Protein AF-A0A9P6XEZ8-F1 (afdb_monomer_lite)

Structure (mmCIF, N/CA/C/O backbone):
data_AF-A0A9P6XEZ8-F1
#
_entry.id   AF-A0A9P6XEZ8-F1
#
loop_
_atom_site.group_PDB
_atom_site.id
_atom_site.type_symbol
_atom_site.label_atom_id
_atom_site.label_alt_id
_atom_site.label_comp_id
_atom_site.label_asym_id
_atom_site.label_entity_id
_atom_site.label_seq_id
_atom_site.pdbx_PDB_ins_code
_atom_site.Cartn_x
_atom_site.Cartn_y
_atom_site.Cartn_z
_atom_site.occupancy
_atom_site.B_iso_or_equiv
_atom_site.auth_seq_id
_atom_site.auth_comp_id
_atom_site.auth_asym_id
_atom_site.auth_atom_id
_atom_site.pdbx_PDB_model_num
ATOM 1 N N . MET A 1 1 ? 51.993 6.507 -45.689 1.00 35.75 1 MET A N 1
ATOM 2 C CA . MET A 1 1 ? 51.741 5.465 -46.707 1.00 35.75 1 MET A CA 1
ATOM 3 C C . MET A 1 1 ? 51.653 4.136 -45.980 1.00 35.75 1 MET A C 1
ATOM 5 O O . MET A 1 1 ? 52.514 3.285 -46.138 1.00 35.75 1 MET A O 1
ATOM 9 N N . GLU A 1 2 ? 50.639 3.999 -45.141 1.00 38.25 2 GLU A N 1
ATOM 10 C CA . GLU A 1 2 ? 50.301 2.762 -44.443 1.00 38.25 2 GLU A CA 1
ATOM 11 C C . GLU A 1 2 ? 48.790 2.580 -44.629 1.00 38.25 2 GLU A C 1
ATOM 13 O O . GLU A 1 2 ? 48.077 3.571 -44.788 1.00 38.25 2 GLU A O 1
ATOM 18 N N . ASP A 1 3 ? 48.367 1.319 -44.686 1.00 42.69 3 ASP A N 1
ATOM 19 C CA . ASP A 1 3 ? 46.986 0.822 -44.761 1.00 42.69 3 ASP A CA 1
ATOM 20 C C . ASP A 1 3 ? 46.318 0.779 -46.144 1.00 42.69 3 ASP A C 1
ATOM 22 O O . ASP A 1 3 ? 45.421 1.547 -46.477 1.00 42.69 3 ASP A O 1
ATOM 26 N N . ASN A 1 4 ? 46.704 -0.221 -46.945 1.00 50.12 4 ASN A N 1
ATOM 27 C CA . ASN A 1 4 ? 45.877 -0.720 -48.053 1.00 50.12 4 ASN A CA 1
ATOM 28 C C . ASN A 1 4 ? 45.721 -2.250 -47.978 1.00 50.12 4 ASN A C 1
ATOM 30 O O . ASN A 1 4 ? 45.761 -2.956 -48.984 1.00 50.12 4 ASN A O 1
ATOM 34 N N . VAL A 1 5 ? 45.605 -2.779 -46.755 1.00 57.72 5 VAL A N 1
ATOM 35 C CA . VAL A 1 5 ? 45.150 -4.155 -46.541 1.00 57.72 5 VAL A CA 1
ATOM 36 C C . VAL A 1 5 ? 43.622 -4.121 -46.581 1.00 57.72 5 VAL A C 1
ATOM 38 O O . VAL A 1 5 ? 43.029 -3.385 -45.791 1.00 57.72 5 VAL A O 1
ATOM 41 N N . PRO A 1 6 ? 42.969 -4.868 -47.487 1.00 63.47 6 PRO A N 1
ATOM 42 C CA . PRO A 1 6 ? 41.517 -4.923 -47.535 1.00 63.47 6 PRO A CA 1
ATOM 43 C C . PRO A 1 6 ? 40.945 -5.357 -46.175 1.00 63.47 6 PRO A C 1
ATOM 45 O O . PRO A 1 6 ? 41.358 -6.395 -45.641 1.00 63.47 6 PRO A O 1
ATOM 48 N N . PRO A 1 7 ? 40.004 -4.602 -45.593 1.00 66.50 7 PRO A N 1
ATOM 49 C CA . PRO A 1 7 ? 39.393 -4.980 -44.328 1.00 66.50 7 PRO A CA 1
ATOM 50 C C . PRO A 1 7 ? 38.485 -6.216 -44.510 1.00 66.50 7 PRO A C 1
ATOM 52 O O . PRO A 1 7 ? 37.996 -6.496 -45.606 1.00 66.50 7 PRO A O 1
ATOM 55 N N . PHE A 1 8 ? 38.270 -6.978 -43.430 1.00 61.19 8 PHE A N 1
ATOM 56 C CA . PHE A 1 8 ? 37.329 -8.116 -43.365 1.00 61.19 8 PHE A CA 1
ATOM 57 C C . PHE A 1 8 ? 37.596 -9.294 -44.333 1.00 61.19 8 PHE A C 1
ATOM 59 O O . PHE A 1 8 ? 36.678 -10.028 -44.697 1.00 61.19 8 PHE A O 1
ATOM 66 N N . GLY A 1 9 ? 38.853 -9.522 -44.741 1.00 67.94 9 GLY A N 1
ATOM 67 C CA . GLY A 1 9 ? 39.231 -10.690 -45.558 1.00 67.94 9 GLY A CA 1
ATOM 68 C C . GLY A 1 9 ? 38.788 -10.608 -47.026 1.00 67.94 9 GLY A C 1
ATOM 69 O O . GLY A 1 9 ? 38.633 -11.637 -47.692 1.00 67.94 9 GLY A O 1
ATOM 70 N N . LEU A 1 10 ? 38.553 -9.393 -47.527 1.00 78.75 10 LEU A N 1
ATOM 71 C CA . LEU A 1 10 ? 38.276 -9.138 -48.939 1.00 78.75 10 LEU A CA 1
ATOM 72 C C . LEU A 1 10 ? 39.562 -9.234 -49.778 1.00 78.75 10 LEU A C 1
ATOM 74 O O . LEU A 1 10 ? 40.655 -8.920 -49.317 1.00 78.75 10 LEU A O 1
ATOM 78 N N . SER A 1 11 ? 39.452 -9.671 -51.030 1.00 82.38 11 SER A N 1
ATOM 79 C CA . SER A 1 11 ? 40.561 -9.554 -51.984 1.00 82.38 11 SER A CA 1
ATOM 80 C C . SER A 1 11 ? 40.723 -8.103 -52.456 1.00 82.38 11 SER A C 1
ATOM 82 O O . SER A 1 11 ? 39.800 -7.296 -52.354 1.00 82.38 11 SER A O 1
ATOM 84 N N . VAL A 1 12 ? 41.884 -7.762 -53.023 1.00 81.06 12 VAL A N 1
ATOM 85 C CA . VAL A 1 12 ? 42.150 -6.416 -53.570 1.00 81.06 12 VAL A CA 1
ATOM 86 C C . VAL A 1 12 ? 41.111 -6.026 -54.635 1.00 81.06 12 VAL A C 1
ATOM 88 O O . VAL A 1 12 ? 40.636 -4.891 -54.651 1.00 81.06 12 VAL A O 1
ATOM 91 N N . ASN A 1 13 ? 40.689 -6.988 -55.462 1.00 82.00 13 ASN A N 1
ATOM 92 C CA . ASN A 1 13 ? 39.669 -6.773 -56.490 1.00 82.00 13 ASN A CA 1
ATOM 93 C C . ASN A 1 13 ? 38.266 -6.613 -55.880 1.00 82.00 13 ASN A C 1
ATOM 95 O O . ASN A 1 13 ? 37.509 -5.743 -56.299 1.00 82.00 13 ASN A O 1
ATOM 99 N N . GLU A 1 14 ? 37.924 -7.394 -54.851 1.00 82.81 14 GLU A N 1
ATOM 100 C CA . GLU A 1 14 ? 36.653 -7.243 -54.125 1.00 82.81 14 GLU A CA 1
ATOM 101 C C . GLU A 1 14 ? 36.556 -5.877 -53.434 1.00 82.81 14 GLU A C 1
ATOM 103 O O . GLU A 1 14 ? 35.526 -5.215 -53.513 1.00 82.81 14 GLU A O 1
ATOM 108 N N . TRP A 1 15 ? 37.635 -5.425 -52.797 1.00 83.06 15 TRP A N 1
ATOM 109 C CA . TRP A 1 15 ? 37.676 -4.127 -52.129 1.00 83.06 15 TRP A CA 1
ATOM 110 C C . TRP A 1 15 ? 37.567 -2.965 -53.118 1.00 83.06 15 TRP A C 1
ATOM 112 O O . TRP A 1 15 ? 36.773 -2.053 -52.902 1.00 83.06 15 TRP A O 1
ATOM 122 N N . SER A 1 16 ? 38.284 -3.033 -54.243 1.00 82.94 16 SER A N 1
ATOM 123 C CA . SER A 1 16 ? 38.202 -2.014 -55.293 1.00 82.94 16 SER A CA 1
ATOM 124 C C . SER A 1 16 ? 36.797 -1.919 -55.904 1.00 82.94 16 SER A C 1
ATOM 126 O O . SER A 1 16 ? 36.284 -0.815 -56.096 1.00 82.94 16 SER A O 1
ATOM 128 N N . PHE A 1 17 ? 36.135 -3.057 -56.149 1.00 84.75 17 PHE A N 1
ATOM 129 C CA . PHE A 1 17 ? 34.761 -3.074 -56.658 1.00 84.75 17 PHE A CA 1
ATOM 130 C C . PHE A 1 17 ? 33.751 -2.577 -55.609 1.00 84.75 17 PHE A C 1
ATOM 132 O O . PHE A 1 17 ? 32.866 -1.786 -55.928 1.00 84.75 17 PHE A O 1
ATOM 139 N N . TYR A 1 18 ? 33.910 -2.968 -54.341 1.00 84.25 18 TYR A N 1
ATOM 140 C CA . TYR A 1 18 ? 33.080 -2.482 -53.235 1.00 84.25 18 TYR A CA 1
ATOM 141 C C . TYR A 1 18 ? 33.187 -0.959 -53.060 1.00 84.25 18 TYR A C 1
ATOM 143 O O . TYR A 1 18 ? 32.166 -0.282 -52.952 1.00 84.25 18 TYR A O 1
ATOM 151 N N . GLN A 1 19 ? 34.401 -0.398 -53.108 1.00 82.12 19 GLN A N 1
ATOM 152 C CA . GLN A 1 19 ? 34.625 1.050 -53.036 1.00 82.12 19 GLN A CA 1
ATOM 153 C C . GLN A 1 19 ? 33.978 1.806 -54.205 1.00 82.12 19 GLN A C 1
ATOM 155 O O . GLN A 1 19 ? 33.438 2.894 -54.008 1.00 82.12 19 GLN A O 1
ATOM 160 N N . TYR A 1 20 ? 33.990 1.226 -55.407 1.00 84.56 20 TYR A N 1
ATOM 161 C CA . TYR A 1 20 ? 33.345 1.809 -56.585 1.00 84.56 20 TYR A CA 1
ATOM 162 C C . TYR A 1 20 ? 31.818 1.880 -56.446 1.00 84.56 20 TYR A C 1
ATOM 164 O O . TYR A 1 20 ? 31.218 2.919 -56.731 1.00 84.56 20 TYR A O 1
ATOM 172 N N . VAL A 1 21 ? 31.189 0.813 -55.941 1.00 83.00 21 VAL A N 1
ATOM 173 C CA . VAL A 1 21 ? 29.742 0.808 -55.671 1.00 83.00 21 VAL A CA 1
ATOM 174 C C . VAL A 1 21 ? 29.396 1.736 -54.499 1.00 83.00 21 VAL A C 1
ATOM 176 O O . VAL A 1 21 ? 28.399 2.454 -54.555 1.00 83.00 21 VAL A O 1
ATOM 179 N N . LEU A 1 22 ? 30.237 1.792 -53.461 1.00 82.19 22 LEU A N 1
ATOM 180 C CA . LEU A 1 22 ? 30.060 2.687 -52.311 1.00 82.19 22 LEU A CA 1
ATOM 181 C C . LEU A 1 22 ? 30.110 4.172 -52.710 1.00 82.19 22 LEU A C 1
ATOM 183 O O . LEU A 1 22 ? 29.376 4.985 -52.153 1.00 82.19 22 LEU A O 1
ATOM 187 N N . ALA A 1 23 ? 30.933 4.526 -53.702 1.00 81.69 23 ALA A N 1
ATOM 188 C CA . ALA A 1 23 ? 31.034 5.887 -54.229 1.00 81.69 23 ALA A CA 1
ATOM 189 C C . ALA A 1 23 ? 29.787 6.342 -55.017 1.00 81.69 23 ALA A C 1
ATOM 191 O O . ALA A 1 23 ? 29.638 7.534 -55.289 1.00 81.69 23 ALA A O 1
ATOM 192 N N . SER A 1 24 ? 28.884 5.419 -55.368 1.00 78.44 24 SER A N 1
ATOM 193 C CA . SER A 1 24 ? 27.684 5.678 -56.169 1.00 78.44 24 SER A CA 1
ATOM 194 C C . SER A 1 24 ? 26.405 5.545 -55.326 1.00 78.44 24 SER A C 1
ATOM 196 O O . SER A 1 24 ? 25.743 4.506 -55.354 1.00 78.44 24 SER A O 1
ATOM 198 N N . PRO A 1 25 ? 25.967 6.600 -54.609 1.00 63.47 25 PRO A N 1
ATOM 199 C CA . PRO A 1 25 ? 24.811 6.528 -53.706 1.00 63.47 25 PRO A CA 1
ATOM 200 C C . PRO A 1 25 ? 23.467 6.258 -54.409 1.00 63.47 25 PRO A C 1
ATOM 202 O O . PRO A 1 25 ? 22.504 5.867 -53.754 1.00 63.47 25 PRO A O 1
ATOM 205 N N . LYS A 1 26 ? 23.388 6.441 -55.736 1.00 67.50 26 LYS A N 1
ATOM 206 C CA . LYS A 1 26 ? 22.202 6.126 -56.559 1.00 67.50 26 LYS A CA 1
ATOM 207 C C . LYS A 1 26 ? 22.153 4.664 -57.039 1.00 67.50 26 LYS A C 1
ATOM 209 O O . LYS A 1 26 ? 21.206 4.293 -57.728 1.00 67.50 26 LYS A O 1
ATOM 214 N N . GLY A 1 27 ? 23.139 3.853 -56.655 1.00 73.31 27 GLY A N 1
ATOM 215 C CA . GLY A 1 27 ? 23.326 2.487 -57.132 1.00 73.31 27 GLY A CA 1
ATOM 216 C C . GLY A 1 27 ? 24.117 2.425 -58.441 1.00 73.31 27 GLY A C 1
ATOM 217 O O . GLY A 1 27 ? 24.141 3.373 -59.224 1.00 73.31 27 GLY A O 1
ATOM 218 N N . THR A 1 28 ? 24.780 1.296 -58.659 1.00 82.00 28 THR A N 1
ATOM 219 C CA . THR A 1 28 ? 25.652 1.018 -59.810 1.00 82.00 28 THR A CA 1
ATOM 220 C C . THR A 1 28 ? 24.989 -0.031 -60.700 1.00 82.00 28 THR A C 1
ATOM 222 O O . THR A 1 28 ? 24.492 -1.033 -60.184 1.00 82.00 28 THR A O 1
ATOM 225 N N . LYS A 1 29 ? 24.939 0.151 -62.027 1.00 82.38 29 LYS A N 1
ATOM 226 C CA . LYS A 1 29 ? 24.344 -0.880 -62.896 1.00 82.38 29 LYS A CA 1
ATOM 227 C C . LYS A 1 29 ? 25.240 -2.118 -62.933 1.00 82.38 29 LYS A C 1
ATOM 229 O O . LYS A 1 29 ? 26.449 -2.026 -62.764 1.00 82.38 29 LYS A O 1
ATOM 234 N N . PHE A 1 30 ? 24.668 -3.281 -63.240 1.00 78.44 30 PHE A N 1
ATOM 235 C CA . PHE A 1 30 ? 25.431 -4.533 -63.398 1.00 78.44 30 PHE A CA 1
ATOM 236 C C . PHE A 1 30 ? 26.483 -4.484 -64.517 1.00 78.44 30 PHE A C 1
ATOM 238 O O . PHE A 1 30 ? 27.393 -5.307 -64.546 1.00 78.44 30 PHE A O 1
ATOM 245 N N . THR A 1 31 ? 26.333 -3.550 -65.458 1.00 75.88 31 THR A N 1
ATOM 246 C CA . THR A 1 31 ? 27.263 -3.312 -66.568 1.00 75.88 31 THR A CA 1
ATOM 247 C C . THR A 1 31 ? 28.410 -2.374 -66.207 1.00 75.88 31 THR A C 1
ATOM 249 O O . THR A 1 31 ? 29.379 -2.290 -66.961 1.00 75.88 31 THR A O 1
ATOM 252 N N . ASP A 1 32 ? 28.299 -1.661 -65.087 1.00 79.62 32 ASP A N 1
ATOM 253 C CA . ASP A 1 32 ? 29.244 -0.625 -64.692 1.00 79.62 32 ASP A CA 1
ATOM 254 C C . ASP A 1 32 ? 30.346 -1.234 -63.822 1.00 79.62 32 ASP A C 1
ATOM 256 O O . ASP A 1 32 ? 30.111 -2.116 -62.992 1.00 79.62 32 ASP A O 1
ATOM 260 N N . ARG A 1 33 ? 31.578 -0.771 -64.023 1.00 80.44 33 ARG A N 1
ATOM 261 C CA . ARG A 1 33 ? 32.769 -1.307 -63.360 1.00 80.44 33 ARG A CA 1
ATOM 262 C C . ARG A 1 33 ? 33.827 -0.218 -63.187 1.00 80.44 33 ARG A C 1
ATOM 264 O O . ARG A 1 33 ? 33.828 0.742 -63.962 1.00 80.44 33 ARG A O 1
ATOM 271 N N . PRO A 1 34 ? 34.770 -0.389 -62.248 1.00 82.50 34 PRO A N 1
ATOM 272 C CA . PRO A 1 34 ? 35.964 0.445 -62.198 1.00 82.50 34 PRO A CA 1
ATOM 273 C C . PRO A 1 34 ? 36.720 0.393 -63.534 1.00 82.50 34 PRO A C 1
ATOM 275 O O . PRO A 1 34 ? 36.934 -0.692 -64.075 1.00 82.50 34 PRO A O 1
ATOM 278 N N . GLU A 1 35 ? 37.178 1.540 -64.044 1.00 76.50 35 GLU A N 1
ATOM 279 C CA . GLU A 1 35 ? 37.966 1.611 -65.292 1.00 76.50 35 GLU A CA 1
ATOM 280 C C . GLU A 1 35 ? 39.273 0.800 -65.221 1.00 76.50 35 GLU A C 1
ATOM 282 O O . GLU A 1 35 ? 39.808 0.376 -66.242 1.00 76.50 35 GLU A O 1
ATOM 287 N N . SER A 1 36 ? 39.767 0.545 -64.009 1.00 75.69 36 SER A N 1
ATOM 288 C CA . SER A 1 36 ? 40.967 -0.239 -63.721 1.00 75.69 36 SER A CA 1
ATOM 289 C C . SER A 1 36 ? 40.759 -1.763 -63.716 1.00 75.69 36 SER A C 1
ATOM 291 O O . SER A 1 36 ? 41.730 -2.483 -63.488 1.00 75.69 36 SER A O 1
ATOM 293 N N . MET A 1 37 ? 39.537 -2.274 -63.932 1.00 82.00 37 MET A N 1
ATOM 294 C CA . MET A 1 37 ? 39.189 -3.692 -63.749 1.00 82.00 37 MET A CA 1
ATOM 295 C C . MET A 1 37 ? 38.611 -4.342 -65.018 1.00 82.00 37 MET A C 1
ATOM 297 O O . MET A 1 37 ? 37.733 -3.788 -65.685 1.00 82.00 37 MET A O 1
ATOM 301 N N . ASP A 1 38 ? 39.063 -5.559 -65.344 1.00 84.31 38 ASP A N 1
ATOM 302 C CA . ASP A 1 38 ? 38.544 -6.316 -66.490 1.00 84.31 38 ASP A CA 1
ATOM 303 C C . ASP A 1 38 ? 37.120 -6.872 -66.250 1.00 84.31 38 ASP A C 1
ATOM 305 O O . ASP A 1 38 ? 36.654 -6.958 -65.116 1.00 84.31 38 ASP A O 1
ATOM 309 N N . VAL A 1 39 ? 36.390 -7.214 -67.324 1.00 79.31 39 VAL A N 1
ATOM 310 C CA . VAL A 1 39 ? 34.967 -7.602 -67.277 1.00 79.31 39 VAL A CA 1
ATOM 311 C C . VAL A 1 39 ? 34.818 -8.882 -66.465 1.00 79.31 39 VAL A C 1
ATOM 313 O O . VAL A 1 39 ? 33.904 -9.008 -65.650 1.00 79.31 39 VAL A O 1
ATOM 316 N N . GLN A 1 40 ? 35.743 -9.821 -66.672 1.00 81.69 40 GLN A N 1
ATOM 317 C CA . GLN A 1 40 ? 35.733 -11.107 -65.996 1.00 81.69 40 GLN A CA 1
ATOM 318 C C . GLN A 1 40 ? 36.014 -10.952 -64.497 1.00 81.69 40 GLN A C 1
ATOM 320 O O . GLN A 1 40 ? 35.310 -11.536 -63.672 1.00 81.69 40 GLN A O 1
ATOM 325 N N . ASP A 1 41 ? 36.990 -10.116 -64.139 1.00 82.31 41 ASP A N 1
ATOM 326 C CA . ASP A 1 41 ? 37.356 -9.858 -62.745 1.00 82.31 41 ASP A CA 1
ATOM 327 C C . ASP A 1 41 ? 36.260 -9.091 -61.999 1.00 82.31 41 ASP A C 1
ATOM 329 O O . ASP A 1 41 ? 35.944 -9.430 -60.857 1.00 82.31 41 ASP A O 1
ATOM 333 N N . ALA A 1 42 ? 35.615 -8.126 -62.661 1.00 82.19 42 ALA A N 1
ATOM 334 C CA . ALA A 1 42 ? 34.467 -7.405 -62.119 1.00 82.19 42 ALA A CA 1
ATOM 335 C C . ALA A 1 42 ? 33.285 -8.348 -61.848 1.00 82.19 42 ALA A C 1
ATOM 337 O O . ALA A 1 42 ? 32.674 -8.282 -60.782 1.00 82.19 42 ALA A O 1
ATOM 338 N N . TYR A 1 43 ? 32.996 -9.285 -62.757 1.00 82.44 43 TYR A N 1
ATOM 339 C CA . TYR A 1 43 ? 31.935 -10.277 -62.566 1.00 82.44 43 TYR A CA 1
ATOM 340 C C . TYR A 1 43 ? 32.233 -11.243 -61.407 1.00 82.44 43 TYR A C 1
ATOM 342 O O . TYR A 1 43 ? 31.340 -11.569 -60.618 1.00 82.44 43 TYR A O 1
ATOM 350 N N . ILE A 1 44 ? 33.485 -11.692 -61.269 1.00 84.12 44 ILE A N 1
ATOM 351 C CA . ILE A 1 44 ? 33.912 -12.559 -60.160 1.00 84.12 44 ILE A CA 1
ATOM 352 C C . ILE A 1 44 ? 33.816 -11.807 -58.828 1.00 84.12 44 ILE A C 1
ATOM 354 O O . ILE A 1 44 ? 33.235 -12.332 -57.874 1.00 84.12 44 ILE A O 1
ATOM 358 N N . ALA A 1 45 ? 34.323 -10.572 -58.770 1.00 84.06 45 ALA A N 1
ATOM 359 C CA . ALA A 1 45 ? 34.260 -9.725 -57.582 1.00 84.06 45 ALA A CA 1
ATOM 360 C C . ALA A 1 45 ? 32.808 -9.429 -57.181 1.00 84.06 45 ALA A C 1
ATOM 362 O O . ALA A 1 45 ? 32.440 -9.633 -56.027 1.00 84.06 45 ALA A O 1
ATOM 363 N N . MET A 1 46 ? 31.955 -9.050 -58.135 1.00 84.25 46 MET A N 1
ATOM 364 C CA . MET A 1 46 ? 30.531 -8.785 -57.917 1.00 84.25 46 MET A CA 1
ATOM 365 C C . MET A 1 46 ? 29.798 -10.002 -57.341 1.00 84.25 46 MET A C 1
ATOM 367 O O . MET A 1 46 ? 29.124 -9.891 -56.318 1.00 84.25 46 MET A O 1
ATOM 371 N N . ASN A 1 47 ? 29.950 -11.184 -57.948 1.00 82.75 47 ASN A N 1
ATOM 372 C CA . ASN A 1 47 ? 29.297 -12.400 -57.453 1.00 82.75 47 ASN A CA 1
ATOM 373 C C . ASN A 1 47 ? 29.828 -12.838 -56.087 1.00 82.75 47 ASN A C 1
ATOM 375 O O . ASN A 1 47 ? 29.066 -13.345 -55.264 1.00 82.75 47 ASN A O 1
ATOM 379 N N . SER A 1 48 ? 31.126 -12.658 -55.839 1.00 82.38 48 SER A N 1
ATOM 380 C CA . SER A 1 48 ? 31.718 -12.952 -54.536 1.00 82.38 48 SER A CA 1
ATOM 381 C C . SER A 1 48 ? 31.186 -12.006 -53.457 1.00 82.38 48 SER A C 1
ATOM 383 O O . SER A 1 48 ? 30.766 -12.457 -52.393 1.00 82.38 48 SER A O 1
ATOM 385 N N . LEU A 1 49 ? 31.096 -10.707 -53.749 1.00 81.75 49 LEU A N 1
ATOM 386 C CA . LEU A 1 49 ? 30.553 -9.702 -52.834 1.00 81.75 49 LEU A CA 1
ATOM 387 C C . LEU A 1 49 ? 29.051 -9.890 -52.568 1.00 81.75 49 LEU A C 1
ATOM 389 O O . LEU A 1 49 ? 28.619 -9.737 -51.426 1.00 81.75 49 LEU A O 1
ATOM 393 N N . LEU A 1 50 ? 28.265 -10.293 -53.574 1.00 80.44 50 LEU A N 1
ATOM 394 C CA . LEU A 1 50 ? 26.861 -10.689 -53.397 1.00 80.44 50 LEU A CA 1
ATOM 395 C C . LEU A 1 50 ? 26.741 -11.925 -52.490 1.00 80.44 50 LEU A C 1
ATOM 397 O O . LEU A 1 50 ? 25.918 -11.945 -51.579 1.00 80.44 50 LEU A O 1
ATOM 401 N N . LYS A 1 51 ? 27.609 -12.934 -52.663 1.00 77.75 51 LYS A N 1
ATOM 402 C CA . LYS A 1 51 ? 27.656 -14.114 -51.775 1.00 77.75 51 LYS A CA 1
ATOM 403 C C . LYS A 1 51 ? 28.064 -13.761 -50.343 1.00 77.75 51 LYS A C 1
ATOM 405 O O . LYS A 1 51 ? 27.534 -14.346 -49.401 1.00 77.75 51 LYS A O 1
ATOM 410 N N . LYS A 1 52 ? 28.976 -12.798 -50.178 1.00 75.94 52 LYS A N 1
ATOM 411 C CA . LYS A 1 52 ? 29.422 -12.268 -48.880 1.00 75.94 52 LYS A CA 1
ATOM 412 C C . LYS A 1 52 ? 28.443 -11.246 -48.271 1.00 75.94 52 LYS A C 1
ATOM 414 O O . LYS A 1 52 ? 28.719 -10.745 -47.189 1.00 75.94 52 LYS A O 1
ATOM 419 N N . ASN A 1 53 ? 27.306 -10.956 -48.919 1.00 72.38 53 ASN A N 1
ATOM 420 C CA . ASN A 1 53 ? 26.323 -9.936 -48.513 1.00 72.38 53 ASN A CA 1
ATOM 421 C C . ASN A 1 53 ? 26.907 -8.524 -48.333 1.00 72.38 53 ASN A C 1
ATOM 423 O O . ASN A 1 53 ? 26.366 -7.726 -47.574 1.00 72.38 53 ASN A O 1
ATOM 427 N N . ALA A 1 54 ? 27.994 -8.207 -49.037 1.00 78.88 54 ALA A N 1
ATOM 428 C CA . ALA A 1 54 ? 28.571 -6.864 -49.082 1.00 78.88 54 ALA A CA 1
ATOM 429 C C . ALA A 1 54 ? 27.892 -5.973 -50.144 1.00 78.88 54 ALA A C 1
ATOM 431 O O . ALA A 1 54 ? 28.079 -4.759 -50.149 1.00 78.88 54 ALA A O 1
ATOM 432 N N . LEU A 1 55 ? 27.090 -6.569 -51.037 1.00 82.69 55 LEU A N 1
ATOM 433 C CA . LEU A 1 55 ? 26.264 -5.880 -52.032 1.00 82.69 55 LEU A CA 1
ATOM 434 C C . LEU A 1 55 ? 24.804 -6.355 -51.938 1.00 82.69 55 LEU A C 1
ATOM 436 O O . LEU A 1 55 ? 24.555 -7.542 -51.733 1.00 82.69 55 LEU A O 1
ATOM 440 N N . GLU A 1 56 ? 23.849 -5.445 -52.134 1.00 79.88 56 GLU A N 1
ATOM 441 C CA . GLU A 1 56 ? 22.426 -5.746 -52.357 1.00 79.88 56 GLU A CA 1
ATOM 442 C C . GLU A 1 56 ? 21.975 -5.298 -53.746 1.00 79.88 56 GLU A C 1
ATOM 444 O O . GLU A 1 56 ? 22.506 -4.347 -54.320 1.00 79.88 56 GLU A O 1
ATOM 449 N N . ILE A 1 57 ? 20.964 -5.988 -54.271 1.00 81.88 57 ILE A N 1
ATOM 450 C CA . ILE A 1 57 ? 20.284 -5.613 -55.508 1.00 81.88 57 ILE A CA 1
ATOM 451 C C . ILE A 1 57 ? 19.033 -4.834 -55.114 1.00 81.88 57 ILE A C 1
ATOM 453 O O . ILE A 1 57 ? 18.152 -5.377 -54.446 1.00 81.88 57 ILE A O 1
ATOM 457 N N . ILE A 1 58 ? 18.954 -3.574 -55.530 1.00 77.44 58 ILE A N 1
ATOM 458 C CA . ILE A 1 58 ? 17.789 -2.712 -55.328 1.00 77.44 58 ILE A CA 1
ATOM 459 C C . ILE A 1 58 ? 17.169 -2.354 -56.678 1.00 77.44 58 ILE A C 1
ATOM 461 O O . ILE A 1 58 ? 17.853 -2.313 -57.700 1.00 77.44 58 ILE A O 1
ATOM 465 N N . ILE A 1 59 ? 15.865 -2.086 -56.684 1.00 76.06 59 ILE A N 1
ATOM 466 C CA . ILE A 1 59 ? 15.146 -1.653 -57.884 1.00 76.06 59 ILE A CA 1
ATOM 467 C C . ILE A 1 59 ? 15.024 -0.133 -57.826 1.00 76.06 59 ILE A C 1
ATOM 469 O O . ILE A 1 59 ? 14.337 0.404 -56.959 1.00 76.06 59 ILE A O 1
ATOM 473 N N . VAL A 1 60 ? 15.682 0.561 -58.751 1.00 74.44 60 VAL A N 1
ATOM 474 C CA . VAL A 1 60 ? 15.609 2.020 -58.890 1.00 74.44 60 VAL A CA 1
ATOM 475 C C . VAL A 1 60 ? 15.135 2.318 -60.307 1.00 74.44 60 VAL A C 1
ATOM 477 O O . VAL A 1 60 ? 15.748 1.875 -61.270 1.00 74.44 60 VAL A O 1
ATOM 480 N N . ASN A 1 61 ? 14.022 3.044 -60.451 1.00 72.50 61 ASN A N 1
ATOM 481 C CA . ASN A 1 61 ? 13.419 3.371 -61.753 1.00 72.50 61 ASN A CA 1
ATOM 482 C C . ASN A 1 61 ? 13.163 2.146 -62.658 1.00 72.50 61 ASN A C 1
ATOM 484 O O . ASN A 1 61 ? 13.400 2.206 -63.861 1.00 72.50 61 ASN A O 1
ATOM 488 N N . ASN A 1 62 ? 12.671 1.038 -62.090 1.00 73.88 62 ASN A N 1
ATOM 489 C CA . ASN A 1 62 ? 12.430 -0.226 -62.805 1.00 73.88 62 ASN A CA 1
ATOM 490 C C . ASN A 1 62 ? 13.693 -0.940 -63.342 1.00 73.88 62 ASN A C 1
ATOM 492 O O . ASN A 1 62 ? 13.564 -1.920 -64.074 1.00 73.88 62 ASN A O 1
ATOM 496 N N . GLU A 1 63 ? 14.896 -0.506 -62.955 1.00 75.75 63 GLU A N 1
ATOM 497 C CA . GLU A 1 63 ? 16.159 -1.187 -63.259 1.00 75.75 63 GLU A CA 1
ATOM 498 C C . GLU A 1 63 ? 16.784 -1.768 -61.981 1.00 75.75 63 GLU A C 1
ATOM 500 O O . GLU A 1 63 ? 16.738 -1.158 -60.910 1.00 75.75 63 GLU A O 1
ATOM 505 N N . ASN A 1 64 ? 17.388 -2.955 -62.093 1.00 78.88 64 ASN A N 1
ATOM 506 C CA . ASN A 1 64 ? 18.142 -3.563 -60.998 1.00 78.88 64 ASN A CA 1
ATOM 507 C C . ASN A 1 64 ? 19.520 -2.896 -60.914 1.00 78.88 64 ASN A C 1
ATOM 509 O O . ASN A 1 64 ? 20.304 -2.972 -61.863 1.00 78.88 64 ASN A O 1
ATOM 513 N N . VAL A 1 65 ? 19.835 -2.290 -59.774 1.00 84.69 65 VAL A N 1
ATOM 514 C CA . VAL A 1 65 ? 21.137 -1.673 -59.498 1.00 84.69 65 VAL A CA 1
ATOM 515 C C . VAL A 1 65 ? 21.743 -2.252 -58.221 1.00 84.69 65 VAL A C 1
ATOM 517 O O . VAL A 1 65 ? 21.036 -2.705 -57.322 1.00 84.69 65 VAL A O 1
ATOM 520 N N . LEU A 1 66 ? 23.068 -2.266 -58.155 1.00 83.50 66 LEU A N 1
ATOM 521 C CA . LEU A 1 66 ? 23.850 -2.737 -57.020 1.00 83.50 66 LEU A CA 1
ATOM 522 C C . LEU A 1 66 ? 24.071 -1.598 -56.036 1.00 83.50 66 LEU A C 1
ATOM 524 O O . LEU A 1 66 ? 24.420 -0.485 -56.430 1.00 83.50 66 LEU A O 1
ATOM 528 N N . LYS A 1 67 ? 23.925 -1.894 -54.750 1.00 82.56 67 LYS A N 1
ATOM 529 C CA . LYS A 1 67 ? 24.210 -0.965 -53.661 1.00 82.56 67 LYS A CA 1
ATOM 530 C C . LYS A 1 67 ? 25.117 -1.632 -52.633 1.00 82.56 67 LYS A C 1
ATOM 532 O O . LYS A 1 67 ? 24.939 -2.804 -52.309 1.00 82.56 67 LYS A O 1
ATOM 537 N N . ALA A 1 68 ? 26.097 -0.882 -52.138 1.00 80.75 68 ALA A N 1
ATOM 538 C CA . ALA A 1 68 ? 27.020 -1.352 -51.114 1.00 80.75 68 ALA A CA 1
ATOM 539 C C . ALA A 1 68 ? 26.336 -1.408 -49.740 1.00 80.75 68 ALA A C 1
ATOM 541 O O . ALA A 1 68 ? 25.607 -0.488 -49.364 1.00 80.75 68 ALA A O 1
ATOM 542 N N . ILE A 1 69 ? 26.580 -2.495 -49.009 1.00 77.12 69 ILE A N 1
ATOM 543 C CA . ILE A 1 69 ? 26.144 -2.702 -47.623 1.00 77.12 69 ILE A CA 1
ATOM 544 C C . ILE A 1 69 ? 27.358 -2.512 -46.719 1.00 77.12 69 ILE A C 1
ATOM 546 O O . ILE A 1 69 ? 28.432 -3.004 -47.048 1.00 77.12 69 ILE A O 1
ATOM 550 N N . ASP A 1 70 ? 27.176 -1.868 -45.566 1.00 76.69 70 ASP A N 1
ATOM 551 C CA . ASP A 1 70 ? 28.232 -1.748 -44.560 1.00 76.69 70 ASP A CA 1
ATOM 552 C C . ASP A 1 70 ? 28.866 -3.112 -44.222 1.00 76.69 70 ASP A C 1
ATOM 554 O O . ASP A 1 70 ? 28.170 -4.101 -43.967 1.00 76.69 70 ASP A O 1
ATOM 558 N N . LEU A 1 71 ? 30.200 -3.173 -44.219 1.00 74.56 71 LEU A N 1
ATOM 559 C CA . LEU A 1 71 ? 30.936 -4.430 -44.058 1.00 74.56 71 LEU A CA 1
ATOM 560 C C . LEU A 1 71 ? 30.704 -5.096 -42.695 1.00 74.56 71 LEU A C 1
ATOM 562 O O . LEU A 1 71 ? 30.773 -6.322 -42.605 1.00 74.56 71 LEU A O 1
ATOM 566 N N . THR A 1 72 ? 30.377 -4.326 -41.654 1.00 72.19 72 THR A N 1
ATOM 567 C CA . THR A 1 72 ? 30.070 -4.880 -40.328 1.00 72.19 72 THR A CA 1
ATOM 568 C C . THR A 1 72 ? 28.709 -5.577 -40.305 1.00 72.19 72 THR A C 1
ATOM 570 O O . THR A 1 72 ? 28.552 -6.623 -39.671 1.00 72.19 72 THR A O 1
ATOM 573 N N . ASP A 1 73 ? 27.737 -5.060 -41.055 1.00 68.94 73 ASP A N 1
ATOM 574 C CA . ASP A 1 73 ? 26.414 -5.667 -41.200 1.00 68.94 73 ASP A CA 1
ATOM 575 C C . ASP A 1 73 ? 26.435 -6.850 -42.178 1.00 68.94 73 ASP A C 1
ATOM 577 O O . ASP A 1 73 ? 25.729 -7.842 -41.973 1.00 68.94 73 ASP A O 1
ATOM 581 N N . ALA A 1 74 ? 27.286 -6.788 -43.206 1.00 69.62 74 ALA A N 1
ATOM 582 C CA . ALA A 1 74 ? 27.553 -7.901 -44.115 1.00 69.62 74 ALA A CA 1
ATOM 583 C C . ALA A 1 74 ? 28.161 -9.107 -43.374 1.00 69.62 74 ALA A C 1
ATOM 585 O O . ALA A 1 74 ? 27.720 -10.246 -43.561 1.00 69.62 74 ALA A O 1
ATOM 586 N N . GLU A 1 75 ? 29.116 -8.865 -42.468 1.00 72.75 75 GLU A N 1
ATOM 587 C CA . GLU A 1 75 ? 29.717 -9.912 -41.639 1.00 72.75 75 GLU A CA 1
ATOM 588 C C . GLU A 1 75 ? 28.681 -10.564 -40.709 1.00 72.75 75 GLU A C 1
ATOM 590 O O . GLU A 1 75 ? 28.606 -11.794 -40.635 1.00 72.75 75 GLU A O 1
ATOM 595 N N . LYS A 1 76 ? 27.827 -9.774 -40.049 1.00 73.00 76 LYS A N 1
ATOM 596 C CA . LYS A 1 76 ? 26.745 -10.303 -39.199 1.00 73.00 76 LYS A CA 1
ATOM 597 C C . LYS A 1 76 ? 25.761 -11.149 -39.997 1.00 73.00 76 LYS A C 1
ATOM 599 O O . LYS A 1 76 ? 25.466 -12.272 -39.595 1.00 73.00 76 LYS A O 1
ATOM 604 N N . ALA A 1 77 ? 25.320 -10.664 -41.159 1.00 69.50 77 ALA A N 1
ATOM 605 C CA . ALA A 1 77 ? 24.419 -11.400 -42.043 1.00 69.50 77 ALA A CA 1
ATOM 606 C C . ALA A 1 77 ? 25.033 -12.712 -42.564 1.00 69.50 77 ALA A C 1
ATOM 608 O O . ALA A 1 77 ? 24.305 -13.673 -42.808 1.00 69.50 77 ALA A O 1
ATOM 609 N N . SER A 1 78 ? 26.363 -12.783 -42.702 1.00 68.62 78 SER A N 1
ATOM 610 C CA . SER A 1 78 ? 27.074 -13.997 -43.126 1.00 68.62 78 SER A CA 1
ATOM 611 C C . SER A 1 78 ? 27.118 -15.106 -42.062 1.00 68.62 78 SER A C 1
ATOM 613 O O . SER A 1 78 ? 27.232 -16.278 -42.411 1.00 68.62 78 SER A O 1
ATOM 615 N N . ARG A 1 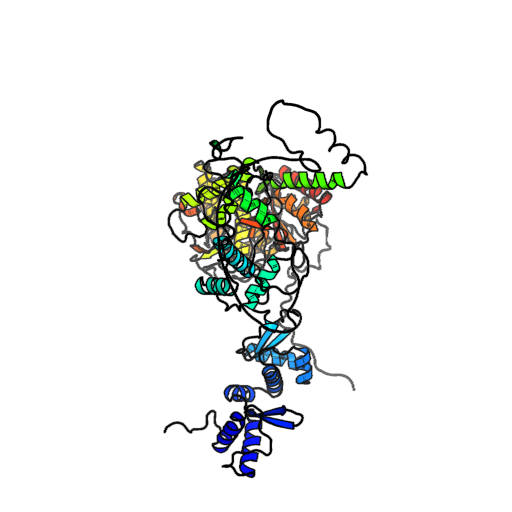79 ? 26.991 -14.756 -40.772 1.00 71.88 79 ARG A N 1
ATOM 616 C CA . ARG A 1 79 ? 27.011 -15.699 -39.634 1.00 71.88 79 ARG A CA 1
ATOM 617 C C . ARG A 1 79 ? 25.626 -16.258 -39.279 1.00 71.88 79 ARG A C 1
ATOM 619 O O . ARG A 1 79 ? 25.504 -17.047 -38.342 1.00 71.88 79 ARG A O 1
ATOM 626 N N . LEU A 1 80 ? 24.580 -15.816 -39.977 1.00 76.81 80 LEU A N 1
ATOM 627 C CA . LEU A 1 80 ? 23.191 -16.208 -39.747 1.00 76.81 80 LEU A CA 1
ATOM 628 C C . LEU A 1 80 ? 22.766 -17.331 -40.706 1.00 76.81 80 LEU A C 1
ATOM 630 O O . LEU A 1 80 ? 23.176 -17.358 -41.864 1.00 76.81 80 LEU A O 1
ATOM 634 N N . ASN A 1 81 ? 21.899 -18.230 -40.230 1.00 79.12 81 ASN A N 1
ATOM 635 C CA . ASN A 1 81 ? 21.256 -19.251 -41.069 1.00 79.12 81 ASN A CA 1
ATOM 636 C C . ASN A 1 81 ? 20.383 -18.595 -42.153 1.00 79.12 81 ASN A C 1
ATOM 638 O O . ASN A 1 81 ? 19.934 -17.465 -41.969 1.00 79.12 81 ASN A O 1
ATOM 642 N N . ASP A 1 82 ? 20.078 -19.309 -43.238 1.00 76.44 82 ASP A N 1
ATOM 643 C CA . ASP A 1 82 ? 19.360 -18.754 -44.398 1.00 76.44 82 ASP A CA 1
ATOM 644 C C . ASP A 1 82 ? 18.037 -18.053 -44.037 1.00 76.44 82 ASP A C 1
ATOM 646 O O . ASP A 1 82 ? 17.813 -16.913 -44.452 1.00 76.44 82 ASP A O 1
ATOM 650 N N . ASP A 1 83 ? 17.219 -18.663 -43.175 1.00 80.50 83 ASP A N 1
ATOM 651 C CA . ASP A 1 83 ? 15.964 -18.067 -42.693 1.00 80.50 83 ASP A CA 1
ATOM 652 C C . ASP A 1 83 ? 16.203 -16.819 -41.828 1.00 80.50 83 ASP A C 1
ATOM 654 O O . ASP A 1 83 ? 15.510 -15.808 -41.954 1.00 80.50 83 ASP A O 1
ATOM 658 N N . ALA A 1 84 ? 17.216 -16.864 -40.956 1.00 80.69 84 ALA A N 1
ATOM 659 C CA . ALA A 1 84 ? 17.596 -15.743 -40.098 1.00 80.69 84 ALA A CA 1
ATOM 660 C C . ALA A 1 84 ? 18.162 -14.572 -40.900 1.00 80.69 84 ALA A C 1
ATOM 662 O O . ALA A 1 84 ? 17.881 -13.417 -40.589 1.00 80.69 84 ALA A O 1
ATOM 663 N N . ARG A 1 85 ? 18.891 -14.869 -41.974 1.00 80.94 85 ARG A N 1
ATOM 664 C CA . ARG A 1 85 ? 19.436 -13.890 -42.906 1.00 80.94 85 ARG A CA 1
ATOM 665 C C . ARG A 1 85 ? 18.335 -13.184 -43.693 1.00 80.94 85 ARG A C 1
ATOM 667 O O . ARG A 1 85 ? 18.379 -11.962 -43.822 1.00 80.94 85 ARG A O 1
ATOM 674 N N . LEU A 1 86 ? 17.327 -13.918 -44.169 1.00 81.88 86 LEU A N 1
ATOM 675 C CA . LEU A 1 86 ? 16.165 -13.332 -44.850 1.00 81.88 86 LEU A CA 1
ATOM 676 C C . LEU A 1 86 ? 15.392 -12.376 -43.934 1.00 81.88 86 LEU A C 1
ATOM 678 O O . LEU A 1 86 ? 15.088 -11.251 -44.330 1.00 81.88 86 LEU A O 1
ATOM 682 N N . VAL A 1 87 ? 15.126 -12.794 -42.693 1.00 85.69 87 VAL A N 1
ATOM 683 C CA . VAL A 1 87 ? 14.441 -11.958 -41.694 1.00 85.69 87 VAL A CA 1
ATOM 684 C C . VAL A 1 87 ? 15.271 -10.720 -41.339 1.00 85.69 87 VAL A C 1
ATOM 686 O O . VAL A 1 87 ? 14.734 -9.613 -41.307 1.00 85.69 87 VAL A O 1
ATOM 689 N N . TYR A 1 88 ? 16.579 -10.880 -41.126 1.00 85.62 88 TYR A N 1
ATOM 690 C CA . TYR A 1 88 ? 17.486 -9.783 -40.782 1.00 85.62 88 TYR A CA 1
ATOM 691 C C . TYR A 1 88 ? 17.583 -8.733 -41.897 1.00 85.62 88 TYR A C 1
ATOM 693 O O . TYR A 1 88 ? 17.447 -7.539 -41.631 1.00 85.62 88 TYR A O 1
ATOM 701 N N . ASN A 1 89 ? 17.733 -9.161 -43.155 1.00 82.19 89 ASN A N 1
ATOM 702 C CA . ASN A 1 89 ? 17.803 -8.250 -44.301 1.00 82.19 89 ASN A CA 1
ATOM 703 C C . ASN A 1 89 ? 16.479 -7.498 -44.525 1.00 82.19 89 ASN A C 1
ATOM 705 O O . ASN A 1 89 ? 16.500 -6.304 -44.822 1.00 82.19 89 ASN A O 1
ATOM 709 N N . ALA A 1 90 ? 15.332 -8.157 -44.324 1.00 83.25 90 ALA A N 1
ATOM 710 C CA . ALA A 1 90 ? 14.024 -7.509 -44.413 1.00 83.25 90 ALA A CA 1
ATOM 711 C C . ALA A 1 90 ? 13.842 -6.431 -43.327 1.00 83.25 90 ALA A C 1
ATOM 713 O O . ALA A 1 90 ? 13.401 -5.323 -43.628 1.00 83.25 90 ALA A O 1
ATOM 714 N N . ILE A 1 91 ? 14.251 -6.708 -42.084 1.00 87.00 91 ILE A N 1
ATOM 715 C CA . ILE A 1 91 ? 14.221 -5.725 -40.988 1.00 87.00 91 ILE A CA 1
ATOM 716 C C . ILE A 1 91 ? 15.197 -4.570 -41.252 1.00 87.00 91 ILE A C 1
ATOM 718 O O . ILE A 1 91 ? 14.838 -3.411 -41.058 1.00 87.00 91 ILE A O 1
ATOM 722 N N . ARG A 1 92 ? 16.405 -4.861 -41.750 1.00 82.88 92 ARG A N 1
ATOM 723 C CA . ARG A 1 92 ? 17.401 -3.845 -42.124 1.00 82.88 92 ARG A CA 1
ATOM 724 C C . ARG A 1 92 ? 16.874 -2.902 -43.203 1.00 82.88 92 ARG A C 1
ATOM 726 O O . ARG A 1 92 ? 17.050 -1.693 -43.084 1.00 82.88 92 ARG A O 1
ATOM 733 N N . SER A 1 93 ? 16.201 -3.438 -44.223 1.00 78.94 93 SER A N 1
ATOM 734 C CA . SER A 1 93 ? 15.640 -2.637 -45.319 1.00 78.94 93 SER A CA 1
ATOM 735 C C . SER A 1 93 ? 14.582 -1.627 -44.856 1.00 78.94 93 SER A C 1
ATOM 737 O O . SER A 1 93 ? 14.411 -0.590 -45.491 1.00 78.94 93 SER A O 1
ATOM 739 N N . ALA A 1 94 ? 13.923 -1.892 -43.722 1.00 80.81 94 ALA A N 1
ATOM 740 C CA . ALA A 1 94 ? 12.932 -1.002 -43.124 1.00 80.81 94 ALA A CA 1
ATOM 741 C C . ALA A 1 94 ? 13.543 0.133 -42.277 1.00 80.81 94 ALA A C 1
ATOM 743 O O . ALA A 1 94 ? 12.834 1.054 -41.882 1.00 80.81 94 ALA A O 1
ATOM 744 N N . GLY A 1 95 ? 14.850 0.103 -41.994 1.00 79.69 95 GLY A N 1
ATOM 745 C CA . GLY A 1 95 ? 15.557 1.211 -41.350 1.00 79.69 95 GLY A CA 1
ATOM 746 C C . GLY A 1 95 ? 14.965 1.649 -40.001 1.00 79.69 95 GLY A C 1
ATOM 747 O O . GLY A 1 95 ? 14.714 0.835 -39.112 1.00 79.69 95 GLY A O 1
ATOM 748 N N . ASN A 1 96 ? 14.787 2.960 -39.828 1.00 78.56 96 ASN A N 1
ATOM 749 C CA . ASN A 1 96 ? 14.353 3.605 -38.582 1.00 78.56 96 ASN A CA 1
ATOM 750 C C . ASN A 1 96 ? 12.821 3.688 -38.396 1.00 78.56 96 ASN A C 1
ATOM 752 O O . ASN A 1 96 ? 12.360 4.109 -37.332 1.00 78.56 96 ASN A O 1
ATOM 756 N N . THR A 1 97 ? 12.025 3.297 -39.393 1.00 77.38 97 THR A N 1
ATOM 757 C CA . THR A 1 97 ? 10.561 3.149 -39.271 1.00 77.38 97 THR A CA 1
ATOM 758 C C . THR A 1 97 ? 10.174 1.742 -38.810 1.00 77.38 97 THR A C 1
ATOM 760 O O . THR A 1 97 ? 9.129 1.547 -38.190 1.00 77.38 97 THR A O 1
ATOM 763 N N . GLY A 1 98 ? 11.066 0.770 -39.032 1.00 84.25 98 GLY A N 1
ATOM 764 C CA . GLY A 1 98 ? 10.880 -0.624 -38.649 1.00 84.25 98 GLY A CA 1
ATOM 765 C C . GLY A 1 98 ? 9.801 -1.330 -39.476 1.00 84.25 98 GLY A C 1
ATOM 766 O O . GLY A 1 98 ? 9.074 -0.724 -40.260 1.00 84.25 98 GLY A O 1
ATOM 767 N N . ILE A 1 99 ? 9.700 -2.652 -39.324 1.00 87.00 99 ILE A N 1
ATOM 768 C CA . ILE A 1 99 ? 8.756 -3.483 -40.085 1.00 87.00 99 ILE A CA 1
ATOM 769 C C . ILE A 1 99 ? 7.747 -4.191 -39.180 1.00 87.00 99 ILE A C 1
ATOM 771 O O . ILE A 1 99 ? 8.097 -4.789 -38.159 1.00 87.00 99 ILE A O 1
ATOM 775 N N . TRP A 1 100 ? 6.468 -4.143 -39.558 1.00 89.00 100 TRP A N 1
ATOM 776 C CA . TRP A 1 100 ? 5.396 -4.842 -38.850 1.00 89.00 100 TRP A CA 1
ATOM 777 C C . TRP A 1 100 ? 5.439 -6.351 -39.119 1.00 89.00 100 TRP A C 1
ATOM 779 O O . TRP A 1 100 ? 5.702 -6.786 -40.237 1.00 89.00 100 TRP A O 1
ATOM 789 N N . THR A 1 101 ? 5.097 -7.173 -38.122 1.00 85.25 101 THR A N 1
ATOM 790 C CA . THR A 1 101 ? 5.147 -8.646 -38.217 1.00 85.25 101 THR A CA 1
ATOM 791 C C . THR A 1 101 ? 4.379 -9.221 -39.418 1.00 85.25 101 THR A C 1
ATOM 793 O O . THR A 1 101 ? 4.826 -10.199 -40.017 1.00 85.25 101 THR A O 1
ATOM 796 N N . LYS A 1 102 ? 3.238 -8.628 -39.809 1.00 83.31 102 LYS A N 1
ATOM 797 C CA . LYS A 1 102 ? 2.473 -9.105 -40.979 1.00 83.31 102 LYS A CA 1
ATOM 798 C C . LYS A 1 102 ? 3.164 -8.784 -42.303 1.00 83.31 102 LYS A C 1
ATOM 800 O O . LYS A 1 102 ? 3.139 -9.620 -43.204 1.00 83.31 102 LYS A O 1
ATOM 805 N N . ASP A 1 103 ? 3.789 -7.618 -42.416 1.00 83.94 103 ASP A N 1
ATOM 806 C CA . ASP A 1 103 ? 4.504 -7.219 -43.632 1.00 83.94 103 ASP A CA 1
ATOM 807 C C . ASP A 1 103 ? 5.852 -7.932 -43.734 1.00 83.94 103 ASP A C 1
ATOM 809 O O . ASP A 1 103 ? 6.238 -8.364 -44.815 1.00 83.94 103 ASP A O 1
ATOM 813 N N . LEU A 1 104 ? 6.491 -8.213 -42.596 1.00 86.94 104 LEU A N 1
ATOM 814 C CA . LEU A 1 104 ? 7.667 -9.073 -42.520 1.00 86.94 104 LEU A CA 1
ATOM 815 C C . LEU A 1 104 ? 7.360 -10.505 -42.986 1.00 86.94 104 LEU A C 1
ATOM 817 O O . LEU A 1 104 ? 8.152 -11.100 -43.716 1.00 86.94 104 LEU A O 1
ATOM 821 N N . LYS A 1 105 ? 6.189 -11.053 -42.632 1.00 84.00 105 LYS A N 1
ATOM 822 C CA . LYS A 1 105 ? 5.738 -12.360 -43.139 1.00 84.00 105 LYS A CA 1
ATOM 823 C C . LYS A 1 105 ? 5.536 -12.344 -44.658 1.00 84.00 105 LYS A C 1
ATOM 825 O O . LYS A 1 105 ? 5.930 -13.293 -45.327 1.00 84.00 105 LYS A O 1
ATOM 830 N N . LYS A 1 106 ? 4.956 -11.269 -45.205 1.00 83.81 106 LYS A N 1
ATOM 831 C CA . LYS A 1 106 ? 4.788 -11.106 -46.661 1.00 83.81 106 LYS A CA 1
ATOM 832 C C . LYS A 1 106 ? 6.130 -10.967 -47.383 1.00 83.81 106 LYS A C 1
ATOM 834 O O . LYS A 1 106 ? 6.294 -11.549 -48.445 1.00 83.81 106 LYS A O 1
ATOM 839 N N . ALA A 1 107 ? 7.075 -10.231 -46.800 1.00 78.56 107 ALA A N 1
ATOM 840 C CA . ALA A 1 107 ? 8.389 -9.985 -47.388 1.00 78.56 107 ALA A CA 1
ATOM 841 C C . ALA A 1 107 ? 9.301 -11.223 -47.363 1.00 78.56 107 ALA A C 1
ATOM 843 O O . ALA A 1 107 ? 10.079 -11.432 -48.286 1.00 78.56 107 ALA A O 1
ATOM 844 N N . THR A 1 108 ? 9.207 -12.048 -46.316 1.00 83.94 108 THR A N 1
ATOM 845 C CA . THR A 1 108 ? 10.075 -13.229 -46.140 1.00 83.94 108 THR A CA 1
ATOM 846 C C . THR A 1 108 ? 9.475 -14.518 -46.696 1.00 83.94 108 THR A C 1
ATOM 848 O O . THR A 1 108 ? 10.211 -15.471 -46.926 1.00 83.94 108 THR A O 1
ATOM 851 N N . ASN A 1 109 ? 8.154 -14.569 -46.907 1.00 84.12 109 ASN A N 1
ATOM 852 C CA . ASN A 1 109 ? 7.413 -15.766 -47.325 1.00 84.12 109 ASN A CA 1
ATOM 853 C C . ASN A 1 109 ? 7.671 -17.007 -46.436 1.00 84.12 109 ASN A C 1
ATOM 855 O O . ASN A 1 109 ? 7.528 -18.147 -46.874 1.00 84.12 109 ASN A O 1
ATOM 859 N N . LEU A 1 110 ? 8.056 -16.789 -45.174 1.00 84.19 110 LEU A N 1
ATOM 860 C CA . LEU A 1 110 ? 8.328 -17.850 -44.207 1.00 84.19 110 LEU A CA 1
ATOM 861 C C . LEU A 1 110 ? 7.053 -18.281 -43.473 1.00 84.19 110 LEU A C 1
ATOM 863 O O . LEU A 1 110 ? 6.149 -17.482 -43.194 1.00 84.19 110 LEU A O 1
ATOM 867 N N . HIS A 1 111 ? 7.000 -19.560 -43.093 1.00 84.62 111 HIS A N 1
ATOM 868 C CA . HIS A 1 111 ? 5.926 -20.079 -42.249 1.00 84.62 111 HIS A CA 1
ATOM 869 C C . HIS A 1 111 ? 5.933 -19.388 -40.875 1.00 84.62 111 HIS A C 1
ATOM 871 O O . HIS A 1 111 ? 6.992 -19.130 -40.303 1.00 84.62 111 HIS A O 1
ATOM 877 N N . THR A 1 112 ? 4.753 -19.117 -40.306 1.00 83.69 112 THR A N 1
ATOM 878 C CA . THR A 1 112 ? 4.615 -18.312 -39.075 1.00 83.69 112 THR A CA 1
ATOM 879 C C . THR A 1 112 ? 5.404 -18.872 -37.890 1.00 83.69 112 THR A C 1
ATOM 881 O O . THR A 1 112 ? 5.990 -18.101 -37.134 1.00 83.69 112 THR A O 1
ATOM 884 N N . ILE A 1 113 ? 5.468 -20.198 -37.749 1.00 85.12 113 ILE A N 1
ATOM 885 C CA . ILE A 1 113 ? 6.230 -20.855 -36.674 1.00 85.12 113 ILE A CA 1
ATOM 886 C C . ILE A 1 113 ? 7.737 -20.593 -36.831 1.00 85.12 113 ILE A C 1
ATOM 888 O O . ILE A 1 113 ? 8.405 -20.244 -35.859 1.00 85.12 113 ILE A O 1
ATOM 892 N N . VAL A 1 114 ? 8.258 -20.701 -38.058 1.00 84.19 114 VAL A N 1
ATOM 893 C CA . VAL A 1 114 ? 9.677 -20.467 -38.367 1.00 84.19 114 VAL A CA 1
ATOM 894 C C . VAL A 1 114 ? 10.019 -18.994 -38.160 1.00 84.19 114 VAL A C 1
ATOM 896 O O . VAL A 1 114 ? 10.967 -18.686 -37.448 1.00 84.19 114 VAL A O 1
ATOM 899 N N . LEU A 1 115 ? 9.188 -18.079 -38.670 1.00 87.38 115 LEU A N 1
ATOM 900 C CA . LEU A 1 115 ? 9.374 -16.638 -38.499 1.00 87.38 115 LEU A CA 1
ATOM 901 C C . LEU A 1 115 ? 9.443 -16.233 -37.016 1.00 87.38 115 LEU A C 1
ATOM 903 O O . LEU A 1 115 ? 10.353 -15.510 -36.619 1.00 87.38 115 LEU A O 1
ATOM 907 N N . ASN A 1 116 ? 8.525 -16.730 -36.180 1.00 86.44 116 ASN A N 1
ATOM 908 C CA . ASN A 1 116 ? 8.501 -16.409 -34.750 1.00 86.44 116 ASN A CA 1
ATOM 909 C C . ASN A 1 116 ? 9.706 -16.990 -33.995 1.00 86.44 116 ASN A C 1
ATOM 911 O O . ASN A 1 116 ? 10.259 -16.321 -33.122 1.00 86.44 116 ASN A O 1
ATOM 915 N N . ARG A 1 117 ? 10.140 -18.211 -34.336 1.00 87.25 117 ARG A N 1
ATOM 916 C CA . ARG A 1 117 ? 11.351 -18.825 -33.769 1.00 87.25 117 ARG A CA 1
ATOM 917 C C . ARG A 1 117 ? 12.596 -18.009 -34.125 1.00 87.25 117 ARG A C 1
ATOM 919 O O . ARG A 1 117 ? 13.399 -17.703 -33.248 1.00 87.25 117 ARG A O 1
ATOM 926 N N . THR A 1 118 ? 12.716 -17.607 -35.385 1.00 86.62 118 THR A N 1
ATOM 927 C CA . THR A 1 118 ? 13.833 -16.807 -35.894 1.00 86.62 118 THR A CA 1
ATOM 928 C C . THR A 1 118 ? 13.869 -15.406 -35.279 1.00 86.62 118 THR A C 1
ATOM 930 O O . THR A 1 118 ? 14.934 -14.944 -34.876 1.00 86.62 118 THR A O 1
ATOM 933 N N . LEU A 1 119 ? 12.714 -14.749 -35.122 1.00 88.31 119 LEU A N 1
ATOM 934 C CA . LEU A 1 119 ? 12.611 -13.455 -34.439 1.00 88.31 119 LEU A CA 1
ATOM 935 C C . LEU A 1 119 ? 13.076 -13.543 -32.980 1.00 88.31 119 LEU A C 1
ATOM 937 O O . LEU A 1 119 ? 13.900 -12.730 -32.569 1.00 88.31 119 LEU A O 1
ATOM 941 N N . LYS A 1 120 ? 12.641 -14.567 -32.230 1.00 87.25 120 LYS A N 1
ATOM 942 C CA . LYS A 1 120 ? 13.102 -14.796 -30.848 1.00 87.25 120 LYS A CA 1
ATOM 943 C C . LYS A 1 120 ? 14.620 -15.006 -30.773 1.00 87.25 120 LYS A C 1
ATOM 945 O O . LYS A 1 120 ? 15.271 -14.442 -29.900 1.00 87.25 120 LYS A O 1
ATOM 950 N N . GLN A 1 121 ? 15.197 -15.776 -31.701 1.00 85.88 121 GLN A N 1
ATOM 951 C CA . GLN A 1 121 ? 16.647 -16.011 -31.752 1.00 85.88 121 GLN A CA 1
ATOM 952 C C . GLN A 1 121 ? 17.444 -14.731 -32.050 1.00 85.88 121 GLN A C 1
ATOM 954 O O . GLN A 1 121 ? 18.493 -14.506 -31.445 1.00 85.88 121 GLN A O 1
ATOM 959 N N . LEU A 1 122 ? 16.961 -13.889 -32.968 1.00 84.56 122 LEU A N 1
ATOM 960 C CA . LEU A 1 122 ? 17.604 -12.617 -33.312 1.00 84.56 122 LEU A CA 1
ATOM 961 C C . LEU A 1 122 ? 17.449 -11.564 -32.195 1.00 84.56 122 LEU A C 1
ATOM 963 O O . LEU A 1 122 ? 18.381 -10.794 -31.959 1.00 84.56 122 LEU A O 1
ATOM 967 N N . GLU A 1 123 ? 16.319 -11.554 -31.477 1.00 86.81 123 GLU A N 1
ATOM 968 C CA . GLU A 1 123 ? 16.111 -10.719 -30.281 1.00 86.81 123 GLU A CA 1
ATOM 969 C C . GLU A 1 123 ? 17.041 -11.147 -29.134 1.00 86.81 123 GLU A C 1
ATOM 971 O O . GLU A 1 123 ? 17.690 -10.305 -28.514 1.00 86.81 123 GLU A O 1
ATOM 976 N N . GLN A 1 124 ? 17.179 -12.455 -28.886 1.00 85.50 124 GLN A N 1
ATOM 977 C CA . GLN A 1 124 ? 18.050 -12.990 -27.832 1.00 85.50 124 GLN A CA 1
ATOM 978 C C . GLN A 1 124 ? 19.530 -12.661 -28.076 1.00 85.50 124 GLN A C 1
ATOM 980 O O . GLN A 1 124 ? 20.266 -12.366 -27.134 1.00 85.50 124 GLN A O 1
ATOM 985 N N . LYS A 1 125 ? 19.964 -12.660 -29.343 1.00 81.31 125 LYS A N 1
ATOM 986 C CA . LYS A 1 125 ? 21.323 -12.262 -29.746 1.00 81.31 125 LYS A CA 1
ATOM 987 C C . LYS A 1 125 ? 21.547 -10.742 -29.753 1.00 81.31 125 LYS A C 1
ATOM 989 O O . LYS A 1 125 ? 22.663 -10.316 -30.024 1.00 81.31 125 LYS A O 1
ATOM 994 N N . ARG A 1 126 ? 20.524 -9.936 -29.428 1.00 81.50 126 ARG A N 1
ATOM 995 C CA . ARG A 1 126 ? 20.542 -8.459 -29.468 1.00 81.50 126 ARG A CA 1
ATOM 996 C C . ARG A 1 126 ? 20.899 -7.883 -30.843 1.00 81.50 126 ARG A C 1
ATOM 998 O O . ARG A 1 126 ? 21.490 -6.813 -30.934 1.00 81.50 126 ARG A O 1
ATOM 1005 N N . GLU A 1 127 ? 20.517 -8.573 -31.914 1.00 81.50 127 GLU A N 1
ATOM 1006 C CA . GLU A 1 127 ? 20.702 -8.089 -33.290 1.00 81.50 127 GLU A CA 1
ATOM 1007 C C . GLU A 1 127 ? 19.504 -7.239 -33.746 1.00 81.50 127 GLU A C 1
ATOM 1009 O O . GLU A 1 127 ? 19.648 -6.257 -34.480 1.00 81.50 127 GLU A O 1
ATOM 1014 N N . ILE A 1 128 ? 18.311 -7.576 -33.250 1.00 87.75 128 ILE A N 1
ATOM 1015 C CA . ILE A 1 128 ? 17.066 -6.836 -33.476 1.00 87.75 128 ILE A CA 1
ATOM 1016 C C . ILE A 1 128 ? 16.391 -6.509 -32.141 1.00 87.75 128 ILE A C 1
ATOM 1018 O O . ILE A 1 128 ? 16.645 -7.152 -31.124 1.00 87.75 128 ILE A O 1
ATOM 1022 N N . LYS A 1 129 ? 15.499 -5.520 -32.154 1.00 85.19 129 LYS A N 1
ATOM 1023 C CA . LYS A 1 129 ? 14.626 -5.164 -31.032 1.00 85.19 129 LYS A CA 1
ATOM 1024 C C . LYS A 1 129 ? 13.191 -4.995 -31.507 1.00 85.19 129 LYS A C 1
ATOM 1026 O O . LYS A 1 129 ? 12.960 -4.584 -32.648 1.00 85.19 129 LYS A O 1
ATOM 1031 N N . SER A 1 130 ? 12.237 -5.275 -30.624 1.00 87.12 130 SER A N 1
ATOM 1032 C CA . SER A 1 130 ? 10.828 -4.976 -30.869 1.00 87.12 130 SER A CA 1
ATOM 1033 C C . SER A 1 130 ? 10.379 -3.697 -30.179 1.00 87.12 130 SER A C 1
ATOM 1035 O O . SER A 1 130 ? 10.717 -3.478 -29.018 1.00 87.12 130 SER A O 1
ATOM 1037 N N . ILE A 1 131 ? 9.567 -2.905 -30.872 1.00 80.81 131 ILE A N 1
ATOM 1038 C CA . ILE A 1 131 ? 8.977 -1.651 -30.392 1.00 80.81 131 ILE A CA 1
ATOM 1039 C C . ILE A 1 131 ? 7.473 -1.672 -30.708 1.00 80.81 131 ILE A C 1
ATOM 1041 O O . ILE A 1 131 ? 7.059 -2.245 -31.722 1.00 80.81 131 ILE A O 1
ATOM 1045 N N . LYS A 1 132 ? 6.638 -1.086 -29.842 1.00 76.19 132 LYS A N 1
ATOM 1046 C CA . LYS A 1 132 ? 5.213 -0.873 -30.136 1.00 76.19 132 LYS A CA 1
ATOM 1047 C C . LYS A 1 132 ? 5.041 0.487 -30.808 1.00 76.19 132 LYS A C 1
ATOM 1049 O O . LYS A 1 132 ? 5.684 1.458 -30.430 1.00 76.19 132 LYS A O 1
ATOM 1054 N N . HIS A 1 133 ? 4.182 0.558 -31.816 1.00 73.44 133 HIS A N 1
ATOM 1055 C CA . HIS A 1 133 ? 3.919 1.813 -32.517 1.00 73.44 133 HIS A CA 1
ATOM 1056 C C . HIS A 1 133 ? 2.992 2.715 -31.687 1.00 73.44 133 HIS A C 1
ATOM 1058 O O . HIS A 1 133 ? 1.904 2.271 -31.331 1.00 73.44 133 HIS A O 1
ATOM 1064 N N . VAL A 1 134 ? 3.329 3.996 -31.486 1.00 69.00 134 VAL A N 1
ATOM 1065 C CA . VAL A 1 134 ? 2.501 4.932 -30.687 1.00 69.00 134 VAL A CA 1
ATOM 1066 C C . VAL A 1 134 ? 1.082 5.111 -31.250 1.00 69.00 134 VAL A C 1
ATOM 1068 O O . VAL A 1 134 ? 0.105 4.883 -30.547 1.00 69.00 134 VAL A O 1
ATOM 1071 N N . LYS A 1 135 ? 0.931 5.405 -32.552 1.00 66.19 135 LYS A N 1
ATOM 1072 C CA . LYS A 1 135 ? -0.403 5.479 -33.202 1.00 66.19 135 LYS A CA 1
ATOM 1073 C C . LYS A 1 135 ? -1.162 4.144 -33.279 1.00 66.19 135 LYS A C 1
ATOM 1075 O O . LYS A 1 135 ? -2.377 4.145 -33.442 1.00 66.19 135 LYS A O 1
ATOM 1080 N N . TYR A 1 136 ? -0.469 3.004 -33.212 1.00 73.00 136 TYR A N 1
ATOM 1081 C CA . TYR A 1 136 ? -1.074 1.676 -33.376 1.00 73.00 136 TYR A CA 1
ATOM 1082 C C . TYR A 1 136 ? -0.485 0.680 -32.360 1.00 73.00 136 TYR A C 1
ATOM 1084 O O . TYR A 1 136 ? 0.268 -0.216 -32.756 1.00 73.00 136 TYR A O 1
ATOM 1092 N N . PRO A 1 137 ? -0.844 0.784 -31.065 1.00 67.00 137 PRO A N 1
ATOM 1093 C CA . PRO A 1 137 ? -0.168 0.066 -29.975 1.00 67.00 137 PRO A CA 1
ATOM 1094 C C . PRO A 1 137 ? -0.216 -1.464 -30.089 1.00 67.00 137 PRO A C 1
ATOM 1096 O O . PRO A 1 137 ? 0.643 -2.168 -29.558 1.00 67.00 137 PRO A O 1
ATOM 1099 N N . THR A 1 138 ? -1.199 -2.000 -30.818 1.00 71.75 138 THR A N 1
ATOM 1100 C CA . THR A 1 138 ? -1.352 -3.443 -31.064 1.00 71.75 138 THR A CA 1
ATOM 1101 C C . THR A 1 138 ? -0.385 -3.986 -32.124 1.00 71.75 138 THR A C 1
ATOM 1103 O O . THR A 1 138 ? -0.268 -5.202 -32.296 1.00 71.75 138 THR A O 1
ATOM 1106 N N . ARG A 1 139 ? 0.326 -3.119 -32.861 1.00 78.31 139 ARG A N 1
ATOM 1107 C CA . ARG A 1 139 ? 1.274 -3.517 -33.908 1.00 78.31 139 ARG A CA 1
ATOM 1108 C C . ARG A 1 139 ? 2.685 -3.629 -33.332 1.00 78.31 139 ARG A C 1
ATOM 1110 O O . ARG A 1 139 ? 3.316 -2.626 -33.014 1.00 78.31 139 ARG A O 1
ATOM 1117 N N . LYS A 1 140 ? 3.198 -4.862 -33.260 1.00 81.00 140 LYS A N 1
ATOM 1118 C CA . LYS A 1 140 ? 4.597 -5.146 -32.908 1.00 81.00 140 LYS A CA 1
ATOM 1119 C C . LYS A 1 140 ? 5.506 -4.907 -34.118 1.00 81.00 140 LYS A C 1
ATOM 1121 O O . LYS A 1 140 ? 5.365 -5.579 -35.144 1.00 81.00 140 LYS A O 1
ATOM 1126 N N . ILE A 1 141 ? 6.412 -3.942 -34.003 1.00 86.56 141 ILE A N 1
ATOM 1127 C CA . ILE A 1 141 ? 7.364 -3.557 -35.048 1.00 86.56 141 ILE A CA 1
ATOM 1128 C C . ILE A 1 141 ? 8.757 -4.034 -34.651 1.00 86.56 141 ILE A C 1
ATOM 1130 O O . ILE A 1 141 ? 9.119 -3.991 -33.478 1.00 86.56 141 ILE A O 1
ATOM 1134 N N . TYR A 1 142 ? 9.527 -4.500 -35.628 1.00 87.81 142 TYR A N 1
ATOM 1135 C CA . TYR A 1 142 ? 10.903 -4.946 -35.447 1.00 87.81 142 TYR A CA 1
ATOM 1136 C C . TYR A 1 142 ? 11.872 -4.016 -36.178 1.00 87.81 142 TYR A C 1
ATOM 1138 O O . TYR A 1 142 ? 11.604 -3.603 -37.307 1.00 87.81 142 TYR A O 1
ATOM 1146 N N . MET A 1 143 ? 13.002 -3.707 -35.545 1.00 87.56 143 MET A N 1
ATOM 1147 C CA . MET A 1 143 ? 14.092 -2.914 -36.125 1.00 87.56 143 MET A CA 1
ATOM 1148 C C . MET A 1 143 ? 15.456 -3.402 -35.618 1.00 87.56 143 MET A C 1
ATOM 1150 O O . MET A 1 143 ? 15.519 -4.186 -34.669 1.00 87.56 143 MET A O 1
ATOM 1154 N N . LEU A 1 144 ? 16.556 -2.944 -36.223 1.00 85.56 144 LEU A N 1
ATOM 1155 C CA . LEU A 1 144 ? 17.901 -3.288 -35.745 1.00 85.56 144 LEU A CA 1
ATOM 1156 C C . LEU A 1 144 ? 18.158 -2.708 -34.347 1.00 85.56 144 LEU A C 1
ATOM 1158 O O . LEU A 1 144 ? 17.722 -1.598 -34.032 1.00 85.56 144 LEU A O 1
ATOM 1162 N N . PHE A 1 145 ? 18.892 -3.445 -33.510 1.00 82.25 145 PHE A N 1
ATOM 1163 C CA . PHE A 1 145 ? 19.105 -3.085 -32.102 1.00 82.25 145 PHE A CA 1
ATOM 1164 C C . PHE A 1 145 ? 19.743 -1.693 -31.930 1.00 82.25 145 PHE A C 1
ATOM 1166 O O . PHE A 1 145 ? 19.274 -0.884 -31.124 1.00 82.25 145 PHE A O 1
ATOM 1173 N N . ASN A 1 146 ? 20.740 -1.384 -32.764 1.00 76.75 146 ASN A N 1
ATOM 1174 C CA . ASN A 1 146 ? 21.514 -0.139 -32.711 1.00 76.75 146 ASN A CA 1
ATOM 1175 C C . ASN A 1 146 ? 20.827 1.065 -33.377 1.00 76.75 146 ASN A C 1
ATOM 1177 O O . ASN A 1 146 ? 21.347 2.173 -33.296 1.00 76.75 146 ASN A O 1
ATOM 1181 N N . LEU A 1 147 ? 19.687 0.876 -34.049 1.00 77.00 147 LEU A N 1
ATOM 1182 C CA . LEU A 1 147 ? 18.995 1.971 -34.730 1.00 77.00 147 LEU A CA 1
ATOM 1183 C C . LEU A 1 147 ? 18.053 2.706 -33.773 1.00 77.00 147 LEU A C 1
ATOM 1185 O O . LEU A 1 147 ? 17.242 2.085 -33.085 1.00 77.00 147 LEU A O 1
ATOM 1189 N N . THR A 1 148 ? 18.120 4.034 -33.754 1.00 72.44 148 THR A N 1
ATOM 1190 C CA . THR A 1 148 ? 17.153 4.868 -33.028 1.00 72.44 148 THR A CA 1
ATOM 1191 C C . THR A 1 148 ? 15.841 4.933 -33.820 1.00 72.44 148 THR A C 1
ATOM 1193 O O . THR A 1 148 ? 15.882 5.199 -35.025 1.00 72.44 148 THR A O 1
ATOM 1196 N N . PRO A 1 149 ? 14.683 4.650 -33.199 1.00 77.19 149 PRO A N 1
ATOM 1197 C CA . PRO A 1 149 ? 13.387 4.738 -33.872 1.00 77.19 149 PRO A CA 1
ATOM 1198 C C . PRO A 1 149 ? 13.064 6.176 -34.302 1.00 77.19 149 PRO A C 1
ATOM 1200 O O . PRO A 1 149 ? 13.456 7.139 -33.646 1.00 77.19 149 PRO A O 1
ATOM 1203 N N . SER A 1 150 ? 12.360 6.312 -35.424 1.00 72.69 150 SER A N 1
ATOM 1204 C CA . SER A 1 150 ? 11.882 7.602 -35.938 1.00 72.69 150 SER A CA 1
ATOM 1205 C C . SER A 1 150 ? 10.776 8.203 -35.059 1.00 72.69 150 SER A C 1
ATOM 1207 O O . SER A 1 150 ? 10.034 7.476 -34.396 1.00 72.69 150 SER A O 1
ATOM 1209 N N . SER A 1 151 ? 10.629 9.533 -35.097 1.00 66.31 151 SER A N 1
ATOM 1210 C CA . SER A 1 151 ? 9.614 10.279 -34.334 1.00 66.31 151 SER A CA 1
ATOM 1211 C C . SER A 1 151 ? 8.176 9.858 -34.651 1.00 66.31 151 SER A C 1
ATOM 1213 O O . SER A 1 151 ? 7.308 9.939 -33.792 1.00 66.31 151 SER A O 1
ATOM 1215 N N . GLU A 1 152 ? 7.910 9.339 -35.850 1.00 65.94 152 GLU A N 1
ATOM 1216 C CA . GLU A 1 152 ? 6.595 8.792 -36.213 1.00 65.94 152 GLU A CA 1
ATOM 1217 C C . GLU A 1 152 ? 6.255 7.500 -35.455 1.00 65.94 152 GLU A C 1
ATOM 1219 O O . GLU A 1 152 ? 5.083 7.227 -35.180 1.00 65.94 152 GLU A O 1
ATOM 1224 N N . VAL A 1 153 ? 7.280 6.717 -35.105 1.00 65.19 153 VAL A N 1
ATOM 1225 C CA . VAL A 1 153 ? 7.152 5.451 -34.375 1.00 65.19 153 VAL A CA 1
ATOM 1226 C C . VAL A 1 153 ? 7.153 5.694 -32.867 1.00 65.19 153 VAL A C 1
ATOM 1228 O O . VAL A 1 153 ? 6.379 5.040 -32.168 1.00 65.19 153 VAL A O 1
ATOM 1231 N N . THR A 1 154 ? 7.972 6.636 -32.375 1.00 62.72 154 THR A N 1
ATOM 1232 C CA . THR A 1 154 ? 8.064 7.001 -30.946 1.00 62.72 154 THR A CA 1
ATOM 1233 C C . THR A 1 154 ? 7.089 8.077 -30.489 1.00 62.72 154 THR A C 1
ATOM 1235 O O . THR A 1 154 ? 7.006 8.306 -29.292 1.00 62.72 154 THR A O 1
ATOM 1238 N N . GLY A 1 155 ? 6.358 8.731 -31.395 1.00 62.44 155 GLY A N 1
ATOM 1239 C CA . GLY A 1 155 ? 5.424 9.815 -31.065 1.00 62.44 155 GLY A CA 1
ATOM 1240 C C . GLY A 1 155 ? 6.058 11.210 -30.949 1.00 62.44 155 GLY A C 1
ATOM 1241 O O . GLY A 1 155 ? 5.330 12.193 -30.857 1.00 62.44 155 GLY A O 1
ATOM 1242 N N . GLY A 1 156 ? 7.388 11.334 -31.021 1.00 65.88 156 GLY A N 1
ATOM 1243 C CA . GLY A 1 156 ? 8.104 12.616 -30.928 1.00 65.88 156 GLY A CA 1
ATOM 1244 C C . GLY A 1 156 ? 8.603 12.941 -29.515 1.00 65.88 156 GLY A C 1
ATOM 1245 O O . GLY A 1 156 ? 8.741 12.045 -28.690 1.00 65.88 156 GLY A O 1
ATOM 1246 N N . ALA A 1 157 ? 8.916 14.215 -29.252 1.00 60.62 157 ALA A N 1
ATOM 1247 C CA . ALA A 1 157 ? 9.503 14.680 -27.984 1.00 60.62 157 ALA A CA 1
ATOM 1248 C C . ALA A 1 157 ? 8.532 14.652 -26.787 1.00 60.62 157 ALA A C 1
ATOM 1250 O O . ALA A 1 157 ? 8.955 14.808 -25.648 1.00 60.62 157 ALA A O 1
ATOM 1251 N N . TRP A 1 158 ? 7.244 14.443 -27.059 1.00 62.12 158 TRP A N 1
ATOM 1252 C CA . TRP A 1 158 ? 6.151 14.434 -26.086 1.00 62.12 158 TRP A CA 1
ATOM 1253 C C . TRP A 1 158 ? 5.894 13.067 -25.452 1.00 62.12 158 TRP A C 1
ATOM 1255 O O . TRP A 1 158 ? 4.942 12.911 -24.694 1.00 62.12 158 TRP A O 1
ATOM 1265 N N . TYR A 1 159 ? 6.700 12.063 -25.802 1.00 63.44 159 TYR A N 1
ATOM 1266 C CA . TYR A 1 159 ? 6.492 10.684 -25.388 1.00 63.44 159 TYR A CA 1
ATOM 1267 C C . TYR A 1 159 ? 7.735 10.126 -24.700 1.00 63.44 159 TYR A C 1
ATOM 1269 O O . TYR A 1 159 ? 8.815 10.068 -25.293 1.00 63.44 159 TYR A O 1
ATOM 1277 N N . THR A 1 160 ? 7.547 9.632 -23.481 1.00 61.19 160 THR A N 1
ATOM 1278 C CA . THR A 1 160 ? 8.552 8.904 -22.703 1.00 61.19 160 THR A CA 1
ATOM 1279 C C . THR A 1 160 ? 8.053 7.470 -22.544 1.00 61.19 160 THR A C 1
ATOM 1281 O O . THR A 1 160 ? 6.886 7.239 -22.247 1.00 61.19 160 THR A O 1
ATOM 1284 N N . ASP A 1 161 ? 8.896 6.477 -22.838 1.00 59.16 161 ASP A N 1
ATOM 1285 C CA . ASP A 1 161 ? 8.529 5.051 -22.772 1.00 59.16 161 ASP A CA 1
ATOM 1286 C C . ASP A 1 161 ? 7.265 4.645 -23.567 1.00 59.16 161 ASP A C 1
ATOM 1288 O O . ASP A 1 161 ? 6.606 3.658 -23.249 1.00 59.16 161 ASP A O 1
ATOM 1292 N N . GLN A 1 162 ? 6.992 5.337 -24.683 1.00 60.03 162 GLN A N 1
ATOM 1293 C CA . GLN A 1 162 ? 5.844 5.100 -25.583 1.00 60.03 162 GLN A CA 1
ATOM 1294 C C . GLN A 1 162 ? 4.482 5.522 -24.999 1.00 60.03 162 GLN A C 1
ATOM 1296 O O . GLN A 1 162 ? 3.448 5.213 -25.595 1.00 60.03 162 GLN A O 1
ATOM 1301 N N . GLU A 1 163 ? 4.478 6.277 -23.900 1.00 57.19 163 GLU A N 1
ATOM 1302 C CA . GLU A 1 163 ? 3.310 6.962 -23.341 1.00 57.19 163 GLU A CA 1
ATOM 1303 C C . GLU A 1 163 ? 3.505 8.480 -23.435 1.00 57.19 163 GLU A C 1
ATOM 1305 O O . GLU A 1 163 ? 4.636 8.965 -23.461 1.00 57.19 163 GLU A O 1
ATOM 1310 N N . LEU A 1 164 ? 2.407 9.228 -23.574 1.00 60.03 164 LEU A N 1
ATOM 1311 C CA . LEU A 1 164 ? 2.464 10.688 -23.636 1.00 60.03 164 LEU A CA 1
ATOM 1312 C C . LEU A 1 164 ? 2.863 11.205 -22.251 1.00 60.03 164 LEU A C 1
ATOM 1314 O O . LEU A 1 164 ? 2.193 10.904 -21.264 1.00 60.03 164 LEU A O 1
ATOM 1318 N N . ASP A 1 165 ? 3.964 11.942 -22.182 1.00 67.94 165 ASP A N 1
ATOM 1319 C CA . ASP A 1 165 ? 4.542 12.425 -20.932 1.00 67.94 165 ASP A CA 1
ATOM 1320 C C . ASP A 1 165 ? 3.811 13.699 -20.494 1.00 67.94 165 ASP A C 1
ATOM 1322 O O . ASP A 1 165 ? 4.267 14.823 -20.711 1.00 67.94 165 ASP A O 1
ATOM 1326 N N . ILE A 1 166 ? 2.605 13.501 -19.949 1.00 68.00 166 ILE A N 1
ATOM 1327 C CA . ILE A 1 166 ? 1.710 14.580 -19.504 1.00 68.00 166 ILE A CA 1
ATOM 1328 C C . ILE A 1 166 ? 2.415 15.443 -18.451 1.00 68.00 166 ILE A C 1
ATOM 1330 O O . ILE A 1 166 ? 2.324 16.663 -18.510 1.00 68.00 166 ILE A O 1
ATOM 1334 N N . ASP A 1 167 ? 3.184 14.831 -17.548 1.00 68.25 167 ASP A N 1
ATOM 1335 C CA . ASP A 1 167 ? 3.909 15.544 -16.494 1.00 68.25 167 ASP A CA 1
ATOM 1336 C C . ASP A 1 167 ? 5.018 16.440 -17.071 1.00 68.25 167 ASP A C 1
ATOM 1338 O O . ASP A 1 167 ? 5.208 17.574 -16.615 1.00 68.25 167 ASP A O 1
ATOM 1342 N N . PHE A 1 168 ? 5.746 15.967 -18.090 1.00 69.12 168 PHE A N 1
ATOM 1343 C CA . PHE A 1 168 ? 6.724 16.776 -18.819 1.00 69.12 168 PHE A CA 1
ATOM 1344 C C . PHE A 1 168 ? 6.058 17.918 -19.591 1.00 69.12 168 PHE A C 1
ATOM 1346 O O . PHE A 1 168 ? 6.531 19.053 -19.503 1.00 69.12 168 PHE A O 1
ATOM 1353 N N . ILE A 1 169 ? 4.954 17.643 -20.294 1.00 67.69 169 ILE A N 1
ATOM 1354 C CA . ILE A 1 169 ? 4.176 18.652 -21.027 1.00 67.69 169 ILE A CA 1
ATOM 1355 C C . ILE A 1 169 ? 3.654 19.719 -20.061 1.00 67.69 169 ILE A C 1
ATOM 1357 O O . ILE A 1 169 ? 3.895 20.903 -20.271 1.00 67.69 169 ILE A O 1
ATOM 1361 N N . ASP A 1 170 ? 3.029 19.331 -18.952 1.00 66.50 170 ASP A N 1
ATOM 1362 C CA . ASP A 1 170 ? 2.486 20.259 -17.957 1.00 66.50 170 ASP A CA 1
ATOM 1363 C C . ASP A 1 170 ? 3.589 21.075 -17.273 1.00 66.50 170 ASP A C 1
ATOM 1365 O O . ASP A 1 170 ? 3.440 22.280 -17.050 1.00 66.50 170 ASP A O 1
ATOM 1369 N N . SER A 1 171 ? 4.741 20.457 -17.002 1.00 71.19 171 SER A N 1
ATOM 1370 C CA . SER A 1 171 ? 5.914 21.151 -16.463 1.00 71.19 171 SER A CA 1
ATOM 1371 C C . SER A 1 171 ? 6.485 22.167 -17.454 1.00 71.19 171 SER A C 1
ATOM 1373 O O . SER A 1 171 ? 6.840 23.289 -17.069 1.00 71.19 171 SER A O 1
ATOM 1375 N N . LEU A 1 172 ? 6.555 21.804 -18.737 1.00 71.06 172 LEU A N 1
ATOM 1376 C CA . LEU A 1 172 ? 7.010 22.684 -19.806 1.00 71.06 172 LEU A CA 1
ATOM 1377 C C . LEU A 1 172 ? 6.026 23.840 -20.018 1.00 71.06 172 LEU A C 1
ATOM 1379 O O . LEU A 1 172 ? 6.449 24.999 -20.053 1.00 71.06 172 LEU A O 1
ATOM 1383 N N . LYS A 1 173 ? 4.721 23.552 -20.056 1.00 65.19 173 LYS A N 1
ATOM 1384 C CA . LYS A 1 173 ? 3.626 24.528 -20.129 1.00 65.19 173 LYS A CA 1
ATOM 1385 C C . LYS A 1 173 ? 3.667 25.496 -18.949 1.00 65.19 173 LYS A C 1
ATOM 1387 O O . LYS A 1 173 ? 3.616 26.709 -19.150 1.00 65.19 173 LYS A O 1
ATOM 1392 N N . ALA A 1 174 ? 3.856 25.007 -17.723 1.00 66.12 174 ALA A N 1
ATOM 1393 C CA . ALA A 1 174 ? 3.985 25.848 -16.533 1.00 66.12 174 ALA A CA 1
ATOM 1394 C C . ALA A 1 174 ? 5.226 26.756 -16.589 1.00 66.12 174 ALA A C 1
ATOM 1396 O O . ALA A 1 174 ? 5.157 27.935 -16.224 1.00 66.12 174 ALA A O 1
ATOM 1397 N N . ALA A 1 175 ? 6.360 26.245 -17.079 1.00 69.75 175 ALA A N 1
ATOM 1398 C CA . ALA A 1 175 ? 7.577 27.031 -17.255 1.00 69.75 175 ALA A CA 1
ATOM 1399 C C . ALA A 1 175 ? 7.420 28.117 -18.332 1.00 69.75 175 ALA A C 1
ATOM 1401 O O . ALA A 1 175 ? 7.803 29.269 -18.099 1.00 69.75 175 ALA A O 1
ATOM 1402 N N . CYS A 1 176 ? 6.809 27.778 -19.471 1.00 67.81 176 CYS A N 1
ATOM 1403 C CA . CYS A 1 176 ? 6.479 28.722 -20.538 1.00 67.81 176 CYS A CA 1
ATOM 1404 C C . CYS A 1 176 ? 5.526 29.803 -20.025 1.00 67.81 176 CYS A C 1
ATOM 1406 O O . CYS A 1 176 ? 5.815 30.994 -20.149 1.00 67.81 176 CYS A O 1
ATOM 1408 N N . LEU A 1 177 ? 4.449 29.407 -19.344 1.00 64.62 177 LEU A N 1
ATOM 1409 C CA . LEU A 1 177 ? 3.473 30.320 -18.758 1.00 64.62 177 LEU A CA 1
ATOM 1410 C C . LEU A 1 177 ? 4.121 31.256 -17.733 1.00 64.62 177 LEU A C 1
ATOM 1412 O O . LEU A 1 177 ? 3.843 32.454 -17.729 1.00 64.62 177 LEU A O 1
ATOM 1416 N N . LYS A 1 178 ? 5.024 30.750 -16.887 1.00 68.19 178 LYS A N 1
ATOM 1417 C CA . LYS A 1 178 ? 5.764 31.559 -15.909 1.00 68.19 178 LYS A CA 1
ATOM 1418 C C . LYS A 1 178 ? 6.676 32.578 -16.587 1.00 68.19 178 LYS A C 1
ATOM 1420 O O . LYS A 1 178 ? 6.699 33.738 -16.170 1.00 68.19 178 LYS A O 1
ATOM 1425 N N . TYR A 1 179 ? 7.406 32.168 -17.623 1.00 70.00 179 TYR A N 1
ATOM 1426 C CA . TYR A 1 179 ? 8.261 33.065 -18.398 1.00 70.00 179 TYR A CA 1
ATOM 1427 C C . TYR A 1 179 ? 7.433 34.167 -19.066 1.00 70.00 179 TYR A C 1
ATOM 1429 O O . TYR A 1 179 ? 7.728 35.352 -18.892 1.00 70.00 179 TYR A O 1
ATOM 1437 N N . ILE A 1 180 ? 6.334 33.789 -19.721 1.00 66.69 180 ILE A N 1
ATOM 1438 C CA . ILE A 1 180 ? 5.442 34.712 -20.424 1.00 66.69 180 ILE A CA 1
ATOM 1439 C C . ILE A 1 180 ? 4.776 35.682 -19.454 1.00 66.69 180 ILE A C 1
ATOM 1441 O O . ILE A 1 180 ? 4.840 36.893 -19.657 1.00 66.69 180 ILE A O 1
ATOM 1445 N N . THR A 1 181 ? 4.228 35.181 -18.348 1.00 62.75 181 THR A N 1
ATOM 1446 C CA . THR A 1 181 ? 3.593 36.005 -17.306 1.00 62.75 181 THR A CA 1
ATOM 1447 C C . THR A 1 181 ? 4.589 36.995 -16.710 1.00 62.75 181 THR A C 1
ATOM 1449 O O . THR A 1 181 ? 4.267 38.165 -16.528 1.00 62.75 181 THR A O 1
ATOM 1452 N N . SER A 1 182 ? 5.835 36.571 -16.470 1.00 64.50 182 SER A N 1
ATOM 1453 C CA . SER A 1 182 ? 6.863 37.442 -15.886 1.00 64.50 182 SER A CA 1
ATOM 1454 C C . SER A 1 182 ? 7.262 38.632 -16.764 1.00 64.50 182 SER A C 1
ATOM 1456 O O . SER A 1 182 ? 7.824 39.595 -16.246 1.00 64.50 182 SER A O 1
ATOM 1458 N N . ARG A 1 183 ? 6.984 38.562 -18.071 1.00 64.56 183 ARG A N 1
ATOM 1459 C CA . ARG A 1 183 ? 7.272 39.621 -19.048 1.00 64.56 183 ARG A CA 1
ATOM 1460 C C . ARG A 1 183 ? 6.031 40.311 -19.601 1.00 64.56 183 ARG A C 1
ATOM 1462 O O . ARG A 1 183 ? 6.162 41.352 -20.229 1.00 64.56 183 ARG A O 1
ATOM 1469 N N . SER A 1 184 ? 4.850 39.755 -19.342 1.00 61.03 184 SER A N 1
ATOM 1470 C CA . SER A 1 184 ? 3.564 40.312 -19.774 1.00 61.03 184 SER A CA 1
ATOM 1471 C C . SER A 1 184 ? 2.884 41.157 -18.690 1.00 61.03 184 SER A C 1
ATOM 1473 O O . SER A 1 184 ? 1.968 41.906 -19.015 1.00 61.03 184 SER A O 1
ATOM 1475 N N . PHE A 1 185 ? 3.349 41.099 -17.430 1.00 61.16 185 PHE A N 1
ATOM 1476 C CA . PHE A 1 185 ? 2.838 41.931 -16.330 1.00 61.16 185 PHE A CA 1
ATOM 1477 C C . PHE A 1 185 ? 3.960 42.590 -15.495 1.00 61.16 185 PHE A C 1
ATOM 1479 O O . PHE A 1 185 ? 4.945 41.924 -15.159 1.00 61.16 185 PHE A O 1
ATOM 1486 N N . PRO A 1 186 ? 3.834 43.877 -15.111 1.00 60.09 186 PRO A N 1
ATOM 1487 C CA . PRO A 1 186 ? 4.781 44.555 -14.227 1.00 60.09 186 PRO A CA 1
ATOM 1488 C C . PRO A 1 186 ? 4.699 44.048 -12.777 1.00 60.09 186 PRO A C 1
ATOM 1490 O O . PRO A 1 186 ? 3.625 43.949 -12.188 1.00 60.09 186 PRO A O 1
ATOM 1493 N N . ARG A 1 187 ? 5.857 43.787 -12.156 1.00 56.88 187 ARG A N 1
ATOM 1494 C CA . ARG A 1 187 ? 5.962 43.445 -10.726 1.00 56.88 187 ARG A CA 1
ATOM 1495 C C . ARG A 1 187 ? 5.997 44.719 -9.879 1.00 56.88 187 ARG A C 1
ATOM 1497 O O . ARG A 1 187 ? 7.075 45.218 -9.571 1.00 56.88 187 ARG A O 1
ATOM 1504 N N . ALA A 1 188 ? 4.834 45.253 -9.522 1.00 54.84 188 ALA A N 1
ATOM 1505 C CA . ALA A 1 188 ? 4.725 46.313 -8.519 1.00 54.84 188 ALA A CA 1
ATOM 1506 C C . ALA A 1 188 ? 4.342 45.699 -7.162 1.00 54.84 188 ALA A C 1
ATOM 1508 O O . ALA A 1 188 ? 3.318 45.025 -7.051 1.00 54.84 188 ALA A O 1
ATOM 1509 N N . GLU A 1 189 ? 5.161 45.906 -6.126 1.00 45.88 189 GLU A N 1
ATOM 1510 C CA . GLU A 1 189 ? 4.836 45.447 -4.769 1.00 45.88 189 GLU A CA 1
ATOM 1511 C C . GLU A 1 189 ? 3.545 46.116 -4.275 1.00 45.88 189 GLU A C 1
ATOM 1513 O O . GLU A 1 189 ? 3.436 47.340 -4.235 1.00 45.88 189 GLU A O 1
ATOM 1518 N N . GLY A 1 190 ? 2.557 45.299 -3.901 1.00 50.47 190 GLY A N 1
ATOM 1519 C CA . GLY A 1 190 ? 1.310 45.760 -3.285 1.00 50.47 190 GLY A CA 1
ATOM 1520 C C . GLY A 1 190 ? 0.136 46.024 -4.234 1.00 50.47 190 GLY A C 1
ATOM 1521 O O . GLY A 1 190 ? -0.924 46.408 -3.748 1.00 50.47 190 GLY A O 1
ATOM 1522 N N . ILE A 1 191 ? 0.267 45.790 -5.547 1.00 53.47 191 ILE A N 1
ATOM 1523 C CA . ILE A 1 191 ? -0.853 45.899 -6.500 1.00 53.47 191 ILE A CA 1
ATOM 1524 C C . ILE A 1 191 ? -0.991 44.567 -7.256 1.00 53.47 191 ILE A C 1
ATOM 1526 O O . ILE A 1 191 ? -0.188 44.306 -8.151 1.00 53.47 191 ILE A O 1
ATOM 1530 N N . PRO A 1 192 ? -1.982 43.720 -6.915 1.00 45.31 192 PRO A N 1
ATOM 1531 C CA . PRO A 1 192 ? -2.111 42.371 -7.475 1.00 45.31 192 PRO A CA 1
ATOM 1532 C C . PRO A 1 192 ? -2.328 42.296 -8.997 1.00 45.31 192 PRO A C 1
ATOM 1534 O O . PRO A 1 192 ? -2.112 41.231 -9.558 1.00 45.31 192 PRO A O 1
ATOM 1537 N N . ASP A 1 193 ? -2.694 43.403 -9.661 1.00 51.59 193 ASP A N 1
ATOM 1538 C CA . ASP A 1 193 ? -3.120 43.431 -11.072 1.00 51.59 193 ASP A CA 1
ATOM 1539 C C . ASP A 1 193 ? -2.564 44.646 -11.845 1.00 51.59 193 ASP A C 1
ATOM 1541 O O . ASP A 1 193 ? -3.285 45.371 -12.536 1.00 51.59 193 ASP A O 1
ATOM 1545 N N . ALA A 1 194 ? -1.270 44.935 -11.703 1.00 53.50 194 ALA A N 1
ATOM 1546 C CA . ALA A 1 194 ? -0.633 45.976 -12.506 1.00 53.50 194 ALA A CA 1
ATOM 1547 C C . ALA A 1 194 ? -0.490 45.513 -13.975 1.00 53.50 194 ALA A C 1
ATOM 1549 O O . ALA A 1 194 ? -0.083 44.385 -14.240 1.00 53.50 194 ALA A O 1
ATOM 1550 N N . VAL A 1 195 ? -0.811 46.385 -14.938 1.00 55.00 195 VAL A N 1
ATOM 1551 C CA . VAL A 1 195 ? -0.741 46.106 -16.387 1.00 55.00 195 VAL A CA 1
ATOM 1552 C C . VAL A 1 195 ? 0.237 47.085 -17.032 1.00 55.00 195 VAL A C 1
ATOM 1554 O O . VAL A 1 195 ? 0.313 48.246 -16.623 1.00 55.00 195 VAL A O 1
ATOM 1557 N N . PHE A 1 196 ? 1.008 46.630 -18.022 1.00 54.91 196 PHE A N 1
ATOM 1558 C CA . PHE A 1 196 ? 1.861 47.528 -18.798 1.00 54.91 196 PHE A CA 1
ATOM 1559 C C . PHE A 1 196 ? 1.019 48.555 -19.575 1.00 54.91 196 PHE A C 1
ATOM 1561 O O . PHE A 1 196 ? -0.091 48.260 -20.016 1.00 54.91 196 PHE A O 1
ATOM 1568 N N . GLY A 1 197 ? 1.542 49.774 -19.732 1.00 50.44 197 GLY A N 1
ATOM 1569 C CA . GLY A 1 197 ? 0.904 50.808 -20.553 1.00 50.44 197 GLY A CA 1
ATOM 1570 C C . GLY A 1 197 ? 0.812 50.405 -22.030 1.00 50.44 197 GLY A C 1
ATOM 1571 O O . GLY A 1 197 ? 1.465 49.455 -22.465 1.00 50.44 197 GLY A O 1
ATOM 1572 N N . ALA A 1 198 ? 0.028 51.150 -22.813 1.00 46.25 198 ALA A N 1
ATOM 1573 C CA . ALA A 1 198 ? -0.193 50.875 -24.238 1.00 46.25 198 ALA A CA 1
ATOM 1574 C C . ALA A 1 198 ? 1.098 50.905 -25.088 1.00 46.25 198 ALA A C 1
ATOM 1576 O O . ALA A 1 198 ? 1.128 50.319 -26.164 1.00 46.25 198 ALA A O 1
ATOM 1577 N N . GLU A 1 199 ? 2.166 51.525 -24.578 1.00 44.88 199 GLU A N 1
ATOM 1578 C CA . GLU A 1 199 ? 3.492 51.642 -25.207 1.00 44.88 199 GLU A CA 1
ATOM 1579 C C . GLU A 1 199 ? 4.391 50.385 -25.068 1.00 44.88 199 GLU A C 1
ATOM 1581 O O . GLU A 1 199 ? 5.533 50.386 -25.526 1.00 44.88 199 GLU A O 1
ATOM 1586 N N . HIS A 1 200 ? 3.955 49.321 -24.380 1.00 56.41 200 HIS A N 1
ATOM 1587 C CA . HIS A 1 200 ? 4.820 48.166 -24.103 1.00 56.41 200 HIS A CA 1
ATOM 1588 C C . HIS A 1 200 ? 4.860 47.154 -25.257 1.00 56.41 200 HIS A C 1
ATOM 1590 O O . HIS A 1 200 ? 3.926 46.379 -25.449 1.00 56.41 200 HIS A O 1
ATOM 1596 N N . GLU A 1 201 ? 5.991 47.099 -25.962 1.00 52.22 201 GLU A N 1
ATOM 1597 C CA . GLU A 1 201 ? 6.194 46.231 -27.137 1.00 52.22 201 GLU A CA 1
ATOM 1598 C C . GLU A 1 201 ? 6.943 44.909 -26.848 1.00 52.22 201 GLU A C 1
ATOM 1600 O O . GLU A 1 201 ? 7.070 44.061 -27.726 1.00 52.22 201 GLU A O 1
ATOM 1605 N N . HIS A 1 202 ? 7.439 44.687 -25.624 1.00 59.59 202 HIS A N 1
ATOM 1606 C CA . HIS A 1 202 ? 8.406 43.615 -25.319 1.00 59.59 202 HIS A CA 1
ATOM 1607 C C . HIS A 1 202 ? 7.755 42.283 -24.903 1.00 59.59 202 HIS A C 1
ATOM 1609 O O . HIS A 1 202 ? 8.126 41.684 -23.888 1.00 59.59 202 HIS A O 1
ATOM 1615 N N . TYR A 1 203 ? 6.766 41.817 -25.664 1.00 61.59 203 TYR A N 1
ATOM 1616 C CA . TYR A 1 203 ? 6.160 40.506 -25.421 1.00 61.59 203 TYR A CA 1
ATOM 1617 C C . TYR A 1 203 ? 7.084 39.374 -25.897 1.00 61.59 203 TYR A C 1
ATOM 1619 O O . TYR A 1 203 ? 7.705 39.494 -26.953 1.00 61.59 203 TYR A O 1
ATOM 1627 N N . PRO A 1 204 ? 7.193 38.273 -25.134 1.00 66.25 204 PRO A N 1
ATOM 1628 C CA . PRO A 1 204 ? 8.096 37.178 -25.470 1.00 66.25 204 PRO A CA 1
ATOM 1629 C C . PRO A 1 204 ? 7.653 36.434 -26.735 1.00 66.25 204 PRO A C 1
ATOM 1631 O O . PRO A 1 204 ? 6.490 36.057 -26.879 1.00 66.25 204 PRO A O 1
ATOM 1634 N N . THR A 1 205 ? 8.603 36.182 -27.635 1.00 68.44 205 THR A N 1
ATOM 1635 C CA . THR A 1 205 ? 8.396 35.412 -28.876 1.00 68.44 205 THR A CA 1
ATOM 1636 C C . THR A 1 205 ? 8.632 33.908 -28.674 1.00 68.44 205 THR A C 1
ATOM 1638 O O . THR A 1 205 ? 9.365 33.505 -27.770 1.00 68.44 205 THR A O 1
ATOM 1641 N N . ALA A 1 206 ? 8.081 33.047 -29.542 1.00 64.62 206 ALA A N 1
ATOM 1642 C CA . ALA A 1 206 ? 8.270 31.586 -29.461 1.00 64.62 206 ALA A CA 1
ATOM 1643 C C . ALA A 1 206 ? 9.758 31.169 -29.510 1.00 64.62 206 ALA A C 1
ATOM 1645 O O . ALA A 1 206 ? 10.199 30.284 -28.776 1.00 64.62 206 ALA A O 1
ATOM 1646 N N . SER A 1 207 ? 10.569 31.879 -30.299 1.00 68.25 207 SER A N 1
ATOM 1647 C CA . SER A 1 207 ? 12.027 31.702 -30.350 1.00 68.25 207 SER A CA 1
ATOM 1648 C C . SER A 1 207 ? 12.721 32.058 -29.029 1.00 68.25 207 SER A C 1
ATOM 1650 O O . SER A 1 207 ? 13.697 31.413 -28.642 1.00 68.25 207 SER A O 1
ATOM 1652 N N . GLU A 1 208 ? 12.226 33.067 -28.312 1.00 68.75 208 GLU A N 1
ATOM 1653 C CA . GLU A 1 208 ? 12.751 33.459 -27.000 1.00 68.75 208 GLU A CA 1
ATOM 1654 C C . GLU A 1 208 ? 12.322 32.496 -25.895 1.00 68.75 208 GLU A C 1
ATOM 1656 O O . GLU A 1 208 ? 13.132 32.190 -25.021 1.00 68.75 208 GLU A O 1
ATOM 1661 N N . VAL A 1 209 ? 11.100 31.963 -25.975 1.00 72.56 209 VAL A N 1
ATOM 1662 C CA . VAL A 1 209 ? 10.615 30.891 -25.095 1.00 72.56 209 VAL A CA 1
ATOM 1663 C C . VAL A 1 209 ? 11.451 29.623 -25.294 1.00 72.56 209 VAL A C 1
ATOM 1665 O O . VAL A 1 209 ? 11.932 29.055 -24.315 1.00 72.56 209 VAL A O 1
ATOM 1668 N N . LYS A 1 210 ? 11.743 29.232 -26.545 1.00 72.62 210 LYS A N 1
ATOM 1669 C CA . LYS A 1 210 ? 12.660 28.118 -26.845 1.00 72.62 210 LYS A CA 1
ATOM 1670 C C . LYS A 1 210 ? 14.030 28.326 -26.215 1.00 72.62 210 LYS A C 1
ATOM 1672 O O . LYS A 1 210 ? 14.538 27.440 -25.530 1.00 72.62 210 LYS A O 1
ATOM 1677 N N . ARG A 1 211 ? 14.627 29.501 -26.439 1.00 76.62 211 ARG A N 1
ATOM 1678 C CA . ARG A 1 211 ? 15.934 29.849 -25.872 1.00 76.62 211 ARG A CA 1
ATOM 1679 C C . ARG A 1 211 ? 15.911 29.759 -24.347 1.00 76.62 211 ARG A C 1
ATOM 1681 O O . ARG A 1 211 ? 16.817 29.164 -23.776 1.00 76.62 211 ARG A O 1
ATOM 1688 N N . PHE A 1 212 ? 14.853 30.253 -23.705 1.00 79.06 212 PHE A N 1
ATOM 1689 C CA . PHE A 1 212 ? 14.668 30.138 -22.261 1.00 79.06 212 PHE A CA 1
ATOM 1690 C C . PHE A 1 212 ? 14.607 28.677 -21.788 1.00 79.06 212 PHE A C 1
ATOM 1692 O O . PHE A 1 212 ? 15.285 28.336 -20.820 1.00 79.06 212 PHE A O 1
ATOM 1699 N N . ILE A 1 213 ? 13.858 27.805 -22.470 1.00 74.69 213 ILE A N 1
ATOM 1700 C CA . ILE A 1 213 ? 13.766 26.373 -22.132 1.00 74.69 213 ILE A CA 1
ATOM 1701 C C . ILE A 1 213 ? 15.137 25.692 -22.255 1.00 74.69 213 ILE A C 1
ATOM 1703 O O . ILE A 1 213 ? 15.540 24.943 -21.360 1.00 74.69 213 ILE A O 1
ATOM 1707 N N . THR A 1 214 ? 15.866 25.972 -23.341 1.00 73.44 214 THR A N 1
ATOM 1708 C CA . THR A 1 214 ? 17.195 25.399 -23.600 1.00 73.44 214 THR A CA 1
ATOM 1709 C C . THR A 1 214 ? 18.237 25.891 -22.590 1.00 73.44 214 THR A C 1
ATOM 1711 O O . THR A 1 214 ? 18.984 25.088 -22.034 1.00 73.44 214 THR A O 1
ATOM 1714 N N . GLU A 1 215 ? 18.274 27.193 -22.297 1.00 76.12 215 GLU A N 1
ATOM 1715 C CA . GLU A 1 215 ? 19.216 27.790 -21.339 1.00 76.12 215 GLU A CA 1
ATOM 1716 C C . GLU A 1 215 ? 18.919 27.374 -19.893 1.00 76.12 215 GLU A C 1
ATOM 1718 O O . GLU A 1 215 ? 19.841 27.167 -19.103 1.00 76.12 215 GLU A O 1
ATOM 1723 N N . SER A 1 216 ? 17.640 27.184 -19.559 1.00 71.56 216 SER A N 1
ATOM 1724 C CA . SER A 1 216 ? 17.203 26.753 -18.227 1.00 71.56 216 SER A CA 1
ATOM 1725 C C . SER A 1 216 ? 17.366 25.246 -17.990 1.00 71.56 216 SER A C 1
ATOM 1727 O O . SER A 1 216 ? 17.102 24.788 -16.881 1.00 71.56 216 SER A O 1
ATOM 1729 N N . ARG A 1 217 ? 17.804 24.473 -19.002 1.00 68.00 217 ARG A N 1
ATOM 1730 C CA . ARG A 1 217 ? 17.979 23.004 -18.959 1.00 68.00 217 ARG A CA 1
ATOM 1731 C C . ARG A 1 217 ? 16.748 22.248 -18.439 1.00 68.00 217 ARG A C 1
ATOM 1733 O O . ARG A 1 217 ? 16.882 21.228 -17.771 1.00 68.00 217 ARG A O 1
ATOM 1740 N N . ILE A 1 218 ? 15.555 22.766 -18.733 1.00 66.94 218 ILE A N 1
ATOM 1741 C CA . ILE A 1 218 ? 14.279 22.187 -18.279 1.00 66.94 218 ILE A CA 1
ATOM 1742 C C . ILE A 1 218 ? 13.981 20.893 -19.042 1.00 66.94 218 ILE A C 1
ATOM 1744 O O . ILE A 1 218 ? 13.478 19.935 -18.466 1.00 66.94 218 ILE A O 1
ATOM 1748 N N . SER A 1 219 ? 14.346 20.852 -20.325 1.00 60.41 219 SER A N 1
ATOM 1749 C CA . SER A 1 219 ? 14.258 19.657 -21.160 1.00 60.41 219 SER A CA 1
ATOM 1750 C C . SER A 1 219 ? 15.649 19.076 -21.413 1.00 60.41 219 SER A C 1
ATOM 1752 O O . SER A 1 219 ? 16.587 19.809 -21.734 1.00 60.41 219 SER A O 1
ATOM 1754 N N . SER A 1 220 ? 15.769 17.752 -21.302 1.00 57.16 220 SER A N 1
ATOM 1755 C CA . SER A 1 220 ? 16.932 16.988 -21.779 1.00 57.16 220 SER A CA 1
ATOM 1756 C C . SER A 1 220 ? 16.838 16.642 -23.275 1.00 57.16 220 SER A C 1
ATOM 1758 O O . SER A 1 220 ? 17.822 16.205 -23.868 1.00 57.16 220 SER A O 1
ATOM 1760 N N . ILE A 1 221 ? 15.669 16.876 -23.881 1.00 65.31 221 ILE A N 1
ATOM 1761 C CA . ILE A 1 221 ? 15.333 16.612 -25.282 1.00 65.31 221 ILE A CA 1
ATOM 1762 C C . ILE A 1 221 ? 15.393 17.933 -26.065 1.00 65.31 221 ILE A C 1
ATOM 1764 O O . ILE A 1 221 ? 14.864 18.957 -25.619 1.00 65.31 221 ILE A O 1
ATOM 1768 N N . GLU A 1 222 ? 16.029 17.932 -27.238 1.00 60.28 222 GLU A N 1
ATOM 1769 C CA . GLU A 1 222 ? 16.063 19.101 -28.124 1.00 60.28 222 GLU A CA 1
ATOM 1770 C C . GLU A 1 222 ? 14.681 19.353 -28.749 1.00 60.28 222 GLU A C 1
ATOM 1772 O O . GLU A 1 222 ? 14.244 18.619 -29.632 1.00 60.28 222 GLU A O 1
ATOM 1777 N N . LEU A 1 223 ? 14.000 20.412 -28.302 1.00 70.81 223 LEU A N 1
ATOM 1778 C CA . LEU A 1 223 ? 12.687 20.819 -28.816 1.00 70.81 223 LEU A CA 1
ATOM 1779 C C . LEU A 1 223 ? 12.827 21.742 -30.038 1.00 70.81 223 LEU A C 1
ATOM 1781 O O . LEU A 1 223 ? 13.659 22.663 -30.069 1.00 70.81 223 LEU A O 1
ATOM 1785 N N . SER A 1 224 ? 12.006 21.533 -31.067 1.00 70.19 224 SER A N 1
ATOM 1786 C CA . SER A 1 224 ? 11.913 22.440 -32.213 1.00 70.19 224 SER A CA 1
ATOM 1787 C C . SER A 1 224 ? 11.021 23.650 -31.896 1.00 70.19 224 SER A C 1
ATOM 1789 O O . SER A 1 224 ? 10.282 23.660 -30.916 1.00 70.19 224 SER A O 1
ATOM 1791 N N . VAL A 1 225 ? 11.110 24.713 -32.707 1.00 64.62 225 VAL A N 1
ATOM 1792 C CA . VAL A 1 225 ? 10.233 25.893 -32.535 1.00 64.62 225 VAL A CA 1
ATOM 1793 C C . VAL A 1 225 ? 8.769 25.513 -32.785 1.00 64.62 225 VAL A C 1
ATOM 1795 O O . VAL A 1 225 ? 7.899 25.975 -32.061 1.00 64.62 225 VAL A O 1
ATOM 1798 N N . LYS A 1 226 ? 8.523 24.591 -33.727 1.00 61.88 226 LYS A N 1
ATOM 1799 C CA . LYS A 1 226 ? 7.185 24.077 -34.044 1.00 61.88 226 LYS A CA 1
ATOM 1800 C C . LYS A 1 226 ? 6.561 23.280 -32.905 1.00 61.88 226 LYS A C 1
ATOM 1802 O O . LYS A 1 226 ? 5.351 23.336 -32.729 1.00 61.88 226 LYS A O 1
ATOM 1807 N N . ASP A 1 227 ? 7.375 22.554 -32.140 1.00 67.88 227 ASP A N 1
ATOM 1808 C CA . ASP A 1 227 ? 6.882 21.817 -30.973 1.00 67.88 227 ASP A CA 1
ATOM 1809 C C . ASP A 1 227 ? 6.325 22.808 -29.943 1.00 67.88 227 ASP A C 1
ATOM 1811 O O . ASP A 1 227 ? 5.210 22.636 -29.472 1.00 67.88 227 ASP A O 1
ATOM 1815 N N . ILE A 1 228 ? 7.044 23.906 -29.688 1.00 66.69 228 ILE A N 1
ATOM 1816 C CA . ILE A 1 228 ? 6.605 24.966 -28.767 1.00 66.69 228 ILE A CA 1
ATOM 1817 C C . ILE A 1 228 ? 5.384 25.713 -29.310 1.00 66.69 228 ILE A C 1
ATOM 1819 O O . ILE A 1 228 ? 4.508 26.059 -28.535 1.00 66.69 228 ILE A O 1
ATOM 1823 N N . GLU A 1 229 ? 5.301 25.961 -30.617 1.00 62.75 229 GLU A N 1
ATOM 1824 C CA . GLU A 1 229 ? 4.112 26.573 -31.230 1.00 62.75 229 GLU A CA 1
ATOM 1825 C C . GLU A 1 229 ? 2.871 25.682 -31.063 1.00 62.75 229 GLU A C 1
ATOM 1827 O O . GLU A 1 229 ? 1.840 26.167 -30.609 1.00 62.75 229 GLU A O 1
ATOM 1832 N N . THR A 1 230 ? 2.999 24.376 -31.323 1.00 63.22 230 THR A N 1
ATOM 1833 C CA . THR A 1 230 ? 1.898 23.401 -31.181 1.00 63.22 230 THR A CA 1
ATOM 1834 C C . THR A 1 230 ? 1.411 23.312 -29.733 1.00 63.22 230 THR A C 1
ATOM 1836 O O . THR A 1 230 ? 0.214 23.317 -29.471 1.00 63.22 230 THR A O 1
ATOM 1839 N N . ASP A 1 231 ? 2.341 23.278 -28.777 1.00 61.59 231 ASP A N 1
ATOM 1840 C CA . ASP A 1 231 ? 2.023 23.217 -27.345 1.00 61.59 231 ASP A CA 1
ATOM 1841 C C . ASP A 1 231 ? 1.352 24.510 -26.833 1.00 61.59 231 ASP A C 1
ATOM 1843 O O . ASP A 1 231 ? 0.694 24.517 -25.791 1.00 61.59 231 ASP A O 1
ATOM 1847 N N . MET A 1 232 ? 1.525 25.615 -27.571 1.00 55.94 232 MET A N 1
ATOM 1848 C CA . MET A 1 232 ? 1.005 26.945 -27.255 1.00 55.94 232 MET A CA 1
ATOM 1849 C C . MET A 1 232 ? -0.340 27.254 -27.937 1.00 55.94 232 MET A C 1
ATOM 1851 O O . MET A 1 232 ? -1.114 28.035 -27.385 1.00 55.94 232 MET A O 1
ATOM 1855 N N . GLU A 1 233 ? -0.645 26.645 -29.090 1.00 53.69 233 GLU A N 1
ATOM 1856 C CA . GLU A 1 233 ? -1.963 26.722 -29.754 1.00 53.69 233 GLU A CA 1
ATOM 1857 C C . GLU A 1 233 ? -3.082 26.159 -28.857 1.00 53.69 233 GLU A C 1
ATOM 1859 O O . GLU A 1 233 ? -4.149 26.763 -28.742 1.00 53.69 233 GLU A O 1
ATOM 1864 N N . ASP A 1 234 ? -2.775 25.105 -28.097 1.00 51.97 234 ASP A N 1
ATOM 1865 C CA . ASP A 1 234 ? -3.648 24.443 -27.112 1.00 51.97 234 ASP A CA 1
ATOM 1866 C C . ASP A 1 234 ? -4.112 25.384 -25.964 1.00 51.97 234 ASP A C 1
ATOM 1868 O O . ASP A 1 234 ? -5.038 25.074 -25.217 1.00 51.97 234 ASP A O 1
ATOM 1872 N N . PHE A 1 235 ? -3.498 26.569 -25.804 1.00 47.00 235 PHE A N 1
ATOM 1873 C CA . PHE A 1 235 ? -3.942 27.601 -24.849 1.00 47.00 235 PHE A CA 1
ATOM 1874 C C . PHE A 1 235 ? -5.060 28.513 -25.386 1.00 47.00 235 PHE A C 1
ATOM 1876 O O . PHE A 1 235 ? -5.591 29.316 -24.612 1.00 47.00 235 PHE A O 1
ATOM 1883 N N . SER A 1 236 ? -5.375 28.461 -26.685 1.00 44.16 236 SER A N 1
ATOM 1884 C CA . SER A 1 236 ? -6.183 29.483 -27.372 1.00 44.16 236 SER A CA 1
ATOM 1885 C C . SER A 1 236 ? -7.581 29.051 -27.831 1.00 44.16 236 SER A C 1
ATOM 1887 O O . SER A 1 236 ? -8.323 29.888 -28.343 1.00 44.16 236 SER A O 1
ATOM 188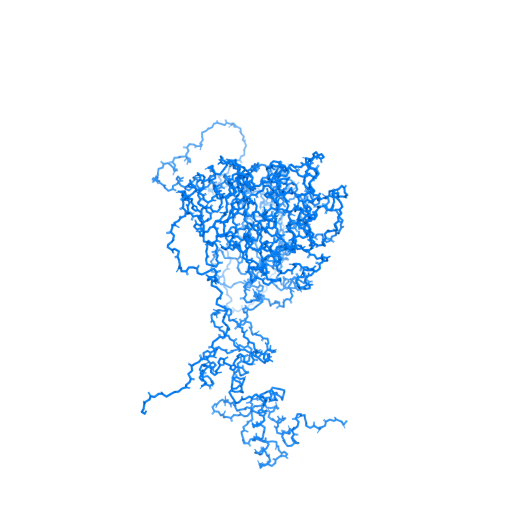9 N N . ASP A 1 237 ? -7.997 27.811 -27.575 1.00 34.47 237 ASP A N 1
ATOM 1890 C CA . ASP A 1 237 ? -9.265 27.277 -28.090 1.00 34.47 237 ASP A CA 1
ATOM 1891 C C . ASP A 1 237 ? -10.503 27.682 -27.256 1.00 34.47 237 ASP A C 1
ATOM 1893 O O . ASP A 1 237 ? -11.099 26.873 -26.552 1.00 34.47 237 ASP A O 1
ATOM 1897 N N . GLU A 1 238 ? -10.932 28.943 -27.385 1.00 36.44 238 GLU A N 1
ATOM 1898 C CA . GLU A 1 238 ? -12.359 29.319 -27.422 1.00 36.44 238 GLU A CA 1
ATOM 1899 C C . GLU A 1 238 ? -12.587 30.394 -28.514 1.00 36.44 238 GLU A C 1
ATOM 1901 O O . GLU A 1 238 ? -12.621 31.594 -28.250 1.00 36.44 238 GLU A O 1
ATOM 1906 N N . GLU A 1 239 ? -12.768 29.873 -29.731 1.00 34.38 239 GLU A N 1
ATOM 1907 C CA . GLU A 1 239 ? -13.483 30.379 -30.919 1.00 34.38 239 GLU A CA 1
ATOM 1908 C C . GLU A 1 239 ? -12.914 31.439 -31.903 1.00 34.38 239 GLU A C 1
ATOM 1910 O O . GLU A 1 239 ? -12.608 32.585 -31.588 1.00 34.38 239 GLU A O 1
ATOM 1915 N N . GLU A 1 240 ? -13.019 30.979 -33.161 1.00 35.78 240 GLU A N 1
ATOM 1916 C CA . GLU A 1 240 ? -13.322 31.604 -34.458 1.00 35.78 240 GLU A CA 1
ATOM 1917 C C . GLU A 1 240 ? -12.231 32.214 -35.363 1.00 35.78 240 GLU A C 1
ATOM 1919 O O . GLU A 1 240 ? -11.520 33.171 -35.067 1.00 35.78 240 GLU A O 1
ATOM 1924 N N . ASP A 1 241 ? -12.217 31.607 -36.555 1.00 44.84 241 ASP A N 1
ATOM 1925 C CA . ASP A 1 241 ? -11.448 31.833 -37.770 1.00 44.84 241 ASP A CA 1
ATOM 1926 C C . ASP A 1 241 ? -11.534 33.283 -38.270 1.00 44.84 241 ASP A C 1
ATOM 1928 O O . ASP A 1 241 ? -12.618 33.805 -38.528 1.00 44.84 241 ASP A O 1
ATOM 1932 N N . ASN A 1 242 ? -10.378 33.921 -38.463 1.00 29.97 242 ASN A N 1
ATOM 1933 C CA . ASN A 1 242 ? -10.202 34.967 -39.467 1.00 29.97 242 ASN A CA 1
ATOM 1934 C C . ASN A 1 242 ? -8.723 35.064 -39.853 1.00 29.97 242 ASN A C 1
ATOM 1936 O O . ASN A 1 242 ? -7.859 35.438 -39.058 1.00 29.97 242 ASN A O 1
ATOM 1940 N N . GLY A 1 243 ? -8.449 34.687 -41.101 1.00 42.34 243 GLY A N 1
ATOM 1941 C CA . GLY A 1 243 ? -7.113 34.518 -41.649 1.00 42.34 243 GLY A CA 1
ATOM 1942 C C . GLY A 1 243 ? -6.207 35.756 -41.628 1.00 42.34 243 GLY A C 1
ATOM 1943 O O . GLY A 1 243 ? -6.644 36.900 -41.709 1.00 42.34 243 GLY A O 1
ATOM 1944 N N . LEU A 1 244 ? -4.905 35.446 -41.633 1.00 35.84 244 LEU A N 1
ATOM 1945 C CA . LEU A 1 244 ? -3.756 36.320 -41.895 1.00 35.84 244 LEU A CA 1
ATOM 1946 C C . LEU A 1 244 ? -3.519 37.477 -40.909 1.00 35.84 244 LEU A C 1
ATOM 1948 O O . LEU A 1 244 ? -3.719 38.640 -41.242 1.00 35.84 244 LEU A O 1
ATOM 1952 N N . VAL A 1 245 ? -2.892 37.166 -39.765 1.00 27.23 245 VAL A N 1
ATOM 1953 C CA . VAL A 1 245 ? -1.990 38.093 -39.055 1.00 27.23 245 VAL A CA 1
ATOM 1954 C C . VAL A 1 245 ? -0.827 37.310 -38.428 1.00 27.23 245 VAL A C 1
ATOM 1956 O O . VAL A 1 245 ? -1.006 36.231 -37.875 1.00 27.23 245 VAL A O 1
ATOM 1959 N N . GLN A 1 246 ? 0.385 37.853 -38.533 1.00 31.91 246 GLN A N 1
ATOM 1960 C CA . GLN A 1 246 ? 1.588 37.398 -37.837 1.00 31.91 246 GLN A CA 1
ATOM 1961 C C . GLN A 1 246 ? 1.403 37.583 -36.318 1.00 31.91 246 GLN A C 1
ATOM 1963 O O . GLN A 1 246 ? 1.363 38.711 -35.832 1.00 31.91 246 GLN A O 1
ATOM 1968 N N . TRP A 1 247 ? 1.247 36.483 -35.578 1.00 30.45 247 TRP A N 1
ATOM 1969 C CA . TRP A 1 247 ? 0.882 36.497 -34.159 1.00 30.45 247 TRP A CA 1
ATOM 1970 C C . TRP A 1 247 ? 2.033 36.975 -33.261 1.00 30.45 247 TRP A C 1
ATOM 1972 O O . TRP A 1 247 ? 3.060 36.310 -33.121 1.00 30.45 247 TRP A O 1
ATOM 1982 N N . SER A 1 248 ? 1.839 38.112 -32.594 1.00 30.98 248 SER A N 1
ATOM 1983 C CA . SER A 1 248 ? 2.453 38.412 -31.300 1.00 30.98 248 SER A CA 1
ATOM 1984 C C . SER A 1 248 ? 1.427 38.097 -30.204 1.00 30.98 248 SER A C 1
ATOM 1986 O O . SER A 1 248 ? 0.285 38.553 -30.242 1.00 30.98 248 SER A O 1
ATOM 1988 N N . TYR A 1 249 ? 1.813 37.248 -29.250 1.00 41.22 249 TYR A N 1
ATOM 1989 C CA . TYR A 1 249 ? 0.918 36.684 -28.239 1.00 41.22 249 TYR A CA 1
ATOM 1990 C C . TYR A 1 249 ? 0.365 37.767 -27.299 1.00 41.22 249 TYR A C 1
ATOM 1992 O O . TYR A 1 249 ? 1.100 38.325 -26.485 1.00 41.22 249 TYR A O 1
ATOM 2000 N N . LYS A 1 250 ? -0.947 38.024 -27.346 1.00 36.28 250 LYS A N 1
ATOM 2001 C CA . LYS A 1 250 ? -1.663 38.746 -26.286 1.00 36.28 250 LYS A CA 1
ATOM 2002 C C . LYS A 1 250 ? -2.369 37.712 -25.413 1.00 36.28 250 LYS A C 1
ATOM 2004 O O . LYS A 1 250 ? -3.473 37.283 -25.724 1.00 36.28 250 LYS A O 1
AT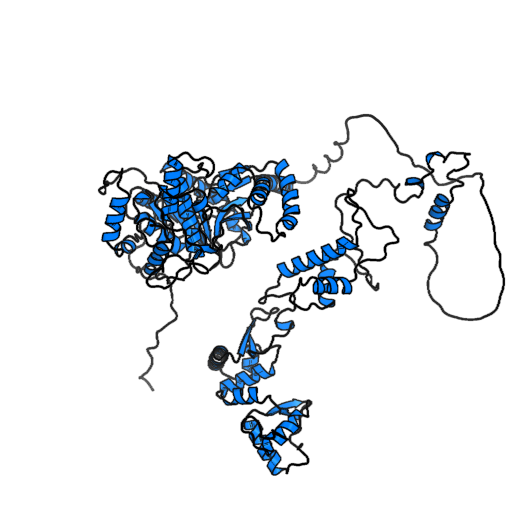OM 2009 N N . ALA A 1 251 ? -1.715 37.277 -24.338 1.00 37.72 251 ALA A N 1
ATOM 2010 C CA . ALA A 1 251 ? -2.296 36.332 -23.387 1.00 37.72 251 ALA A CA 1
ATOM 2011 C C . ALA A 1 251 ? -3.485 36.984 -22.652 1.00 37.72 251 ALA A C 1
ATOM 2013 O O . ALA A 1 251 ? -3.303 37.714 -21.678 1.00 37.72 251 ALA A O 1
ATOM 2014 N N . ILE A 1 252 ? -4.712 36.750 -23.122 1.00 34.09 252 ILE A N 1
ATOM 2015 C CA . ILE A 1 252 ? -5.929 37.153 -22.412 1.00 34.09 252 ILE A CA 1
ATOM 2016 C C . ILE A 1 252 ? -6.328 35.996 -21.494 1.00 34.09 252 ILE A C 1
ATOM 2018 O O . ILE A 1 252 ? -7.021 35.074 -21.905 1.00 34.09 252 ILE A O 1
ATOM 2022 N N . LYS A 1 253 ? -5.920 36.041 -20.222 1.00 34.69 253 LYS A N 1
ATOM 2023 C CA . LYS A 1 253 ? -6.540 35.196 -19.192 1.00 34.69 253 LYS A CA 1
ATOM 2024 C C . LYS A 1 253 ? -7.817 35.895 -18.707 1.00 34.69 253 LYS A C 1
ATOM 2026 O O . LYS A 1 253 ? -7.752 37.038 -18.254 1.00 34.69 253 LYS A O 1
ATOM 2031 N N . LYS A 1 254 ? -8.976 35.227 -18.783 1.00 33.69 254 LYS A N 1
ATOM 2032 C CA . LYS A 1 254 ? -10.227 35.658 -18.121 1.00 33.69 254 LYS A CA 1
ATOM 2033 C C . LYS A 1 254 ? -9.974 35.726 -16.605 1.00 33.69 254 LYS A C 1
ATOM 2035 O O . LYS A 1 254 ? -9.970 34.704 -15.924 1.00 33.69 254 LYS A O 1
ATOM 2040 N N . ALA A 1 255 ? -9.730 36.921 -16.069 1.00 35.56 255 ALA A N 1
ATOM 2041 C CA . ALA A 1 255 ? -9.700 37.151 -14.628 1.00 35.56 255 ALA A CA 1
ATOM 2042 C C . ALA A 1 255 ? -11.142 37.166 -14.093 1.00 35.56 255 ALA A C 1
ATOM 2044 O O . ALA A 1 255 ? -11.972 37.955 -14.540 1.00 35.56 255 ALA A O 1
ATOM 2045 N N . VAL A 1 256 ? -11.437 36.280 -13.141 1.00 33.62 256 VAL A N 1
ATOM 2046 C CA . VAL A 1 256 ? -12.787 36.014 -12.603 1.00 33.62 256 VAL A CA 1
ATOM 2047 C C . VAL A 1 256 ? -13.333 37.159 -11.730 1.00 33.62 256 VAL A C 1
ATOM 2049 O O . VAL A 1 256 ? -14.508 37.158 -11.389 1.00 33.62 256 VAL A O 1
ATOM 2052 N N . ASN A 1 257 ? -12.546 38.198 -11.438 1.00 37.16 257 ASN A N 1
ATOM 2053 C CA . ASN A 1 257 ? -12.991 39.346 -10.645 1.00 37.16 257 ASN A CA 1
ATOM 2054 C C . ASN A 1 257 ? -12.731 40.667 -11.374 1.00 37.16 257 ASN A C 1
ATOM 2056 O O . ASN A 1 257 ? -11.724 41.330 -11.139 1.00 37.16 257 ASN A O 1
ATOM 2060 N N . ARG A 1 258 ? -13.671 41.101 -12.221 1.00 36.75 258 ARG A N 1
ATOM 2061 C CA . ARG A 1 258 ? -13.804 42.535 -12.497 1.00 36.75 258 ARG A CA 1
ATOM 2062 C C . ARG A 1 258 ? -14.640 43.170 -11.390 1.00 36.75 258 ARG A C 1
ATOM 2064 O O . ARG A 1 258 ? -15.835 42.908 -11.279 1.00 36.75 258 ARG A O 1
ATOM 2071 N N . LEU A 1 259 ? -13.999 44.039 -10.608 1.00 36.97 259 LEU A N 1
ATOM 2072 C CA . LEU A 1 259 ? -14.676 45.169 -9.973 1.00 36.97 259 LEU A CA 1
ATOM 2073 C C . LEU A 1 259 ? -15.455 45.945 -11.047 1.00 36.97 259 LEU A C 1
ATOM 2075 O O . LEU A 1 259 ? -15.017 46.033 -12.198 1.00 36.97 259 LEU A O 1
ATOM 2079 N N . SER A 1 260 ? -16.610 46.491 -10.668 1.00 34.75 260 SER A N 1
ATOM 2080 C CA . SER A 1 260 ? -17.443 47.320 -11.536 1.00 34.75 260 SER A CA 1
ATOM 2081 C C . SER A 1 260 ? -16.611 48.443 -12.153 1.00 34.75 260 SER A C 1
ATOM 2083 O O . SER A 1 260 ? -16.074 49.293 -11.446 1.00 34.75 260 SER A O 1
ATOM 2085 N N . THR A 1 261 ? -16.510 48.439 -13.476 1.00 37.50 261 THR A N 1
ATOM 2086 C CA . THR A 1 261 ? -15.946 49.523 -14.274 1.00 37.50 261 THR A CA 1
ATOM 2087 C C . THR A 1 261 ? -16.754 50.800 -14.056 1.00 37.50 261 THR A C 1
ATOM 2089 O O . THR A 1 261 ? -17.797 50.981 -14.681 1.00 37.50 261 THR A O 1
ATOM 2092 N N . GLU A 1 262 ? -16.267 51.697 -13.202 1.00 42.22 262 GLU A N 1
ATOM 2093 C CA . GLU A 1 262 ? -16.525 53.121 -13.384 1.00 42.22 262 GLU A CA 1
ATOM 2094 C C . GLU A 1 262 ? -15.528 53.639 -14.426 1.00 42.22 262 GLU A C 1
ATOM 2096 O O . GLU A 1 262 ? -14.315 53.477 -14.309 1.00 42.22 262 GLU A O 1
ATOM 2101 N N . THR A 1 263 ? -16.077 54.226 -15.479 1.00 49.81 263 THR A N 1
ATOM 2102 C CA . THR A 1 263 ? -15.502 54.708 -16.745 1.00 49.81 263 THR A CA 1
ATOM 2103 C C . THR A 1 263 ? -14.434 55.814 -16.618 1.00 49.81 263 THR A C 1
ATOM 2105 O O . THR A 1 263 ? -14.233 56.592 -17.545 1.00 49.81 263 THR A O 1
ATOM 2108 N N . PHE A 1 264 ? -13.728 55.910 -15.488 1.00 49.38 264 PHE A N 1
ATOM 2109 C CA . PHE A 1 264 ? -12.804 57.007 -15.176 1.00 49.38 264 PHE A CA 1
ATOM 2110 C C . PHE A 1 264 ? -11.329 56.728 -15.486 1.00 49.38 264 PHE A C 1
ATOM 2112 O O . PHE A 1 264 ? -10.534 57.666 -15.548 1.00 49.38 264 PHE A O 1
ATOM 2119 N N . THR A 1 265 ? -10.929 55.473 -15.703 1.00 53.38 265 THR A N 1
ATOM 2120 C CA . THR A 1 265 ? -9.515 55.122 -15.933 1.00 53.38 265 THR A CA 1
ATOM 2121 C C . THR A 1 265 ? -9.001 55.445 -17.333 1.00 53.38 265 THR A C 1
ATOM 2123 O O . THR A 1 265 ? -7.788 55.517 -17.513 1.00 53.38 265 THR A O 1
ATOM 2126 N N . GLU A 1 266 ? -9.891 55.671 -18.301 1.00 53.19 266 GLU A N 1
ATOM 2127 C CA . GLU A 1 266 ? -9.527 55.927 -19.704 1.00 53.19 266 GLU A CA 1
ATOM 2128 C C . GLU A 1 266 ? -9.664 57.401 -20.113 1.00 53.19 266 GLU A C 1
ATOM 2130 O O . GLU A 1 266 ? -9.181 57.795 -21.172 1.00 53.19 266 GLU A O 1
ATOM 2135 N N . THR A 1 267 ? -10.276 58.239 -19.268 1.00 58.56 267 THR A N 1
ATOM 2136 C CA . THR A 1 267 ? -10.392 59.683 -19.504 1.00 58.56 267 THR A CA 1
ATOM 2137 C C . THR A 1 267 ? -9.230 60.445 -18.856 1.00 58.56 267 THR A C 1
ATOM 2139 O O . THR A 1 267 ? -8.963 60.239 -17.668 1.00 58.56 267 THR A O 1
ATOM 2142 N N . PRO A 1 268 ? -8.577 61.392 -19.555 1.00 59.03 268 PRO A N 1
ATOM 2143 C CA . PRO A 1 268 ? -7.408 62.114 -19.038 1.00 59.03 268 PRO A CA 1
ATOM 2144 C C . PRO A 1 268 ? -7.700 62.944 -17.775 1.00 59.03 268 PRO A C 1
ATOM 2146 O O . PRO A 1 268 ? -6.790 63.257 -17.008 1.00 59.03 268 PRO A O 1
ATOM 2149 N N . CYS A 1 269 ? -8.969 63.271 -17.511 1.00 70.19 269 CYS A N 1
ATOM 2150 C CA . CYS A 1 269 ? -9.394 63.964 -16.297 1.00 70.19 269 CYS A CA 1
ATOM 2151 C C . CYS A 1 269 ? -9.340 63.089 -15.030 1.00 70.19 269 CYS A C 1
ATOM 2153 O O . CYS A 1 269 ? -9.111 63.635 -13.953 1.00 70.19 269 CYS A O 1
ATOM 2155 N N . GLY A 1 270 ? -9.458 61.760 -15.138 1.00 62.62 270 GLY A N 1
ATOM 2156 C CA . GLY A 1 270 ? -9.479 60.844 -13.986 1.00 62.62 270 GLY A CA 1
ATOM 2157 C C . GLY A 1 270 ? -8.165 60.765 -13.197 1.00 62.62 270 GLY A C 1
ATOM 2158 O O . GLY A 1 270 ? -8.162 60.325 -12.051 1.00 62.62 270 GLY A O 1
ATOM 2159 N N . LYS A 1 271 ? -7.046 61.218 -13.782 1.00 59.41 271 LYS A N 1
ATOM 2160 C CA . LYS A 1 271 ? -5.720 61.296 -13.134 1.00 59.41 271 LYS A CA 1
ATOM 2161 C C . LYS A 1 271 ? -5.061 62.678 -13.284 1.00 59.41 271 LYS A C 1
ATOM 2163 O O . LYS A 1 271 ? -3.841 62.796 -13.211 1.00 59.41 271 LYS A O 1
ATOM 2168 N N . CYS A 1 272 ? -5.847 63.727 -13.536 1.00 65.88 272 CYS A N 1
ATOM 2169 C CA . CYS A 1 272 ? -5.315 65.055 -13.842 1.00 65.88 272 CYS A CA 1
ATOM 2170 C C . CYS A 1 272 ? -4.659 65.715 -12.606 1.00 65.88 272 CYS A C 1
ATOM 2172 O O . CYS A 1 272 ? -5.325 65.879 -11.582 1.00 65.88 272 CYS A O 1
ATOM 2174 N N . PRO A 1 273 ? -3.393 66.173 -12.690 1.00 59.34 273 PRO A N 1
ATOM 2175 C CA . PRO A 1 273 ? -2.657 66.722 -11.544 1.00 59.34 273 PRO A CA 1
ATOM 2176 C C . PRO A 1 273 ? -3.153 68.100 -11.072 1.00 59.34 273 PRO A C 1
ATOM 2178 O O . PRO A 1 273 ? -2.779 68.548 -9.993 1.00 59.34 273 PRO A O 1
ATOM 2181 N N . VAL A 1 274 ? -3.988 68.779 -11.866 1.00 62.94 274 VAL A N 1
ATOM 2182 C CA . VAL A 1 274 ? -4.517 70.129 -11.585 1.00 62.94 274 VAL A CA 1
ATOM 2183 C C . VAL A 1 274 ? -6.048 70.163 -11.542 1.00 62.94 274 VAL A C 1
ATOM 2185 O O . VAL A 1 274 ? -6.650 71.225 -11.677 1.00 62.94 274 VAL A O 1
ATOM 2188 N N . PHE A 1 275 ? -6.687 69.005 -11.337 1.00 69.75 275 PHE A N 1
ATOM 2189 C CA . PHE A 1 275 ? -8.147 68.840 -11.339 1.00 69.75 275 PHE A CA 1
ATOM 2190 C C . PHE A 1 275 ? -8.878 69.832 -10.416 1.00 69.75 275 PHE A C 1
ATOM 2192 O O . PHE A 1 275 ? -9.934 70.344 -10.769 1.00 69.75 275 PHE A O 1
ATOM 2199 N N . SER A 1 276 ? -8.283 70.179 -9.271 1.00 67.00 276 SER A N 1
ATOM 2200 C CA . SER A 1 276 ? -8.833 71.132 -8.296 1.00 67.00 276 SER A CA 1
ATOM 2201 C C . SER A 1 276 ? -8.905 72.587 -8.779 1.00 67.00 276 SER A C 1
ATOM 2203 O O . SER A 1 276 ? -9.619 73.383 -8.175 1.00 67.00 276 SER A O 1
ATOM 2205 N N . PHE A 1 277 ? -8.184 72.947 -9.844 1.00 64.94 277 PHE A N 1
ATOM 2206 C CA . PHE A 1 277 ? -8.204 74.283 -10.456 1.00 64.94 277 PHE A CA 1
ATOM 2207 C C . PHE A 1 277 ? -9.118 74.356 -11.691 1.00 64.94 277 PHE A C 1
ATOM 2209 O O . PHE A 1 277 ? -9.187 75.401 -12.336 1.00 64.94 277 PHE A O 1
ATOM 2216 N N . CYS A 1 278 ? -9.797 73.252 -12.025 1.00 76.00 278 CYS A N 1
ATOM 2217 C CA . CYS A 1 278 ? -10.692 73.129 -13.169 1.00 76.00 278 CYS A CA 1
ATOM 2218 C C . CYS A 1 278 ? -12.116 73.565 -12.783 1.00 76.00 278 CYS A C 1
ATOM 2220 O O . CYS A 1 278 ? -12.860 72.789 -12.185 1.00 76.00 278 CYS A O 1
ATOM 2222 N N . VAL A 1 279 ? -12.490 74.810 -13.095 1.00 76.19 279 VAL A N 1
ATOM 2223 C CA . VAL A 1 279 ? -13.796 75.413 -12.746 1.00 76.19 279 VAL A CA 1
ATOM 2224 C C . VAL A 1 279 ? -14.384 76.184 -13.935 1.00 76.19 279 VAL A C 1
ATOM 2226 O O . VAL A 1 279 ? -13.637 76.626 -14.810 1.00 76.19 279 VAL A O 1
ATOM 2229 N N . GLU A 1 280 ? -15.713 76.344 -13.997 1.00 63.78 280 GLU A N 1
ATOM 2230 C CA . GLU A 1 280 ? -16.355 77.224 -14.992 1.00 63.78 280 GLU A CA 1
ATOM 2231 C C . GLU A 1 280 ? -15.825 78.661 -14.826 1.00 63.78 280 GLU A C 1
ATOM 2233 O O . GLU A 1 280 ? -15.766 79.181 -13.714 1.00 63.78 280 GLU A O 1
ATOM 2238 N N . ASP A 1 281 ? -15.358 79.256 -15.930 1.00 63.69 281 ASP A N 1
ATOM 2239 C CA . ASP A 1 281 ? -14.701 80.574 -16.012 1.00 63.69 281 ASP A CA 1
ATOM 2240 C C . ASP A 1 281 ? -13.345 80.728 -15.277 1.00 63.69 281 ASP A C 1
ATOM 2242 O O . ASP A 1 281 ? -12.853 81.842 -15.083 1.00 63.69 281 ASP A O 1
ATOM 2246 N N . GLY A 1 282 ? -12.688 79.615 -14.920 1.00 68.44 282 GLY A N 1
ATOM 2247 C CA . GLY A 1 282 ? -11.321 79.587 -14.379 1.00 68.44 282 GLY A CA 1
ATOM 2248 C C . GLY A 1 282 ? -10.203 79.542 -15.441 1.00 68.44 282 GLY A C 1
ATOM 2249 O O . GLY A 1 282 ? -10.461 79.292 -16.622 1.00 68.44 282 GLY A O 1
ATOM 2250 N N . PRO A 1 283 ? -8.921 79.717 -15.044 1.00 64.19 283 PRO A N 1
ATOM 2251 C CA . PRO A 1 283 ? -7.774 79.647 -15.962 1.00 64.19 283 PRO A CA 1
ATOM 2252 C C . PRO A 1 283 ? -7.608 78.262 -16.608 1.00 64.19 283 PRO A C 1
ATOM 2254 O O . PRO A 1 283 ? -7.005 78.149 -17.673 1.00 64.19 283 PRO A O 1
ATOM 2257 N N . ILE A 1 284 ? -8.165 77.221 -15.983 1.00 69.12 284 ILE A N 1
ATOM 2258 C CA . ILE A 1 284 ? -8.296 75.868 -16.522 1.00 69.12 284 ILE A CA 1
ATOM 2259 C C . ILE A 1 284 ? -9.772 75.469 -16.384 1.00 69.12 284 ILE A C 1
ATOM 2261 O O . ILE A 1 284 ? -10.371 75.630 -15.325 1.00 69.12 284 ILE A O 1
ATOM 2265 N N . SER A 1 285 ? -10.360 74.968 -17.463 1.00 75.88 285 SER A N 1
ATOM 2266 C CA . SER A 1 285 ? -11.739 74.503 -17.581 1.00 75.88 285 SER A CA 1
ATOM 2267 C C . SER A 1 285 ? -11.818 73.398 -18.648 1.00 75.88 285 SER A C 1
ATOM 2269 O O . SER A 1 285 ? -10.939 73.294 -19.511 1.00 75.88 285 SER A O 1
ATOM 2271 N N . PRO A 1 286 ? -12.877 72.574 -18.671 1.00 73.06 286 PRO A N 1
ATOM 2272 C CA . PRO A 1 286 ? -13.024 71.532 -19.689 1.00 73.06 286 PRO A CA 1
ATOM 2273 C C . PRO A 1 286 ? -13.057 72.077 -21.128 1.00 73.06 286 PRO A C 1
ATOM 2275 O O . PRO A 1 286 ? -12.646 71.382 -22.052 1.00 73.06 286 PRO A O 1
ATOM 2278 N N . MET A 1 287 ? -13.487 73.333 -21.326 1.00 68.56 287 MET A N 1
ATOM 2279 C CA . MET A 1 287 ? -13.518 73.983 -22.644 1.00 68.56 287 MET A CA 1
ATOM 2280 C C . MET A 1 287 ? -12.136 74.413 -23.157 1.00 68.56 287 MET A C 1
ATOM 2282 O O . MET A 1 287 ? -11.971 74.580 -24.365 1.00 68.56 287 MET A O 1
ATOM 2286 N N . ASN A 1 288 ? -11.157 74.617 -22.269 1.00 66.94 288 ASN A N 1
ATOM 2287 C CA . ASN A 1 288 ? -9.822 75.115 -22.620 1.00 66.94 288 ASN A CA 1
ATOM 2288 C C . ASN A 1 288 ? -8.685 74.114 -22.300 1.00 66.94 288 ASN A C 1
ATOM 2290 O O . ASN A 1 288 ? -7.520 74.412 -22.569 1.00 66.94 288 ASN A O 1
ATOM 2294 N N . CYS A 1 289 ? -9.016 72.916 -21.793 1.00 75.44 289 CYS A N 1
ATOM 2295 C CA . CYS A 1 289 ? -8.078 71.836 -21.479 1.00 75.44 289 CYS A CA 1
ATOM 2296 C C . CYS A 1 289 ? -7.606 71.078 -22.736 1.00 75.44 289 CYS A C 1
ATOM 2298 O O . CYS A 1 289 ? -8.379 70.387 -23.402 1.00 75.44 289 CYS A O 1
ATOM 2300 N N . GLU A 1 290 ? -6.306 71.144 -23.022 1.00 67.56 290 GLU A N 1
ATOM 2301 C CA . GLU A 1 290 ? -5.700 70.537 -24.214 1.00 67.56 290 GLU A CA 1
ATOM 2302 C C . GLU A 1 290 ? -5.740 68.998 -24.197 1.00 67.56 290 GLU A C 1
ATOM 2304 O O . GLU A 1 290 ? -6.088 68.379 -25.200 1.00 67.56 290 GLU A O 1
ATOM 2309 N N . TYR A 1 291 ? -5.512 68.368 -23.037 1.00 68.12 291 TYR A N 1
ATOM 2310 C CA . TYR A 1 291 ? -5.573 66.906 -22.887 1.00 68.12 291 TYR A CA 1
ATOM 2311 C C . TYR A 1 291 ? -6.975 66.342 -23.136 1.00 68.12 291 TYR A C 1
ATOM 2313 O O . TYR A 1 291 ? -7.124 65.279 -23.736 1.00 68.12 291 TYR A O 1
ATOM 2321 N N . TYR A 1 292 ? -8.007 67.069 -22.701 1.00 72.56 292 TYR A N 1
ATOM 2322 C CA . TYR A 1 292 ? -9.397 66.673 -22.917 1.00 72.56 292 TYR A CA 1
ATOM 2323 C C . TYR A 1 292 ? -9.785 66.798 -24.399 1.00 72.56 292 TYR A C 1
ATOM 2325 O O . TYR A 1 292 ? -10.478 65.938 -24.939 1.00 72.56 292 TYR A O 1
ATOM 2333 N N . LYS A 1 293 ? -9.256 67.818 -25.089 1.00 66.88 293 LYS A N 1
ATOM 2334 C CA . LYS A 1 293 ? -9.468 68.051 -26.524 1.00 66.88 293 LYS A CA 1
ATOM 2335 C C . LYS A 1 293 ? -8.772 67.012 -27.414 1.00 66.88 293 LYS A C 1
ATOM 2337 O O . LYS A 1 293 ? -9.373 66.539 -28.371 1.00 66.88 293 LYS A O 1
ATOM 2342 N N . VAL A 1 294 ? -7.537 66.618 -27.088 1.00 66.25 294 VAL A N 1
ATOM 2343 C CA . VAL A 1 294 ? -6.801 65.554 -27.806 1.00 66.25 294 VAL A CA 1
ATOM 2344 C C . VAL A 1 294 ? -7.511 64.207 -27.672 1.00 66.25 294 VAL A C 1
ATOM 2346 O O . VAL A 1 294 ? -7.661 63.484 -28.653 1.00 66.25 294 VAL A O 1
ATOM 2349 N N . TRP A 1 295 ? -8.008 63.892 -26.476 1.00 66.12 295 TRP A N 1
ATOM 2350 C CA . TRP A 1 295 ? -8.734 62.648 -26.231 1.00 66.12 295 TRP A CA 1
ATOM 2351 C C . TRP A 1 295 ? -10.064 62.569 -27.004 1.00 66.12 295 TRP A C 1
ATOM 2353 O O . TRP A 1 295 ? -10.366 61.528 -27.589 1.00 66.12 295 TRP A O 1
ATOM 2363 N N . LEU A 1 296 ? -10.811 63.679 -27.093 1.00 64.81 296 LEU A N 1
ATOM 2364 C CA . LEU A 1 296 ? -12.026 63.769 -27.916 1.00 64.81 296 LEU A CA 1
ATOM 2365 C C . LEU A 1 296 ? -11.734 63.665 -29.425 1.00 64.81 296 LEU A C 1
ATOM 2367 O O . LEU A 1 296 ? -12.504 63.052 -30.151 1.00 64.81 296 LEU A O 1
ATOM 2371 N N . ASN A 1 297 ? -10.611 64.205 -29.905 1.00 56.22 297 ASN A N 1
ATOM 2372 C CA . ASN A 1 297 ? -10.261 64.142 -31.330 1.00 56.22 297 ASN A CA 1
ATOM 2373 C C . ASN A 1 297 ? -9.675 62.782 -31.764 1.00 56.22 297 ASN A C 1
ATOM 2375 O O . ASN A 1 297 ? -9.808 62.408 -32.926 1.00 56.22 297 ASN A O 1
ATOM 2379 N N . CYS A 1 298 ? -9.046 62.023 -30.859 1.00 47.47 298 CYS A N 1
ATOM 2380 C CA . CYS A 1 298 ? -8.545 60.672 -31.154 1.00 47.47 298 CYS A CA 1
ATOM 2381 C C . CYS A 1 298 ? -9.659 59.624 -31.314 1.00 47.47 298 CYS A C 1
ATOM 2383 O O . CYS A 1 298 ? -9.416 58.565 -31.892 1.00 47.47 298 CYS A O 1
ATOM 2385 N N . SER A 1 299 ? -10.870 59.885 -30.810 1.00 43.62 299 SER A N 1
ATOM 2386 C CA . SER A 1 299 ? -12.000 58.954 -30.936 1.00 43.62 299 SER A CA 1
ATOM 2387 C C . SER A 1 299 ? -12.692 59.025 -32.308 1.00 43.62 299 SER A C 1
ATOM 2389 O O . SER A 1 299 ? -13.293 58.035 -32.718 1.00 43.62 299 SER A O 1
ATOM 2391 N N . ASP A 1 300 ? -12.528 60.126 -33.053 1.00 38.69 300 ASP A N 1
ATOM 2392 C CA . ASP A 1 300 ? -13.193 60.370 -34.346 1.00 38.69 300 ASP A CA 1
ATOM 2393 C C . ASP A 1 300 ? -12.329 60.047 -35.592 1.00 38.69 300 ASP A C 1
ATOM 2395 O O . ASP A 1 300 ? -12.804 60.168 -36.718 1.00 38.69 300 ASP A O 1
ATOM 2399 N N . GLN A 1 301 ? -11.079 59.577 -35.445 1.00 36.91 301 GLN A N 1
ATOM 2400 C CA . GLN A 1 301 ? -10.184 59.263 -36.582 1.00 36.91 301 GLN A CA 1
ATOM 2401 C C . GLN A 1 301 ? -10.190 57.797 -37.065 1.00 36.91 301 GLN A C 1
ATOM 2403 O O . GLN A 1 301 ? -9.380 57.425 -37.910 1.00 36.91 301 GLN A O 1
ATOM 2408 N N . LYS A 1 302 ? -11.113 56.947 -36.598 1.00 37.97 302 LYS A N 1
ATOM 2409 C CA . LYS A 1 302 ? -11.271 55.570 -37.116 1.00 37.97 302 LYS A CA 1
ATOM 2410 C C . LYS A 1 302 ? -12.512 55.390 -37.999 1.00 37.97 302 LYS A C 1
ATOM 2412 O O . LYS A 1 302 ? -13.211 54.397 -37.857 1.00 37.97 302 LYS A O 1
ATOM 2417 N N . MET A 1 303 ? -12.781 56.315 -38.925 1.00 35.25 303 MET A N 1
ATOM 2418 C CA . MET A 1 303 ? -13.713 56.106 -40.051 1.00 35.25 303 MET A CA 1
ATOM 2419 C C . MET A 1 303 ? -13.307 56.931 -41.294 1.00 35.25 303 MET A C 1
ATOM 2421 O O . MET A 1 303 ? -13.987 57.879 -41.661 1.00 35.25 303 MET A O 1
ATOM 2425 N N . SER A 1 304 ? -12.189 56.565 -41.929 1.00 27.66 304 SER A N 1
ATOM 2426 C CA . SER A 1 304 ? -11.766 56.879 -43.319 1.00 27.66 304 SER A CA 1
ATOM 2427 C C . SER A 1 304 ? -10.325 56.349 -43.429 1.00 27.66 304 SER A C 1
ATOM 2429 O O . SER A 1 304 ? -9.513 56.716 -42.591 1.00 27.66 304 SER A O 1
ATOM 2431 N N . GLU A 1 305 ? -9.890 55.451 -44.306 1.00 29.12 305 GLU A N 1
ATOM 2432 C CA . GLU A 1 305 ? -10.242 55.178 -45.694 1.00 29.12 305 GLU A CA 1
ATOM 2433 C C . GLU A 1 305 ? -9.656 53.819 -46.120 1.00 29.12 305 GLU A C 1
ATOM 2435 O O . GLU A 1 305 ? -8.777 53.240 -45.482 1.00 29.12 305 GLU A O 1
ATOM 2440 N N . SER A 1 306 ? -10.197 53.334 -47.228 1.00 28.48 306 SER A N 1
ATOM 2441 C CA . SER A 1 306 ? -9.977 52.065 -47.902 1.00 28.48 306 SER A CA 1
ATOM 2442 C C . SER A 1 306 ? -8.869 52.110 -48.965 1.00 28.48 306 SER A C 1
ATOM 2444 O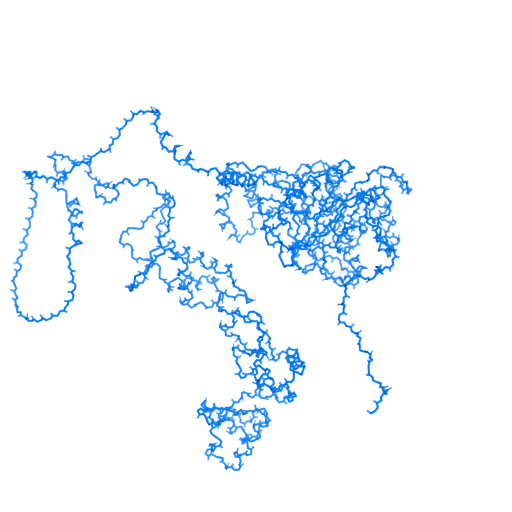 O . SER A 1 306 ? -8.746 53.105 -49.664 1.00 28.48 306 SER A O 1
ATOM 2446 N N . CYS A 1 307 ? -8.239 50.951 -49.186 1.00 25.28 307 CYS A N 1
ATOM 2447 C CA . CYS A 1 307 ? -7.914 50.344 -50.489 1.00 25.28 307 CYS A CA 1
ATOM 2448 C C . CYS A 1 307 ? -7.057 51.116 -51.527 1.00 25.28 307 CYS A C 1
ATOM 2450 O O . CYS A 1 307 ? -7.536 51.998 -52.226 1.00 25.28 307 CYS A O 1
ATOM 2452 N N . THR A 1 308 ? -5.852 50.564 -51.737 1.00 27.55 308 THR A N 1
ATOM 2453 C CA . THR A 1 308 ? -5.144 50.324 -53.019 1.00 27.55 308 THR A CA 1
ATOM 2454 C C . THR A 1 308 ? -4.750 51.486 -53.930 1.00 27.55 308 THR A C 1
ATOM 2456 O O . THR A 1 308 ? -5.585 52.171 -54.512 1.00 27.55 308 THR A O 1
ATOM 2459 N N . ASP A 1 309 ? -3.446 51.511 -54.209 1.00 25.88 309 ASP A N 1
ATOM 2460 C CA . ASP A 1 309 ? -2.833 52.001 -55.440 1.00 25.88 309 ASP A CA 1
ATOM 2461 C C . ASP A 1 309 ? -3.502 51.435 -56.708 1.00 25.88 309 ASP A C 1
ATOM 2463 O O . ASP A 1 309 ? -3.633 50.217 -56.852 1.00 25.88 309 ASP A O 1
ATOM 2467 N N . LEU A 1 310 ? -3.839 52.321 -57.655 1.00 28.67 310 LEU A N 1
ATOM 2468 C CA . LEU A 1 310 ? -3.393 52.266 -59.056 1.00 28.67 310 LEU A CA 1
ATOM 2469 C C . LEU A 1 310 ? -3.731 53.577 -59.806 1.00 28.67 310 LEU A C 1
ATOM 2471 O O . LEU A 1 310 ? -4.871 54.033 -59.787 1.00 28.67 310 LEU A O 1
ATOM 2475 N N . ALA A 1 311 ? -2.728 54.049 -60.559 1.00 28.59 311 ALA A N 1
ATOM 2476 C CA . ALA A 1 311 ? -2.740 54.982 -61.699 1.00 28.59 311 ALA A CA 1
ATOM 2477 C C . ALA A 1 311 ? -2.591 56.511 -61.463 1.00 28.59 311 ALA A C 1
ATOM 2479 O O . ALA A 1 311 ? -3.539 57.230 -61.174 1.00 28.59 311 ALA A O 1
ATOM 2480 N N . ASP A 1 312 ? -1.367 56.956 -61.781 1.00 29.28 312 ASP A N 1
ATOM 2481 C CA . ASP A 1 312 ? -1.024 57.974 -62.788 1.00 29.28 312 ASP A CA 1
ATOM 2482 C C . ASP A 1 312 ? -1.106 59.496 -62.511 1.00 29.28 312 ASP A C 1
ATOM 2484 O O . ASP A 1 312 ? -2.159 60.090 -62.303 1.00 29.28 312 ASP A O 1
ATOM 2488 N N . LEU A 1 313 ? 0.070 60.097 -62.771 1.00 26.80 313 LEU A N 1
ATOM 2489 C CA . LEU A 1 313 ? 0.410 61.452 -63.239 1.00 26.80 313 LEU A CA 1
ATOM 2490 C C . LEU A 1 313 ? 0.863 62.514 -62.218 1.00 26.80 313 LEU A C 1
ATOM 2492 O O . LEU A 1 313 ? 0.154 62.957 -61.322 1.00 26.80 313 LEU A O 1
ATOM 2496 N N . GLU A 1 314 ? 2.106 62.935 -62.461 1.00 28.02 314 GLU A N 1
ATOM 2497 C CA . GLU A 1 314 ? 2.885 64.014 -61.858 1.00 28.02 314 GLU A CA 1
ATOM 2498 C C . GLU A 1 314 ? 2.201 65.397 -61.944 1.00 28.02 314 GLU A C 1
ATOM 2500 O O . GLU A 1 314 ? 1.496 65.686 -62.910 1.00 28.02 314 GLU A O 1
ATOM 2505 N N . VAL A 1 315 ? 2.515 66.294 -60.993 1.00 27.25 315 VAL A N 1
ATOM 2506 C CA . VAL A 1 315 ? 3.256 67.568 -61.200 1.00 27.25 315 VAL A CA 1
ATOM 2507 C C . VAL A 1 315 ? 3.027 68.552 -60.024 1.00 27.25 315 VAL A C 1
ATOM 2509 O O . VAL A 1 315 ? 1.933 69.062 -59.817 1.00 27.25 315 VAL A O 1
ATOM 2512 N N . ASN A 1 316 ? 4.137 68.842 -59.330 1.00 26.36 316 ASN A N 1
ATOM 2513 C CA . ASN A 1 316 ? 4.603 70.088 -58.687 1.00 26.36 316 ASN A CA 1
ATOM 2514 C C . ASN A 1 316 ? 3.803 70.897 -57.633 1.00 26.36 316 ASN A C 1
ATOM 2516 O O . ASN A 1 316 ? 2.860 71.618 -57.934 1.00 26.36 316 ASN A O 1
ATOM 2520 N N . ASP A 1 317 ? 4.455 70.942 -56.459 1.00 28.56 317 ASP A N 1
ATOM 2521 C CA . ASP A 1 317 ? 5.030 72.106 -55.751 1.00 28.56 317 ASP A CA 1
ATOM 2522 C C . ASP A 1 317 ? 4.184 73.111 -54.941 1.00 28.56 317 ASP A C 1
ATOM 2524 O O . ASP A 1 317 ? 3.406 73.894 -55.477 1.00 28.56 317 ASP A O 1
ATOM 2528 N N . LYS A 1 318 ? 4.654 73.227 -53.679 1.00 28.08 318 LYS A N 1
ATOM 2529 C CA . LYS A 1 318 ? 4.850 74.439 -52.844 1.00 28.08 318 LYS A CA 1
ATOM 2530 C C . LYS A 1 318 ? 3.604 75.080 -52.230 1.00 28.08 318 LYS A C 1
ATOM 2532 O O . LYS A 1 318 ? 2.578 75.224 -52.868 1.00 28.08 318 LYS A O 1
ATOM 2537 N N . GLU A 1 319 ? 3.614 75.589 -51.003 1.00 26.16 319 GLU A N 1
ATOM 2538 C CA . GLU A 1 319 ? 4.578 75.684 -49.902 1.00 26.16 319 GLU A CA 1
ATOM 2539 C C . GLU A 1 319 ? 3.747 76.070 -48.654 1.00 26.16 319 GLU A C 1
ATOM 2541 O O . GLU A 1 319 ? 2.667 76.644 -48.779 1.00 26.16 319 GLU A O 1
ATOM 2546 N N . LEU A 1 320 ? 4.280 75.715 -47.480 1.00 26.97 320 LEU A N 1
ATOM 2547 C CA . LEU A 1 320 ? 4.128 76.247 -46.103 1.00 26.97 320 LEU A CA 1
ATOM 2548 C C . LEU A 1 320 ? 3.545 77.686 -45.928 1.00 26.97 320 LEU A C 1
ATOM 2550 O O . LEU A 1 320 ? 3.569 78.439 -46.895 1.00 26.97 320 LEU A O 1
ATOM 2554 N N . PRO A 1 321 ? 3.219 78.198 -44.703 1.00 30.73 321 PRO A N 1
ATOM 2555 C CA . PRO A 1 321 ? 3.381 77.637 -43.341 1.00 30.73 321 PRO A CA 1
ATOM 2556 C C . PRO A 1 321 ? 2.212 77.916 -42.333 1.00 30.73 321 PRO A C 1
ATOM 2558 O O . PRO A 1 321 ? 1.322 78.718 -42.580 1.00 30.73 321 PRO A O 1
ATOM 2561 N N . GLN A 1 322 ? 2.281 77.238 -41.172 1.00 26.84 322 GLN A N 1
ATOM 2562 C CA . GLN A 1 322 ? 2.068 77.657 -39.751 1.00 26.84 322 GLN A CA 1
ATOM 2563 C C . GLN A 1 322 ? 1.627 79.121 -39.399 1.00 26.84 322 GLN A C 1
ATOM 2565 O O . GLN A 1 322 ? 1.877 80.009 -40.206 1.00 26.84 322 GLN A O 1
ATOM 2570 N N . PRO A 1 323 ? 1.243 79.497 -38.138 1.00 33.25 323 PRO A N 1
ATOM 2571 C CA . PRO A 1 323 ? 0.767 78.765 -36.933 1.00 33.25 323 PRO A CA 1
ATOM 2572 C C . PRO A 1 323 ? -0.286 79.545 -36.045 1.00 33.25 323 PRO A C 1
ATOM 2574 O O . PRO A 1 323 ? -0.750 80.621 -36.395 1.00 33.25 323 PRO A O 1
ATOM 2577 N N . GLN A 1 324 ? -0.543 79.026 -34.828 1.00 24.39 324 GLN A N 1
ATOM 2578 C CA . GLN A 1 324 ? -0.876 79.706 -33.544 1.00 24.39 324 GLN A CA 1
ATOM 2579 C C . GLN A 1 324 ? -2.327 80.022 -33.083 1.00 24.39 324 GLN A C 1
ATOM 2581 O O . GLN A 1 324 ? -2.998 80.925 -33.562 1.00 24.39 324 GLN A O 1
ATOM 2586 N N . ASN A 1 325 ? -2.626 79.380 -31.940 1.00 23.22 325 ASN A N 1
ATOM 2587 C CA . ASN A 1 325 ? -3.106 79.921 -30.654 1.00 23.22 325 ASN A CA 1
ATOM 2588 C C . ASN A 1 325 ? -4.605 80.108 -30.322 1.00 23.22 325 ASN A C 1
ATOM 2590 O O . ASN A 1 325 ? -5.327 80.915 -30.892 1.00 23.22 325 ASN A O 1
ATOM 2594 N N . SER A 1 326 ? -4.942 79.419 -29.218 1.00 24.42 326 SER A N 1
ATOM 2595 C CA . SER A 1 326 ? -5.775 79.795 -28.060 1.00 24.42 326 SER A CA 1
ATOM 2596 C C . SER A 1 326 ? -7.261 80.134 -28.235 1.00 24.42 326 SER A C 1
ATOM 2598 O O . SER A 1 326 ? -7.629 81.214 -28.679 1.00 24.42 326 SER A O 1
ATOM 2600 N N . ASN A 1 327 ? -8.079 79.206 -27.719 1.00 26.27 327 ASN A N 1
ATOM 2601 C CA . ASN A 1 327 ? -9.211 79.378 -26.794 1.00 26.27 327 ASN A CA 1
ATOM 2602 C C . ASN A 1 327 ? -9.888 80.761 -26.732 1.00 26.27 327 ASN A C 1
ATOM 2604 O O . ASN A 1 327 ? -9.299 81.705 -26.222 1.00 26.27 327 ASN A O 1
ATOM 2608 N N . HIS A 1 328 ? -11.191 80.829 -27.007 1.00 29.11 328 HIS A N 1
ATOM 2609 C CA . HIS A 1 328 ? -12.222 80.715 -25.967 1.00 29.11 328 HIS A CA 1
ATOM 2610 C C . HIS A 1 328 ? -13.633 80.847 -26.564 1.00 29.11 328 HIS A C 1
ATOM 2612 O O . HIS A 1 328 ? -13.900 81.722 -27.378 1.00 29.11 328 HIS A O 1
ATOM 2618 N N . LEU A 1 329 ? -14.510 80.016 -25.999 1.00 27.44 329 LEU A N 1
ATOM 2619 C CA . LEU A 1 329 ? -15.898 80.287 -25.625 1.00 27.44 329 LEU A CA 1
ATOM 2620 C C . LEU A 1 329 ? -17.007 80.440 -26.671 1.00 27.44 329 LEU A C 1
ATOM 2622 O O . LEU A 1 329 ? -16.952 81.198 -27.630 1.00 27.44 329 LEU A O 1
ATOM 2626 N N . SER A 1 330 ? -18.117 79.868 -26.201 1.00 27.44 330 SER A N 1
ATOM 2627 C CA . SER A 1 330 ? -19.500 80.293 -26.383 1.00 27.44 330 SER A CA 1
ATOM 2628 C C . SER A 1 330 ? -20.174 79.795 -27.649 1.00 27.44 330 SER A C 1
ATOM 2630 O O . SER A 1 330 ? -19.883 80.246 -28.745 1.00 27.44 330 SER A O 1
ATOM 2632 N N . THR A 1 331 ? -20.975 78.734 -27.589 1.00 25.78 331 THR A N 1
ATOM 2633 C CA . THR A 1 331 ? -22.218 78.459 -26.827 1.00 25.78 331 THR A CA 1
ATOM 2634 C C . THR A 1 331 ? -23.363 78.416 -27.835 1.00 25.78 331 THR A C 1
ATOM 2636 O O . THR A 1 331 ? -23.883 79.442 -28.241 1.00 25.78 331 THR A O 1
ATOM 2639 N N . ALA A 1 332 ? -23.709 77.174 -28.192 1.00 27.14 332 ALA A N 1
ATOM 2640 C CA . ALA A 1 332 ? -25.045 76.632 -28.459 1.00 27.14 332 ALA A CA 1
ATOM 2641 C C . ALA A 1 332 ? -25.935 77.309 -29.539 1.00 27.14 332 ALA A C 1
ATOM 2643 O O . ALA A 1 332 ? -26.050 78.527 -29.625 1.00 27.14 332 ALA A O 1
ATOM 2644 N N . PRO A 1 333 ? -26.675 76.501 -30.325 1.00 34.47 333 PRO A N 1
ATOM 2645 C CA . PRO A 1 333 ? -27.832 75.814 -29.746 1.00 34.47 333 PRO A CA 1
ATOM 2646 C C . PRO A 1 333 ? -27.990 74.332 -30.138 1.00 34.47 333 PRO A C 1
ATOM 2648 O O . PRO A 1 333 ? -27.462 73.882 -31.145 1.00 34.47 333 PRO A O 1
ATOM 2651 N N . LEU A 1 334 ? -28.753 73.618 -29.294 1.00 25.53 334 LEU A N 1
ATOM 2652 C CA . LEU A 1 334 ? -29.754 72.573 -29.587 1.00 25.53 334 LEU A CA 1
ATOM 2653 C C . LEU A 1 334 ? -29.560 71.754 -30.884 1.00 25.53 334 LEU A C 1
ATOM 2655 O O . LEU A 1 334 ? -29.624 72.298 -31.976 1.00 25.53 334 LEU A O 1
ATOM 2659 N N . LYS A 1 335 ? -29.532 70.421 -30.877 1.00 25.84 335 LYS A N 1
ATOM 2660 C CA . LYS A 1 335 ? -30.418 69.481 -30.174 1.00 25.84 335 LYS A CA 1
ATOM 2661 C C . LYS A 1 335 ? -29.800 68.081 -30.344 1.00 25.84 335 LYS A C 1
ATOM 2663 O O . LYS A 1 335 ? -29.213 67.823 -31.387 1.00 25.84 335 LYS A O 1
ATOM 2668 N N . ASP A 1 336 ? -29.983 67.227 -29.340 1.00 27.33 336 ASP A N 1
ATOM 2669 C CA . ASP A 1 336 ? -29.603 65.802 -29.265 1.00 27.33 336 ASP A CA 1
ATOM 2670 C C . ASP A 1 336 ? -28.245 65.499 -28.612 1.00 27.33 336 ASP A C 1
ATOM 2672 O O . ASP A 1 336 ? -27.276 65.166 -29.286 1.00 27.33 336 ASP A O 1
ATOM 2676 N N . LYS A 1 337 ? -28.191 65.585 -27.272 1.00 32.94 337 LYS A N 1
ATOM 2677 C CA . LYS A 1 337 ? -27.352 64.776 -26.354 1.00 32.94 337 LYS A CA 1
ATOM 2678 C C . LYS A 1 337 ? -27.501 65.296 -24.917 1.00 32.94 337 LYS A C 1
ATOM 2680 O O . LYS A 1 337 ? -27.843 66.456 -24.726 1.00 32.94 337 LYS A O 1
ATOM 2685 N N . LEU A 1 338 ? -27.152 64.436 -23.954 1.00 26.11 338 LEU A N 1
ATOM 2686 C CA . LEU A 1 338 ? -27.056 64.622 -22.493 1.00 26.11 338 LEU A CA 1
ATOM 2687 C C . LEU A 1 338 ? -28.225 64.050 -21.692 1.00 26.11 338 LEU A C 1
ATOM 2689 O O . LEU A 1 338 ? -29.274 64.667 -21.575 1.00 26.11 338 LEU A O 1
ATOM 2693 N N . LEU A 1 339 ? -27.951 62.916 -21.048 1.00 26.91 339 LEU A N 1
ATOM 2694 C CA . LEU A 1 339 ? -28.327 62.642 -19.664 1.00 26.91 339 LEU A CA 1
ATOM 2695 C C . LEU A 1 339 ? -27.300 61.648 -19.093 1.00 26.91 339 LEU A C 1
ATOM 2697 O O . LEU A 1 339 ? -27.354 60.450 -19.353 1.00 26.91 339 LEU A O 1
ATOM 2701 N N . THR A 1 340 ? -26.353 62.183 -18.326 1.00 29.27 340 THR A N 1
ATOM 2702 C CA . THR A 1 340 ? -25.600 61.490 -17.275 1.00 29.27 340 THR A CA 1
ATOM 2703 C C . THR A 1 340 ? -25.986 62.131 -15.946 1.00 29.27 340 THR A C 1
ATOM 2705 O O . THR A 1 340 ? -26.213 63.339 -15.900 1.00 29.27 340 THR A O 1
ATOM 2708 N N . ASN A 1 341 ? -26.045 61.348 -14.869 1.00 25.47 341 ASN A N 1
ATOM 2709 C CA . ASN A 1 341 ? -25.248 61.577 -13.655 1.00 25.47 341 ASN A CA 1
ATOM 2710 C C . ASN A 1 341 ? -25.719 60.665 -12.519 1.00 25.47 341 ASN A C 1
ATOM 2712 O O . ASN A 1 341 ? -26.903 60.597 -12.199 1.00 25.47 341 ASN A O 1
ATOM 2716 N N . SER A 1 342 ? -24.757 60.017 -11.872 1.00 28.61 342 SER A N 1
ATOM 2717 C CA . SER A 1 342 ? -24.936 59.293 -10.619 1.00 28.61 342 SER A CA 1
ATOM 2718 C C . SER A 1 342 ? -23.740 59.568 -9.713 1.00 28.61 342 SER A C 1
ATOM 2720 O O . SER A 1 342 ? -22.624 59.177 -10.046 1.00 28.61 342 SER A O 1
ATOM 2722 N N . SER A 1 343 ? -23.979 60.191 -8.559 1.00 25.12 343 SER A N 1
ATOM 2723 C CA . SER A 1 343 ? -23.135 60.035 -7.372 1.00 25.12 343 SER A CA 1
ATOM 2724 C C . SER A 1 343 ? -23.895 60.399 -6.081 1.00 25.12 343 SER A C 1
ATOM 2726 O O . SER A 1 343 ? -24.360 61.517 -5.901 1.00 25.12 343 SER A O 1
ATOM 2728 N N . TYR A 1 344 ? -23.963 59.395 -5.194 1.00 24.17 344 TYR A N 1
ATOM 2729 C CA . TYR A 1 344 ? -23.940 59.424 -3.719 1.00 24.17 344 TYR A CA 1
ATOM 2730 C C . TYR A 1 344 ? -25.142 59.946 -2.885 1.00 24.17 344 TYR A C 1
ATOM 2732 O O . TYR A 1 344 ? -25.315 61.140 -2.682 1.00 24.17 344 TYR A O 1
ATOM 2740 N N . LEU A 1 345 ? -25.859 58.989 -2.256 1.00 23.73 345 LEU A N 1
ATOM 2741 C CA . LEU A 1 345 ? -25.896 58.682 -0.798 1.00 23.73 345 LEU A CA 1
ATOM 2742 C C . LEU A 1 345 ? -27.279 58.450 -0.153 1.00 23.73 345 LEU A C 1
ATOM 2744 O O . LEU A 1 345 ? -28.180 59.274 -0.231 1.00 23.73 345 LEU A O 1
ATOM 2748 N N . ALA A 1 346 ? -27.290 57.371 0.643 1.00 22.00 346 ALA A N 1
ATOM 2749 C CA . ALA A 1 346 ? -28.003 57.159 1.908 1.00 22.00 346 ALA A CA 1
ATOM 2750 C C . ALA A 1 346 ? -29.515 56.852 1.887 1.00 22.00 346 ALA A C 1
ATOM 2752 O O . ALA A 1 346 ? -30.351 57.746 1.916 1.00 22.00 346 ALA A O 1
ATOM 2753 N N . ALA A 1 347 ? -29.857 55.565 2.005 1.00 24.33 347 ALA A N 1
ATOM 2754 C CA . ALA A 1 347 ? -30.453 54.993 3.222 1.00 24.33 347 ALA A CA 1
ATOM 2755 C C . ALA A 1 347 ? -30.738 53.492 3.027 1.00 24.33 347 ALA A C 1
ATOM 2757 O O . ALA A 1 347 ? -31.121 53.034 1.954 1.00 24.33 347 ALA A O 1
ATOM 2758 N N . GLU A 1 348 ? -30.500 52.742 4.091 1.00 24.33 348 GLU A N 1
ATOM 2759 C CA . GLU A 1 348 ? -30.666 51.302 4.259 1.00 24.33 348 GLU A CA 1
ATOM 2760 C C . GLU A 1 348 ? -32.104 50.765 4.054 1.00 24.33 348 GLU A C 1
ATOM 2762 O O . GLU A 1 348 ? -33.057 51.382 4.516 1.00 24.33 348 GLU A O 1
ATOM 2767 N N . ILE A 1 349 ? -32.182 49.528 3.512 1.00 23.52 349 ILE A N 1
ATOM 2768 C CA . ILE A 1 349 ? -33.175 48.450 3.787 1.00 23.52 349 ILE A CA 1
ATOM 2769 C C . ILE A 1 349 ? -34.626 48.673 3.282 1.00 23.52 349 ILE A C 1
ATOM 2771 O O . ILE A 1 349 ? -35.185 49.746 3.460 1.00 23.52 349 ILE A O 1
ATOM 2775 N N . PRO A 1 350 ? -35.386 47.639 2.852 1.00 35.09 350 PRO A N 1
ATOM 2776 C CA . PRO A 1 350 ? -35.165 46.458 2.006 1.00 35.09 350 PRO A CA 1
ATOM 2777 C C . PRO A 1 350 ? -36.082 46.571 0.749 1.00 35.09 350 PRO A C 1
ATOM 2779 O O . PRO A 1 350 ? -36.582 47.644 0.456 1.00 35.09 350 PRO A O 1
ATOM 2782 N N . LEU A 1 351 ? -36.401 45.469 0.053 1.00 26.41 351 LEU A N 1
ATOM 2783 C CA . LEU A 1 351 ? -37.322 45.371 -1.110 1.00 26.41 351 LEU A CA 1
ATOM 2784 C C . LEU A 1 351 ? -36.655 45.508 -2.484 1.00 26.41 351 LEU A C 1
ATOM 2786 O O . LEU A 1 351 ? -36.944 46.427 -3.242 1.00 26.41 351 LEU A O 1
ATOM 2790 N N . LYS A 1 352 ? -35.842 44.510 -2.854 1.00 30.47 352 LYS A N 1
ATOM 2791 C CA . LYS A 1 352 ? -35.975 43.822 -4.163 1.00 30.47 352 LYS A CA 1
ATOM 2792 C C . LYS A 1 352 ? -35.131 42.545 -4.291 1.00 30.47 352 LYS A C 1
ATOM 2794 O O . LYS A 1 352 ? -34.766 42.136 -5.382 1.00 30.47 352 LYS A O 1
ATOM 2799 N N . PHE A 1 353 ? -34.998 41.809 -3.185 1.00 28.59 353 PHE A N 1
ATOM 2800 C CA . PHE A 1 353 ? -34.801 40.351 -3.218 1.00 28.59 353 PHE A CA 1
ATOM 2801 C C . PHE A 1 353 ? -36.069 39.604 -3.718 1.00 28.59 353 PHE A C 1
ATOM 2803 O O . PHE A 1 353 ? -36.078 38.388 -3.859 1.00 28.59 353 PHE A O 1
ATOM 2810 N N . GLY A 1 354 ? -37.159 40.331 -4.010 1.00 29.70 354 GLY A N 1
ATOM 2811 C CA . GLY A 1 354 ? -38.465 39.784 -4.396 1.00 29.70 354 GLY A CA 1
ATOM 2812 C C . GLY A 1 354 ? -38.710 39.570 -5.895 1.00 29.70 354 GLY A C 1
ATOM 2813 O O . GLY A 1 354 ? -39.774 39.073 -6.232 1.00 29.70 354 GLY A O 1
ATOM 2814 N N . HIS A 1 355 ? -37.777 39.918 -6.794 1.00 34.28 355 HIS A N 1
ATOM 2815 C CA . HIS A 1 355 ? -37.989 39.749 -8.248 1.00 34.28 355 HIS A CA 1
ATOM 2816 C C . HIS A 1 355 ? -37.065 38.726 -8.925 1.00 34.28 355 HIS A C 1
ATOM 2818 O O . HIS A 1 355 ? -37.325 38.331 -10.056 1.00 34.28 355 HIS A O 1
ATOM 2824 N N . PHE A 1 356 ? -36.029 38.253 -8.225 1.00 31.17 356 PHE A N 1
ATOM 2825 C CA . PHE A 1 356 ? -35.167 37.159 -8.690 1.00 31.17 356 PHE A CA 1
ATOM 2826 C C . PHE A 1 356 ? -35.649 35.785 -8.179 1.00 31.17 356 PHE A C 1
ATOM 2828 O O . PHE A 1 356 ? -35.451 34.768 -8.834 1.00 31.17 356 PHE A O 1
ATOM 2835 N N . MET A 1 357 ? -36.391 35.759 -7.064 1.00 29.31 357 MET A N 1
ATOM 2836 C CA . MET A 1 357 ? -36.958 34.536 -6.478 1.00 29.31 357 MET A CA 1
ATOM 2837 C C . MET A 1 357 ? -38.237 34.011 -7.166 1.00 29.31 357 MET A C 1
ATOM 2839 O O . MET A 1 357 ? -38.670 32.915 -6.824 1.00 29.31 357 MET A O 1
ATOM 2843 N N . SER A 1 358 ? -38.849 34.711 -8.138 1.00 33.25 358 SER A N 1
ATOM 2844 C CA . SER A 1 358 ? -40.072 34.201 -8.804 1.00 33.25 358 SER A CA 1
ATOM 2845 C C . SER A 1 358 ? -39.823 33.394 -10.083 1.00 33.25 358 SER A C 1
ATOM 2847 O O . SER A 1 358 ? -40.701 32.635 -10.486 1.00 33.25 358 SER A O 1
ATOM 2849 N N . ASN A 1 359 ? -38.641 33.494 -10.699 1.00 31.52 359 ASN A N 1
ATOM 2850 C CA . ASN A 1 359 ? -38.342 32.776 -11.949 1.00 31.52 359 ASN A CA 1
ATOM 2851 C C . ASN A 1 359 ? -37.582 31.457 -11.748 1.00 31.52 359 ASN A C 1
ATOM 2853 O O . ASN A 1 359 ? -37.408 30.710 -12.702 1.00 31.52 359 ASN A O 1
ATOM 2857 N N . LEU A 1 360 ? -37.200 31.129 -10.510 1.00 33.38 360 LEU A N 1
ATOM 2858 C CA . LEU A 1 360 ? -36.725 29.790 -10.135 1.00 33.38 360 LEU A CA 1
ATOM 2859 C C . LEU A 1 360 ? -37.834 28.886 -9.565 1.00 33.38 360 LEU A C 1
ATOM 2861 O O . LEU A 1 360 ? -37.578 27.727 -9.258 1.00 33.38 360 LEU A O 1
ATOM 2865 N N . TRP A 1 361 ? -39.068 29.393 -9.443 1.00 35.19 361 TRP A N 1
ATOM 2866 C CA . TRP A 1 361 ? -40.208 28.677 -8.848 1.00 35.19 361 TRP A CA 1
ATOM 2867 C C . TRP A 1 361 ? -41.368 28.407 -9.817 1.00 35.19 361 TRP A C 1
ATOM 2869 O O . TRP A 1 361 ? -42.489 28.157 -9.383 1.00 35.19 361 TRP A O 1
ATOM 2879 N N . THR A 1 362 ? -41.127 28.419 -11.132 1.00 33.94 362 THR A N 1
ATOM 2880 C CA . THR A 1 362 ? -42.156 28.070 -12.130 1.00 33.94 362 THR A CA 1
ATOM 2881 C C . THR A 1 362 ? -41.585 27.335 -13.349 1.00 33.94 362 THR A C 1
ATOM 2883 O O . THR A 1 362 ? -41.630 27.823 -14.470 1.00 33.94 362 THR A O 1
ATOM 2886 N N . SER A 1 363 ? -41.044 26.130 -13.148 1.00 29.83 363 SER A N 1
ATOM 2887 C CA . SER A 1 363 ? -41.161 25.008 -14.109 1.00 29.83 363 SER A CA 1
ATOM 2888 C C . SER A 1 363 ? -40.524 23.725 -13.550 1.00 29.83 363 SER A C 1
ATOM 2890 O O . SER A 1 363 ? -39.315 23.646 -13.386 1.00 29.83 363 SER A O 1
ATOM 2892 N N . GLY A 1 364 ? -41.387 22.751 -13.235 1.00 28.80 364 GLY A N 1
ATOM 2893 C CA . GLY A 1 364 ? -41.157 21.300 -13.081 1.00 28.80 364 GLY A CA 1
ATOM 2894 C C . GLY A 1 364 ? -39.852 20.834 -12.421 1.00 28.80 364 GLY A C 1
ATOM 2895 O O . GLY A 1 364 ? -38.824 20.729 -13.074 1.00 28.80 364 GLY A O 1
ATOM 2896 N N . SER A 1 365 ? -39.805 20.600 -11.108 1.00 45.44 365 SER A N 1
ATOM 2897 C CA . SER A 1 365 ? -40.190 19.335 -10.443 1.00 45.44 365 SER A CA 1
ATOM 2898 C C . SER A 1 365 ? -39.524 18.076 -11.033 1.00 45.44 365 SER A C 1
ATOM 2900 O O . SER A 1 365 ? -40.093 17.444 -11.915 1.00 45.44 365 SER A O 1
ATOM 2902 N N . GLU A 1 366 ? -38.317 17.773 -10.530 1.00 31.12 366 GLU A N 1
ATOM 2903 C CA . GLU A 1 366 ? -37.724 16.447 -10.198 1.00 31.12 366 GLU A CA 1
ATOM 2904 C C . GLU A 1 366 ? -36.186 16.422 -10.366 1.00 31.12 366 GLU A C 1
ATOM 2906 O O . GLU A 1 366 ? -35.507 15.756 -9.592 1.00 31.12 366 GLU A O 1
ATOM 2911 N N . LEU A 1 367 ? -35.604 17.225 -11.270 1.00 31.75 367 LEU A N 1
ATOM 2912 C CA . LEU A 1 367 ? -34.150 17.214 -11.560 1.00 31.75 367 LEU A CA 1
ATOM 2913 C C . LEU A 1 367 ? -33.311 18.243 -10.772 1.00 31.75 367 LEU A C 1
ATOM 2915 O O . LEU A 1 367 ? -32.126 18.031 -10.528 1.00 31.75 367 LEU A O 1
ATOM 2919 N N . SER A 1 368 ? -33.896 19.364 -10.343 1.00 31.52 368 SER A N 1
ATOM 2920 C CA . SER A 1 368 ? -33.162 20.416 -9.615 1.00 31.52 368 SER A CA 1
ATOM 2921 C C . SER A 1 368 ? -32.925 20.074 -8.143 1.00 31.52 368 SER A C 1
ATOM 2923 O O . SER A 1 368 ? -31.931 20.501 -7.558 1.00 31.52 368 SER A O 1
ATOM 2925 N N . SER A 1 369 ? -33.795 19.255 -7.548 1.00 28.05 369 SER A N 1
ATOM 2926 C CA . SER A 1 369 ? -33.625 18.767 -6.180 1.00 28.05 369 SER A CA 1
ATOM 2927 C C . SER A 1 369 ? -32.442 17.803 -6.068 1.00 28.05 369 SER A C 1
ATOM 2929 O O . SER A 1 369 ? -31.740 17.854 -5.064 1.00 28.05 369 SER A O 1
ATOM 2931 N N . SER A 1 370 ? -32.170 16.980 -7.093 1.00 33.09 370 SER A N 1
ATOM 2932 C CA . SER A 1 370 ? -31.019 16.068 -7.083 1.00 33.09 370 SER A CA 1
ATOM 2933 C C . SER A 1 370 ? -29.702 16.818 -7.263 1.00 33.09 370 SER A C 1
ATOM 2935 O O . SER A 1 370 ? -28.781 16.577 -6.500 1.00 33.09 370 SER A O 1
ATOM 2937 N N . LEU A 1 371 ? -29.619 17.773 -8.195 1.00 31.17 371 LEU A N 1
ATOM 2938 C CA . LEU A 1 371 ? -28.405 18.564 -8.445 1.00 31.17 371 LEU A CA 1
ATOM 2939 C C . LEU A 1 371 ? -28.026 19.468 -7.263 1.00 31.17 371 LEU A C 1
ATOM 2941 O O . LEU A 1 371 ? -26.849 19.576 -6.923 1.00 31.17 371 LEU A O 1
ATOM 2945 N N . PHE A 1 372 ? -29.013 20.076 -6.599 1.00 28.20 372 PHE A N 1
ATOM 2946 C CA . PHE A 1 372 ? -28.764 20.943 -5.444 1.00 28.20 372 PHE A CA 1
ATOM 2947 C C . PHE A 1 372 ? -28.432 20.143 -4.171 1.00 28.20 372 PHE A C 1
ATOM 2949 O O . PHE A 1 372 ? -27.550 20.554 -3.416 1.00 28.20 372 PHE A O 1
ATOM 2956 N N . LEU A 1 373 ? -29.053 18.969 -3.956 1.00 34.19 373 LEU A N 1
ATOM 2957 C CA . LEU A 1 373 ? -28.603 18.039 -2.910 1.00 34.19 373 LEU A CA 1
ATOM 2958 C C . LEU A 1 373 ? -27.209 17.487 -3.215 1.00 34.19 373 LEU A C 1
ATOM 2960 O O . LEU A 1 373 ? -26.393 17.410 -2.310 1.00 34.19 373 LEU A O 1
ATOM 2964 N N . GLN A 1 374 ? -26.909 17.140 -4.467 1.00 37.59 374 GLN A N 1
ATOM 2965 C CA . GLN A 1 374 ? -25.624 16.561 -4.861 1.00 37.59 374 GLN A CA 1
ATOM 2966 C C . GLN A 1 374 ? -24.470 17.562 -4.689 1.00 37.59 374 GLN A C 1
ATOM 2968 O O . GLN A 1 374 ? -23.403 17.171 -4.224 1.00 37.59 374 GLN A O 1
ATOM 2973 N N . GLN A 1 375 ? -24.696 18.858 -4.948 1.00 34.16 375 GLN A N 1
ATOM 2974 C CA . GLN A 1 375 ? -23.730 19.919 -4.629 1.00 34.16 375 GLN A CA 1
ATOM 2975 C C . GLN A 1 375 ? -23.573 20.170 -3.121 1.00 34.16 375 GLN A C 1
ATOM 2977 O O . GLN A 1 375 ? -22.449 20.362 -2.659 1.00 34.16 375 GLN A O 1
ATOM 2982 N N . GLN A 1 376 ? -24.656 20.137 -2.335 1.00 34.03 376 GLN A N 1
ATOM 2983 C CA . GLN A 1 376 ? -24.563 20.264 -0.872 1.00 34.03 376 GLN A CA 1
ATOM 2984 C C . GLN A 1 376 ? -23.883 19.050 -0.222 1.00 34.03 376 GLN A C 1
ATOM 2986 O O . GLN A 1 376 ? -23.084 19.216 0.697 1.00 34.03 376 GLN A O 1
ATOM 2991 N N . GLN A 1 377 ? -24.146 17.847 -0.730 1.00 42.28 377 GLN A N 1
ATOM 2992 C CA . GLN A 1 377 ? -23.578 16.592 -0.245 1.00 42.28 377 GLN A CA 1
ATOM 2993 C C . GLN A 1 377 ? -22.093 16.476 -0.623 1.00 42.28 377 GLN A C 1
ATOM 2995 O O . GLN A 1 377 ? -21.278 16.179 0.244 1.00 42.28 377 GLN A O 1
ATOM 3000 N N . GLN A 1 378 ? -21.699 16.874 -1.843 1.00 42.34 378 GLN A N 1
ATOM 3001 C CA . GLN A 1 378 ? -20.281 17.006 -2.217 1.00 42.34 378 GLN A CA 1
ATOM 3002 C C . GLN A 1 378 ? -19.533 18.065 -1.391 1.00 42.34 378 GLN A C 1
ATOM 3004 O O . GLN A 1 378 ? -18.363 17.865 -1.070 1.00 42.34 378 GLN A O 1
ATOM 3009 N N . GLN A 1 379 ? -20.172 19.181 -1.017 1.00 43.69 379 GLN A N 1
ATOM 3010 C CA . GLN A 1 379 ? -19.563 20.164 -0.110 1.00 43.69 379 GLN A CA 1
ATOM 3011 C C . GLN A 1 379 ? -19.410 19.623 1.321 1.00 43.69 379 GLN A C 1
ATOM 3013 O O . GLN A 1 379 ? -18.395 19.902 1.959 1.00 43.69 379 GLN A O 1
ATOM 3018 N N . GLN A 1 380 ? -20.364 18.827 1.814 1.00 46.03 380 GLN A N 1
ATOM 3019 C CA . GLN A 1 380 ? -20.286 18.172 3.127 1.00 46.03 380 GLN A CA 1
ATOM 3020 C C . GLN A 1 380 ? -19.218 17.067 3.181 1.00 46.03 380 GLN A C 1
ATOM 3022 O O . GLN A 1 380 ? -18.436 17.036 4.134 1.00 46.03 380 GLN A O 1
ATOM 3027 N N . ASP A 1 381 ? -19.125 16.222 2.152 1.00 53.25 381 ASP A N 1
ATOM 3028 C CA . ASP A 1 381 ? -18.155 15.118 2.082 1.00 53.25 381 ASP A CA 1
ATOM 3029 C C . ASP A 1 381 ? -16.707 15.622 1.999 1.00 53.25 381 ASP A C 1
ATOM 3031 O O . ASP A 1 381 ? -15.787 14.995 2.524 1.00 53.25 381 ASP A O 1
ATOM 3035 N N . ASN A 1 382 ? -16.486 16.803 1.413 1.00 64.69 382 ASN A N 1
ATOM 3036 C CA . ASN A 1 382 ? -15.150 17.398 1.307 1.00 64.69 382 ASN A CA 1
ATOM 3037 C C . ASN A 1 382 ? -14.650 18.047 2.615 1.00 64.69 382 ASN A C 1
ATOM 3039 O O . ASN A 1 382 ? -13.478 18.430 2.713 1.00 64.69 382 ASN A O 1
ATOM 3043 N N . CYS A 1 383 ? -15.530 18.172 3.616 1.00 76.56 383 CYS A N 1
ATOM 3044 C CA . CYS A 1 383 ? -15.210 18.718 4.935 1.00 76.56 383 CYS A CA 1
ATOM 3045 C C . CYS A 1 383 ? -14.794 17.636 5.942 1.00 76.56 383 CYS A C 1
ATOM 3047 O O . CYS A 1 383 ? -14.330 17.980 7.029 1.00 76.56 383 CYS A O 1
ATOM 3049 N N . ILE A 1 384 ? -14.964 16.349 5.620 1.00 90.19 384 ILE A N 1
ATOM 3050 C CA . ILE A 1 384 ? -14.637 15.239 6.519 1.00 90.19 384 ILE A CA 1
ATOM 3051 C C . ILE A 1 384 ? -13.420 14.485 5.985 1.00 90.19 384 ILE A C 1
ATOM 3053 O O . ILE A 1 384 ? -13.332 14.140 4.809 1.00 90.19 384 ILE A O 1
ATOM 3057 N N . ILE A 1 385 ? -12.472 14.212 6.876 1.00 93.94 385 ILE A N 1
ATOM 3058 C CA . ILE A 1 385 ? -11.351 13.312 6.629 1.00 93.94 385 ILE A CA 1
ATOM 3059 C C . ILE A 1 385 ? -11.548 12.082 7.502 1.00 93.94 385 ILE A C 1
ATOM 3061 O O . ILE A 1 385 ? -11.661 12.198 8.720 1.00 93.94 385 ILE A O 1
ATOM 3065 N N . TRP A 1 386 ? -11.540 10.907 6.894 1.00 97.00 386 TRP A N 1
ATOM 3066 C CA . TRP A 1 386 ? -11.533 9.641 7.608 1.00 97.00 386 TRP A CA 1
ATOM 3067 C C . TRP A 1 386 ? -10.108 9.116 7.730 1.00 97.00 386 TRP A C 1
ATOM 3069 O O . TRP A 1 386 ? -9.333 9.180 6.778 1.00 97.00 386 TRP A O 1
ATOM 3079 N N . LEU A 1 387 ? -9.758 8.574 8.891 1.00 97.75 387 LEU A N 1
ATOM 3080 C CA . LEU A 1 387 ? -8.511 7.855 9.126 1.00 97.75 387 LEU A CA 1
ATOM 3081 C C . LEU A 1 387 ? -8.828 6.648 10.009 1.00 97.75 387 LEU A C 1
ATOM 3083 O O . LEU A 1 387 ? -9.254 6.832 11.145 1.00 97.75 387 LEU A O 1
ATOM 3087 N N . LEU A 1 388 ? -8.647 5.424 9.507 1.00 97.31 388 LEU A N 1
ATOM 3088 C CA . LEU A 1 388 ? -8.876 4.164 10.234 1.00 97.31 388 LEU A CA 1
ATOM 3089 C C . LEU A 1 388 ? -10.158 4.175 11.100 1.00 97.31 388 LEU A C 1
ATOM 3091 O O . LEU A 1 388 ? -10.074 4.011 12.320 1.00 97.31 388 LEU A O 1
ATOM 3095 N N . GLY A 1 389 ? -11.311 4.499 10.500 1.00 94.50 389 GLY A N 1
ATOM 3096 C CA . GLY A 1 389 ? -12.611 4.536 11.186 1.00 94.50 389 GLY A CA 1
ATOM 3097 C C . GLY A 1 389 ? -12.910 5.789 12.021 1.00 94.50 389 GLY A C 1
ATOM 3098 O O . GLY A 1 389 ? -13.989 5.886 12.601 1.00 94.50 389 GLY A O 1
ATOM 3099 N N . CYS A 1 390 ? -11.991 6.757 12.103 1.00 96.06 390 CYS A N 1
ATOM 3100 C CA . CYS A 1 390 ? -12.193 8.022 12.820 1.00 96.06 390 CYS A CA 1
ATOM 3101 C C . CYS A 1 390 ? -12.381 9.188 11.848 1.00 96.06 390 CYS A C 1
ATOM 3103 O O . CYS A 1 390 ? -11.581 9.357 10.929 1.00 96.06 390 CYS A O 1
ATOM 3105 N N . SER A 1 391 ? -13.397 10.017 12.089 1.00 94.69 391 SER A N 1
ATOM 3106 C CA . SER A 1 391 ? -13.680 11.223 11.307 1.00 94.69 391 SER A CA 1
ATOM 3107 C C . SER A 1 391 ? -13.045 12.473 11.918 1.00 94.69 391 SER A C 1
ATOM 3109 O O . SER A 1 391 ? -13.122 12.683 13.129 1.00 94.69 391 SER A O 1
ATOM 3111 N N . TYR A 1 392 ? -12.539 13.357 11.066 1.00 92.75 392 TYR A N 1
ATOM 3112 C CA . TYR A 1 392 ? -11.999 14.670 11.406 1.00 92.75 392 TYR A CA 1
ATOM 3113 C C . TYR A 1 392 ? -12.673 15.734 10.548 1.00 92.75 392 TYR A C 1
ATOM 3115 O O . TYR A 1 392 ? -12.788 15.563 9.338 1.00 92.75 392 TYR A O 1
ATOM 3123 N N . ILE A 1 393 ? -13.112 16.833 11.162 1.00 86.62 393 ILE A N 1
ATOM 3124 C CA . ILE A 1 393 ? -13.821 17.912 10.465 1.00 86.62 393 ILE A CA 1
ATOM 3125 C C . ILE A 1 393 ? -12.836 19.036 10.137 1.00 86.62 393 ILE A C 1
ATOM 3127 O O . ILE A 1 393 ? -12.152 19.544 11.027 1.00 86.62 393 ILE A O 1
ATOM 3131 N N . ILE A 1 394 ? -12.797 19.444 8.872 1.00 77.50 394 ILE A N 1
ATOM 3132 C CA . ILE A 1 394 ? -12.075 20.622 8.390 1.00 77.50 394 ILE A CA 1
ATOM 3133 C C . ILE A 1 394 ? -12.971 21.844 8.611 1.00 77.50 394 ILE A C 1
ATOM 3135 O O . ILE A 1 394 ? -14.126 21.856 8.178 1.00 77.50 394 ILE A O 1
ATOM 3139 N N . LYS A 1 395 ? -12.480 22.878 9.306 1.00 68.56 395 LYS A N 1
ATOM 3140 C CA . LYS A 1 395 ? -13.273 24.098 9.509 1.00 68.56 395 LYS A CA 1
ATOM 3141 C C . LYS A 1 395 ? -13.205 24.982 8.251 1.00 68.56 395 LYS A C 1
ATOM 3143 O O . LYS A 1 395 ? -12.165 25.034 7.603 1.00 68.56 395 LYS A O 1
ATOM 3148 N N . PRO A 1 396 ? -14.261 25.748 7.911 1.00 52.75 396 PRO A N 1
ATOM 3149 C CA . PRO A 1 396 ? -14.293 26.601 6.712 1.00 52.75 396 PRO A CA 1
ATOM 3150 C C . PRO A 1 396 ? -13.140 27.616 6.599 1.00 52.75 396 PRO A C 1
ATOM 3152 O O . PRO A 1 396 ? -12.707 27.934 5.495 1.00 52.75 396 PRO A O 1
ATOM 3155 N N . THR A 1 397 ? -12.607 28.103 7.725 1.00 49.19 397 THR A N 1
ATOM 3156 C CA . THR A 1 397 ? -11.411 28.968 7.767 1.00 49.19 397 TH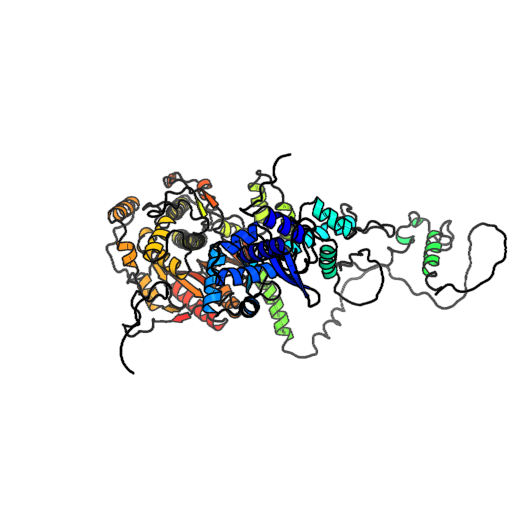R A CA 1
ATOM 3157 C C . THR A 1 397 ? -10.138 28.245 7.332 1.00 49.19 397 THR A C 1
ATOM 3159 O O . THR A 1 397 ? -9.276 28.858 6.701 1.00 49.19 397 THR A O 1
ATOM 3162 N N . ASP A 1 398 ? -10.055 26.942 7.599 1.00 53.28 398 ASP A N 1
ATOM 3163 C CA . ASP A 1 398 ? -8.910 26.113 7.238 1.00 53.28 398 ASP A CA 1
ATOM 3164 C C . ASP A 1 398 ? -8.868 25.896 5.723 1.00 53.28 398 ASP A C 1
ATOM 3166 O O . ASP A 1 398 ? -7.784 25.797 5.177 1.00 53.28 398 ASP A O 1
ATOM 3170 N N . HIS A 1 399 ? -10.001 25.912 5.006 1.00 50.56 399 HIS A N 1
ATOM 3171 C CA . HIS A 1 399 ? -10.016 25.780 3.540 1.00 50.56 399 HIS A CA 1
ATOM 3172 C C . HIS A 1 399 ? -9.348 26.959 2.819 1.00 50.56 399 HIS A C 1
ATOM 3174 O O . HIS A 1 399 ? -8.677 26.749 1.813 1.00 50.56 399 HIS A O 1
ATOM 3180 N N . ILE A 1 400 ? -9.490 28.188 3.331 1.00 44.81 400 ILE A N 1
ATOM 3181 C CA . ILE A 1 400 ? -8.831 29.371 2.751 1.00 44.81 400 ILE A CA 1
ATOM 3182 C C . ILE A 1 400 ? -7.330 29.338 3.059 1.00 44.81 400 ILE A C 1
ATOM 3184 O O . ILE A 1 400 ? -6.529 29.598 2.166 1.00 44.81 400 ILE A O 1
ATOM 3188 N N . GLN A 1 401 ? -6.934 28.965 4.284 1.00 47.47 401 GLN A N 1
ATOM 3189 C CA . GLN A 1 401 ? -5.522 28.777 4.644 1.00 47.47 401 GLN A CA 1
ATOM 3190 C C . GLN A 1 401 ? -4.880 27.599 3.900 1.00 47.47 401 GLN A C 1
ATOM 3192 O O . GLN A 1 401 ? -3.763 27.736 3.415 1.00 47.47 401 GLN A O 1
ATOM 3197 N N . GLN A 1 402 ? -5.587 26.477 3.754 1.00 51.66 402 GLN A N 1
ATOM 3198 C CA . GLN A 1 402 ? -5.152 25.281 3.035 1.00 51.66 402 GLN A CA 1
ATOM 3199 C C . GLN A 1 402 ? -5.012 25.572 1.540 1.00 51.66 402 GLN A C 1
ATOM 3201 O O . GLN A 1 402 ? -3.997 25.199 0.973 1.00 51.66 402 GLN A O 1
ATOM 3206 N N . ALA A 1 403 ? -5.936 26.326 0.934 1.00 50.03 403 ALA A N 1
ATOM 3207 C CA . ALA A 1 403 ? -5.806 26.793 -0.447 1.00 50.03 403 ALA A CA 1
ATOM 3208 C C . ALA A 1 403 ? -4.640 27.787 -0.627 1.00 50.03 403 ALA A C 1
ATOM 3210 O O . ALA A 1 403 ? -3.912 27.704 -1.614 1.00 50.03 403 ALA A O 1
ATOM 3211 N N . LEU A 1 404 ? -4.411 28.697 0.334 1.00 45.91 404 LEU A N 1
ATOM 3212 C CA . LEU A 1 404 ? -3.262 29.617 0.317 1.00 45.91 404 LEU A CA 1
ATOM 3213 C C . LEU A 1 404 ? -1.921 28.874 0.459 1.00 45.91 404 LEU A C 1
ATOM 3215 O O . LEU A 1 404 ? -0.947 29.228 -0.199 1.00 45.91 404 LEU A O 1
ATOM 3219 N N . LEU A 1 405 ? -1.870 27.854 1.320 1.00 46.84 405 LEU A N 1
ATOM 3220 C CA . LEU A 1 405 ? -0.679 27.046 1.594 1.00 46.84 405 LEU A CA 1
ATOM 3221 C C . LEU A 1 405 ? -0.419 26.009 0.491 1.00 46.84 405 LEU A C 1
ATOM 3223 O O . LEU A 1 405 ? 0.736 25.775 0.149 1.00 46.84 405 LEU A O 1
ATOM 3227 N N . GLU A 1 406 ? -1.462 25.430 -0.115 1.00 51.12 406 GLU A N 1
ATOM 3228 C CA . GLU A 1 406 ? -1.359 24.591 -1.319 1.00 51.12 406 GLU A CA 1
ATOM 3229 C C . GLU A 1 406 ? -0.846 25.415 -2.508 1.00 51.12 406 GLU A C 1
ATOM 3231 O O . GLU A 1 406 ? 0.036 24.946 -3.223 1.00 51.12 406 GLU A O 1
ATOM 3236 N N . ALA A 1 407 ? -1.266 26.678 -2.647 1.00 48.75 407 ALA A N 1
ATOM 3237 C CA . ALA A 1 407 ? -0.697 27.609 -3.627 1.00 48.75 407 ALA A CA 1
ATOM 3238 C C . ALA A 1 407 ? 0.769 28.005 -3.331 1.00 48.75 407 ALA A C 1
ATOM 3240 O O . ALA A 1 407 ? 1.499 28.405 -4.236 1.00 48.75 407 ALA A O 1
ATOM 3241 N N . GLN A 1 408 ? 1.226 27.888 -2.078 1.00 41.66 408 GLN A N 1
ATOM 3242 C CA . GLN A 1 408 ? 2.619 28.131 -1.664 1.00 41.66 408 GLN A CA 1
ATOM 3243 C C . GLN A 1 408 ? 3.484 26.860 -1.634 1.00 41.66 408 GLN A C 1
ATOM 3245 O O . GLN A 1 408 ? 4.700 26.942 -1.440 1.00 41.66 408 GLN A O 1
ATOM 3250 N N . ARG A 1 409 ? 2.884 25.686 -1.851 1.00 43.66 409 ARG A N 1
ATOM 3251 C CA . ARG A 1 409 ? 3.538 24.375 -1.782 1.00 43.66 409 ARG A CA 1
ATOM 3252 C C . ARG A 1 409 ? 4.713 24.274 -2.760 1.00 43.66 409 ARG A C 1
ATOM 3254 O O . ARG A 1 409 ? 5.791 23.830 -2.372 1.00 43.66 409 ARG A O 1
ATOM 3261 N N . ASP A 1 410 ? 4.561 24.807 -3.968 1.00 42.84 410 ASP A N 1
ATOM 3262 C CA . ASP A 1 410 ? 5.600 24.782 -5.010 1.00 42.84 410 ASP A CA 1
ATOM 3263 C C . ASP A 1 410 ? 6.794 25.713 -4.719 1.00 42.84 410 ASP A C 1
ATOM 3265 O O . ASP A 1 410 ? 7.877 25.549 -5.285 1.00 42.84 410 ASP A O 1
ATOM 3269 N N . LEU A 1 411 ? 6.636 26.671 -3.798 1.00 39.69 411 LEU A N 1
ATOM 3270 C CA . LEU A 1 411 ? 7.719 27.555 -3.354 1.00 39.69 411 LEU A CA 1
ATOM 3271 C C . LEU A 1 411 ? 8.576 26.921 -2.245 1.00 39.69 411 LEU A C 1
ATOM 3273 O O . LEU A 1 411 ? 9.756 27.253 -2.135 1.00 39.69 411 LEU A O 1
ATOM 3277 N N . MET A 1 412 ? 8.019 26.003 -1.445 1.00 37.28 412 MET A N 1
ATOM 3278 C CA . MET A 1 412 ? 8.715 25.392 -0.300 1.00 37.28 412 MET A CA 1
ATOM 3279 C C . MET A 1 412 ? 9.528 24.141 -0.657 1.00 37.28 412 MET A C 1
ATOM 3281 O O . MET A 1 412 ? 10.554 23.882 -0.031 1.00 37.28 412 MET A O 1
ATOM 3285 N N . PHE A 1 413 ? 9.136 23.387 -1.687 1.00 41.88 413 PHE A N 1
ATOM 3286 C CA . PHE A 1 413 ? 9.855 22.170 -2.098 1.00 41.88 413 PHE A CA 1
ATOM 3287 C C . PHE A 1 413 ? 11.108 22.432 -2.956 1.00 41.88 413 PHE A C 1
ATOM 3289 O O . PHE A 1 413 ? 11.811 21.490 -3.310 1.00 41.88 413 PHE A O 1
ATOM 3296 N N . ASN A 1 414 ? 11.430 23.701 -3.240 1.00 36.62 414 ASN A N 1
ATOM 3297 C CA . ASN A 1 414 ? 12.530 24.102 -4.126 1.00 36.62 414 ASN A CA 1
ATOM 3298 C C . ASN A 1 414 ? 13.818 24.559 -3.407 1.00 36.62 414 ASN A C 1
ATOM 3300 O O . ASN A 1 414 ? 14.728 25.086 -4.046 1.00 36.62 414 ASN A O 1
ATOM 3304 N N . LYS A 1 415 ? 13.938 24.366 -2.085 1.00 31.88 415 LYS A N 1
ATOM 3305 C CA . LYS A 1 415 ? 15.197 24.608 -1.357 1.00 31.88 415 LYS A CA 1
ATOM 3306 C C . LYS A 1 415 ? 15.894 23.294 -1.016 1.00 31.88 415 LYS A C 1
ATOM 3308 O O . LYS A 1 415 ? 15.599 22.641 -0.020 1.00 31.88 415 LYS A O 1
ATOM 3313 N N . SER A 1 416 ? 16.879 22.940 -1.835 1.00 34.12 416 SER A N 1
ATOM 3314 C CA . SER A 1 416 ? 17.922 21.980 -1.484 1.00 34.12 416 SER A CA 1
ATOM 3315 C C . SER A 1 416 ? 18.849 22.592 -0.426 1.00 34.12 416 SER A C 1
ATOM 3317 O O . SER A 1 416 ? 19.887 23.166 -0.751 1.00 34.12 416 SER A O 1
ATOM 3319 N N . SER A 1 417 ? 18.480 22.509 0.848 1.00 31.66 417 SER A N 1
ATOM 3320 C CA . SER A 1 417 ? 19.415 22.767 1.945 1.00 31.66 417 SER A CA 1
ATOM 3321 C C . SER A 1 417 ? 19.012 21.966 3.174 1.00 31.66 417 SER A C 1
ATOM 3323 O O . SER A 1 417 ? 17.897 22.075 3.671 1.00 31.66 417 SER A O 1
ATOM 3325 N N . SER A 1 418 ? 19.950 21.144 3.628 1.00 36.47 418 SER A N 1
ATOM 3326 C CA . SER A 1 418 ? 19.886 20.161 4.709 1.00 36.47 418 SER A CA 1
ATOM 3327 C C . SER A 1 418 ? 19.806 20.758 6.120 1.00 36.47 418 SER A C 1
ATOM 3329 O O . SER A 1 418 ? 20.337 20.173 7.060 1.00 36.47 418 SER A O 1
ATOM 3331 N N . GLU A 1 419 ? 19.167 21.910 6.300 1.00 36.12 419 GLU A N 1
ATOM 3332 C CA . GLU A 1 419 ? 19.053 22.566 7.603 1.00 36.12 419 GLU A CA 1
ATOM 3333 C C . GLU A 1 419 ? 17.610 23.059 7.785 1.00 36.12 419 GLU A C 1
ATOM 3335 O O . GLU A 1 419 ? 17.122 23.839 6.974 1.00 36.12 419 GLU A O 1
ATOM 3340 N N . ASN A 1 420 ? 16.952 22.560 8.844 1.00 36.31 420 ASN A N 1
ATOM 3341 C CA . ASN A 1 420 ? 15.604 22.881 9.359 1.00 36.31 420 ASN A CA 1
ATOM 3342 C C . ASN A 1 420 ? 14.457 21.892 9.026 1.00 36.31 420 ASN A C 1
ATOM 3344 O O . ASN A 1 420 ? 13.436 22.250 8.442 1.00 36.31 420 ASN A O 1
ATOM 3348 N N . GLU A 1 421 ? 14.555 20.646 9.517 1.00 40.56 421 GLU A N 1
ATOM 3349 C CA . GLU A 1 421 ? 13.410 19.707 9.594 1.00 40.56 421 GLU A CA 1
ATOM 3350 C C . GLU A 1 421 ? 12.261 20.216 10.499 1.00 40.56 421 GLU A C 1
ATOM 3352 O O . GLU A 1 421 ? 11.107 19.819 10.324 1.00 40.56 421 GLU A O 1
ATOM 3357 N N . GLU A 1 422 ? 12.548 21.096 11.465 1.00 37.88 422 GLU A N 1
ATOM 3358 C CA . GLU A 1 422 ? 11.555 21.612 12.420 1.00 37.88 422 GLU A CA 1
ATOM 3359 C C . GLU A 1 422 ? 10.613 22.660 11.797 1.00 37.88 422 GLU A C 1
ATOM 3361 O O . GLU A 1 422 ? 9.405 22.589 12.026 1.00 37.88 422 GLU A O 1
ATOM 3366 N N . GLU A 1 423 ? 11.116 23.554 10.935 1.00 35.78 423 GLU A N 1
ATOM 3367 C CA . GLU A 1 423 ? 10.289 24.543 10.214 1.00 35.78 423 GLU A CA 1
ATOM 3368 C C . GLU A 1 423 ? 9.385 23.871 9.165 1.00 35.78 423 GLU A C 1
ATOM 3370 O O . GLU A 1 423 ? 8.207 24.213 9.041 1.00 35.78 423 GLU A O 1
ATOM 3375 N N . ASN A 1 424 ? 9.884 22.842 8.467 1.00 43.06 424 ASN A N 1
ATOM 3376 C CA . ASN A 1 424 ? 9.079 22.064 7.515 1.00 43.06 424 ASN A CA 1
ATOM 3377 C C . ASN A 1 424 ? 7.948 21.274 8.199 1.00 43.06 424 ASN A C 1
ATOM 3379 O O . ASN A 1 424 ? 6.844 21.189 7.660 1.00 43.06 424 ASN A O 1
ATOM 3383 N N . ASN A 1 425 ? 8.184 20.730 9.399 1.00 41.75 425 ASN A N 1
ATOM 3384 C CA . ASN A 1 425 ? 7.138 20.056 10.176 1.00 41.75 425 ASN A CA 1
ATOM 3385 C C . ASN A 1 425 ? 6.086 21.039 10.723 1.00 41.75 425 ASN A C 1
ATOM 3387 O O . ASN A 1 425 ? 4.907 20.689 10.766 1.00 41.75 425 ASN A O 1
ATOM 3391 N N . GLN A 1 426 ? 6.479 22.262 11.106 1.00 43.09 426 GLN A N 1
ATOM 3392 C CA . GLN A 1 426 ? 5.545 23.309 11.546 1.00 43.09 426 GLN A CA 1
ATOM 3393 C C . GLN A 1 426 ? 4.654 23.817 10.403 1.00 43.09 426 GLN A C 1
ATOM 3395 O O . GLN A 1 426 ? 3.448 23.968 10.592 1.00 43.09 426 GLN A O 1
ATOM 3400 N N . ASN A 1 427 ? 5.207 23.998 9.200 1.00 42.56 427 ASN A N 1
ATOM 3401 C CA . ASN A 1 427 ? 4.433 24.408 8.024 1.00 42.56 427 ASN A CA 1
ATOM 3402 C C . ASN A 1 427 ? 3.439 23.324 7.561 1.00 42.56 427 ASN A C 1
ATOM 3404 O O . ASN A 1 427 ? 2.353 23.648 7.084 1.00 42.56 427 ASN A O 1
ATOM 3408 N N . MET A 1 428 ? 3.757 22.037 7.759 1.00 48.06 428 MET A N 1
ATOM 3409 C CA . MET A 1 428 ? 2.847 20.919 7.462 1.00 48.06 428 MET A CA 1
ATOM 3410 C C . MET A 1 428 ? 1.678 20.818 8.457 1.00 48.06 428 MET A C 1
ATOM 3412 O O . MET A 1 428 ? 0.566 20.465 8.062 1.00 48.06 428 MET A O 1
ATOM 3416 N N . TYR A 1 429 ? 1.914 21.171 9.729 1.00 48.69 429 TYR A N 1
ATOM 3417 C CA . TYR A 1 429 ? 0.896 21.221 10.790 1.00 48.69 429 TYR A CA 1
ATOM 3418 C C . TYR A 1 429 ? -0.227 22.229 10.478 1.00 48.69 429 TYR A C 1
ATOM 3420 O O . TYR A 1 429 ? -1.342 22.084 10.962 1.00 48.69 429 TYR A O 1
ATOM 3428 N N . MET A 1 430 ? 0.051 23.237 9.641 1.00 49.91 430 MET A N 1
ATOM 3429 C CA . MET A 1 430 ? -0.906 24.277 9.234 1.00 49.91 430 MET A CA 1
ATOM 3430 C C . MET A 1 430 ? -1.830 23.856 8.076 1.00 49.91 430 MET A C 1
ATOM 3432 O O . MET A 1 430 ? -2.813 24.538 7.802 1.00 49.91 430 MET A O 1
ATOM 3436 N N . LEU A 1 431 ? -1.528 22.751 7.382 1.00 62.16 431 LEU A N 1
ATOM 3437 C CA . LEU A 1 431 ? -2.275 22.272 6.206 1.00 62.16 431 LEU A CA 1
ATOM 3438 C C . LEU A 1 431 ? -3.363 21.245 6.544 1.00 62.16 431 LEU A C 1
ATOM 3440 O O . LEU A 1 431 ? -4.195 20.929 5.694 1.00 62.16 431 LEU A O 1
ATOM 3444 N N . TRP A 1 432 ? -3.339 20.685 7.750 1.00 79.62 432 TRP A N 1
ATOM 3445 C CA . TRP A 1 432 ? -4.212 19.593 8.163 1.00 79.62 432 TRP A CA 1
ATOM 3446 C C . TRP A 1 432 ? -4.783 19.859 9.556 1.00 79.62 432 TRP A C 1
ATOM 3448 O O . TRP A 1 432 ? -4.093 20.471 10.369 1.00 79.62 432 TRP A O 1
ATOM 3458 N N . PRO A 1 433 ? -6.000 19.376 9.878 1.00 85.25 433 PRO A N 1
ATOM 3459 C CA . PRO A 1 433 ? -6.520 19.493 11.235 1.00 85.25 433 PRO A CA 1
ATOM 3460 C C . PRO A 1 433 ? -5.527 18.892 12.251 1.00 85.25 433 PRO A C 1
ATOM 3462 O O . PRO A 1 433 ? -5.074 17.764 12.031 1.00 85.25 433 PRO A O 1
ATOM 3465 N N . PRO A 1 434 ? -5.199 19.588 13.359 1.00 85.50 434 PRO A N 1
ATOM 3466 C CA . PRO A 1 434 ? -4.204 19.128 14.332 1.00 85.50 434 PRO A CA 1
ATOM 3467 C C . PRO A 1 434 ? -4.447 17.699 14.832 1.00 85.50 434 PRO A C 1
ATOM 3469 O O . PRO A 1 434 ? -3.545 16.867 14.796 1.00 85.50 434 PRO A O 1
ATOM 3472 N N . ASP A 1 435 ? -5.695 17.377 15.187 1.00 89.19 435 ASP A N 1
ATOM 3473 C CA . ASP A 1 435 ? -6.066 16.052 15.697 1.00 89.19 435 ASP A CA 1
ATOM 3474 C C . ASP A 1 435 ? -5.884 14.942 14.646 1.00 89.19 435 ASP A C 1
ATOM 3476 O O . ASP A 1 435 ? -5.506 13.814 14.980 1.00 89.19 435 ASP A O 1
ATOM 3480 N N . PHE A 1 436 ? -6.129 15.260 13.367 1.00 92.81 436 PHE A N 1
ATOM 3481 C CA . PHE A 1 436 ? -5.874 14.349 12.250 1.00 92.81 436 PHE A CA 1
ATOM 3482 C C . PHE A 1 436 ? -4.370 14.131 12.075 1.00 92.81 436 PHE A C 1
ATOM 3484 O O . PHE A 1 436 ? -3.919 12.995 11.933 1.00 92.81 436 PHE A O 1
ATOM 3491 N N . TYR A 1 437 ? -3.590 15.214 12.080 1.00 91.38 437 TYR A N 1
ATOM 3492 C CA . TYR A 1 437 ? -2.150 15.153 11.856 1.00 91.38 437 TYR A CA 1
ATOM 3493 C C . TYR A 1 437 ? -1.444 14.383 12.978 1.00 91.38 437 TYR A C 1
ATOM 3495 O O . TYR A 1 437 ? -0.613 13.508 12.717 1.00 91.38 437 TYR A O 1
ATOM 3503 N N . ASP A 1 438 ? -1.836 14.617 14.227 1.00 92.31 438 ASP A N 1
ATOM 3504 C CA . ASP A 1 438 ? -1.349 13.856 15.373 1.00 92.31 438 ASP A CA 1
ATOM 3505 C C . ASP A 1 438 ? -1.680 12.367 15.251 1.00 92.31 438 ASP A C 1
ATOM 3507 O O . ASP A 1 438 ? -0.857 11.517 15.603 1.00 92.31 438 ASP A O 1
ATOM 3511 N N . ASP A 1 439 ? -2.854 12.014 14.724 1.00 95.81 439 ASP A N 1
ATOM 3512 C CA . ASP A 1 439 ? -3.204 10.616 14.491 1.00 95.81 439 ASP A CA 1
ATOM 3513 C C . ASP A 1 439 ? -2.393 9.974 13.370 1.00 95.81 439 ASP A C 1
ATOM 3515 O O . ASP A 1 439 ? -1.793 8.912 13.572 1.00 95.81 439 ASP A O 1
ATOM 3519 N N . PHE A 1 440 ? -2.323 10.642 12.219 1.00 96.44 440 PHE A N 1
ATOM 3520 C CA . PHE A 1 440 ? -1.565 10.195 11.059 1.00 96.44 440 PHE A CA 1
ATOM 3521 C C . PHE A 1 440 ? -0.100 9.941 11.429 1.00 96.44 440 PHE A C 1
ATOM 3523 O O . PHE A 1 440 ? 0.424 8.851 11.198 1.00 96.44 440 PHE A O 1
ATOM 3530 N N . THR A 1 441 ? 0.540 10.904 12.097 1.00 95.38 441 THR A N 1
ATOM 3531 C CA . THR A 1 441 ? 1.950 10.802 12.507 1.00 95.38 441 THR A CA 1
ATOM 3532 C C . THR A 1 441 ? 2.193 9.791 13.630 1.00 95.38 441 THR A C 1
ATOM 3534 O O . THR A 1 441 ? 3.332 9.371 13.855 1.00 95.38 441 THR A O 1
ATOM 3537 N N . SER A 1 442 ? 1.138 9.351 14.320 1.00 96.19 442 SER A N 1
ATOM 3538 C CA . SER A 1 442 ? 1.203 8.286 15.325 1.00 96.19 442 SER A CA 1
ATOM 3539 C C . SER A 1 442 ? 1.134 6.882 14.725 1.00 96.19 442 SER A C 1
ATOM 3541 O O . SER A 1 442 ? 1.525 5.926 15.400 1.00 96.19 442 SER A O 1
ATOM 3543 N N . ARG A 1 443 ? 0.665 6.732 13.479 1.00 97.56 443 ARG A N 1
ATOM 3544 C CA . ARG A 1 443 ? 0.575 5.425 12.818 1.00 97.56 443 ARG A CA 1
ATOM 3545 C C . ARG A 1 443 ? 1.965 4.881 12.499 1.00 97.56 443 ARG A C 1
ATOM 3547 O O . ARG A 1 443 ? 2.882 5.632 12.159 1.00 97.56 443 ARG A O 1
ATOM 3554 N N . LEU A 1 444 ? 2.120 3.565 12.631 1.00 97.88 444 LEU A N 1
ATOM 3555 C CA . LEU A 1 444 ? 3.366 2.885 12.296 1.00 97.88 444 LEU A CA 1
ATOM 3556 C C . LEU A 1 444 ? 3.504 2.750 10.782 1.00 97.88 444 LEU A C 1
ATOM 3558 O O . LEU A 1 444 ? 2.589 2.295 10.097 1.00 97.88 444 LEU A O 1
ATOM 3562 N N . TRP A 1 445 ? 4.671 3.139 10.289 1.00 98.00 445 TRP A N 1
ATOM 3563 C CA . TRP A 1 445 ? 5.027 3.185 8.884 1.00 98.00 445 TRP A CA 1
ATOM 3564 C C . TRP A 1 445 ? 6.253 2.314 8.634 1.00 98.00 445 TRP A C 1
ATOM 3566 O O . TRP A 1 445 ? 7.371 2.648 9.034 1.00 98.00 445 TRP A O 1
ATOM 3576 N N . MET A 1 446 ? 6.030 1.180 7.978 1.00 97.81 446 MET A N 1
ATOM 3577 C CA . MET A 1 446 ? 7.088 0.248 7.610 1.00 97.81 446 MET A CA 1
ATOM 3578 C C . MET A 1 446 ? 7.543 0.569 6.190 1.00 97.81 446 MET A C 1
ATOM 3580 O O . MET A 1 446 ? 6.731 0.689 5.275 1.00 97.81 446 MET A O 1
ATOM 3584 N N . THR A 1 447 ? 8.848 0.735 6.023 1.00 97.12 447 THR A N 1
ATOM 3585 C CA . THR A 1 447 ? 9.488 1.154 4.771 1.00 97.12 447 THR A CA 1
ATOM 3586 C C . THR A 1 447 ? 10.576 0.165 4.390 1.00 97.12 447 THR A C 1
ATOM 3588 O O . THR A 1 447 ? 10.933 -0.688 5.206 1.00 97.12 447 THR A O 1
ATOM 3591 N N . TYR A 1 448 ? 11.097 0.263 3.169 1.00 96.88 448 TYR A N 1
ATOM 3592 C CA . TYR A 1 448 ? 12.250 -0.522 2.755 1.00 96.88 448 TYR A CA 1
ATOM 3593 C C . TYR A 1 448 ? 13.427 -0.344 3.705 1.00 96.88 448 TYR A C 1
ATOM 3595 O O . TYR A 1 448 ? 13.765 0.764 4.132 1.00 96.88 448 TYR A O 1
ATOM 3603 N N . ARG A 1 449 ? 14.094 -1.460 3.998 1.00 96.75 449 ARG A N 1
ATOM 3604 C CA . ARG A 1 449 ? 15.279 -1.489 4.839 1.00 96.75 449 ARG A CA 1
ATOM 3605 C C . ARG A 1 449 ? 16.469 -2.083 4.107 1.00 96.75 449 ARG A C 1
ATOM 3607 O O . ARG A 1 449 ? 16.357 -2.884 3.178 1.00 96.75 449 ARG A O 1
ATOM 3614 N N . HIS A 1 450 ? 17.649 -1.657 4.521 1.00 94.94 450 HIS A N 1
ATOM 3615 C CA . HIS A 1 450 ? 18.915 -2.204 4.053 1.00 94.94 450 HIS A CA 1
ATOM 3616 C C . HIS A 1 450 ? 19.885 -2.369 5.217 1.00 94.94 450 HIS A C 1
ATOM 3618 O O . HIS A 1 450 ? 19.707 -1.781 6.283 1.00 94.94 450 HIS A O 1
ATOM 3624 N N . ASN A 1 451 ? 20.933 -3.158 4.995 1.00 94.19 451 ASN A N 1
ATOM 3625 C CA . ASN A 1 451 ? 21.958 -3.491 5.987 1.00 94.19 451 ASN A CA 1
ATOM 3626 C C . ASN A 1 451 ? 21.455 -4.346 7.162 1.00 94.19 451 ASN A C 1
ATOM 3628 O O . ASN A 1 451 ? 22.130 -4.426 8.184 1.00 94.19 451 ASN A O 1
ATOM 3632 N N . TYR A 1 452 ? 20.316 -5.023 7.018 1.00 95.00 452 TYR A N 1
ATOM 3633 C CA . TYR A 1 452 ? 19.918 -6.061 7.965 1.00 95.00 452 TYR A CA 1
ATOM 3634 C C . TYR A 1 452 ? 20.681 -7.383 7.715 1.00 95.00 452 TYR A C 1
ATOM 3636 O O . TYR A 1 452 ? 21.251 -7.579 6.631 1.00 95.00 452 TYR A O 1
ATOM 3644 N N . PRO A 1 453 ? 20.703 -8.327 8.679 1.00 92.62 453 PRO A N 1
ATOM 3645 C CA . PRO A 1 453 ? 21.309 -9.648 8.491 1.00 92.62 453 PRO A CA 1
ATOM 3646 C C . PRO A 1 453 ? 20.722 -10.394 7.278 1.00 92.62 453 PRO A C 1
ATOM 3648 O O . PRO A 1 453 ? 19.528 -10.288 7.033 1.00 92.62 453 PRO A O 1
ATOM 3651 N N . PRO A 1 454 ? 21.492 -11.177 6.507 1.00 92.00 454 PRO A N 1
ATOM 3652 C CA . PRO A 1 454 ? 20.977 -11.812 5.290 1.00 92.00 454 PRO A CA 1
ATOM 3653 C C . PRO A 1 454 ? 19.801 -12.774 5.558 1.00 92.00 454 PRO A C 1
ATOM 3655 O O . PRO A 1 454 ? 19.866 -13.589 6.482 1.00 92.00 454 PRO A O 1
ATOM 3658 N N . ILE A 1 455 ? 18.756 -12.722 4.722 1.00 91.00 455 ILE A N 1
ATOM 3659 C CA . ILE A 1 455 ? 17.592 -13.626 4.798 1.00 91.00 455 ILE A CA 1
ATOM 3660 C C . ILE A 1 455 ? 17.957 -14.987 4.191 1.00 91.00 455 ILE A C 1
ATOM 3662 O O . ILE A 1 455 ? 17.810 -15.205 2.989 1.00 91.00 455 ILE A O 1
ATOM 3666 N N . ARG A 1 456 ? 18.432 -15.929 5.007 1.00 84.81 456 ARG A N 1
ATOM 3667 C CA . ARG A 1 456 ? 18.802 -17.275 4.531 1.00 84.81 456 ARG A CA 1
ATOM 3668 C C . ARG A 1 456 ? 17.570 -18.065 4.058 1.00 84.81 456 ARG A C 1
ATOM 3670 O O . ARG A 1 456 ? 16.515 -17.910 4.657 1.00 84.81 456 ARG A O 1
ATOM 3677 N N . PRO A 1 457 ? 17.680 -18.927 3.027 1.00 83.56 457 PRO A N 1
ATOM 3678 C CA . PRO A 1 457 ? 18.900 -19.316 2.307 1.00 83.56 457 PRO A CA 1
ATOM 3679 C C . PRO A 1 457 ? 19.365 -18.324 1.228 1.00 83.56 457 PRO A C 1
ATOM 3681 O O . PRO A 1 457 ? 20.388 -18.567 0.599 1.00 83.56 457 PRO A O 1
ATOM 3684 N N . SER A 1 458 ? 18.653 -17.217 1.010 1.00 86.69 458 SER A N 1
ATOM 3685 C CA . SER A 1 458 ? 19.102 -16.169 0.090 1.00 86.69 458 SER A CA 1
ATOM 3686 C C . SER A 1 458 ? 20.241 -15.324 0.685 1.00 86.69 458 SER A C 1
ATOM 3688 O O . SER A 1 458 ? 20.568 -15.411 1.873 1.00 86.69 458 SER A O 1
ATOM 3690 N N . SER A 1 459 ? 20.824 -14.455 -0.139 1.00 89.88 459 SER A N 1
ATOM 3691 C CA . SER A 1 459 ? 21.801 -13.445 0.278 1.00 89.88 459 SER A CA 1
ATOM 3692 C C . SER A 1 459 ? 21.205 -12.039 0.429 1.00 89.88 459 SER A C 1
ATOM 3694 O O . SER A 1 459 ? 21.964 -11.081 0.587 1.00 89.88 459 SER A O 1
ATOM 3696 N N . HIS A 1 460 ? 19.874 -11.884 0.382 1.00 88.50 460 HIS A N 1
ATOM 3697 C CA . HIS A 1 460 ? 19.227 -10.573 0.475 1.00 88.50 460 HIS A CA 1
ATOM 3698 C C . HIS A 1 460 ? 19.490 -9.919 1.835 1.00 88.50 460 HIS A C 1
ATOM 3700 O O . HIS A 1 460 ? 19.116 -10.452 2.879 1.00 88.50 460 HIS A O 1
ATOM 3706 N N . LYS A 1 461 ? 20.112 -8.736 1.804 1.00 93.50 461 LYS A N 1
ATOM 3707 C CA . LYS A 1 461 ? 20.327 -7.829 2.954 1.00 93.50 461 LYS A CA 1
ATOM 3708 C C . LYS A 1 461 ? 19.505 -6.539 2.842 1.00 93.50 461 LYS A C 1
ATOM 3710 O O . LYS A 1 461 ? 19.759 -5.560 3.545 1.00 93.50 461 LYS A O 1
ATOM 3715 N N . THR A 1 462 ? 18.586 -6.519 1.884 1.00 95.00 462 THR A N 1
ATOM 3716 C CA . THR A 1 462 ? 17.674 -5.415 1.619 1.00 95.00 462 THR A CA 1
ATOM 3717 C C . THR A 1 462 ? 16.419 -5.918 0.920 1.00 95.00 462 THR A C 1
ATOM 3719 O O . THR A 1 462 ? 16.478 -6.888 0.152 1.00 95.00 462 THR A O 1
ATOM 3722 N N . ASP A 1 463 ? 15.300 -5.264 1.219 1.00 95.31 463 ASP A N 1
ATOM 3723 C CA . ASP A 1 463 ? 13.996 -5.537 0.628 1.00 95.31 463 ASP A CA 1
ATOM 3724 C C . ASP A 1 463 ? 13.588 -4.497 -0.426 1.00 95.31 463 ASP A C 1
ATOM 3726 O O . ASP A 1 463 ? 12.485 -4.552 -0.968 1.00 95.31 463 ASP A O 1
ATOM 3730 N N . ILE A 1 464 ? 14.502 -3.577 -0.757 1.00 94.12 464 ILE A N 1
ATOM 3731 C CA . ILE A 1 464 ? 14.311 -2.578 -1.809 1.00 94.12 464 ILE A CA 1
ATOM 3732 C C . ILE A 1 464 ? 14.003 -3.286 -3.132 1.00 94.12 464 ILE A C 1
ATOM 3734 O O . ILE A 1 464 ? 14.749 -4.160 -3.576 1.00 94.12 464 ILE A O 1
ATOM 3738 N N . GLY A 1 465 ? 12.902 -2.876 -3.761 1.00 88.44 465 GLY A N 1
ATOM 3739 C CA . GLY A 1 465 ? 12.477 -3.352 -5.076 1.00 88.44 465 GLY A CA 1
ATOM 3740 C C . GLY A 1 465 ? 11.592 -4.600 -5.070 1.00 88.44 465 GLY A C 1
ATOM 3741 O O . GLY A 1 465 ? 11.078 -4.940 -6.128 1.00 88.44 465 GLY A O 1
ATOM 3742 N N . TRP A 1 466 ? 11.375 -5.256 -3.923 1.00 91.25 466 TRP A N 1
ATOM 3743 C CA . TRP A 1 466 ? 10.520 -6.456 -3.853 1.00 91.25 466 TRP A CA 1
ATOM 3744 C C . TRP A 1 466 ? 9.647 -6.555 -2.594 1.00 91.25 466 TRP A C 1
ATOM 3746 O O . TRP A 1 466 ? 8.594 -7.188 -2.612 1.00 91.25 466 TRP A O 1
ATOM 3756 N N . GLY A 1 467 ? 10.039 -5.913 -1.492 1.00 93.81 467 GLY A N 1
ATOM 3757 C CA . GLY A 1 467 ? 9.368 -6.037 -0.198 1.00 93.81 467 GLY A CA 1
ATOM 3758 C C . GLY A 1 467 ? 8.124 -5.170 0.004 1.00 93.81 467 GLY A C 1
ATOM 3759 O O . GLY A 1 467 ? 7.586 -5.181 1.109 1.00 93.81 467 GLY A O 1
ATOM 3760 N N . CYS A 1 468 ? 7.659 -4.389 -0.983 1.00 94.38 468 CYS A N 1
ATOM 3761 C CA . CYS A 1 468 ? 6.660 -3.339 -0.728 1.00 94.38 468 CYS A CA 1
ATOM 3762 C C . CYS A 1 468 ? 5.360 -3.896 -0.140 1.00 94.38 468 CYS A C 1
ATOM 3764 O O . CYS A 1 468 ? 4.902 -3.383 0.878 1.00 94.38 468 CYS A O 1
ATOM 3766 N N . THR A 1 469 ? 4.817 -4.992 -0.682 1.00 94.81 469 THR A N 1
ATOM 3767 C CA . THR A 1 469 ? 3.610 -5.623 -0.117 1.00 94.81 469 THR A CA 1
ATOM 3768 C C . THR A 1 469 ? 3.852 -6.165 1.288 1.00 94.81 469 THR A C 1
ATOM 3770 O O . THR A 1 469 ? 2.981 -6.057 2.150 1.00 94.81 469 THR A O 1
ATOM 3773 N N . LEU A 1 470 ? 5.045 -6.706 1.557 1.00 96.12 470 LEU A N 1
ATOM 3774 C CA . LEU A 1 470 ? 5.406 -7.219 2.878 1.00 96.12 470 LEU A CA 1
ATOM 3775 C C . LEU A 1 470 ? 5.430 -6.068 3.896 1.00 96.12 470 LEU A C 1
ATOM 3777 O O . LEU A 1 470 ? 4.876 -6.207 4.984 1.00 96.12 470 LEU A O 1
ATOM 3781 N N . ARG A 1 471 ? 5.985 -4.905 3.530 1.00 97.56 471 ARG A N 1
ATOM 3782 C CA . ARG A 1 471 ? 5.993 -3.689 4.363 1.00 97.56 471 ARG A CA 1
ATOM 3783 C C . ARG A 1 471 ? 4.605 -3.088 4.557 1.00 97.56 471 ARG A C 1
ATOM 3785 O O . ARG A 1 471 ? 4.263 -2.690 5.673 1.00 97.56 471 ARG A O 1
ATOM 3792 N N . SER A 1 472 ? 3.774 -3.058 3.519 1.00 97.50 472 SER A N 1
ATOM 3793 C CA . SER A 1 472 ? 2.375 -2.640 3.648 1.00 97.50 472 SER A CA 1
ATOM 3794 C C . SER A 1 472 ? 1.608 -3.576 4.596 1.00 97.50 472 SER A C 1
ATOM 3796 O O . SER A 1 472 ? 0.925 -3.098 5.500 1.00 97.50 472 SER A O 1
ATOM 3798 N N . GLY A 1 473 ? 1.804 -4.895 4.481 1.00 97.94 473 GLY A N 1
ATOM 3799 C CA . GLY A 1 473 ? 1.249 -5.897 5.398 1.00 97.94 473 GLY A CA 1
ATOM 3800 C C . GLY A 1 473 ? 1.739 -5.740 6.841 1.00 97.94 473 GLY A C 1
ATOM 3801 O O . GLY A 1 473 ? 0.931 -5.761 7.771 1.00 97.94 473 GLY A O 1
ATOM 3802 N N . GLN A 1 474 ? 3.041 -5.496 7.045 1.00 98.25 474 GLN A N 1
ATOM 3803 C CA . GLN A 1 474 ? 3.584 -5.162 8.366 1.00 98.25 474 GLN A CA 1
ATOM 3804 C C . GLN A 1 474 ? 2.938 -3.895 8.928 1.00 98.25 474 GLN A C 1
ATOM 3806 O O . GLN A 1 474 ? 2.620 -3.862 10.110 1.00 98.25 474 GLN A O 1
ATOM 3811 N N . SER A 1 475 ? 2.725 -2.863 8.106 1.00 98.38 475 SER A N 1
ATOM 3812 C CA . SER A 1 475 ? 2.087 -1.618 8.548 1.00 98.38 475 SER A CA 1
ATOM 3813 C C . SER A 1 475 ? 0.641 -1.857 8.989 1.00 98.38 475 SER A C 1
ATOM 3815 O O . SER A 1 475 ? 0.257 -1.385 10.060 1.00 98.38 475 SER A O 1
ATOM 3817 N N . LEU A 1 476 ? -0.140 -2.642 8.239 1.00 98.69 476 LEU A N 1
ATOM 3818 C CA . LEU A 1 476 ? -1.505 -3.027 8.620 1.00 98.69 476 LEU A CA 1
ATOM 3819 C C . LEU A 1 476 ? -1.524 -3.780 9.958 1.00 98.69 476 LEU A C 1
ATOM 3821 O O . LEU A 1 476 ? -2.239 -3.391 10.888 1.00 98.69 476 LEU A O 1
ATOM 3825 N N . LEU A 1 477 ? -0.692 -4.817 10.099 1.00 98.69 477 LEU A N 1
ATOM 3826 C CA . LEU A 1 477 ? -0.622 -5.603 11.333 1.00 98.69 477 LEU A CA 1
ATOM 3827 C C . LEU A 1 477 ? -0.124 -4.760 12.515 1.00 98.69 477 LEU A C 1
ATOM 3829 O O . LEU A 1 477 ? -0.694 -4.814 13.602 1.00 98.69 477 LEU A O 1
ATOM 3833 N N . ALA A 1 478 ? 0.912 -3.946 12.318 1.00 98.50 478 ALA A N 1
ATOM 3834 C CA . ALA A 1 478 ? 1.487 -3.112 13.366 1.00 98.50 478 ALA A CA 1
ATOM 3835 C C . ALA A 1 478 ? 0.482 -2.082 13.886 1.00 98.50 478 ALA A C 1
ATOM 3837 O O . ALA A 1 478 ? 0.341 -1.921 15.097 1.00 98.50 478 ALA A O 1
ATOM 3838 N N . ASN A 1 479 ? -0.263 -1.422 12.995 1.00 98.56 479 ASN A N 1
ATOM 3839 C CA . ASN A 1 479 ? -1.306 -0.485 13.404 1.00 98.56 479 ASN A CA 1
ATOM 3840 C C . ASN A 1 479 ? -2.482 -1.193 14.086 1.00 98.56 479 ASN A C 1
ATOM 3842 O O . ASN A 1 479 ? -2.995 -0.669 15.074 1.00 98.56 479 ASN A O 1
ATOM 3846 N N . THR A 1 480 ? -2.839 -2.404 13.650 1.00 98.69 480 THR A N 1
ATOM 3847 C CA . THR A 1 480 ? -3.812 -3.250 14.361 1.00 98.69 480 THR A CA 1
ATOM 3848 C C . THR A 1 480 ? -3.345 -3.555 15.786 1.00 98.69 480 THR A C 1
ATOM 3850 O O . THR A 1 480 ? -4.114 -3.402 16.729 1.00 98.69 480 THR A O 1
ATOM 3853 N N . LEU A 1 481 ? -2.072 -3.915 15.982 1.00 98.50 481 LEU A N 1
ATOM 3854 C CA . LEU A 1 481 ? -1.515 -4.198 17.310 1.00 98.50 481 LEU A CA 1
ATOM 3855 C C . LEU A 1 481 ? -1.421 -2.947 18.195 1.00 98.50 481 LEU A C 1
ATOM 3857 O O . LEU A 1 481 ? -1.625 -3.044 19.405 1.00 98.50 481 LEU A O 1
ATOM 3861 N N . ILE A 1 482 ? -1.158 -1.772 17.613 1.00 97.38 482 ILE A N 1
ATOM 3862 C CA . ILE A 1 482 ? -1.257 -0.493 18.331 1.00 97.38 482 ILE A CA 1
ATOM 3863 C C . ILE A 1 482 ? -2.689 -0.287 18.831 1.00 97.38 482 ILE A C 1
ATOM 3865 O O . ILE A 1 482 ? -2.873 -0.035 20.018 1.00 97.38 482 ILE A O 1
ATOM 3869 N N . ILE A 1 483 ? -3.699 -0.459 17.973 1.00 97.56 483 ILE A N 1
ATOM 3870 C CA . ILE A 1 483 ? -5.110 -0.325 18.366 1.00 97.56 483 ILE A CA 1
ATOM 3871 C C . ILE A 1 483 ? -5.480 -1.369 19.431 1.00 97.56 483 ILE A C 1
ATOM 3873 O O . ILE A 1 483 ? -6.102 -1.027 20.430 1.00 97.56 483 ILE A O 1
ATOM 3877 N N . HIS A 1 484 ? -5.040 -2.617 19.267 1.00 97.50 484 HIS A N 1
ATOM 3878 C CA . HIS A 1 484 ? -5.331 -3.718 20.183 1.00 97.50 484 HIS A CA 1
ATOM 3879 C C . HIS A 1 484 ? -4.771 -3.496 21.595 1.00 97.50 484 HIS A C 1
ATOM 3881 O O . HIS A 1 484 ? -5.470 -3.728 22.579 1.00 97.50 484 HIS A O 1
ATOM 3887 N N . PHE A 1 485 ? -3.518 -3.047 21.714 1.00 96.44 485 PHE A N 1
ATOM 3888 C CA . PHE A 1 485 ? -2.850 -2.920 23.014 1.00 96.44 485 PHE A CA 1
ATOM 3889 C C . PHE A 1 485 ? -2.934 -1.532 23.645 1.00 96.44 485 PHE A C 1
ATOM 3891 O O . PHE A 1 485 ? -2.808 -1.418 24.864 1.00 96.44 485 PHE A O 1
ATOM 3898 N N . LEU A 1 486 ? -3.060 -0.479 22.839 1.00 95.81 486 LEU A N 1
ATOM 3899 C CA . LEU A 1 486 ? -3.018 0.912 23.300 1.00 95.81 486 LEU A CA 1
ATOM 3900 C C . LEU A 1 486 ? -4.338 1.654 23.062 1.00 95.81 486 LEU A C 1
ATOM 3902 O O . LEU A 1 486 ? -4.530 2.726 23.631 1.00 95.81 486 LEU A O 1
ATOM 3906 N N . GLY A 1 487 ? -5.248 1.084 22.270 1.00 95.19 487 GLY A N 1
ATOM 3907 C CA . GLY A 1 487 ? -6.509 1.705 21.880 1.00 95.19 487 GLY A CA 1
ATOM 3908 C C . GLY A 1 487 ? -6.386 2.578 20.629 1.00 95.19 487 GLY A C 1
ATOM 3909 O O . GLY A 1 487 ? -5.303 3.034 20.248 1.00 95.19 487 GLY A O 1
ATOM 3910 N N . ARG A 1 488 ? -7.526 2.838 19.978 1.00 95.12 488 ARG A N 1
ATOM 3911 C CA . ARG A 1 488 ? -7.607 3.675 18.768 1.00 95.12 488 ARG A CA 1
ATOM 3912 C C . ARG A 1 488 ? -7.238 5.141 19.031 1.00 95.12 488 ARG A C 1
ATOM 3914 O O . ARG A 1 488 ? -6.644 5.784 18.161 1.00 95.12 488 ARG A O 1
ATOM 3921 N N . ASP A 1 489 ? -7.512 5.641 20.233 1.00 94.25 489 ASP A N 1
ATOM 3922 C CA . ASP A 1 489 ? -7.257 7.031 20.646 1.00 94.25 489 ASP A CA 1
ATOM 3923 C C . ASP A 1 489 ? -5.804 7.302 21.043 1.00 94.25 489 ASP A C 1
ATOM 3925 O O . ASP A 1 489 ? -5.411 8.449 21.249 1.00 94.25 489 ASP A O 1
ATOM 3929 N N . TRP A 1 490 ? -4.963 6.269 21.115 1.00 94.69 490 TRP A N 1
ATOM 3930 C CA . TRP A 1 490 ? -3.558 6.451 21.446 1.00 94.69 490 TRP A CA 1
ATOM 3931 C C . TRP A 1 490 ? -2.840 7.319 20.407 1.00 94.69 490 TRP A C 1
ATOM 3933 O O . TRP A 1 490 ? -3.003 7.128 19.196 1.00 94.69 490 TRP A O 1
ATOM 3943 N N . ARG A 1 491 ? -2.012 8.255 20.883 1.00 93.69 491 ARG A N 1
ATOM 3944 C CA . ARG A 1 491 ? -1.151 9.115 20.064 1.00 93.69 491 ARG A CA 1
ATOM 3945 C C . ARG A 1 491 ? 0.281 9.091 20.582 1.00 93.69 491 ARG A C 1
ATOM 3947 O O . ARG A 1 491 ? 0.551 8.871 21.763 1.00 93.69 491 ARG A O 1
ATOM 3954 N N . ARG A 1 492 ? 1.233 9.354 19.690 1.00 87.50 492 ARG A N 1
ATOM 3955 C CA . ARG A 1 492 ? 2.667 9.305 19.986 1.00 87.50 492 ARG A CA 1
ATOM 3956 C C . ARG A 1 492 ? 3.111 10.399 20.962 1.00 87.50 492 ARG A C 1
ATOM 3958 O O . ARG A 1 492 ? 4.030 10.184 21.753 1.00 87.50 492 ARG A O 1
ATOM 3965 N N . GLN A 1 493 ? 2.475 11.565 20.901 1.00 77.50 493 GLN A N 1
ATOM 3966 C CA . GLN A 1 493 ? 2.842 12.727 21.711 1.00 77.50 493 GLN A CA 1
ATOM 3967 C C . GLN A 1 493 ? 2.378 12.585 23.173 1.00 77.50 493 GLN A C 1
ATOM 3969 O O . GLN A 1 493 ? 3.113 12.951 24.093 1.00 77.50 493 GLN A O 1
ATOM 3974 N N . THR A 1 494 ? 1.219 11.963 23.402 1.00 68.75 494 THR A N 1
ATOM 3975 C CA . THR A 1 494 ? 0.560 11.820 24.709 1.00 68.75 494 THR A CA 1
ATOM 3976 C C . THR A 1 494 ? 0.815 10.443 25.327 1.00 68.75 494 THR A C 1
ATOM 3978 O O . THR A 1 494 ? -0.054 9.575 25.371 1.00 68.75 494 THR A O 1
ATOM 3981 N N . GLN A 1 495 ? 2.036 10.213 25.824 1.00 75.69 495 GLN A N 1
ATOM 3982 C CA . GLN A 1 495 ? 2.411 8.912 26.394 1.00 75.69 495 GLN A CA 1
ATOM 3983 C C . GLN A 1 495 ? 2.843 8.971 27.856 1.00 75.69 495 GLN A C 1
ATOM 3985 O O . GLN A 1 495 ? 3.735 9.731 28.230 1.00 75.69 495 GLN A O 1
ATOM 3990 N N . ASN A 1 496 ? 2.282 8.059 28.651 1.00 85.94 496 ASN A N 1
ATOM 3991 C CA . ASN A 1 496 ? 2.835 7.674 29.944 1.00 85.94 496 ASN A CA 1
ATOM 3992 C C . ASN A 1 496 ? 3.910 6.576 29.781 1.00 85.94 496 ASN A C 1
ATOM 3994 O O . ASN A 1 496 ? 4.092 5.994 28.707 1.00 85.94 496 ASN A O 1
ATOM 3998 N N . GLN A 1 497 ? 4.634 6.268 30.860 1.00 86.31 497 GLN A N 1
ATOM 3999 C CA . GLN A 1 497 ? 5.742 5.306 30.821 1.00 86.31 497 GLN A CA 1
ATOM 4000 C C . GLN A 1 497 ? 5.298 3.876 30.457 1.00 86.31 497 GLN A C 1
ATOM 4002 O O . GLN A 1 497 ? 6.058 3.142 29.825 1.00 86.31 497 GLN A O 1
ATOM 4007 N N . ALA A 1 498 ? 4.083 3.468 30.839 1.00 89.25 498 ALA A N 1
ATOM 4008 C CA . ALA A 1 498 ? 3.545 2.146 30.515 1.00 89.25 498 ALA A CA 1
ATOM 4009 C C . ALA A 1 498 ? 3.223 2.023 29.017 1.00 89.25 498 ALA A C 1
ATOM 4011 O O . ALA A 1 498 ? 3.641 1.059 28.375 1.00 89.25 498 ALA A O 1
ATOM 4012 N N . ALA A 1 499 ? 2.573 3.041 28.448 1.00 91.31 499 ALA A N 1
ATOM 4013 C CA . ALA A 1 499 ? 2.272 3.130 27.026 1.00 91.31 499 ALA A CA 1
ATOM 4014 C C . ALA A 1 499 ? 3.554 3.129 26.183 1.00 91.31 499 ALA A C 1
ATOM 4016 O O . ALA A 1 499 ? 3.623 2.400 25.200 1.00 91.31 499 ALA A O 1
ATOM 4017 N N . TRP A 1 500 ? 4.598 3.855 26.604 1.00 90.94 500 TRP A N 1
ATOM 4018 C CA . TRP A 1 500 ? 5.899 3.838 25.922 1.00 90.94 500 TRP A CA 1
ATOM 4019 C C . TRP A 1 500 ? 6.543 2.448 25.911 1.00 90.94 500 TRP A C 1
ATOM 4021 O O . TRP A 1 500 ? 7.049 2.011 24.877 1.00 90.94 500 TRP A O 1
ATOM 4031 N N . LYS A 1 501 ? 6.517 1.731 27.044 1.00 91.62 501 LYS A N 1
ATOM 4032 C CA . LYS A 1 501 ? 7.046 0.359 27.128 1.00 91.62 501 LYS A CA 1
ATOM 4033 C C . LYS A 1 501 ? 6.297 -0.581 26.187 1.00 91.62 501 LYS A C 1
ATOM 4035 O O . LYS A 1 501 ? 6.930 -1.350 25.467 1.00 91.62 501 LYS A O 1
ATOM 4040 N N . GLN A 1 502 ? 4.970 -0.496 26.176 1.00 93.50 502 GLN A N 1
ATOM 4041 C CA . GLN A 1 502 ? 4.131 -1.328 25.324 1.00 93.50 502 GLN A CA 1
ATOM 4042 C C . GLN A 1 502 ? 4.310 -0.993 23.838 1.00 93.50 502 GLN A C 1
ATOM 4044 O O . GLN A 1 502 ? 4.499 -1.896 23.031 1.00 93.50 502 GLN A O 1
ATOM 4049 N N . TYR A 1 503 ? 4.340 0.290 23.481 1.00 95.25 503 TYR A N 1
ATOM 4050 C CA . TYR A 1 503 ? 4.641 0.757 22.128 1.00 95.25 503 TYR A CA 1
ATOM 4051 C C . TYR A 1 503 ? 6.019 0.273 21.658 1.00 95.25 503 TYR A C 1
ATOM 4053 O O . TYR A 1 503 ? 6.131 -0.327 20.593 1.00 95.25 503 TYR A O 1
ATOM 4061 N N . SER A 1 504 ? 7.056 0.444 22.485 1.00 94.00 504 SER A N 1
ATOM 4062 C CA . SER A 1 504 ? 8.414 -0.013 22.164 1.00 94.00 504 SER A CA 1
ATOM 4063 C C . SER A 1 504 ? 8.459 -1.525 21.955 1.00 94.00 504 SER A C 1
ATOM 4065 O O . SER A 1 504 ? 9.159 -2.003 21.069 1.00 94.00 504 SER A O 1
ATOM 4067 N N . ARG A 1 505 ? 7.683 -2.283 22.743 1.00 94.12 505 ARG A N 1
ATOM 4068 C CA . ARG A 1 505 ? 7.536 -3.734 22.583 1.00 94.12 505 ARG A CA 1
ATOM 4069 C C . ARG A 1 505 ? 6.890 -4.096 21.247 1.00 94.12 505 ARG A C 1
ATOM 4071 O O . ARG A 1 505 ? 7.387 -4.999 20.587 1.00 94.12 505 ARG A O 1
ATOM 4078 N N . ILE A 1 506 ? 5.836 -3.384 20.845 1.00 95.94 506 ILE A N 1
ATOM 4079 C CA . ILE A 1 506 ? 5.160 -3.600 19.559 1.00 95.94 506 ILE A CA 1
ATOM 4080 C C . ILE A 1 506 ? 6.118 -3.311 18.406 1.00 95.94 506 ILE A C 1
ATOM 4082 O O . ILE A 1 506 ? 6.294 -4.177 17.561 1.00 95.94 506 ILE A O 1
ATOM 4086 N N . VAL A 1 507 ? 6.794 -2.155 18.389 1.00 95.81 507 VAL A N 1
ATOM 4087 C CA . VAL A 1 507 ? 7.757 -1.813 17.322 1.00 95.81 507 VAL A CA 1
ATOM 4088 C C . VAL A 1 507 ? 8.895 -2.830 17.252 1.00 95.81 507 VAL A C 1
ATOM 4090 O O . VAL A 1 507 ? 9.291 -3.237 16.162 1.00 95.81 507 VAL A O 1
ATOM 4093 N N . HIS A 1 508 ? 9.379 -3.296 18.407 1.00 94.56 508 HIS A N 1
ATOM 4094 C CA . HIS A 1 508 ? 10.430 -4.308 18.471 1.00 94.56 508 HIS A CA 1
ATOM 4095 C C . HIS A 1 508 ? 10.043 -5.614 17.760 1.00 94.56 508 HIS A C 1
ATOM 4097 O O . HIS A 1 508 ? 10.905 -6.266 17.177 1.00 94.56 508 HIS A O 1
ATOM 4103 N N . TRP A 1 509 ? 8.753 -5.970 17.739 1.00 96.56 509 TRP A N 1
ATOM 4104 C CA . TRP A 1 509 ? 8.297 -7.175 17.052 1.00 96.56 509 TRP A CA 1
ATOM 4105 C C . TRP A 1 509 ? 8.470 -7.135 15.526 1.00 96.56 509 TRP A C 1
ATOM 4107 O O . TRP A 1 509 ? 8.447 -8.193 14.900 1.00 96.56 509 TRP A O 1
ATOM 4117 N N . PHE A 1 510 ? 8.666 -5.951 14.939 1.00 97.31 510 PHE A N 1
ATOM 4118 C CA . PHE A 1 510 ? 8.784 -5.735 13.492 1.00 97.31 510 PHE A CA 1
ATOM 4119 C C . PHE A 1 510 ? 10.208 -5.423 13.017 1.00 97.31 510 PHE A C 1
ATOM 4121 O O . PHE A 1 510 ? 10.395 -5.176 11.826 1.00 97.31 510 PHE A O 1
ATOM 4128 N N . LEU A 1 511 ? 11.205 -5.415 13.911 1.00 95.62 511 LEU A N 1
ATOM 4129 C CA . LEU A 1 511 ? 12.589 -5.122 13.522 1.00 95.62 511 LEU A CA 1
ATOM 4130 C C . LEU A 1 511 ? 13.112 -6.117 12.485 1.00 95.62 511 LEU A C 1
ATOM 4132 O O . LEU A 1 511 ? 12.712 -7.278 12.454 1.00 95.62 511 LEU A O 1
ATOM 4136 N N . ASP A 1 512 ? 14.034 -5.661 11.641 1.00 95.50 512 ASP A N 1
ATOM 4137 C CA . ASP A 1 512 ? 14.562 -6.413 10.500 1.00 95.50 512 ASP A CA 1
ATOM 4138 C C . ASP A 1 512 ? 15.631 -7.432 10.909 1.00 95.50 512 ASP A C 1
ATOM 4140 O O . ASP A 1 512 ? 16.773 -7.389 10.454 1.00 95.50 512 ASP A O 1
ATOM 4144 N N . GLU A 1 513 ? 15.278 -8.359 11.790 1.00 89.38 513 GLU A N 1
ATOM 4145 C CA . GLU A 1 513 ? 16.164 -9.435 12.217 1.00 89.38 513 GLU A CA 1
ATOM 4146 C C . GLU A 1 513 ? 15.439 -10.778 12.309 1.00 89.38 513 GLU A C 1
ATOM 4148 O O . GLU A 1 513 ? 14.241 -10.873 12.591 1.00 89.38 513 GLU A O 1
ATOM 4153 N N . LEU A 1 514 ? 16.195 -11.857 12.110 1.00 86.69 514 LEU A N 1
ATOM 4154 C CA . LEU A 1 514 ? 15.716 -13.204 12.386 1.00 86.69 514 LEU A CA 1
ATOM 4155 C C . LEU A 1 514 ? 15.960 -13.525 13.863 1.00 86.69 514 LEU A C 1
ATOM 4157 O O . LEU A 1 514 ? 16.923 -14.195 14.223 1.00 86.69 514 LEU A O 1
ATOM 4161 N N . SER A 1 515 ? 15.088 -12.996 14.714 1.00 84.31 515 SER A N 1
ATOM 4162 C CA . SER A 1 515 ? 15.130 -13.165 16.164 1.00 84.31 515 SER A CA 1
ATOM 4163 C C . SER A 1 515 ? 13.760 -13.610 16.666 1.00 84.31 515 SER A C 1
ATOM 4165 O O . SER A 1 515 ? 12.741 -13.146 16.145 1.00 84.31 515 SER A O 1
ATOM 4167 N N . PRO A 1 516 ? 13.676 -14.443 17.718 1.00 81.81 516 PRO A N 1
ATOM 4168 C CA . PRO A 1 516 ? 12.405 -14.695 18.390 1.00 81.81 516 PRO A CA 1
ATOM 4169 C C . PRO A 1 516 ? 11.771 -13.421 18.968 1.00 81.81 516 PRO A C 1
ATOM 4171 O O . PRO A 1 516 ? 10.580 -13.405 19.274 1.00 81.81 516 PRO A O 1
ATOM 4174 N N . ARG A 1 517 ? 12.559 -12.344 19.097 1.00 84.88 517 ARG A N 1
ATOM 4175 C CA . ARG A 1 517 ? 12.105 -11.041 19.578 1.00 84.88 517 ARG A CA 1
ATOM 4176 C C . ARG A 1 517 ? 11.426 -10.176 18.514 1.00 84.88 517 ARG A C 1
ATOM 4178 O O . ARG A 1 517 ? 10.704 -9.246 18.872 1.00 84.88 517 ARG A O 1
ATOM 4185 N N . ALA A 1 518 ? 11.636 -10.510 17.242 1.00 92.62 518 ALA A N 1
ATOM 4186 C CA . ALA A 1 518 ? 11.045 -9.856 16.082 1.00 92.62 518 ALA A CA 1
ATOM 4187 C C . ALA A 1 518 ? 10.190 -10.866 15.284 1.00 92.62 518 ALA A C 1
ATOM 4189 O O . ALA A 1 518 ? 10.544 -11.248 14.166 1.00 92.62 518 ALA A O 1
ATOM 4190 N N . PRO A 1 519 ? 9.078 -11.368 15.861 1.00 94.25 519 PRO A N 1
ATOM 4191 C CA . PRO A 1 519 ? 8.242 -12.387 15.229 1.00 94.25 519 PRO A CA 1
ATOM 4192 C C . PRO A 1 519 ? 7.595 -11.911 13.927 1.00 94.25 519 PRO A C 1
ATOM 4194 O O . PRO A 1 519 ? 7.246 -12.741 13.104 1.00 94.25 519 PRO A O 1
ATOM 4197 N N . PHE A 1 520 ? 7.452 -10.605 13.709 1.00 96.88 520 PHE A N 1
ATOM 4198 C CA . PHE A 1 520 ? 6.838 -10.030 12.513 1.00 96.88 520 PHE A CA 1
ATOM 4199 C C . PHE A 1 520 ? 7.873 -9.380 11.589 1.00 96.88 520 PHE A C 1
ATOM 4201 O O . PHE A 1 520 ? 7.529 -8.489 10.813 1.00 96.88 520 PHE A O 1
ATOM 4208 N N . SER A 1 521 ? 9.142 -9.792 11.681 1.00 96.88 521 SER A N 1
ATOM 4209 C CA . SER A 1 521 ? 10.223 -9.269 10.847 1.00 96.88 521 SER A CA 1
ATOM 4210 C C . SER A 1 521 ? 10.062 -9.630 9.372 1.00 96.88 521 SER A C 1
ATOM 4212 O O . SER A 1 521 ? 9.430 -10.628 9.010 1.00 96.88 521 SER A O 1
ATOM 4214 N N . ILE A 1 522 ? 10.707 -8.843 8.505 1.00 96.25 522 ILE A N 1
ATOM 4215 C CA . ILE A 1 522 ? 10.759 -9.118 7.064 1.00 96.25 522 ILE A CA 1
ATOM 4216 C C . ILE A 1 522 ? 11.337 -10.512 6.772 1.00 96.25 522 ILE A C 1
ATOM 4218 O O . ILE A 1 522 ? 10.882 -11.190 5.853 1.00 96.25 522 ILE A O 1
ATOM 4222 N N . HIS A 1 523 ? 12.276 -10.987 7.603 1.00 94.62 523 HIS A N 1
ATOM 4223 C CA . HIS A 1 523 ? 12.852 -12.328 7.515 1.00 94.62 523 HIS A CA 1
ATOM 4224 C C . HIS A 1 523 ? 11.794 -13.406 7.699 1.00 94.62 523 HIS A C 1
ATOM 4226 O O . HIS A 1 523 ? 11.707 -14.308 6.869 1.00 94.62 523 HIS A O 1
ATOM 4232 N N . ARG A 1 524 ? 10.983 -13.318 8.762 1.00 93.62 524 ARG A N 1
ATOM 4233 C CA . ARG A 1 524 ? 9.931 -14.308 9.023 1.00 93.62 524 ARG A CA 1
ATOM 4234 C C . ARG A 1 524 ? 8.862 -14.292 7.934 1.00 93.62 524 ARG A C 1
ATOM 4236 O O . ARG A 1 524 ? 8.451 -15.357 7.485 1.00 93.62 524 ARG A O 1
ATOM 4243 N N . ILE A 1 525 ? 8.466 -13.105 7.472 1.00 95.06 525 ILE A N 1
ATOM 4244 C CA . ILE A 1 525 ? 7.481 -12.956 6.392 1.00 95.06 525 ILE A CA 1
ATOM 4245 C C . ILE A 1 525 ? 7.992 -13.611 5.100 1.00 95.06 525 ILE A C 1
ATOM 4247 O O . ILE A 1 525 ? 7.282 -14.414 4.497 1.00 95.06 525 ILE A O 1
ATOM 4251 N N . ALA A 1 526 ? 9.232 -13.321 4.696 1.00 93.31 526 ALA A N 1
ATOM 4252 C CA . ALA A 1 526 ? 9.829 -13.895 3.491 1.00 93.31 526 ALA A CA 1
ATOM 4253 C C . ALA A 1 526 ? 10.014 -15.421 3.593 1.00 93.31 526 ALA A C 1
ATOM 4255 O O . ALA A 1 526 ? 9.792 -16.139 2.619 1.00 93.31 526 ALA A O 1
ATOM 4256 N N . LEU A 1 527 ? 10.387 -15.931 4.772 1.00 90.62 527 LEU A N 1
ATOM 4257 C CA . LEU A 1 527 ? 10.544 -17.367 5.021 1.00 90.62 527 LEU A CA 1
ATOM 4258 C C . LEU A 1 527 ? 9.219 -18.132 4.945 1.00 90.62 527 LEU A C 1
ATOM 4260 O O . LEU A 1 527 ? 9.181 -19.202 4.343 1.00 90.62 527 LEU A O 1
ATOM 4264 N N . LEU A 1 528 ? 8.140 -17.589 5.514 1.00 89.38 528 LEU A N 1
ATOM 4265 C CA . LEU A 1 528 ? 6.813 -18.199 5.402 1.00 89.38 528 LEU A CA 1
ATOM 4266 C C . LEU A 1 528 ? 6.274 -18.124 3.974 1.00 89.38 528 LEU A C 1
ATOM 4268 O O . LEU A 1 528 ? 5.727 -19.105 3.481 1.00 89.38 528 LEU A O 1
ATOM 4272 N N . GLY A 1 529 ? 6.497 -17.010 3.269 1.00 87.06 529 GLY A N 1
ATOM 4273 C CA . GLY A 1 529 ? 6.161 -16.925 1.846 1.00 87.06 529 GLY A CA 1
ATOM 4274 C C . GLY A 1 529 ? 6.862 -17.998 1.014 1.00 87.06 529 GLY A C 1
ATOM 4275 O O . GLY A 1 529 ? 6.240 -18.590 0.137 1.00 87.06 529 GLY A O 1
ATOM 4276 N N . LYS A 1 530 ? 8.111 -18.342 1.356 1.00 84.62 530 LYS A N 1
ATOM 4277 C CA . LYS A 1 530 ? 8.820 -19.469 0.736 1.00 84.62 530 LYS A CA 1
ATOM 4278 C C . LYS A 1 530 ? 8.130 -20.809 0.918 1.00 84.62 530 LYS A C 1
ATOM 4280 O O . LYS A 1 530 ? 8.120 -21.610 -0.012 1.00 84.62 530 LYS A O 1
ATOM 4285 N N . GLN A 1 531 ? 7.530 -21.053 2.074 1.00 82.06 531 GLN A N 1
ATOM 4286 C CA . GLN A 1 531 ? 6.758 -22.274 2.293 1.00 82.06 531 GLN A CA 1
ATOM 4287 C C . GLN A 1 531 ? 5.419 -22.271 1.532 1.00 82.06 531 GLN A C 1
ATOM 4289 O O . GLN A 1 531 ? 4.891 -23.337 1.246 1.00 82.06 531 GLN A O 1
ATOM 4294 N N . LEU A 1 532 ? 4.913 -21.093 1.151 1.00 80.56 532 LEU A N 1
ATOM 4295 C CA . LEU A 1 532 ? 3.752 -20.902 0.269 1.00 80.56 532 LEU A CA 1
ATOM 4296 C C . LEU A 1 532 ? 4.129 -20.857 -1.228 1.00 80.56 532 LEU A C 1
ATOM 4298 O O . LEU A 1 532 ? 3.347 -20.387 -2.050 1.00 80.56 532 LEU A O 1
ATOM 4302 N N . GLY A 1 533 ? 5.342 -21.289 -1.590 1.00 81.38 533 GLY A N 1
ATOM 4303 C CA . GLY A 1 533 ? 5.803 -21.347 -2.982 1.00 81.38 533 GLY A CA 1
ATOM 4304 C C . GLY A 1 533 ? 6.344 -20.032 -3.557 1.00 81.38 533 GLY A C 1
ATOM 4305 O O . GLY A 1 533 ? 6.611 -19.971 -4.752 1.00 81.38 533 GLY A O 1
ATOM 4306 N N . LYS A 1 534 ? 6.538 -18.981 -2.744 1.00 86.75 534 LYS A N 1
ATOM 4307 C CA . LYS A 1 534 ? 7.131 -17.702 -3.184 1.00 86.75 534 LYS A CA 1
ATOM 4308 C C . LYS A 1 534 ? 8.632 -17.639 -2.958 1.00 86.75 534 LYS A C 1
ATOM 4310 O O . LYS A 1 534 ? 9.117 -17.867 -1.855 1.00 86.75 534 LYS A O 1
ATOM 4315 N N . ASN A 1 535 ? 9.406 -17.244 -3.959 1.00 88.62 535 ASN A N 1
ATOM 4316 C CA . ASN A 1 535 ? 10.841 -17.082 -3.743 1.00 88.62 535 ASN A CA 1
ATOM 4317 C C . ASN A 1 535 ? 11.141 -15.857 -2.862 1.00 88.62 535 ASN A C 1
ATOM 4319 O O . ASN A 1 535 ? 10.445 -14.843 -2.896 1.00 88.62 535 ASN A O 1
ATOM 4323 N N . ILE A 1 536 ? 12.209 -15.927 -2.059 1.00 89.50 536 ILE A N 1
ATOM 4324 C CA . ILE A 1 536 ? 12.704 -14.739 -1.344 1.00 89.50 536 ILE A CA 1
ATOM 4325 C C . ILE A 1 536 ? 13.193 -13.751 -2.404 1.00 89.50 536 ILE A C 1
ATOM 4327 O O . ILE A 1 536 ? 14.021 -14.128 -3.231 1.00 89.50 536 ILE A O 1
ATOM 4331 N N . GLY A 1 537 ? 12.703 -12.512 -2.371 1.00 87.06 537 GLY A N 1
ATOM 4332 C CA . GLY A 1 537 ? 12.924 -11.552 -3.455 1.00 87.06 537 GLY A CA 1
ATOM 4333 C C . GLY A 1 537 ? 11.733 -11.401 -4.405 1.00 87.06 537 GLY A C 1
ATOM 4334 O O . GLY A 1 537 ? 11.766 -10.531 -5.268 1.00 87.06 537 GLY A O 1
ATOM 4335 N N . GLU A 1 538 ? 10.690 -12.222 -4.264 1.00 86.88 538 GLU A N 1
ATOM 4336 C CA . GLU A 1 538 ? 9.482 -12.150 -5.087 1.00 86.88 538 GLU A CA 1
ATOM 4337 C C . GLU A 1 538 ? 8.405 -11.273 -4.436 1.00 86.88 538 GLU A C 1
ATOM 4339 O O . GLU A 1 538 ? 8.267 -11.207 -3.211 1.00 86.88 538 GLU A O 1
ATOM 4344 N N . TRP A 1 539 ? 7.611 -10.614 -5.277 1.00 82.94 539 TRP A N 1
ATOM 4345 C CA . TRP A 1 539 ? 6.462 -9.826 -4.855 1.00 82.94 539 TRP A CA 1
ATOM 4346 C C . TRP A 1 539 ? 5.322 -10.718 -4.337 1.00 82.94 539 TRP A C 1
ATOM 4348 O O . TRP A 1 539 ? 5.015 -11.766 -4.910 1.00 82.94 539 TRP A O 1
ATOM 4358 N N . PHE A 1 540 ? 4.661 -10.290 -3.256 1.00 86.94 540 PHE A N 1
ATOM 4359 C CA . PHE A 1 540 ? 3.479 -10.975 -2.720 1.00 86.94 540 PHE A CA 1
ATOM 4360 C C . PHE A 1 540 ? 2.209 -10.275 -3.184 1.00 86.94 540 PHE A C 1
ATOM 4362 O O . PHE A 1 540 ? 2.125 -9.048 -3.127 1.00 86.94 540 PHE A O 1
ATOM 4369 N N . GLY A 1 541 ? 1.196 -11.067 -3.538 1.00 88.50 541 GLY A N 1
ATOM 4370 C CA . GLY A 1 541 ? -0.169 -10.574 -3.684 1.00 88.50 541 GLY A CA 1
ATOM 4371 C C . GLY A 1 541 ? -0.904 -10.466 -2.341 1.00 88.50 541 GLY A C 1
ATOM 4372 O O . GLY A 1 541 ? -0.468 -11.070 -1.352 1.00 88.50 541 GLY A O 1
ATOM 4373 N N . PRO A 1 542 ? -2.047 -9.751 -2.301 1.00 89.62 542 PRO A N 1
ATOM 4374 C CA . PRO A 1 542 ? -2.934 -9.645 -1.136 1.00 89.62 542 PRO A CA 1
ATOM 4375 C C . PRO A 1 542 ? -3.257 -10.974 -0.444 1.00 89.62 542 PRO A C 1
ATOM 4377 O O . PRO A 1 542 ? -3.162 -11.072 0.780 1.00 89.62 542 PRO A O 1
ATOM 4380 N N . SER A 1 543 ? -3.568 -12.021 -1.213 1.00 90.06 543 SER A N 1
ATOM 4381 C CA . SER A 1 543 ? -3.894 -13.341 -0.663 1.00 90.06 543 SER A CA 1
ATOM 4382 C C . SER A 1 543 ? -2.704 -13.954 0.076 1.00 90.06 543 SER A C 1
ATOM 4384 O O . SER A 1 543 ? -2.834 -14.339 1.236 1.00 90.06 543 SER A O 1
ATOM 4386 N N . THR A 1 544 ? -1.515 -13.956 -0.536 1.00 91.50 544 THR A N 1
ATOM 4387 C CA . THR A 1 544 ? -0.301 -14.512 0.079 1.00 91.50 544 THR A CA 1
ATOM 4388 C C . THR A 1 544 ? 0.059 -13.787 1.373 1.00 91.50 544 THR A C 1
ATOM 4390 O O . THR A 1 544 ? 0.295 -14.431 2.392 1.00 91.50 544 THR A O 1
ATOM 4393 N N . ILE A 1 545 ? 0.071 -12.448 1.375 1.00 94.50 545 ILE A N 1
ATOM 4394 C CA . ILE A 1 545 ? 0.435 -11.701 2.588 1.00 94.50 545 ILE A CA 1
ATOM 4395 C C . ILE A 1 545 ? -0.594 -11.900 3.713 1.00 94.50 545 ILE A C 1
ATOM 4397 O O . ILE A 1 545 ? -0.203 -11.966 4.877 1.00 94.50 545 ILE A O 1
ATOM 4401 N N . SER A 1 546 ? -1.883 -12.070 3.391 1.00 94.50 546 SER A N 1
ATOM 4402 C CA . SER A 1 546 ? -2.924 -12.344 4.393 1.00 94.50 546 SER A CA 1
ATOM 4403 C C . SER A 1 546 ? -2.721 -13.688 5.107 1.00 94.50 546 SER A C 1
ATOM 4405 O O . SER A 1 546 ? -2.784 -13.747 6.337 1.00 94.50 546 SER A O 1
ATOM 4407 N N . GLN A 1 547 ? -2.367 -14.736 4.358 1.00 91.25 547 GLN A N 1
ATOM 4408 C CA . GLN A 1 547 ? -2.047 -16.061 4.896 1.00 91.25 547 GLN A CA 1
ATOM 4409 C C . GLN A 1 547 ? -0.774 -16.025 5.746 1.00 91.25 547 GLN A C 1
ATOM 4411 O O . GLN A 1 547 ? -0.734 -16.583 6.842 1.00 91.25 547 GLN A O 1
ATOM 4416 N N . VAL A 1 548 ? 0.257 -15.303 5.290 1.00 93.44 548 VAL A N 1
ATOM 4417 C CA . VAL A 1 548 ? 1.491 -15.122 6.067 1.00 93.44 548 VAL A CA 1
ATOM 4418 C C . VAL A 1 548 ? 1.209 -14.398 7.386 1.00 93.44 548 VAL A C 1
ATOM 4420 O O . VAL A 1 548 ? 1.683 -14.843 8.428 1.00 93.44 548 VAL A O 1
ATOM 4423 N N . ILE A 1 549 ? 0.402 -13.330 7.387 1.00 96.06 549 ILE A N 1
ATOM 4424 C CA . ILE A 1 549 ? -0.007 -12.639 8.623 1.00 96.06 549 ILE A CA 1
ATOM 4425 C C . ILE A 1 549 ? -0.749 -13.597 9.562 1.00 96.06 549 ILE A C 1
ATOM 4427 O O . ILE A 1 549 ? -0.449 -13.629 10.758 1.00 96.06 549 ILE A O 1
ATOM 4431 N N . GLN A 1 550 ? -1.675 -14.405 9.038 1.00 93.44 550 GLN A N 1
ATOM 4432 C CA . GLN A 1 550 ? -2.404 -15.392 9.834 1.00 93.44 550 GLN A CA 1
ATOM 4433 C C . GLN A 1 550 ? -1.463 -16.405 10.498 1.00 93.44 550 GLN A C 1
ATOM 4435 O O . GLN A 1 550 ? -1.576 -16.644 11.704 1.00 93.44 550 GLN A O 1
ATOM 4440 N N . ALA A 1 551 ? -0.506 -16.951 9.747 1.00 88.75 551 ALA A N 1
ATOM 4441 C CA . ALA A 1 551 ? 0.480 -17.894 10.265 1.00 88.75 551 ALA A CA 1
ATOM 4442 C C . ALA A 1 551 ? 1.387 -17.255 11.334 1.00 88.75 551 ALA A C 1
ATOM 4444 O O . ALA A 1 551 ? 1.596 -17.841 12.397 1.00 88.75 551 ALA A O 1
ATOM 4445 N N . LEU A 1 552 ? 1.871 -16.029 11.102 1.00 91.38 552 LEU A N 1
ATOM 4446 C CA . LEU A 1 552 ? 2.733 -15.312 12.049 1.00 91.38 552 LEU A CA 1
ATOM 4447 C C . LEU A 1 552 ? 2.041 -15.026 13.380 1.00 91.38 552 LEU A C 1
ATOM 4449 O O . LEU A 1 552 ? 2.627 -15.237 14.442 1.00 91.38 552 LEU A O 1
ATOM 4453 N N . VAL A 1 553 ? 0.804 -14.528 13.336 1.00 92.94 553 VAL A N 1
ATOM 4454 C CA . VAL A 1 553 ? 0.049 -14.197 14.552 1.00 92.94 553 VAL A CA 1
ATOM 4455 C C . VAL A 1 553 ? -0.332 -15.466 15.314 1.00 92.94 553 VAL A C 1
ATOM 4457 O O . VAL A 1 553 ? -0.253 -15.482 16.542 1.00 92.94 553 VAL A O 1
ATOM 4460 N N . SER A 1 554 ? -0.671 -16.545 14.605 1.00 88.31 554 SER A N 1
ATOM 4461 C CA . SER A 1 554 ? -0.977 -17.842 15.221 1.00 88.31 554 SER A CA 1
ATOM 4462 C C . SER A 1 554 ? 0.238 -18.458 15.927 1.00 88.31 554 SER A C 1
ATOM 4464 O O . SER A 1 554 ? 0.088 -19.078 16.979 1.00 88.31 554 SER A O 1
ATOM 4466 N N . ASP A 1 555 ? 1.448 -18.251 15.395 1.00 86.06 555 ASP A N 1
ATOM 4467 C CA . ASP A 1 555 ? 2.698 -18.721 16.006 1.00 86.06 555 ASP A CA 1
ATOM 4468 C C . ASP A 1 555 ? 3.144 -17.872 17.216 1.00 86.06 555 ASP A C 1
ATOM 4470 O O . ASP A 1 555 ? 3.908 -18.338 18.066 1.00 86.06 555 ASP A O 1
ATOM 4474 N N . PHE A 1 556 ? 2.646 -16.637 17.349 1.00 90.19 556 PHE A N 1
ATOM 4475 C CA . PHE A 1 556 ? 3.089 -15.686 18.367 1.00 90.19 556 PHE A CA 1
ATOM 4476 C C . PHE A 1 556 ? 2.006 -15.378 19.415 1.00 90.19 556 PHE A C 1
ATOM 4478 O O . PHE A 1 556 ? 1.353 -14.334 19.400 1.00 90.19 556 PHE A O 1
ATOM 4485 N N . ALA A 1 557 ? 1.878 -16.271 20.402 1.00 88.56 557 ALA A N 1
ATOM 4486 C CA . ALA A 1 557 ? 0.908 -16.154 21.498 1.00 88.56 557 ALA A CA 1
ATOM 4487 C C . ALA A 1 557 ? 0.872 -14.779 22.216 1.00 88.56 557 ALA A C 1
ATOM 4489 O O . ALA A 1 557 ? -0.234 -14.314 22.508 1.00 88.56 557 ALA A O 1
ATOM 4490 N N . PRO A 1 558 ? 2.002 -14.072 22.464 1.00 91.31 558 PRO A N 1
ATOM 4491 C CA . PRO A 1 558 ? 1.972 -12.760 23.116 1.00 91.31 558 PRO A CA 1
ATOM 4492 C C . PRO A 1 558 ? 1.256 -11.651 22.331 1.00 91.31 558 PRO A C 1
ATOM 4494 O O . PRO A 1 558 ? 0.985 -10.602 22.917 1.00 91.31 558 PRO A O 1
ATOM 4497 N N . ALA A 1 559 ? 0.938 -11.845 21.042 1.00 91.44 559 ALA A N 1
ATOM 4498 C CA . ALA A 1 559 ? 0.078 -10.917 20.305 1.00 91.44 559 ALA A CA 1
ATOM 4499 C C . ALA A 1 559 ? -1.368 -10.917 20.816 1.00 91.44 559 ALA A C 1
ATOM 4501 O O . ALA A 1 559 ? -2.060 -9.932 20.591 1.00 91.44 559 ALA A O 1
ATOM 4502 N N . ASN A 1 560 ? -1.823 -11.992 21.477 1.00 93.19 560 ASN A N 1
ATOM 4503 C CA . ASN A 1 560 ? -3.194 -12.158 21.975 1.00 93.19 560 ASN A CA 1
ATOM 4504 C C . ASN A 1 560 ? -4.291 -11.790 20.948 1.00 93.19 560 ASN A C 1
ATOM 4506 O O . ASN A 1 560 ? -5.373 -11.316 21.289 1.00 93.19 560 ASN A O 1
ATOM 4510 N N . LEU A 1 561 ? -4.006 -12.050 19.674 1.00 94.56 561 LEU A N 1
ATOM 4511 C CA . LEU A 1 561 ? -4.852 -11.733 18.529 1.00 94.56 561 LEU A CA 1
ATOM 4512 C C . LEU A 1 561 ? -5.114 -13.022 17.748 1.00 94.56 561 LEU A C 1
ATOM 4514 O O . LEU A 1 561 ? -4.250 -13.901 17.697 1.00 94.56 561 LEU A O 1
ATOM 4518 N N . SER A 1 562 ? -6.310 -13.177 17.197 1.00 94.94 562 SER A N 1
ATOM 4519 C CA . SER A 1 562 ? -6.623 -14.210 16.206 1.00 94.94 562 SER A CA 1
ATOM 4520 C C . SER A 1 562 ? -6.781 -13.565 14.829 1.00 94.94 562 SER A C 1
ATOM 4522 O O . SER A 1 562 ? -7.160 -12.401 14.738 1.00 94.94 562 SER A O 1
ATOM 4524 N N . VAL A 1 563 ? -6.482 -14.298 13.755 1.00 95.56 563 VAL A N 1
ATOM 4525 C CA . VAL A 1 563 ? -6.594 -13.783 12.381 1.00 95.56 563 VAL A CA 1
ATOM 4526 C C . VAL A 1 563 ? -7.510 -14.684 11.566 1.00 95.56 563 VAL A C 1
ATOM 4528 O O . VAL A 1 563 ? -7.259 -15.884 11.440 1.00 95.56 563 VAL A O 1
ATOM 4531 N N . TYR A 1 564 ? -8.553 -14.093 10.995 1.00 95.69 564 TYR A N 1
ATOM 4532 C CA . TYR A 1 564 ? -9.452 -14.739 10.048 1.00 95.69 564 TYR A CA 1
ATOM 4533 C C . TYR A 1 564 ? -9.179 -14.192 8.645 1.00 95.69 564 TYR A C 1
ATOM 4535 O O . TYR A 1 564 ? -9.190 -12.979 8.444 1.00 95.69 564 TYR A O 1
ATOM 4543 N N . VAL A 1 565 ? -8.925 -15.080 7.685 1.00 94.56 565 VAL A N 1
ATOM 4544 C CA . VAL A 1 565 ? -8.758 -14.727 6.271 1.00 94.56 565 VAL A CA 1
ATOM 4545 C C . VAL A 1 565 ? -10.014 -15.179 5.536 1.00 94.56 565 VAL A C 1
ATOM 4547 O O . VAL A 1 565 ? -10.305 -16.371 5.492 1.00 94.56 565 VAL A O 1
ATOM 4550 N N . ALA A 1 566 ? -10.767 -14.225 4.998 1.00 91.62 566 ALA A N 1
ATOM 4551 C CA . ALA A 1 566 ? -11.989 -14.492 4.254 1.00 91.62 566 ALA A CA 1
ATOM 4552 C C . ALA A 1 566 ? -11.673 -15.077 2.869 1.00 91.62 566 ALA A C 1
ATOM 4554 O O . ALA A 1 566 ? -10.776 -14.594 2.172 1.00 91.62 566 ALA A O 1
ATOM 4555 N N . ALA A 1 567 ? -12.450 -16.079 2.461 1.00 81.75 567 ALA A N 1
ATOM 4556 C CA . ALA A 1 567 ? -12.426 -16.626 1.109 1.00 81.75 567 ALA A CA 1
ATOM 4557 C C . ALA A 1 567 ? -13.486 -15.931 0.242 1.00 81.75 567 ALA A C 1
ATOM 4559 O O . ALA A 1 567 ? -14.576 -15.621 0.723 1.00 81.75 567 ALA A O 1
ATOM 4560 N N . ASP A 1 568 ? -13.161 -15.679 -1.028 1.00 81.56 568 ASP A N 1
ATOM 4561 C CA . ASP A 1 568 ? -14.099 -15.185 -2.049 1.00 81.56 568 ASP A CA 1
ATOM 4562 C C . ASP A 1 568 ? -14.854 -13.888 -1.676 1.00 81.56 568 ASP A C 1
ATOM 4564 O O . ASP A 1 568 ? -15.960 -13.635 -2.146 1.00 81.56 568 ASP A O 1
ATOM 4568 N N . GLY A 1 569 ? -14.269 -13.047 -0.814 1.00 89.25 569 GLY A N 1
ATOM 4569 C CA . GLY A 1 569 ? -14.904 -11.806 -0.354 1.00 89.25 569 GLY A CA 1
ATOM 4570 C C . GLY A 1 569 ? -16.095 -12.008 0.595 1.00 89.25 569 GLY A C 1
ATOM 4571 O O . GLY A 1 569 ? -16.870 -11.072 0.803 1.00 89.25 569 GLY A O 1
ATOM 4572 N N . VAL A 1 570 ? -16.256 -13.203 1.176 1.00 93.50 570 VAL A N 1
ATOM 4573 C CA . VAL A 1 570 ? -17.359 -13.541 2.089 1.00 93.50 570 VAL A CA 1
ATOM 4574 C C . VAL A 1 570 ? -16.843 -13.730 3.513 1.00 93.50 570 VAL A C 1
ATOM 4576 O O . VAL A 1 570 ? -15.907 -14.489 3.758 1.00 93.50 570 VAL A O 1
ATOM 4579 N N . ILE A 1 571 ? -17.473 -13.054 4.473 1.00 95.44 571 ILE A N 1
ATOM 4580 C CA . ILE A 1 571 ? -17.226 -13.244 5.904 1.00 95.44 571 ILE A CA 1
ATOM 4581 C C . ILE A 1 571 ? -18.280 -14.204 6.451 1.00 95.44 571 ILE A C 1
ATOM 4583 O O . ILE A 1 571 ? -19.461 -13.859 6.521 1.00 95.44 571 ILE A O 1
ATOM 4587 N N . TYR A 1 572 ? -17.849 -15.387 6.887 1.00 95.00 572 TYR A N 1
ATOM 4588 C CA . TYR A 1 572 ? -18.724 -16.361 7.539 1.00 95.00 572 TYR A CA 1
ATOM 4589 C C . TYR A 1 572 ? -18.712 -16.172 9.055 1.00 95.00 572 TYR A C 1
ATOM 4591 O O . TYR A 1 572 ? -17.665 -16.269 9.699 1.00 95.00 572 TYR A O 1
ATOM 4599 N N . ARG A 1 573 ? -19.885 -15.905 9.640 1.00 94.81 573 ARG A N 1
ATOM 4600 C CA . ARG A 1 573 ? -20.036 -15.648 11.083 1.00 94.81 573 ARG A CA 1
ATOM 4601 C C . ARG A 1 573 ? -19.554 -16.819 11.932 1.00 94.81 573 ARG A C 1
ATOM 4603 O O . ARG A 1 573 ? -18.855 -16.601 12.920 1.00 94.81 573 ARG A O 1
ATOM 4610 N N . ASP A 1 574 ? -19.904 -18.040 11.543 1.00 92.06 574 ASP A N 1
ATOM 4611 C CA . ASP A 1 574 ? -19.513 -19.248 12.272 1.00 92.06 574 ASP A CA 1
ATOM 4612 C C . ASP A 1 574 ? -17.992 -19.444 12.266 1.00 92.06 574 ASP A C 1
ATOM 4614 O O . ASP A 1 574 ? -17.405 -19.693 13.318 1.00 92.06 574 ASP A O 1
ATOM 4618 N N . ASP A 1 575 ? -17.335 -19.225 11.124 1.00 91.44 575 ASP A N 1
ATOM 4619 C CA . ASP A 1 575 ? -15.881 -19.373 11.005 1.00 91.44 575 ASP A CA 1
ATOM 4620 C C . ASP A 1 575 ? -15.131 -18.325 11.843 1.00 91.44 575 ASP A C 1
ATOM 4622 O O . ASP A 1 575 ? -14.133 -18.638 12.496 1.00 91.44 575 ASP A O 1
ATOM 4626 N N . VAL A 1 576 ? -15.616 -17.076 11.873 1.00 92.94 576 VAL A N 1
ATOM 4627 C CA . VAL A 1 576 ? -15.030 -16.029 12.728 1.00 92.94 576 VAL A CA 1
ATOM 4628 C C . VAL A 1 576 ? -15.198 -16.381 14.206 1.00 92.94 576 VAL A C 1
ATOM 4630 O O . VAL A 1 576 ? -14.247 -16.238 14.975 1.00 92.94 576 VAL A O 1
ATOM 4633 N N . ASN A 1 577 ? -16.369 -16.880 14.609 1.00 91.56 577 ASN A N 1
ATOM 4634 C CA . ASN A 1 577 ? -16.613 -17.332 15.981 1.00 91.56 577 ASN A CA 1
ATOM 4635 C C . ASN A 1 577 ? -15.717 -18.517 16.365 1.00 91.56 577 ASN A C 1
ATOM 4637 O O . ASN A 1 577 ? -15.191 -18.570 17.480 1.00 91.56 577 ASN A O 1
ATOM 4641 N N . ASP A 1 578 ? -15.489 -19.446 15.444 1.00 89.06 578 ASP A N 1
ATOM 4642 C CA . ASP A 1 578 ? -14.579 -20.569 15.638 1.00 89.06 578 ASP A CA 1
ATOM 4643 C C . ASP A 1 578 ? -13.137 -20.080 15.851 1.00 89.06 578 ASP A C 1
ATOM 4645 O O . ASP A 1 578 ? -12.494 -20.452 16.837 1.00 89.06 578 ASP A O 1
ATOM 4649 N N . VAL A 1 579 ? -12.660 -19.149 15.021 1.00 89.56 579 VAL A N 1
ATOM 4650 C CA . VAL A 1 579 ? -11.332 -18.525 15.167 1.00 89.56 579 VAL A CA 1
ATOM 4651 C C . VAL A 1 579 ? -11.207 -17.703 16.459 1.00 89.56 579 VAL A C 1
ATOM 4653 O O . VAL A 1 579 ? -10.157 -17.712 17.114 1.00 89.56 579 VAL A O 1
ATOM 4656 N N . ALA A 1 580 ? -12.273 -17.012 16.865 1.00 89.56 580 ALA A N 1
ATOM 4657 C CA . ALA A 1 580 ? -12.315 -16.224 18.095 1.00 89.56 580 ALA A CA 1
ATOM 4658 C C . ALA A 1 580 ? -12.329 -17.096 19.361 1.00 89.56 580 ALA A C 1
ATOM 4660 O O . ALA A 1 580 ? -11.797 -16.689 20.391 1.00 89.56 580 ALA A O 1
ATOM 4661 N N . THR A 1 581 ? -12.905 -18.298 19.298 1.00 86.75 581 THR A N 1
ATOM 4662 C CA . THR A 1 581 ? -12.960 -19.258 20.421 1.00 86.75 581 THR A CA 1
ATOM 4663 C C . THR A 1 581 ? -11.781 -20.235 20.439 1.00 86.75 581 THR A C 1
ATOM 4665 O O . THR A 1 581 ? -11.698 -21.114 21.298 1.00 86.75 581 THR A O 1
ATOM 4668 N N . GLY A 1 582 ? -10.831 -20.075 19.512 1.00 75.25 582 GLY A N 1
ATOM 4669 C CA . GLY A 1 582 ? -9.623 -20.894 19.435 1.00 75.25 582 GLY A CA 1
ATOM 4670 C C . GLY A 1 582 ? -9.842 -22.275 18.816 1.00 75.25 582 GLY A C 1
ATOM 4671 O O . GLY A 1 582 ? -8.994 -23.155 18.983 1.00 75.25 582 GLY A O 1
ATOM 4672 N N . LYS A 1 583 ? -10.953 -22.487 18.100 1.00 70.69 583 LYS A N 1
ATOM 4673 C CA . LYS A 1 583 ? -11.075 -23.626 17.187 1.00 70.69 583 LYS A CA 1
ATOM 4674 C C . LYS A 1 583 ? -10.189 -23.390 15.964 1.00 70.69 583 LYS A C 1
ATOM 4676 O O . LYS A 1 583 ? -9.877 -22.255 15.603 1.00 70.69 583 LYS A O 1
ATOM 4681 N N . LYS A 1 584 ? -9.746 -24.486 15.345 1.00 60.50 584 LYS A N 1
ATOM 4682 C CA . LYS A 1 584 ? -8.902 -24.407 14.153 1.00 60.50 584 LYS A CA 1
ATOM 4683 C C . LYS A 1 584 ? -9.697 -23.776 13.001 1.00 60.50 584 LYS A C 1
ATOM 4685 O O . LYS A 1 584 ? -10.791 -24.268 12.727 1.00 60.50 584 LYS A O 1
ATOM 4690 N N . PRO A 1 585 ? -9.174 -22.733 12.333 1.00 56.41 585 PRO A N 1
ATOM 4691 C CA . PRO A 1 585 ? -9.794 -22.214 11.120 1.00 56.41 585 PRO A CA 1
ATOM 4692 C C . PRO A 1 585 ? -9.855 -23.295 10.032 1.00 56.41 585 PRO A C 1
ATOM 4694 O O . PRO A 1 585 ? -8.997 -24.178 9.972 1.00 56.41 585 PRO A O 1
ATOM 4697 N N . ARG A 1 586 ? -10.836 -23.200 9.127 1.00 49.78 586 ARG A N 1
ATOM 4698 C CA . ARG A 1 586 ? -10.786 -23.923 7.846 1.00 49.78 586 ARG A CA 1
ATOM 4699 C C . ARG A 1 586 ? -9.578 -23.413 7.045 1.00 49.78 586 ARG A C 1
ATOM 4701 O O . ARG A 1 586 ? -9.383 -22.205 6.955 1.00 49.78 586 ARG A O 1
ATOM 4708 N N . GLY A 1 587 ? -8.757 -24.321 6.508 1.00 50.16 587 GLY A N 1
ATOM 4709 C CA . GLY A 1 587 ? -7.482 -23.970 5.860 1.00 50.16 587 GLY A CA 1
ATOM 4710 C C . GLY A 1 587 ? -6.340 -23.654 6.839 1.00 50.16 587 GLY A C 1
ATOM 4711 O O . GLY A 1 587 ? -5.494 -22.821 6.538 1.00 50.16 587 GLY A O 1
ATOM 4712 N N . ASP A 1 588 ? -6.331 -24.268 8.029 1.00 48.28 588 ASP A N 1
ATOM 4713 C CA . ASP A 1 588 ? -5.298 -24.082 9.058 1.00 48.28 588 ASP A CA 1
ATOM 4714 C C . ASP A 1 588 ? -3.873 -24.343 8.526 1.00 48.28 588 ASP A C 1
ATOM 4716 O O . ASP A 1 588 ? -3.433 -25.483 8.379 1.00 48.28 588 ASP A O 1
ATOM 4720 N N . PHE A 1 589 ? -3.118 -23.263 8.319 1.00 52.50 589 PHE A N 1
ATOM 4721 C CA . PHE A 1 589 ? -1.708 -23.295 7.933 1.00 52.50 589 PHE A CA 1
ATOM 4722 C C . PHE A 1 589 ? -0.750 -23.552 9.110 1.00 52.50 589 PHE A C 1
ATOM 4724 O O . PHE A 1 589 ? 0.449 -23.289 9.000 1.00 52.50 589 PHE A O 1
ATOM 4731 N N . SER A 1 590 ? -1.223 -24.061 10.255 1.00 47.88 590 SER A N 1
ATOM 4732 C CA . SER A 1 590 ? -0.359 -24.398 11.401 1.00 47.88 590 SER A CA 1
ATOM 4733 C C . SER A 1 590 ? 0.786 -25.359 11.047 1.00 47.88 590 SER A C 1
ATOM 4735 O O . SER A 1 590 ? 1.823 -25.349 11.718 1.00 47.88 590 SER A O 1
ATOM 4737 N N . TYR A 1 591 ? 0.663 -26.117 9.950 1.00 47.53 591 TYR A N 1
ATOM 4738 C CA . TYR A 1 591 ? 1.752 -26.917 9.387 1.00 47.53 591 TYR A CA 1
ATOM 4739 C C . TYR A 1 591 ? 2.957 -26.068 8.932 1.00 47.53 591 TYR A C 1
ATOM 4741 O O . TYR A 1 591 ? 4.094 -26.507 9.108 1.00 47.53 591 TYR A O 1
ATOM 4749 N N . LEU A 1 592 ? 2.757 -24.835 8.448 1.00 49.47 592 LEU A N 1
ATOM 4750 C CA . LEU A 1 592 ? 3.838 -23.923 8.041 1.00 49.47 592 LEU A CA 1
ATOM 4751 C C . LEU A 1 592 ? 4.738 -23.535 9.231 1.00 49.47 592 LEU A C 1
ATOM 4753 O O . LEU A 1 592 ? 5.967 -23.513 9.121 1.00 49.47 592 LEU A O 1
ATOM 4757 N N . SER A 1 593 ? 4.139 -23.319 10.410 1.00 48.94 593 SER A N 1
ATOM 4758 C CA . SER A 1 593 ? 4.864 -23.038 11.666 1.00 48.94 593 SER A CA 1
ATOM 4759 C C . SER A 1 593 ? 5.597 -24.274 12.214 1.00 48.94 593 SER A C 1
ATOM 4761 O O . SER A 1 593 ? 6.658 -24.144 12.826 1.00 48.94 593 SER A O 1
ATOM 4763 N N . SER A 1 594 ? 5.095 -25.487 11.951 1.00 45.25 594 SER A N 1
ATOM 4764 C CA . SER A 1 594 ? 5.631 -26.733 12.527 1.00 45.25 594 SER A CA 1
ATOM 4765 C C . SER A 1 594 ? 7.058 -27.107 12.085 1.00 45.25 594 SER A C 1
ATOM 4767 O O . SER A 1 594 ? 7.689 -27.955 12.712 1.00 45.25 594 SER A O 1
ATOM 4769 N N . LEU A 1 595 ? 7.593 -26.444 11.052 1.00 42.44 595 LEU A N 1
ATOM 4770 C CA . LEU A 1 595 ? 8.949 -26.653 10.528 1.00 42.44 595 LEU A CA 1
ATOM 4771 C C . LEU A 1 595 ? 9.991 -25.657 11.080 1.00 42.44 595 LEU A C 1
ATOM 4773 O O . LEU A 1 595 ? 11.170 -25.758 10.736 1.00 42.44 595 LEU A O 1
ATOM 4777 N N . ALA A 1 596 ? 9.589 -24.697 11.923 1.00 40.75 596 ALA A N 1
ATOM 4778 C CA . ALA A 1 596 ? 10.504 -23.761 12.574 1.00 40.75 596 ALA A CA 1
ATOM 4779 C C . ALA A 1 596 ? 11.025 -24.325 13.915 1.00 40.75 596 ALA A C 1
ATOM 4781 O O . ALA A 1 596 ? 10.261 -24.807 14.746 1.00 40.75 596 ALA A O 1
ATOM 4782 N N . ASP A 1 597 ? 12.346 -24.254 14.101 1.00 43.66 597 ASP A N 1
ATOM 4783 C CA . ASP A 1 597 ? 13.145 -24.833 15.193 1.00 43.66 597 ASP A CA 1
ATOM 4784 C C . ASP A 1 597 ? 12.486 -24.772 16.591 1.00 43.66 597 ASP A C 1
ATOM 4786 O O . ASP A 1 597 ? 12.238 -23.698 17.153 1.00 43.66 597 ASP A O 1
ATOM 4790 N N . SER A 1 598 ? 12.251 -25.947 17.187 1.00 42.28 598 SER A N 1
ATOM 4791 C CA . SER A 1 598 ? 11.621 -26.113 18.502 1.00 42.28 598 SER A CA 1
ATOM 4792 C C . SER A 1 598 ? 12.390 -25.420 19.635 1.00 42.28 598 SER A C 1
ATOM 4794 O O . SER A 1 598 ? 11.772 -25.002 20.613 1.00 42.28 598 SER A O 1
ATOM 4796 N N . LYS A 1 599 ? 13.713 -25.232 19.499 1.00 39.62 599 LYS A N 1
ATOM 4797 C CA . LYS A 1 599 ? 14.548 -24.553 20.509 1.00 39.62 599 LYS A CA 1
ATOM 4798 C C . LYS A 1 599 ? 14.327 -23.040 20.566 1.00 39.62 599 LYS A C 1
ATOM 4800 O O . LYS A 1 599 ? 14.260 -22.472 21.655 1.00 39.62 599 LYS A O 1
ATOM 4805 N N . GLY A 1 600 ? 14.148 -22.386 19.416 1.00 42.94 600 GLY A N 1
ATOM 4806 C CA . GLY A 1 600 ? 13.876 -20.943 19.362 1.00 42.94 600 GLY A CA 1
ATOM 4807 C C . GLY A 1 600 ? 12.511 -20.578 19.957 1.00 42.94 600 GLY A C 1
ATOM 4808 O O . GLY A 1 600 ? 12.329 -19.477 20.482 1.00 42.94 600 GLY A O 1
ATOM 4809 N N . ARG A 1 601 ? 11.558 -21.521 19.920 1.00 46.19 601 ARG A N 1
ATOM 4810 C CA . ARG A 1 601 ? 10.208 -21.379 20.484 1.00 46.19 601 ARG A CA 1
ATOM 4811 C C . ARG A 1 601 ? 10.212 -21.362 22.015 1.00 46.19 601 ARG A C 1
ATOM 4813 O O . ARG A 1 601 ? 9.477 -20.577 22.610 1.00 46.19 601 ARG A O 1
ATOM 4820 N N . GLU A 1 602 ? 11.050 -22.180 22.650 1.00 38.78 602 GLU A N 1
ATOM 4821 C CA . GLU A 1 602 ? 11.214 -22.201 24.111 1.00 38.78 602 GLU A CA 1
ATOM 4822 C C . GLU A 1 602 ? 11.950 -20.956 24.624 1.00 38.78 602 GLU A C 1
ATOM 4824 O O . GLU A 1 602 ? 11.497 -20.346 25.592 1.00 38.78 602 GLU A O 1
ATOM 4829 N N . GLU A 1 603 ? 13.006 -20.498 23.941 1.00 38.19 603 GLU A N 1
ATOM 4830 C CA . GLU A 1 603 ? 13.701 -19.250 24.302 1.00 38.19 603 GLU A CA 1
ATOM 4831 C C . GLU A 1 603 ? 12.794 -18.014 24.193 1.00 38.19 603 GLU A C 1
ATOM 4833 O O . GLU A 1 603 ? 12.797 -17.169 25.091 1.00 38.19 603 GLU A O 1
ATOM 4838 N N . ALA A 1 604 ? 11.967 -17.918 23.142 1.00 41.12 604 ALA A N 1
ATOM 4839 C CA . ALA A 1 604 ? 10.970 -16.851 23.013 1.00 41.12 604 ALA A CA 1
ATOM 4840 C C . ALA A 1 604 ? 9.987 -16.871 24.186 1.00 41.12 604 ALA A C 1
ATOM 4842 O O . ALA A 1 604 ? 9.703 -15.838 24.791 1.00 41.12 604 ALA A O 1
ATOM 4843 N N . LYS A 1 605 ? 9.494 -18.066 24.529 1.00 41.81 605 LYS A N 1
ATOM 4844 C CA . LYS A 1 605 ? 8.546 -18.268 25.620 1.00 41.81 605 LYS A CA 1
ATOM 4845 C C . LYS A 1 605 ? 9.151 -17.791 26.939 1.00 41.81 605 LYS A C 1
ATOM 4847 O O . LYS A 1 605 ? 8.566 -16.927 27.573 1.00 41.81 605 LYS A O 1
ATOM 4852 N N . HIS A 1 606 ? 10.365 -18.226 27.277 1.00 43.62 606 HIS A N 1
ATOM 4853 C CA . HIS A 1 606 ? 11.053 -17.849 28.517 1.00 43.62 606 HIS A CA 1
ATOM 4854 C C . HIS A 1 606 ? 11.440 -16.361 28.619 1.00 43.62 606 HIS A C 1
ATOM 4856 O O . HIS A 1 606 ? 11.441 -15.814 29.720 1.00 43.62 606 HIS A O 1
ATOM 4862 N N . LEU A 1 607 ? 11.743 -15.680 27.507 1.00 43.41 607 LEU A N 1
ATOM 4863 C CA . LEU A 1 607 ? 12.126 -14.257 27.514 1.00 43.41 607 LEU A CA 1
ATOM 4864 C C . LEU A 1 607 ? 10.939 -13.295 27.691 1.00 43.41 607 LEU A C 1
ATOM 4866 O O . LEU A 1 607 ? 11.138 -12.163 28.140 1.00 43.41 607 LEU A O 1
ATOM 4870 N N . TYR A 1 608 ? 9.723 -13.724 27.343 1.00 43.56 608 TYR A N 1
ATOM 4871 C CA . TYR A 1 608 ? 8.499 -12.926 27.487 1.00 43.56 608 TYR A CA 1
ATOM 4872 C C . TYR A 1 608 ? 7.670 -13.287 28.736 1.00 43.56 608 TYR A C 1
ATOM 4874 O O . TYR A 1 608 ? 6.783 -12.515 29.102 1.00 43.56 608 TYR A O 1
ATOM 4882 N N . ASP A 1 609 ? 7.989 -14.384 29.436 1.00 39.88 609 ASP A N 1
ATOM 4883 C CA . ASP A 1 609 ? 7.210 -14.923 30.568 1.00 39.88 609 ASP A CA 1
ATOM 4884 C C . ASP A 1 609 ? 7.524 -14.316 31.949 1.00 39.88 609 ASP A C 1
ATOM 4886 O O . ASP A 1 609 ? 7.451 -14.983 32.979 1.00 39.88 609 ASP A O 1
ATOM 4890 N N . ALA A 1 610 ? 7.853 -13.026 32.027 1.00 37.31 610 ALA A N 1
ATOM 4891 C CA . ALA A 1 610 ? 8.060 -12.384 33.329 1.00 37.31 610 ALA A CA 1
ATOM 4892 C C . ALA A 1 610 ? 6.751 -11.986 34.050 1.00 37.31 610 ALA A C 1
ATOM 4894 O O . ALA A 1 610 ? 6.832 -11.352 35.099 1.00 37.31 610 ALA A O 1
ATOM 4895 N N . SER A 1 611 ? 5.551 -12.275 33.512 1.00 35.03 611 SER A N 1
ATOM 4896 C CA . SER A 1 611 ? 4.260 -12.026 34.204 1.00 35.03 611 SER A CA 1
ATOM 4897 C C . SER A 1 611 ? 2.997 -12.483 33.439 1.00 35.03 611 SER A C 1
ATOM 4899 O O . SER A 1 611 ? 2.062 -11.701 33.286 1.00 35.03 611 SER A O 1
ATOM 4901 N N . THR A 1 612 ? 2.893 -13.744 32.998 1.00 32.78 612 THR A N 1
ATOM 4902 C CA . THR A 1 612 ? 1.573 -14.283 32.585 1.00 32.78 612 THR A CA 1
ATOM 4903 C C . THR A 1 612 ? 1.464 -15.791 32.847 1.00 32.78 612 THR A C 1
ATOM 4905 O O . THR A 1 612 ? 2.457 -16.493 32.701 1.00 32.78 612 THR A O 1
ATOM 4908 N N . PRO A 1 613 ? 0.303 -16.327 33.277 1.00 33.41 613 PRO A N 1
ATOM 4909 C CA . PRO A 1 613 ? 0.172 -17.749 33.583 1.00 33.41 613 PRO A CA 1
ATOM 4910 C C . PRO A 1 613 ? 0.270 -18.608 32.320 1.00 33.41 613 PRO A C 1
ATOM 4912 O O . PRO A 1 613 ? -0.288 -18.265 31.277 1.00 33.41 613 PRO A O 1
ATOM 4915 N N . GLN A 1 614 ? 0.918 -19.765 32.456 1.00 33.22 614 GLN A N 1
ATOM 4916 C CA . GLN A 1 614 ? 0.914 -20.843 31.472 1.00 33.22 614 GLN A CA 1
ATOM 4917 C C . GLN A 1 614 ? -0.526 -21.186 31.066 1.00 33.22 614 GLN A C 1
ATOM 4919 O O . GLN A 1 614 ? -1.258 -21.811 31.831 1.00 33.22 614 GLN A O 1
ATOM 4924 N N . SER A 1 615 ? -0.930 -20.818 29.851 1.00 34.97 615 SER A N 1
ATOM 4925 C CA . SER A 1 615 ? -2.168 -21.337 29.277 1.00 34.97 615 SER A CA 1
ATOM 4926 C C . SER A 1 615 ? -1.856 -22.668 28.597 1.00 34.97 615 SER A C 1
ATOM 4928 O O . SER A 1 615 ? -1.435 -22.731 27.441 1.00 34.97 615 SER A O 1
ATOM 4930 N N . SER A 1 616 ? -2.036 -23.758 29.348 1.00 32.47 616 SER A N 1
ATOM 4931 C CA . SER A 1 616 ? -2.609 -24.984 28.784 1.00 32.47 616 SER A CA 1
ATOM 4932 C C . SER A 1 616 ? -3.805 -24.599 27.915 1.00 32.47 616 SER A C 1
ATOM 4934 O O . SER A 1 616 ? -4.508 -23.670 28.284 1.00 32.47 616 SER A O 1
ATOM 4936 N N . THR A 1 617 ? -4.060 -25.293 26.808 1.00 34.94 617 THR A N 1
ATOM 4937 C CA . THR A 1 617 ? -5.254 -25.125 25.962 1.00 34.94 617 THR A CA 1
ATOM 4938 C C . THR A 1 617 ? -6.544 -25.287 26.778 1.00 34.94 617 THR A C 1
ATOM 4940 O O . THR A 1 617 ? -7.171 -26.345 26.787 1.00 34.94 617 THR A O 1
ATOM 4943 N N . VAL A 1 618 ? -6.925 -24.246 27.509 1.00 39.81 618 VAL A N 1
ATOM 4944 C CA . VAL A 1 618 ? -8.219 -24.093 28.146 1.00 39.81 618 VAL A CA 1
ATOM 4945 C C . VAL A 1 618 ? -9.093 -23.512 27.053 1.00 39.81 618 VAL A C 1
ATOM 4947 O O . VAL A 1 618 ? -8.844 -22.407 26.579 1.00 39.81 618 VAL A O 1
ATOM 4950 N N . LYS A 1 619 ? -10.084 -24.289 26.612 1.00 44.09 619 LYS A N 1
ATOM 4951 C CA . LYS A 1 619 ? -11.203 -23.763 25.834 1.00 44.09 619 LYS A CA 1
ATOM 4952 C C . LYS A 1 619 ? -11.842 -22.667 26.679 1.00 44.09 619 LYS A C 1
ATOM 4954 O O . LYS A 1 619 ? -12.502 -22.964 27.670 1.00 44.09 619 LYS A O 1
ATOM 4959 N N . THR A 1 620 ? -11.571 -21.416 26.354 1.00 48.25 620 THR A N 1
ATOM 4960 C CA . THR A 1 620 ? -12.266 -20.290 26.958 1.00 48.25 620 THR A CA 1
ATOM 4961 C C . THR A 1 620 ? -13.432 -19.950 26.043 1.00 48.25 620 THR A C 1
ATOM 4963 O O . THR A 1 620 ? -13.202 -19.591 24.893 1.00 48.25 620 THR A O 1
ATOM 4966 N N . ASP A 1 621 ? -14.667 -20.007 26.547 1.00 60.06 621 ASP A N 1
ATOM 4967 C CA . ASP A 1 621 ? -15.880 -19.539 25.840 1.00 60.06 621 ASP A CA 1
ATOM 4968 C C . ASP A 1 621 ? -15.877 -18.013 25.573 1.00 60.06 621 ASP A C 1
ATOM 4970 O O . ASP A 1 621 ? -16.872 -17.425 25.155 1.00 60.06 621 ASP A O 1
ATOM 4974 N N . THR A 1 622 ? -14.764 -17.331 25.842 1.00 80.06 622 THR A N 1
ATOM 4975 C CA . THR A 1 622 ? -14.601 -15.889 25.688 1.00 80.06 622 THR A CA 1
ATOM 4976 C C . THR A 1 622 ? -14.041 -15.555 24.312 1.00 80.06 622 THR A C 1
ATOM 4978 O O . THR A 1 622 ? -12.960 -16.023 23.953 1.00 80.06 622 THR A O 1
ATOM 4981 N N . PHE A 1 623 ? -14.750 -14.699 23.576 1.00 88.44 623 PHE A N 1
ATOM 4982 C CA . PHE A 1 623 ? -14.338 -14.181 22.272 1.00 88.44 623 PHE A CA 1
ATOM 4983 C C . PHE A 1 623 ? -12.961 -13.504 22.356 1.00 88.44 623 PHE A C 1
ATOM 4985 O O . PHE A 1 623 ? -12.809 -12.464 23.001 1.00 88.44 623 PHE A O 1
ATOM 4992 N N . LYS A 1 624 ? -11.953 -14.090 21.707 1.00 93.06 624 LYS A N 1
ATOM 4993 C CA . LYS A 1 624 ? -10.628 -13.485 21.553 1.00 93.06 624 LYS A CA 1
ATOM 4994 C C . LYS A 1 624 ? -10.672 -12.406 20.460 1.00 93.06 624 LYS A C 1
ATOM 4996 O O . LYS A 1 624 ? -11.324 -12.640 19.447 1.00 93.06 624 LYS A O 1
ATOM 5001 N N . PRO A 1 625 ? -9.967 -11.268 20.608 1.00 97.00 625 PRO A N 1
ATOM 5002 C CA . PRO A 1 625 ? -9.894 -10.240 19.569 1.00 97.00 625 PRO A CA 1
ATOM 5003 C C . PRO A 1 625 ? -9.472 -10.806 18.209 1.00 97.00 625 PRO A C 1
ATOM 5005 O O . PRO A 1 625 ? -8.537 -11.612 18.136 1.00 97.00 625 PRO A O 1
ATOM 5008 N N . VAL A 1 626 ? -10.135 -10.368 17.138 1.00 97.31 626 VAL A N 1
ATOM 5009 C CA . VAL A 1 626 ? -9.945 -10.894 15.779 1.00 97.31 626 VAL A CA 1
ATOM 5010 C C . VAL A 1 626 ? -9.558 -9.781 14.809 1.00 97.31 626 VAL A C 1
ATOM 5012 O O . VAL A 1 626 ? -10.190 -8.727 14.766 1.00 97.31 626 VAL A O 1
ATOM 5015 N N . LEU A 1 627 ? -8.531 -10.042 14.003 1.00 98.50 627 LEU A N 1
ATOM 5016 C CA . LEU A 1 627 ? -8.227 -9.324 12.770 1.00 98.50 627 LEU A CA 1
ATOM 5017 C C . LEU A 1 627 ? -8.805 -10.113 11.589 1.00 98.50 627 LEU A C 1
ATOM 5019 O O . LEU A 1 627 ? -8.389 -11.237 11.321 1.00 98.50 627 LEU A O 1
ATOM 5023 N N . ILE A 1 628 ? -9.766 -9.522 10.896 1.00 98.31 628 ILE A N 1
ATOM 5024 C CA . ILE A 1 628 ? -10.405 -10.052 9.696 1.00 98.31 628 ILE A CA 1
ATOM 5025 C C . ILE A 1 628 ? -9.710 -9.447 8.479 1.00 98.31 628 ILE A C 1
ATOM 5027 O O . ILE A 1 628 ? -9.600 -8.227 8.364 1.00 98.31 628 ILE A O 1
ATOM 5031 N N . LEU A 1 629 ? -9.244 -10.299 7.575 1.00 98.31 629 LEU A N 1
ATOM 5032 C CA . LEU A 1 629 ? -8.534 -9.931 6.359 1.00 98.31 629 LEU A CA 1
ATOM 5033 C C . LEU A 1 629 ? -9.316 -10.427 5.146 1.00 98.31 629 LEU A C 1
ATOM 5035 O O . LEU A 1 629 ? -9.600 -11.618 5.043 1.00 98.31 629 LEU A O 1
ATOM 5039 N N . VAL A 1 630 ? -9.650 -9.527 4.223 1.00 97.12 630 VAL A N 1
ATOM 5040 C CA . VAL A 1 630 ? -10.438 -9.845 3.027 1.00 97.12 630 VAL A CA 1
ATOM 5041 C C . VAL A 1 630 ? -9.658 -9.443 1.780 1.00 97.12 630 VAL A C 1
ATOM 5043 O O . VAL A 1 630 ? -9.496 -8.255 1.497 1.00 97.12 630 VAL A O 1
ATOM 5046 N N . ALA A 1 631 ? -9.137 -10.430 1.050 1.00 95.19 631 ALA A N 1
ATOM 5047 C CA . ALA A 1 631 ? -8.492 -10.202 -0.239 1.00 95.19 631 ALA A CA 1
ATOM 5048 C C . ALA A 1 631 ? -9.565 -10.045 -1.327 1.00 95.19 631 ALA A C 1
ATOM 5050 O O . ALA A 1 631 ? -10.443 -10.895 -1.460 1.00 95.19 631 ALA A O 1
ATOM 5051 N N . LEU A 1 632 ? -9.501 -8.957 -2.093 1.00 94.06 632 LEU A N 1
ATOM 5052 C CA . LEU A 1 632 ? -10.500 -8.574 -3.089 1.00 94.06 632 LEU A CA 1
ATOM 5053 C C . LEU A 1 632 ? -9.846 -8.281 -4.441 1.00 94.06 632 LEU A C 1
ATOM 5055 O O . LEU A 1 632 ? -8.734 -7.752 -4.505 1.00 94.06 632 LEU A O 1
ATOM 5059 N N . ARG A 1 633 ? -10.589 -8.559 -5.519 1.00 93.31 633 ARG A N 1
ATOM 5060 C CA . ARG A 1 633 ? -10.297 -8.093 -6.880 1.00 93.31 633 ARG A CA 1
ATOM 5061 C C . ARG A 1 633 ? -11.506 -7.327 -7.418 1.00 93.31 633 ARG A C 1
ATOM 5063 O O . ARG A 1 633 ? -12.500 -7.926 -7.807 1.00 93.31 633 ARG A O 1
ATOM 5070 N N . LEU A 1 634 ? -11.420 -6.000 -7.432 1.00 93.56 634 LEU A N 1
ATOM 5071 C CA . LEU A 1 634 ? -12.534 -5.087 -7.733 1.00 93.56 634 LEU A CA 1
ATOM 5072 C C . LEU A 1 634 ? -12.493 -4.516 -9.167 1.00 93.56 634 LEU A C 1
ATOM 5074 O O . LEU A 1 634 ? -13.012 -3.435 -9.447 1.00 93.56 634 LEU A O 1
ATOM 5078 N N . GLY A 1 635 ? -11.845 -5.227 -10.087 1.00 92.38 635 GLY A N 1
ATOM 5079 C CA . GLY A 1 635 ? -11.665 -4.808 -11.475 1.00 92.38 635 GLY A CA 1
ATOM 5080 C C . GLY A 1 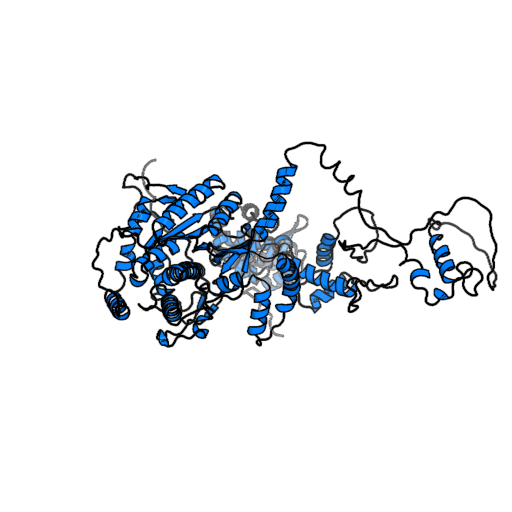635 ? -10.643 -5.666 -12.220 1.00 92.38 635 GLY A C 1
ATOM 5081 O O . GLY A 1 635 ? -9.974 -6.508 -11.617 1.00 92.38 635 GLY A O 1
ATOM 5082 N N . ILE A 1 636 ? -10.539 -5.469 -13.537 1.00 88.69 636 ILE A N 1
ATOM 5083 C CA . ILE A 1 636 ? -9.596 -6.207 -14.394 1.00 88.69 636 ILE A CA 1
ATOM 5084 C C . ILE A 1 636 ? -8.263 -5.468 -14.441 1.00 88.69 636 ILE A C 1
ATOM 5086 O O . ILE A 1 636 ? -7.303 -5.971 -13.880 1.00 88.69 636 ILE A O 1
ATOM 5090 N N . ASP A 1 637 ? -8.216 -4.271 -15.023 1.00 86.31 637 ASP A N 1
ATOM 5091 C CA . ASP A 1 637 ? -6.983 -3.472 -15.118 1.00 86.31 637 ASP A CA 1
ATOM 5092 C C . ASP A 1 637 ? -6.988 -2.281 -14.150 1.00 86.31 637 ASP A C 1
ATOM 5094 O O . ASP A 1 637 ? -5.958 -1.902 -13.595 1.00 86.31 637 ASP A O 1
ATOM 5098 N N . SER A 1 638 ? -8.169 -1.717 -13.904 1.00 89.62 638 SER A N 1
ATOM 5099 C CA . SER A 1 638 ? -8.406 -0.597 -12.996 1.00 89.62 638 SER A CA 1
ATOM 5100 C C . SER A 1 638 ? -9.579 -0.892 -12.064 1.00 89.62 638 SER A C 1
ATOM 5102 O O . SER A 1 638 ? -10.405 -1.770 -12.337 1.00 89.62 638 SER A O 1
ATOM 5104 N N . LEU A 1 639 ? -9.646 -0.174 -10.941 1.00 92.38 639 LEU A N 1
ATOM 5105 C CA . LEU A 1 639 ? -10.774 -0.261 -10.020 1.00 92.38 639 LEU A CA 1
ATOM 5106 C C . LEU A 1 639 ? -12.063 0.201 -10.714 1.00 92.38 639 LEU A C 1
ATOM 5108 O O . LEU A 1 639 ? -12.145 1.325 -11.207 1.00 92.38 639 LEU A O 1
ATOM 5112 N N . HIS A 1 640 ? -13.090 -0.651 -10.728 1.00 94.94 640 HIS A N 1
ATOM 5113 C CA . HIS A 1 640 ? -14.348 -0.305 -11.383 1.00 94.94 640 HIS A CA 1
ATOM 5114 C C . HIS A 1 640 ? -15.134 0.744 -10.557 1.00 94.94 640 HIS A C 1
ATOM 5116 O O . HIS A 1 640 ? -15.379 0.503 -9.369 1.00 94.94 640 HIS A O 1
ATOM 5122 N N . PRO A 1 641 ? -15.609 1.865 -11.151 1.00 94.62 641 PRO A N 1
ATOM 5123 C CA . PRO A 1 641 ? -16.256 2.967 -10.419 1.00 94.62 641 PRO A CA 1
ATOM 5124 C C . PRO A 1 641 ? -17.465 2.578 -9.563 1.00 94.62 641 PRO A C 1
ATOM 5126 O O . PRO A 1 641 ? -17.719 3.174 -8.519 1.00 94.62 641 PRO A O 1
ATOM 5129 N N . THR A 1 642 ? -18.189 1.532 -9.963 1.00 95.38 642 THR A N 1
ATOM 5130 C CA . THR A 1 642 ? -19.314 0.961 -9.204 1.00 95.38 642 THR A CA 1
ATOM 5131 C C . THR A 1 642 ? -18.946 0.581 -7.764 1.00 95.38 642 THR A C 1
ATOM 5133 O O . THR A 1 642 ? -19.801 0.632 -6.880 1.00 95.38 642 THR A O 1
ATOM 5136 N N . TYR A 1 643 ? -17.682 0.235 -7.506 1.00 95.50 643 TYR A N 1
ATOM 5137 C CA . TYR A 1 643 ? -17.209 -0.157 -6.180 1.00 95.50 643 TYR A CA 1
ATOM 5138 C C . TYR A 1 643 ? -16.693 1.010 -5.332 1.00 95.50 643 TYR A C 1
ATOM 5140 O O . TYR A 1 643 ? -16.440 0.809 -4.145 1.00 95.50 643 TYR A O 1
ATOM 5148 N N . TYR A 1 644 ? -16.576 2.229 -5.877 1.00 94.75 644 TYR A N 1
ATOM 5149 C CA . TYR A 1 644 ? -16.049 3.378 -5.130 1.00 94.75 644 TYR A CA 1
ATOM 5150 C C . TYR A 1 644 ? -16.858 3.653 -3.863 1.00 94.75 644 TYR A C 1
ATOM 5152 O O . TYR A 1 644 ? -16.276 3.802 -2.795 1.00 94.75 644 TYR A O 1
ATOM 5160 N N . GLY A 1 645 ? -18.191 3.666 -3.958 1.00 94.12 645 GLY A N 1
ATOM 5161 C CA . GLY A 1 645 ? -19.054 3.905 -2.797 1.00 94.12 645 GLY A CA 1
ATOM 5162 C C . GLY A 1 645 ? -18.899 2.833 -1.713 1.00 94.12 645 GLY A C 1
ATOM 5163 O O . GLY A 1 645 ? -18.759 3.157 -0.536 1.00 94.12 645 GLY A O 1
ATOM 5164 N N . GLY A 1 646 ? -18.836 1.556 -2.110 1.00 94.50 646 GLY A N 1
ATOM 5165 C CA . GLY A 1 646 ? -18.626 0.442 -1.180 1.00 94.50 646 GLY A CA 1
ATOM 5166 C C . GLY A 1 646 ? -17.264 0.504 -0.487 1.00 94.50 646 GLY A C 1
ATOM 5167 O O . GLY A 1 646 ? -17.181 0.292 0.720 1.00 94.50 646 GLY A O 1
ATOM 5168 N N . LEU A 1 647 ? -16.211 0.856 -1.232 1.00 95.44 647 LEU A N 1
ATOM 5169 C CA . LEU A 1 647 ? -14.854 0.971 -0.701 1.00 95.44 647 LEU A CA 1
ATOM 5170 C C . LEU A 1 647 ? -14.692 2.182 0.226 1.00 95.44 647 LEU A C 1
ATOM 5172 O O . LEU A 1 647 ? -14.101 2.054 1.296 1.00 95.44 647 LEU A O 1
ATOM 5176 N N . LYS A 1 648 ? -15.244 3.344 -0.149 1.00 95.69 648 LYS A N 1
ATOM 5177 C CA . LYS A 1 648 ? -15.239 4.555 0.687 1.00 95.69 648 LYS A CA 1
ATOM 5178 C C . LYS A 1 648 ? -15.945 4.311 2.019 1.00 95.69 648 LYS A C 1
ATOM 5180 O O . LYS A 1 648 ? -15.388 4.634 3.063 1.00 95.69 648 LYS A O 1
ATOM 5185 N N . ALA A 1 649 ? -17.091 3.632 1.991 1.00 95.69 649 ALA A N 1
ATOM 5186 C CA . ALA A 1 649 ? -17.838 3.285 3.195 1.00 95.69 649 ALA A CA 1
ATOM 5187 C C . ALA A 1 649 ? -17.046 2.401 4.178 1.00 95.69 649 ALA A C 1
ATOM 5189 O O . ALA A 1 649 ? -17.324 2.435 5.373 1.00 95.69 649 ALA A O 1
ATOM 5190 N N . CYS A 1 650 ? -16.037 1.638 3.726 1.00 96.81 650 CYS A N 1
ATOM 5191 C CA . CYS A 1 650 ? -15.153 0.911 4.641 1.00 96.81 650 CYS A CA 1
ATOM 5192 C C . CYS A 1 650 ? -14.356 1.851 5.555 1.00 96.81 650 CYS A C 1
ATOM 5194 O O . CYS A 1 650 ? -14.177 1.523 6.723 1.00 96.81 650 CYS A O 1
ATOM 5196 N N . PHE A 1 651 ? -13.919 3.020 5.070 1.00 96.88 651 PHE A N 1
ATOM 5197 C CA . PHE A 1 651 ? -13.142 3.983 5.865 1.00 96.88 651 PHE A CA 1
ATOM 5198 C C . PHE A 1 651 ? -13.941 4.599 7.018 1.00 96.88 651 PHE A C 1
ATOM 5200 O O . PHE A 1 651 ? -13.343 5.079 7.983 1.00 96.88 651 PHE A O 1
ATOM 5207 N N . GLU A 1 652 ? -15.269 4.559 6.922 1.00 95.62 652 GLU A N 1
ATOM 5208 C CA . GLU A 1 652 ? -16.201 5.065 7.931 1.00 95.62 652 GLU A CA 1
ATOM 5209 C C . GLU A 1 652 ? -16.444 4.064 9.070 1.00 95.62 652 GLU A C 1
ATOM 5211 O O . GLU A 1 652 ? -16.979 4.427 10.119 1.00 95.62 652 GLU A O 1
ATOM 5216 N N . LEU A 1 653 ? -16.068 2.791 8.887 1.00 96.56 653 LEU A N 1
ATOM 5217 C CA . LEU A 1 653 ? -16.333 1.746 9.874 1.00 96.56 653 LEU A CA 1
ATOM 5218 C C . LEU A 1 653 ? -15.323 1.834 11.030 1.00 96.56 653 LEU A C 1
ATOM 5220 O O . LEU A 1 653 ? -14.119 1.792 10.776 1.00 96.56 653 LEU A O 1
ATOM 5224 N N . PRO A 1 654 ? -15.756 1.842 12.307 1.00 96.62 654 PRO A N 1
ATOM 5225 C CA . PRO A 1 654 ? -14.839 1.889 13.453 1.00 96.62 654 PRO A CA 1
ATOM 5226 C C . PRO A 1 654 ? -13.850 0.717 13.514 1.00 96.62 654 PRO A C 1
ATOM 5228 O O . PRO A 1 654 ? -12.750 0.852 14.043 1.00 96.62 654 PRO A O 1
ATOM 5231 N N . SER A 1 655 ? -14.237 -0.437 12.965 1.00 97.69 655 SER A N 1
ATOM 5232 C CA . SER A 1 655 ? -13.390 -1.628 12.892 1.00 97.69 655 SER A CA 1
ATOM 5233 C C . SER A 1 655 ? -12.344 -1.561 11.779 1.00 97.69 655 SER A C 1
ATOM 5235 O O . SER A 1 655 ? -11.486 -2.431 11.722 1.00 97.69 655 SER A O 1
ATOM 5237 N N . PHE A 1 656 ? -12.388 -0.594 10.864 1.00 98.44 656 PHE A N 1
ATOM 5238 C CA . PHE A 1 656 ? -11.497 -0.562 9.706 1.00 98.44 656 PHE A CA 1
ATOM 5239 C C . PHE A 1 656 ? -10.040 -0.279 10.092 1.00 98.44 656 PHE A C 1
ATOM 5241 O O . PHE A 1 656 ? -9.726 0.729 10.727 1.00 98.44 656 PHE A O 1
ATOM 5248 N N . VAL A 1 657 ? -9.129 -1.152 9.654 1.00 98.31 657 VAL A N 1
ATOM 5249 C CA . VAL A 1 657 ? -7.680 -1.035 9.906 1.00 98.31 657 VAL A CA 1
ATOM 5250 C C . VAL A 1 657 ? -6.866 -0.852 8.625 1.00 98.31 657 VAL A C 1
ATOM 5252 O O . VAL A 1 657 ? -5.668 -1.114 8.608 1.00 98.31 657 VAL A O 1
ATOM 5255 N N . GLY A 1 658 ? -7.497 -0.354 7.562 1.00 97.88 658 GLY A N 1
ATOM 5256 C CA . GLY A 1 658 ? -6.816 0.047 6.336 1.00 97.88 658 GLY A CA 1
ATOM 5257 C C . GLY A 1 658 ? -6.861 -0.991 5.219 1.00 97.88 658 GLY A C 1
ATOM 5258 O O . GLY A 1 658 ? -7.422 -2.082 5.348 1.00 97.88 658 GLY A O 1
ATOM 5259 N N . ILE A 1 659 ? -6.254 -0.613 4.096 1.00 98.06 659 ILE A N 1
ATOM 5260 C CA . ILE A 1 659 ? -6.162 -1.423 2.881 1.00 98.06 659 ILE A CA 1
ATOM 5261 C C . ILE A 1 659 ? -4.696 -1.544 2.480 1.00 98.06 659 ILE A C 1
ATOM 5263 O O . ILE A 1 659 ? -3.982 -0.546 2.401 1.00 98.06 659 ILE A O 1
ATOM 5267 N N . VAL A 1 660 ? -4.248 -2.759 2.184 1.00 97.19 660 VAL A N 1
ATOM 5268 C CA . VAL A 1 660 ? -2.958 -3.018 1.536 1.00 97.19 660 VAL A CA 1
ATOM 5269 C C . VAL A 1 660 ? -3.218 -3.331 0.072 1.00 97.19 660 VAL A C 1
ATOM 5271 O O . VAL A 1 660 ? -3.936 -4.275 -0.236 1.00 97.19 660 VAL A O 1
ATOM 5274 N N . GLY A 1 661 ? -2.654 -2.557 -0.845 1.00 87.19 661 GLY A N 1
ATOM 5275 C CA . GLY A 1 661 ? -2.888 -2.771 -2.270 1.00 87.19 661 GLY A CA 1
ATOM 5276 C C . GLY A 1 661 ? -2.021 -1.878 -3.140 1.00 87.19 661 GLY A C 1
ATOM 5277 O O . GLY A 1 661 ? -1.367 -0.962 -2.650 1.00 87.19 661 GLY A O 1
ATOM 5278 N N . GLY A 1 662 ? -2.008 -2.156 -4.436 1.00 74.31 662 GLY A N 1
ATOM 5279 C CA . GLY A 1 662 ? -1.182 -1.454 -5.412 1.00 74.31 662 GLY A CA 1
ATOM 5280 C C . GLY A 1 662 ? -0.680 -2.402 -6.493 1.00 74.31 662 GLY A C 1
ATOM 5281 O O . GLY A 1 662 ? -0.814 -3.621 -6.379 1.00 74.31 662 GLY A O 1
ATOM 5282 N N . ARG A 1 663 ? -0.107 -1.830 -7.553 1.00 74.44 663 ARG A N 1
ATOM 5283 C CA . ARG A 1 663 ? 0.468 -2.605 -8.659 1.00 74.44 663 ARG A CA 1
ATOM 5284 C C . ARG A 1 663 ? 1.669 -3.425 -8.157 1.00 74.44 663 ARG A C 1
ATOM 5286 O O . ARG A 1 663 ? 2.261 -3.066 -7.129 1.00 74.44 663 ARG A O 1
ATOM 5293 N N . PRO A 1 664 ? 2.078 -4.495 -8.862 1.00 69.12 664 PRO A N 1
ATOM 5294 C CA . PRO A 1 664 ? 3.333 -5.179 -8.571 1.00 69.12 664 PRO A CA 1
ATOM 5295 C C . PRO A 1 664 ? 4.487 -4.182 -8.415 1.00 69.12 664 PRO A C 1
ATOM 5297 O O . PRO A 1 664 ? 4.646 -3.279 -9.231 1.00 69.12 664 PRO A O 1
ATOM 5300 N N . ASN A 1 665 ? 5.266 -4.326 -7.340 1.00 70.81 665 ASN A N 1
ATOM 5301 C CA . ASN A 1 665 ? 6.354 -3.413 -6.952 1.00 70.81 665 ASN A CA 1
ATOM 5302 C C . ASN A 1 665 ? 5.934 -1.963 -6.626 1.00 70.81 665 ASN A C 1
ATOM 5304 O O . ASN A 1 665 ? 6.787 -1.084 -6.543 1.00 70.81 665 ASN A O 1
ATOM 5308 N N . SER A 1 666 ? 4.644 -1.703 -6.396 1.00 83.38 666 SER A N 1
ATOM 5309 C CA . SER A 1 666 ? 4.100 -0.388 -6.017 1.00 83.38 666 SER A CA 1
ATOM 5310 C C . SER A 1 666 ? 2.951 -0.509 -5.005 1.00 83.38 666 SER A C 1
ATOM 5312 O O . SER A 1 666 ? 1.923 0.155 -5.126 1.00 83.38 666 SER A O 1
ATOM 5314 N N . SER A 1 667 ? 3.106 -1.383 -4.002 1.00 91.50 667 SER A N 1
ATOM 5315 C CA . SER A 1 667 ? 2.127 -1.548 -2.917 1.00 91.50 667 SER A CA 1
ATOM 5316 C C . SER A 1 667 ? 2.151 -0.360 -1.956 1.00 91.50 667 SER A C 1
ATOM 5318 O O . SER A 1 667 ? 3.216 0.080 -1.526 1.00 91.50 667 SER A O 1
ATOM 5320 N N . LEU A 1 668 ? 0.972 0.111 -1.565 1.00 95.56 668 LEU A N 1
ATOM 5321 C CA . LEU A 1 668 ? 0.731 1.180 -0.602 1.00 95.56 668 LEU A CA 1
ATOM 5322 C C . LEU A 1 668 ? -0.133 0.652 0.552 1.00 95.56 668 LEU A C 1
ATOM 5324 O O . LEU A 1 668 ? -0.817 -0.368 0.435 1.00 95.56 668 LEU A O 1
ATOM 5328 N N . TYR A 1 669 ? -0.093 1.344 1.690 1.00 98.12 669 TYR A N 1
ATOM 5329 C CA . TYR A 1 669 ? -1.001 1.089 2.808 1.00 98.12 669 TYR A CA 1
ATOM 5330 C C . TYR A 1 669 ? -1.946 2.281 2.986 1.00 98.12 669 TYR A C 1
ATOM 5332 O O . TYR A 1 669 ? -1.550 3.327 3.501 1.00 98.12 669 TYR A O 1
ATOM 5340 N N . PHE A 1 670 ? -3.185 2.136 2.521 1.00 98.06 670 PHE A N 1
ATOM 5341 C CA . PHE A 1 670 ? -4.216 3.168 2.582 1.00 98.06 670 PHE A CA 1
ATOM 5342 C C . PHE A 1 670 ? -4.877 3.159 3.956 1.00 98.06 670 PHE A C 1
ATOM 5344 O O . PHE A 1 670 ? -5.409 2.141 4.400 1.00 98.06 670 PHE A O 1
ATOM 5351 N N . ILE A 1 671 ? -4.844 4.305 4.626 1.00 98.12 671 ILE A N 1
ATOM 5352 C CA . ILE A 1 671 ? -5.301 4.456 6.009 1.00 98.12 671 ILE A CA 1
ATOM 5353 C C . ILE A 1 671 ? -6.383 5.513 6.173 1.00 98.12 671 ILE A C 1
ATOM 5355 O O . ILE A 1 671 ? -7.019 5.545 7.222 1.00 98.12 671 ILE A O 1
ATOM 5359 N N . GLY A 1 672 ? -6.610 6.364 5.172 1.00 96.94 672 GLY A N 1
ATOM 5360 C CA . GLY A 1 672 ? -7.631 7.401 5.244 1.00 96.94 672 GLY A CA 1
ATOM 5361 C C . GLY A 1 672 ? -8.254 7.769 3.906 1.00 96.94 672 GLY A C 1
ATOM 5362 O O . GLY A 1 672 ? -7.841 7.274 2.860 1.00 96.94 672 GLY A O 1
ATOM 5363 N N . LEU A 1 673 ? -9.242 8.655 3.964 1.00 96.44 673 LEU A N 1
ATOM 5364 C CA . LEU A 1 673 ? -10.056 9.107 2.839 1.00 96.44 673 LEU A CA 1
ATOM 5365 C C . LEU A 1 673 ? -10.455 10.576 3.049 1.00 96.44 673 LEU A C 1
ATOM 5367 O O . LEU A 1 673 ? -10.881 10.945 4.143 1.00 96.44 673 LEU A O 1
ATOM 5371 N N . LYS A 1 674 ? -10.351 11.403 2.007 1.00 93.12 674 LYS A N 1
ATOM 5372 C CA . LYS A 1 674 ? -10.928 12.757 1.938 1.00 93.12 674 LYS A CA 1
ATOM 5373 C C . LYS A 1 674 ? -11.592 12.927 0.571 1.00 93.12 674 LYS A C 1
ATOM 5375 O O . LYS A 1 674 ? -10.885 12.989 -0.432 1.00 93.12 674 LYS A O 1
ATOM 5380 N N . GLY A 1 675 ? -12.921 13.010 0.526 1.00 91.44 675 GLY A N 1
ATOM 5381 C CA . GLY A 1 675 ? -13.664 13.012 -0.739 1.00 91.44 675 GLY A CA 1
ATOM 5382 C C . GLY A 1 675 ? -13.358 11.758 -1.569 1.00 91.44 675 GLY A C 1
ATOM 5383 O O . GLY A 1 675 ? -13.732 10.649 -1.187 1.00 91.44 675 GLY A O 1
ATOM 5384 N N . ASP A 1 676 ? -12.629 11.930 -2.672 1.00 92.81 676 ASP A N 1
ATOM 5385 C CA . ASP A 1 676 ? -12.242 10.855 -3.602 1.00 92.81 676 ASP A CA 1
ATOM 5386 C C . ASP A 1 676 ? -10.747 10.498 -3.518 1.00 92.81 676 ASP A C 1
ATOM 5388 O O . ASP A 1 676 ? -10.258 9.625 -4.236 1.00 92.81 676 ASP A O 1
ATOM 5392 N N . GLU A 1 677 ? -10.029 11.136 -2.595 1.00 94.19 677 GLU A N 1
ATOM 5393 C CA . GLU A 1 677 ? -8.598 10.965 -2.379 1.00 94.19 677 GLU A CA 1
ATOM 5394 C C . GLU A 1 677 ? -8.326 10.021 -1.205 1.00 94.19 677 GLU A C 1
ATOM 5396 O O . GLU A 1 677 ? -8.719 10.278 -0.063 1.00 94.19 677 GLU A O 1
ATOM 5401 N N . LEU A 1 678 ? -7.587 8.947 -1.468 1.00 95.75 678 LEU A N 1
ATOM 5402 C CA . LEU A 1 678 ? -7.122 8.001 -0.462 1.00 95.75 678 LEU A CA 1
ATOM 5403 C C . LEU A 1 678 ? -5.808 8.478 0.149 1.00 95.75 678 LEU A C 1
ATOM 5405 O O . LEU A 1 678 ? -4.845 8.773 -0.557 1.00 95.75 678 LEU A O 1
ATOM 5409 N N . ILE A 1 679 ? -5.751 8.508 1.476 1.00 96.69 679 ILE A N 1
ATOM 5410 C CA . ILE A 1 679 ? -4.569 8.879 2.253 1.00 96.69 679 ILE A CA 1
ATOM 5411 C C . ILE A 1 679 ? -3.783 7.614 2.586 1.00 96.69 679 ILE A C 1
ATOM 5413 O O . ILE A 1 679 ? -4.347 6.657 3.125 1.00 96.69 679 ILE A O 1
ATOM 5417 N N . TYR A 1 680 ? -2.481 7.605 2.301 1.00 97.25 680 TYR A N 1
ATOM 5418 C CA . TYR A 1 680 ? -1.667 6.391 2.395 1.00 97.25 680 TYR A CA 1
ATOM 5419 C C . TYR A 1 680 ? -0.289 6.591 3.033 1.00 97.25 680 TYR A C 1
ATOM 5421 O O . TYR A 1 680 ? 0.249 7.697 3.116 1.00 97.25 680 TYR A O 1
ATOM 5429 N N . LEU A 1 681 ? 0.283 5.468 3.471 1.00 97.12 681 LEU A N 1
ATOM 5430 C CA . LEU A 1 681 ? 1.669 5.309 3.890 1.00 97.12 681 LEU A CA 1
ATOM 5431 C C . LEU A 1 681 ? 2.444 4.546 2.811 1.00 97.12 681 LEU A C 1
ATOM 5433 O O . LEU A 1 681 ? 2.047 3.458 2.390 1.00 97.12 681 LEU A O 1
ATOM 5437 N N . ASP A 1 682 ? 3.552 5.134 2.368 1.00 95.69 682 ASP A N 1
ATOM 5438 C CA . ASP A 1 682 ? 4.329 4.673 1.218 1.00 95.69 682 ASP A CA 1
ATOM 5439 C C . ASP A 1 682 ? 5.577 3.888 1.656 1.00 95.69 682 ASP A C 1
ATOM 5441 O O . ASP A 1 682 ? 6.486 4.483 2.237 1.00 95.69 682 ASP A O 1
ATOM 5445 N N . PRO A 1 683 ? 5.685 2.573 1.417 1.00 96.00 683 PRO A N 1
ATOM 5446 C CA . PRO A 1 683 ? 6.840 1.805 1.868 1.00 96.00 683 PRO A CA 1
ATOM 5447 C C . PRO A 1 683 ? 8.130 2.069 1.068 1.00 96.00 683 PRO A C 1
ATOM 5449 O O . PRO A 1 683 ? 9.190 1.625 1.508 1.00 96.00 683 PRO A O 1
ATOM 5452 N N . HIS A 1 684 ? 8.102 2.793 -0.060 1.00 94.25 684 HIS A N 1
ATOM 5453 C CA . HIS A 1 684 ? 9.218 2.873 -1.021 1.00 94.25 684 HIS A CA 1
ATOM 5454 C C . HIS A 1 684 ? 10.404 3.754 -0.589 1.00 94.25 684 HIS A C 1
ATOM 5456 O O . HIS A 1 684 ? 11.273 4.096 -1.390 1.00 94.25 684 HIS A O 1
ATOM 5462 N N . TYR A 1 685 ? 10.491 4.095 0.694 1.00 89.94 685 TYR A N 1
ATOM 5463 C CA . TYR A 1 685 ? 11.605 4.846 1.258 1.00 89.94 685 TYR A CA 1
ATOM 5464 C C . TYR A 1 685 ? 12.683 3.899 1.778 1.00 89.94 685 TYR A C 1
ATOM 5466 O O . TYR A 1 685 ? 12.462 3.148 2.716 1.00 89.94 685 TYR A O 1
ATOM 5474 N N . SER A 1 686 ? 13.881 3.962 1.205 1.00 92.38 686 SER A N 1
ATOM 5475 C CA . SER A 1 686 ? 15.023 3.178 1.678 1.00 92.38 686 SER A CA 1
ATOM 5476 C C . SER A 1 686 ? 15.596 3.762 2.972 1.00 92.38 686 SER A C 1
ATOM 5478 O O . SER A 1 686 ? 16.054 4.906 2.987 1.00 92.38 686 SER A O 1
ATOM 5480 N N . ARG A 1 687 ? 15.599 2.983 4.059 1.00 91.81 687 ARG A N 1
ATOM 5481 C CA . ARG A 1 687 ? 16.169 3.373 5.360 1.00 91.81 687 ARG A CA 1
ATOM 5482 C C . ARG A 1 687 ? 17.115 2.293 5.907 1.00 91.81 687 ARG A C 1
ATOM 5484 O O . ARG A 1 687 ? 16.897 1.111 5.665 1.00 91.81 687 ARG A O 1
ATOM 5491 N N . PRO A 1 688 ? 18.146 2.628 6.696 1.00 93.56 688 PRO A N 1
ATOM 5492 C CA . PRO A 1 688 ? 18.966 1.600 7.334 1.00 93.56 688 PRO A CA 1
ATOM 5493 C C . PRO A 1 688 ? 18.135 0.802 8.349 1.00 93.56 688 PRO A C 1
ATOM 5495 O O . PRO A 1 688 ? 17.255 1.358 9.014 1.00 93.56 688 PRO A O 1
ATOM 5498 N N . ALA A 1 689 ? 18.404 -0.498 8.466 1.00 93.25 689 ALA A N 1
ATOM 5499 C CA . ALA A 1 689 ? 17.848 -1.339 9.520 1.00 93.25 689 ALA A CA 1
ATOM 5500 C C . ALA A 1 689 ? 18.261 -0.806 10.900 1.00 93.25 689 ALA A C 1
ATOM 5502 O O . ALA A 1 689 ? 19.392 -0.351 11.089 1.00 93.25 689 ALA A O 1
ATOM 5503 N N . LEU A 1 690 ? 17.332 -0.831 11.857 1.00 91.88 690 LEU A N 1
ATOM 5504 C CA . LEU A 1 690 ? 17.610 -0.369 13.215 1.00 91.88 690 LEU A CA 1
ATOM 5505 C C . LEU A 1 690 ? 18.420 -1.429 13.970 1.00 91.88 690 LEU A C 1
ATOM 5507 O O . LEU A 1 690 ? 18.114 -2.616 13.892 1.00 91.88 690 LEU A O 1
ATOM 5511 N N . GLU A 1 691 ? 19.423 -0.996 14.732 1.00 86.69 691 GLU A N 1
ATOM 5512 C CA . GLU A 1 691 ? 20.175 -1.889 15.611 1.00 86.69 691 GLU A CA 1
ATOM 5513 C C . GLU A 1 691 ? 19.290 -2.419 16.747 1.00 86.69 691 GLU A C 1
ATOM 5515 O O . GLU A 1 691 ? 18.575 -1.662 17.416 1.00 86.69 691 GLU A O 1
ATOM 5520 N N . THR A 1 692 ? 19.377 -3.723 16.995 1.00 85.19 692 THR A N 1
ATOM 5521 C CA . THR A 1 692 ? 18.645 -4.392 18.067 1.00 85.19 692 THR A CA 1
ATOM 5522 C C . THR A 1 692 ? 19.219 -4.016 19.429 1.00 85.19 692 THR A C 1
ATOM 5524 O O . THR A 1 692 ? 20.287 -4.466 19.835 1.00 85.19 692 THR A O 1
ATOM 5527 N N . LYS A 1 693 ? 18.459 -3.216 20.176 1.00 86.75 693 LYS A N 1
ATOM 5528 C CA . LYS A 1 693 ? 18.748 -2.814 21.558 1.00 86.75 693 LYS A CA 1
ATOM 5529 C C . LYS A 1 693 ? 17.788 -3.487 22.540 1.00 86.75 693 LYS A C 1
ATOM 5531 O O . LYS A 1 693 ? 16.732 -4.008 22.160 1.00 86.75 693 LYS A O 1
ATOM 5536 N N . SER A 1 694 ? 18.125 -3.439 23.830 1.00 85.44 694 SER A N 1
ATOM 5537 C CA . SER A 1 694 ? 17.172 -3.809 24.883 1.00 85.44 694 SER A CA 1
ATOM 5538 C C . SER A 1 694 ? 15.999 -2.819 24.924 1.00 85.44 694 SER A C 1
ATOM 5540 O O . SER A 1 694 ? 16.157 -1.643 24.600 1.00 85.44 694 SER A O 1
ATOM 5542 N N . LEU A 1 695 ? 14.814 -3.266 25.360 1.00 84.19 695 LEU A N 1
ATOM 5543 C CA . LEU A 1 695 ? 13.599 -2.434 25.327 1.00 84.19 695 LEU A CA 1
ATOM 5544 C C . LEU A 1 695 ? 13.736 -1.107 26.097 1.00 84.19 695 LEU A C 1
ATOM 5546 O O . LEU A 1 695 ? 13.106 -0.123 25.728 1.00 84.19 695 LEU A O 1
ATOM 5550 N N . ALA A 1 696 ? 14.560 -1.071 27.148 1.00 84.44 696 ALA A N 1
ATOM 5551 C CA . ALA A 1 696 ? 14.796 0.127 27.956 1.00 84.44 696 ALA A CA 1
ATOM 5552 C C . ALA A 1 696 ? 15.745 1.145 27.298 1.00 84.44 696 ALA A C 1
ATOM 5554 O O . ALA A 1 696 ? 15.795 2.292 27.731 1.00 84.44 696 ALA A O 1
ATOM 5555 N N . GLN A 1 697 ? 16.505 0.729 26.282 1.00 87.75 697 GLN A N 1
ATOM 5556 C CA . GLN A 1 697 ? 17.499 1.562 25.600 1.00 87.75 697 GLN A CA 1
ATOM 5557 C C . GLN A 1 697 ? 16.943 2.278 24.366 1.00 87.75 697 GLN A C 1
ATOM 5559 O O . GLN A 1 697 ? 17.602 3.186 23.862 1.00 87.75 697 GLN A O 1
ATOM 5564 N N . TYR A 1 698 ? 15.762 1.893 23.870 1.00 88.06 698 TYR A N 1
ATOM 5565 C CA . TYR A 1 698 ? 15.136 2.624 22.773 1.00 88.06 698 TYR A CA 1
ATOM 5566 C C . TYR A 1 698 ? 14.689 4.009 23.231 1.00 88.06 698 TYR A C 1
ATOM 5568 O O . TYR A 1 698 ? 14.064 4.186 24.278 1.00 88.06 698 TYR A O 1
ATOM 5576 N N . THR A 1 699 ? 14.980 4.992 22.392 1.00 87.88 699 THR A N 1
ATOM 5577 C CA . THR A 1 699 ? 14.560 6.380 22.527 1.00 87.88 699 THR A CA 1
ATOM 5578 C C . THR A 1 699 ? 13.507 6.717 21.475 1.00 87.88 699 THR A C 1
ATOM 5580 O O . THR A 1 699 ? 13.353 6.032 20.464 1.00 87.88 699 THR A O 1
ATOM 5583 N N . ARG A 1 700 ? 12.800 7.839 21.658 1.00 85.12 700 ARG A N 1
ATOM 5584 C CA . ARG A 1 700 ? 11.858 8.348 20.643 1.00 85.12 700 ARG A CA 1
ATOM 5585 C C . ARG A 1 700 ? 12.516 8.589 19.283 1.00 85.12 700 ARG A C 1
ATOM 5587 O O . ARG A 1 700 ? 11.830 8.445 18.275 1.00 85.12 700 ARG A O 1
ATOM 5594 N N . LYS A 1 701 ? 13.808 8.942 19.266 1.00 87.38 701 LYS A N 1
ATOM 5595 C CA . LYS A 1 701 ? 14.572 9.215 18.042 1.00 87.38 701 LYS A CA 1
ATOM 5596 C C . LYS A 1 701 ? 14.847 7.944 17.242 1.00 87.38 701 LYS A C 1
ATOM 5598 O O . LYS A 1 701 ? 14.743 7.990 16.022 1.00 87.38 701 LYS A O 1
ATOM 5603 N N . ASP A 1 702 ? 15.107 6.815 17.909 1.00 88.00 702 ASP A N 1
ATOM 5604 C CA . ASP A 1 702 ? 15.329 5.524 17.236 1.00 88.00 702 ASP A CA 1
ATOM 5605 C C . ASP A 1 702 ? 14.124 5.141 16.357 1.00 88.00 702 ASP A C 1
ATOM 5607 O O . ASP A 1 702 ? 14.272 4.694 15.218 1.00 88.00 702 ASP A O 1
ATOM 5611 N N . PHE A 1 703 ? 12.912 5.400 16.857 1.00 91.81 703 PHE A N 1
ATOM 5612 C CA . PHE A 1 703 ? 11.671 5.056 16.168 1.00 91.81 703 PHE A CA 1
ATOM 5613 C C . PHE A 1 703 ? 11.123 6.143 15.237 1.00 91.81 703 PHE A C 1
ATOM 5615 O O . PHE A 1 703 ? 10.104 5.913 14.593 1.00 91.81 703 PHE A O 1
ATOM 5622 N N . ASN A 1 704 ? 11.800 7.291 15.074 1.00 91.31 704 ASN A N 1
ATOM 5623 C CA . ASN A 1 704 ? 11.395 8.313 14.092 1.00 91.31 704 ASN A CA 1
ATOM 5624 C C . ASN A 1 704 ? 11.248 7.716 12.686 1.00 91.31 704 ASN A C 1
ATOM 5626 O O . ASN A 1 704 ? 10.348 8.083 11.938 1.00 91.31 704 ASN A O 1
ATOM 5630 N N . THR A 1 705 ? 12.101 6.745 12.349 1.00 92.25 705 THR A N 1
ATOM 5631 C CA . THR A 1 705 ? 12.081 6.086 11.039 1.00 92.25 705 THR A CA 1
ATOM 5632 C C . THR A 1 705 ? 10.879 5.157 10.811 1.00 92.25 705 THR A C 1
ATOM 5634 O O . THR A 1 705 ? 10.720 4.654 9.701 1.00 92.25 705 THR A O 1
ATOM 5637 N N . TYR A 1 706 ? 10.038 4.937 11.822 1.00 95.56 706 TYR A N 1
ATOM 5638 C CA . TYR A 1 706 ? 8.800 4.157 11.738 1.00 95.56 706 TYR A CA 1
ATOM 5639 C C . TYR A 1 706 ? 7.543 5.035 11.760 1.00 95.56 706 TYR A C 1
ATOM 5641 O O . TYR A 1 706 ? 6.441 4.525 11.940 1.00 95.56 706 TYR A O 1
ATOM 5649 N N . HIS A 1 707 ? 7.690 6.351 11.591 1.00 95.44 707 HIS A N 1
ATOM 5650 C CA . HIS A 1 707 ? 6.578 7.296 11.544 1.00 95.44 707 HIS A CA 1
ATOM 5651 C C . HIS A 1 707 ? 6.701 8.213 10.333 1.00 95.44 707 HIS A C 1
ATOM 5653 O O . HIS A 1 707 ? 7.794 8.679 9.998 1.00 95.44 707 HIS A O 1
ATOM 5659 N N . CYS A 1 708 ? 5.577 8.439 9.657 1.00 93.62 708 CYS A N 1
ATOM 5660 C CA . CYS A 1 708 ? 5.489 9.351 8.525 1.00 93.62 708 CYS A CA 1
ATOM 5661 C C . CYS A 1 708 ? 4.998 10.715 9.006 1.00 93.62 708 CYS A C 1
ATOM 5663 O O . CYS A 1 708 ? 4.032 10.782 9.760 1.00 93.62 708 CYS A O 1
ATOM 5665 N N . THR A 1 709 ? 5.639 11.793 8.559 1.00 88.81 709 THR A N 1
ATOM 5666 C CA . THR A 1 709 ? 5.220 13.175 8.848 1.00 88.81 709 THR A CA 1
ATOM 5667 C C . THR A 1 709 ? 4.467 13.824 7.690 1.00 88.81 709 THR A C 1
ATOM 5669 O O . THR A 1 709 ? 3.961 14.927 7.834 1.00 88.81 709 THR A O 1
ATOM 5672 N N . ILE A 1 710 ? 4.373 13.157 6.536 1.00 87.88 710 ILE A N 1
ATOM 5673 C CA . ILE A 1 710 ? 3.827 13.748 5.311 1.00 87.88 710 ILE A CA 1
ATOM 5674 C C . ILE A 1 710 ? 2.629 12.922 4.832 1.00 87.88 710 ILE A C 1
ATOM 5676 O O . ILE A 1 710 ? 2.829 11.867 4.222 1.00 87.88 710 ILE A O 1
ATOM 5680 N N . PRO A 1 711 ? 1.387 13.381 5.070 1.00 89.38 711 PRO A N 1
ATOM 5681 C CA . PRO A 1 711 ? 0.208 12.766 4.478 1.00 89.38 711 PRO A CA 1
ATOM 5682 C C . PRO A 1 711 ? 0.242 12.892 2.952 1.00 89.38 711 PRO A C 1
ATOM 5684 O O . PRO A 1 711 ? 0.276 13.999 2.408 1.00 89.38 711 PRO A O 1
ATOM 5687 N N . ARG A 1 712 ? 0.233 11.752 2.256 1.00 89.50 712 ARG A N 1
ATOM 5688 C CA . ARG A 1 712 ? 0.129 11.673 0.793 1.00 89.50 712 ARG A CA 1
ATOM 5689 C C . ARG A 1 712 ? -1.266 11.214 0.396 1.00 89.50 712 ARG A C 1
ATOM 5691 O O . ARG A 1 712 ? -1.912 10.500 1.160 1.00 89.50 712 ARG A O 1
ATOM 5698 N N . LYS A 1 713 ? -1.712 11.652 -0.780 1.00 91.50 713 LYS A N 1
ATOM 5699 C CA . LYS A 1 713 ? -3.038 11.383 -1.336 1.00 91.50 713 LYS A CA 1
ATOM 5700 C C . LYS A 1 713 ? -2.912 10.785 -2.731 1.00 91.50 713 LYS A C 1
ATOM 5702 O O . LYS A 1 713 ? -1.966 11.122 -3.444 1.00 91.50 713 LYS A O 1
ATOM 5707 N N . VAL A 1 714 ? -3.836 9.905 -3.088 1.00 91.19 714 VAL A N 1
ATOM 5708 C CA . VAL A 1 714 ? -4.011 9.413 -4.453 1.00 91.19 714 VAL A CA 1
ATOM 5709 C C . VAL A 1 714 ? -5.496 9.237 -4.738 1.00 91.19 714 VAL A C 1
ATOM 5711 O O . VAL A 1 714 ? -6.233 8.717 -3.898 1.00 91.19 714 VAL A O 1
ATOM 5714 N N . HIS A 1 715 ? -5.929 9.634 -5.930 1.00 93.69 715 HIS A N 1
ATOM 5715 C CA . HIS A 1 715 ? -7.315 9.476 -6.347 1.00 93.69 715 HIS A CA 1
ATOM 5716 C C . HIS A 1 715 ? -7.724 7.994 -6.385 1.00 93.69 715 HIS A C 1
ATOM 5718 O O . HIS A 1 715 ? -6.967 7.137 -6.853 1.00 93.69 715 HIS A O 1
ATOM 5724 N N . ILE A 1 716 ? -8.945 7.682 -5.940 1.00 93.12 716 ILE A N 1
ATOM 5725 C CA . ILE A 1 716 ? -9.482 6.312 -5.878 1.00 93.12 716 ILE A CA 1
ATOM 5726 C C . ILE A 1 716 ? -9.510 5.599 -7.242 1.00 93.12 716 ILE A C 1
ATOM 5728 O O . ILE A 1 716 ? -9.459 4.377 -7.301 1.00 93.12 716 ILE A O 1
ATOM 5732 N N . SER A 1 717 ? -9.532 6.325 -8.361 1.00 91.25 717 SER A N 1
ATOM 5733 C CA . SER A 1 717 ? -9.443 5.708 -9.697 1.00 91.25 717 SER A CA 1
ATOM 5734 C C . SER A 1 717 ? -8.074 5.111 -10.016 1.00 91.25 717 SER A C 1
ATOM 5736 O O . SER A 1 717 ? -7.964 4.274 -10.908 1.00 91.25 717 SER A O 1
ATOM 5738 N N . ASN A 1 718 ? -7.027 5.558 -9.321 1.00 90.25 718 ASN A N 1
ATOM 5739 C CA . ASN A 1 718 ? -5.643 5.224 -9.648 1.00 90.25 718 ASN A CA 1
ATOM 5740 C C . ASN A 1 718 ? -5.119 4.038 -8.829 1.00 90.25 718 ASN A C 1
ATOM 5742 O O . ASN A 1 718 ? -3.979 3.613 -9.029 1.00 90.25 718 ASN A O 1
ATOM 5746 N N . ILE A 1 719 ? -5.927 3.497 -7.911 1.00 90.31 719 ILE A N 1
ATOM 5747 C CA . ILE A 1 719 ? -5.544 2.322 -7.128 1.00 90.31 719 ILE A CA 1
ATOM 5748 C C . ILE A 1 719 ? -5.764 1.022 -7.904 1.00 90.31 719 ILE A C 1
ATOM 5750 O O . ILE A 1 719 ? -6.692 0.889 -8.704 1.00 90.31 719 ILE A O 1
ATOM 5754 N N . ASP A 1 720 ? -4.885 0.050 -7.656 1.00 91.69 720 ASP A N 1
ATOM 5755 C CA . ASP A 1 720 ? -4.979 -1.276 -8.265 1.00 91.69 720 ASP A CA 1
ATOM 5756 C C . ASP A 1 720 ? -6.242 -2.008 -7.777 1.00 91.69 720 ASP A C 1
ATOM 5758 O O . ASP A 1 720 ? -6.567 -1.940 -6.586 1.00 91.69 720 ASP A O 1
ATOM 5762 N N . PRO A 1 721 ? -6.954 -2.735 -8.656 1.00 93.06 721 PRO A N 1
ATOM 5763 C CA . PRO A 1 721 ? -8.143 -3.474 -8.253 1.00 93.06 721 PRO A CA 1
ATOM 5764 C C . PRO A 1 721 ? -7.863 -4.654 -7.308 1.00 93.06 721 PRO A C 1
ATOM 5766 O O . PRO A 1 721 ? -8.810 -5.148 -6.702 1.00 93.06 721 PRO A O 1
ATOM 5769 N N . SER A 1 722 ? -6.620 -5.142 -7.181 1.00 93.19 722 SER A N 1
ATOM 5770 C CA . SER A 1 722 ? -6.224 -6.184 -6.221 1.00 93.19 722 SER A CA 1
ATOM 5771 C C . SER A 1 722 ? -5.785 -5.573 -4.891 1.00 93.19 722 SER A C 1
ATOM 5773 O O . SER A 1 722 ? -4.761 -4.892 -4.807 1.00 93.19 722 SER A O 1
ATOM 5775 N N . MET A 1 723 ? -6.518 -5.877 -3.821 1.00 94.31 723 MET A N 1
ATOM 5776 C CA . MET A 1 723 ? -6.276 -5.295 -2.502 1.00 94.31 723 MET A CA 1
ATOM 5777 C C . MET A 1 723 ? -6.630 -6.243 -1.354 1.00 94.31 723 MET A C 1
ATOM 5779 O O . MET A 1 723 ? -7.384 -7.195 -1.521 1.00 94.31 723 MET A O 1
ATOM 5783 N N . LEU A 1 724 ? -6.084 -5.969 -0.175 1.00 97.38 724 LEU A N 1
ATOM 5784 C CA . LEU A 1 724 ? -6.384 -6.624 1.090 1.00 97.38 724 LEU A CA 1
ATOM 5785 C C . LEU A 1 724 ? -7.020 -5.605 2.030 1.00 97.38 724 LEU A C 1
ATOM 5787 O O . LEU A 1 724 ? -6.353 -4.657 2.439 1.00 97.38 724 LEU A O 1
ATOM 5791 N N . VAL A 1 725 ? -8.280 -5.809 2.394 1.00 97.94 725 VAL A N 1
ATOM 5792 C CA . VAL A 1 725 ? -9.006 -4.954 3.341 1.00 97.94 725 VAL A CA 1
ATOM 5793 C C . VAL A 1 725 ? -8.947 -5.578 4.734 1.00 97.94 725 VAL A C 1
ATOM 5795 O O . VAL A 1 725 ? -9.172 -6.780 4.876 1.00 97.94 725 VAL A O 1
ATOM 5798 N N . GLY A 1 726 ? -8.635 -4.782 5.759 1.00 98.44 726 GLY A N 1
ATOM 5799 C CA . GLY A 1 726 ? -8.549 -5.250 7.142 1.00 98.44 726 GLY A CA 1
ATOM 5800 C C . GLY A 1 726 ? -9.629 -4.668 8.055 1.00 98.44 726 GLY A C 1
ATOM 5801 O O . GLY A 1 726 ? -9.892 -3.463 8.026 1.00 98.44 726 GLY A O 1
ATOM 5802 N N . PHE A 1 727 ? -10.173 -5.505 8.943 1.00 98.69 727 PHE A N 1
ATOM 5803 C CA . PHE A 1 727 ? -11.051 -5.095 10.041 1.00 98.69 727 PHE A CA 1
ATOM 5804 C C . PHE A 1 727 ? -10.608 -5.702 11.374 1.00 98.69 727 PHE A C 1
ATOM 5806 O O . PHE A 1 727 ? -10.270 -6.877 11.443 1.00 98.69 727 PHE A O 1
ATOM 5813 N N . TYR A 1 728 ? -10.636 -4.925 12.448 1.00 98.56 728 TYR A N 1
ATOM 5814 C CA . TYR A 1 728 ? -10.313 -5.354 13.801 1.00 98.56 728 TYR A CA 1
ATOM 5815 C C . TYR A 1 728 ? -11.549 -5.283 14.702 1.00 98.56 728 TYR A C 1
ATOM 5817 O O . TYR A 1 728 ? -12.204 -4.244 14.809 1.00 98.56 728 TYR A O 1
ATOM 5825 N N . CYS A 1 729 ? -11.837 -6.393 15.379 1.00 98.12 729 CYS A N 1
ATOM 5826 C CA . CYS A 1 729 ? -12.925 -6.523 16.341 1.00 98.12 729 CYS A CA 1
ATOM 5827 C C . CYS A 1 729 ? -12.341 -6.994 17.675 1.00 98.12 729 CYS A C 1
ATOM 5829 O O . CYS A 1 729 ? -11.770 -8.084 17.759 1.00 98.12 729 CYS A O 1
ATOM 5831 N N . GLN A 1 730 ? -12.471 -6.187 18.730 1.00 95.75 730 GLN A N 1
ATOM 5832 C CA . GLN A 1 730 ? -11.936 -6.542 20.044 1.00 95.75 730 GLN A CA 1
ATOM 5833 C C . GLN A 1 730 ? -12.836 -7.554 20.757 1.00 95.75 730 GLN A C 1
ATOM 5835 O O . GLN A 1 730 ? -12.358 -8.393 21.516 1.00 95.75 730 GLN A O 1
ATOM 5840 N N . ASN A 1 731 ? -14.139 -7.470 20.528 1.00 95.25 731 ASN A N 1
ATOM 5841 C CA . ASN A 1 731 ? -15.135 -8.317 21.164 1.00 95.25 731 ASN A CA 1
ATOM 5842 C C . ASN A 1 731 ? -16.247 -8.696 20.167 1.00 95.25 731 ASN A C 1
ATOM 5844 O O . ASN A 1 731 ? -16.307 -8.179 19.051 1.00 95.25 731 ASN A O 1
ATOM 5848 N N . ILE A 1 732 ? -17.138 -9.596 20.590 1.00 95.12 732 ILE A N 1
ATOM 5849 C CA . ILE A 1 732 ? -18.257 -10.073 19.764 1.00 95.12 732 ILE A CA 1
ATOM 5850 C C . ILE A 1 732 ? -19.207 -8.939 19.345 1.00 95.12 732 ILE A C 1
ATOM 5852 O O . ILE A 1 732 ? -19.703 -8.946 18.225 1.00 95.12 732 ILE A O 1
ATOM 5856 N N . SER A 1 733 ? -19.408 -7.923 20.195 1.00 96.31 733 SER A N 1
ATOM 5857 C CA . SER A 1 733 ? -20.272 -6.781 19.876 1.00 96.31 733 SER A CA 1
ATOM 5858 C C . SER A 1 733 ? -19.694 -5.938 18.739 1.00 96.31 733 SER A C 1
ATOM 5860 O O . SER A 1 733 ? -20.450 -5.464 17.891 1.00 96.31 733 SER A O 1
ATOM 5862 N N . ASP A 1 734 ? -18.371 -5.763 18.695 1.00 96.88 734 ASP A N 1
ATOM 5863 C CA . ASP A 1 734 ? -17.702 -5.081 17.583 1.00 96.88 734 ASP A CA 1
ATOM 5864 C C . ASP A 1 734 ? -17.877 -5.877 16.283 1.00 96.88 734 ASP A C 1
ATOM 5866 O O . ASP A 1 734 ? -18.123 -5.296 15.228 1.00 96.88 734 ASP A O 1
ATOM 5870 N N . PHE A 1 735 ? -17.782 -7.209 16.359 1.00 97.56 735 PHE A N 1
ATOM 5871 C CA . PHE A 1 735 ? -17.969 -8.090 15.206 1.00 97.56 735 PHE A CA 1
ATOM 5872 C C . PHE A 1 735 ? -19.411 -8.079 14.684 1.00 97.56 735 PHE A C 1
ATOM 5874 O O . PHE A 1 735 ? -19.635 -7.956 13.478 1.00 97.56 735 PHE A O 1
ATOM 5881 N N . ASP A 1 736 ? -20.401 -8.132 15.574 1.00 97.00 736 ASP A N 1
ATOM 5882 C CA . ASP A 1 736 ? -21.809 -8.018 15.199 1.00 97.00 736 ASP A CA 1
ATOM 5883 C C . ASP A 1 736 ? -22.119 -6.653 14.575 1.00 97.00 736 ASP A C 1
ATOM 5885 O O . ASP A 1 736 ? -22.826 -6.581 13.565 1.00 97.00 736 ASP A O 1
ATOM 5889 N N . SER A 1 737 ? -21.549 -5.577 15.131 1.00 97.50 737 SER A N 1
ATOM 5890 C CA . SER A 1 737 ? -21.650 -4.224 14.576 1.00 97.50 737 SER A CA 1
ATOM 5891 C C . SER A 1 737 ? -21.048 -4.152 13.170 1.00 97.50 737 SER A C 1
ATOM 5893 O O . SER A 1 737 ? -21.711 -3.675 12.246 1.00 97.50 737 SER A O 1
ATOM 5895 N N . LEU A 1 738 ? -19.848 -4.710 12.969 1.00 97.69 738 LEU A N 1
ATOM 5896 C CA . LEU A 1 738 ? -19.208 -4.804 11.655 1.00 97.69 738 LEU A CA 1
ATOM 5897 C C . LEU A 1 738 ? -20.105 -5.540 10.651 1.00 97.69 738 LEU A C 1
ATOM 5899 O O . LEU A 1 738 ? -20.354 -5.036 9.557 1.00 97.69 738 LEU A O 1
ATOM 5903 N N . CYS A 1 739 ? -20.645 -6.701 11.029 1.00 97.44 739 CYS A N 1
ATOM 5904 C CA . CYS A 1 739 ? -21.524 -7.484 10.164 1.00 97.44 739 CYS A CA 1
ATOM 5905 C C . CYS A 1 739 ? -22.784 -6.703 9.755 1.00 97.44 739 CYS A C 1
ATOM 5907 O O . CYS A 1 739 ? -23.189 -6.724 8.589 1.00 97.44 739 CYS A O 1
ATOM 5909 N N . GLN A 1 740 ? -23.407 -5.996 10.703 1.00 96.50 740 GLN A N 1
ATOM 5910 C CA . GLN A 1 740 ? -24.571 -5.148 10.436 1.00 96.50 740 GLN A CA 1
ATOM 5911 C C . GLN A 1 740 ? -24.221 -3.979 9.509 1.00 96.50 740 GLN A C 1
ATOM 5913 O O . GLN A 1 740 ? -24.975 -3.692 8.577 1.00 96.50 740 GLN A O 1
ATOM 5918 N N . GLN A 1 741 ? -23.077 -3.329 9.733 1.00 96.06 741 GLN A N 1
ATOM 5919 C CA . GLN A 1 741 ? -22.605 -2.212 8.919 1.00 96.06 741 GLN A CA 1
ATOM 5920 C C . GLN A 1 741 ? -22.278 -2.652 7.488 1.00 96.06 741 GLN A C 1
ATOM 5922 O O . GLN A 1 741 ? -22.773 -2.026 6.556 1.00 96.06 741 GLN A O 1
ATOM 5927 N N . ILE A 1 742 ? -21.567 -3.768 7.286 1.00 96.00 742 ILE A N 1
ATOM 5928 C CA . ILE A 1 742 ? -21.291 -4.319 5.945 1.00 96.00 742 ILE A CA 1
ATOM 5929 C C . ILE A 1 742 ? -22.596 -4.670 5.217 1.00 96.00 742 ILE A C 1
ATOM 5931 O O . ILE A 1 742 ? -22.778 -4.314 4.049 1.00 96.00 742 ILE A O 1
ATOM 5935 N N . THR A 1 743 ? -23.544 -5.305 5.913 1.00 94.62 743 THR A N 1
ATOM 5936 C CA . THR A 1 743 ? -24.859 -5.647 5.343 1.00 94.62 743 THR A CA 1
ATOM 5937 C C . THR A 1 743 ? -25.641 -4.390 4.950 1.00 94.62 743 THR A C 1
ATOM 5939 O O . THR A 1 743 ? -26.312 -4.367 3.920 1.00 94.62 743 THR A O 1
ATOM 5942 N N . LYS A 1 744 ? -25.561 -3.322 5.753 1.00 93.81 744 LYS A N 1
ATOM 5943 C CA . LYS A 1 744 ? -26.190 -2.029 5.453 1.00 93.81 744 LYS A CA 1
ATOM 5944 C C . LYS A 1 744 ? -25.525 -1.350 4.255 1.00 93.81 744 LYS A C 1
ATOM 5946 O O . LYS A 1 744 ? -26.227 -0.899 3.356 1.00 93.81 744 LYS A O 1
ATOM 5951 N N . THR A 1 745 ? -24.196 -1.318 4.210 1.00 91.25 745 THR A N 1
ATOM 5952 C CA . THR A 1 745 ? -23.428 -0.740 3.101 1.00 91.25 745 THR A CA 1
ATOM 5953 C C . THR A 1 745 ? -23.736 -1.444 1.784 1.00 91.25 745 THR A C 1
ATOM 5955 O O . THR A 1 745 ? -23.955 -0.770 0.783 1.00 91.25 745 THR A O 1
ATOM 5958 N N . SER A 1 746 ? -23.867 -2.773 1.803 1.00 90.75 746 SER A N 1
ATOM 5959 C CA . SER A 1 746 ? -24.207 -3.598 0.633 1.00 90.75 746 SER A CA 1
ATOM 5960 C C . SER A 1 746 ? -25.621 -3.364 0.082 1.00 90.75 746 SER A C 1
ATOM 5962 O O . SER A 1 746 ? -25.922 -3.780 -1.031 1.00 90.75 746 SER A O 1
ATOM 5964 N N . LYS A 1 747 ? -26.509 -2.712 0.849 1.00 90.44 747 LYS A N 1
ATOM 5965 C CA . LYS A 1 747 ? -27.832 -2.276 0.365 1.00 90.44 747 LYS A CA 1
ATOM 5966 C C . LYS A 1 747 ? -27.781 -0.919 -0.333 1.00 90.44 747 LYS A C 1
ATOM 5968 O O . LYS A 1 747 ? -28.599 -0.663 -1.208 1.00 90.44 747 LYS A O 1
ATOM 5973 N N . ASN A 1 748 ? -26.852 -0.055 0.076 1.00 88.69 748 ASN A N 1
ATOM 5974 C CA . ASN A 1 748 ? -26.717 1.308 -0.445 1.00 88.69 748 ASN A CA 1
ATOM 5975 C C . ASN A 1 748 ? -25.740 1.387 -1.626 1.00 88.69 748 ASN A C 1
ATOM 5977 O O . ASN A 1 748 ? -25.872 2.254 -2.484 1.00 88.69 748 ASN A O 1
ATOM 5981 N N . HIS A 1 749 ? -24.759 0.490 -1.661 1.00 91.38 749 HIS A N 1
ATOM 5982 C CA . HIS A 1 749 ? -23.701 0.430 -2.660 1.00 91.38 749 HIS A CA 1
ATOM 5983 C C . HIS A 1 749 ? -23.541 -1.001 -3.167 1.00 91.38 749 HIS A C 1
ATOM 5985 O O . HIS A 1 749 ? -24.017 -1.948 -2.544 1.00 91.38 749 HIS A O 1
ATOM 5991 N N . SER A 1 750 ? -22.819 -1.170 -4.275 1.00 90.00 750 SER A N 1
ATOM 5992 C CA . SER A 1 750 ? -22.460 -2.512 -4.739 1.00 90.00 750 SER A CA 1
ATOM 5993 C C . SER A 1 750 ? -21.602 -3.225 -3.698 1.00 90.00 750 SER A C 1
ATOM 5995 O O . SER A 1 750 ? -20.608 -2.674 -3.218 1.00 90.00 750 SER A O 1
ATOM 5997 N N . ALA A 1 751 ? -22.014 -4.440 -3.340 1.00 88.50 751 ALA A N 1
ATOM 5998 C CA . ALA A 1 751 ? -21.357 -5.235 -2.317 1.00 88.50 751 ALA A CA 1
ATOM 5999 C C . ALA A 1 751 ? -19.945 -5.628 -2.773 1.00 88.50 751 ALA A C 1
ATOM 6001 O O . ALA A 1 751 ? -19.783 -6.351 -3.753 1.00 88.50 751 ALA A O 1
ATOM 6002 N N . ILE A 1 752 ? -18.930 -5.148 -2.052 1.00 93.81 752 ILE A N 1
ATOM 6003 C CA . ILE A 1 752 ? -17.536 -5.595 -2.212 1.00 93.81 752 ILE A CA 1
ATOM 6004 C C . ILE A 1 752 ? -17.173 -6.712 -1.229 1.00 93.81 752 ILE A C 1
ATOM 6006 O O . ILE A 1 752 ? -16.219 -7.446 -1.455 1.00 93.81 752 ILE A O 1
ATOM 6010 N N . ILE A 1 753 ? -17.927 -6.819 -0.132 1.00 95.81 753 ILE A N 1
ATOM 6011 C CA . ILE A 1 753 ? -17.789 -7.831 0.913 1.00 95.81 753 ILE A CA 1
ATOM 6012 C C . ILE A 1 753 ? -19.201 -8.265 1.289 1.00 95.81 753 ILE A C 1
ATOM 6014 O O . ILE A 1 753 ? -20.072 -7.417 1.492 1.00 95.81 753 ILE A O 1
ATOM 6018 N N . SER A 1 754 ? -19.421 -9.568 1.400 1.00 94.44 754 SER A N 1
ATOM 6019 C CA . SER A 1 754 ? -20.687 -10.133 1.874 1.00 94.44 754 SER A CA 1
ATOM 6020 C C . SER A 1 754 ? -20.510 -10.796 3.238 1.00 94.44 754 SER A C 1
ATOM 6022 O O . SER A 1 754 ? -19.398 -11.140 3.641 1.00 94.44 754 SER A O 1
ATOM 6024 N N . VAL A 1 755 ? -21.608 -10.926 3.981 1.00 95.88 755 VAL A N 1
ATOM 6025 C CA . VAL A 1 755 ? -21.626 -11.561 5.301 1.00 95.88 755 VAL A CA 1
ATOM 6026 C C . VAL A 1 755 ? -22.684 -12.646 5.285 1.00 95.88 755 VAL A C 1
ATOM 6028 O O . VAL A 1 755 ? -23.858 -12.348 5.090 1.00 95.88 755 VAL A O 1
ATOM 6031 N N . GLU A 1 756 ? -22.266 -13.873 5.556 1.00 94.69 756 GLU A N 1
ATOM 6032 C CA . GLU A 1 756 ? -23.133 -15.047 5.595 1.00 94.69 756 GLU A CA 1
ATOM 6033 C C . GLU A 1 756 ? -22.985 -15.777 6.932 1.00 94.69 756 GLU A C 1
ATOM 6035 O O . GLU A 1 756 ? -22.020 -15.575 7.675 1.00 94.69 756 GLU A O 1
ATOM 6040 N N . GLN A 1 757 ? -23.962 -16.614 7.283 1.00 93.38 757 GLN A N 1
ATOM 6041 C CA . GLN A 1 757 ? -23.914 -17.333 8.559 1.00 93.38 757 GLN A CA 1
ATOM 6042 C C . GLN A 1 757 ? -22.832 -18.420 8.549 1.00 93.38 757 GLN A C 1
ATOM 6044 O O . GLN A 1 757 ? -21.938 -18.407 9.395 1.00 93.38 757 GLN A O 1
ATOM 6049 N N . SER A 1 758 ? -22.895 -19.316 7.564 1.00 90.12 758 SER A N 1
ATOM 6050 C CA . SER A 1 758 ? -22.054 -20.510 7.481 1.00 90.12 758 SER A CA 1
ATOM 6051 C C . SER A 1 758 ? -21.534 -20.686 6.060 1.00 90.12 758 SER A C 1
ATOM 6053 O O . SER A 1 758 ? -22.254 -20.425 5.095 1.00 90.12 758 SER A O 1
ATOM 6055 N N . ALA A 1 759 ? -20.298 -21.164 5.928 1.00 85.50 759 ALA A N 1
ATOM 6056 C CA . ALA A 1 759 ? -19.740 -21.517 4.631 1.00 85.50 759 ALA A CA 1
ATOM 6057 C C . ALA A 1 759 ? -20.493 -22.705 4.005 1.00 85.50 759 ALA A C 1
ATOM 6059 O O . ALA A 1 759 ? -20.843 -23.646 4.731 1.00 85.50 759 ALA A O 1
ATOM 6060 N N . PRO A 1 760 ? -20.723 -22.701 2.677 1.00 83.50 760 PRO A N 1
ATOM 6061 C CA . PRO A 1 760 ? -21.362 -23.819 1.996 1.00 83.50 760 PRO A CA 1
ATOM 6062 C C . PRO A 1 760 ? -20.577 -25.114 2.234 1.00 83.50 760 PRO A C 1
ATOM 6064 O O . PRO A 1 760 ? -19.344 -25.126 2.271 1.00 83.50 760 PRO A O 1
ATOM 6067 N N . VAL A 1 761 ? -21.309 -26.209 2.434 1.00 76.94 761 VAL A N 1
ATOM 6068 C CA . VAL A 1 761 ? -20.729 -27.549 2.531 1.00 76.94 761 VAL A CA 1
ATOM 6069 C C . VAL A 1 761 ? -20.463 -28.014 1.108 1.00 76.94 761 VAL A C 1
ATOM 6071 O O . VAL A 1 761 ? -21.393 -28.343 0.376 1.00 76.94 761 VAL A O 1
ATOM 6074 N N . TYR A 1 762 ? -19.200 -27.978 0.702 1.00 69.00 762 TYR A N 1
ATOM 6075 C CA . TYR A 1 762 ? -18.765 -28.627 -0.526 1.00 69.00 762 TYR A CA 1
ATOM 6076 C C . TYR A 1 762 ? -18.644 -30.128 -0.252 1.00 69.00 762 TYR A C 1
ATOM 6078 O O . TYR A 1 762 ? -18.173 -30.513 0.819 1.00 69.00 762 TYR A O 1
ATOM 6086 N N . GLU A 1 763 ? -19.075 -30.972 -1.190 1.00 53.22 763 GLU A N 1
ATOM 6087 C CA . GLU A 1 763 ? -18.705 -32.388 -1.158 1.00 53.22 763 GLU A CA 1
ATOM 6088 C C . GLU A 1 763 ? -17.169 -32.454 -1.225 1.00 53.22 763 GLU A C 1
ATOM 6090 O O . GLU A 1 763 ? -16.552 -31.930 -2.155 1.00 53.22 763 GLU A O 1
ATOM 6095 N N . GLU A 1 764 ? -16.548 -32.975 -0.167 1.00 48.44 764 GLU A N 1
ATOM 6096 C CA . GLU A 1 764 ? -15.099 -33.162 -0.079 1.00 48.44 764 GLU A CA 1
ATOM 6097 C C . GLU A 1 764 ? -14.667 -34.127 -1.198 1.00 48.44 764 GLU A C 1
ATOM 6099 O O . GLU A 1 764 ? -15.086 -35.278 -1.165 1.00 48.44 764 GLU A O 1
ATOM 6104 N N . ASP A 1 765 ? -13.935 -33.622 -2.210 1.00 40.56 765 ASP A N 1
ATOM 6105 C CA . ASP A 1 765 ? -12.956 -34.330 -3.083 1.00 40.56 765 ASP A CA 1
ATOM 6106 C C . ASP A 1 765 ? -12.861 -33.780 -4.529 1.00 40.56 765 ASP A C 1
ATOM 6108 O O . ASP A 1 765 ? -12.939 -34.526 -5.503 1.00 40.56 765 ASP A O 1
ATOM 6112 N N . VAL A 1 766 ? -12.623 -32.471 -4.718 1.00 38.19 766 VAL A N 1
ATOM 6113 C CA . VAL A 1 766 ? -12.055 -31.973 -6.005 1.00 38.19 766 VAL A CA 1
ATOM 6114 C C . VAL A 1 766 ? -10.976 -30.897 -5.830 1.00 38.19 766 VAL A C 1
ATOM 6116 O O . VAL A 1 766 ? -10.144 -30.714 -6.712 1.00 38.19 766 VAL A O 1
ATOM 6119 N N . ARG A 1 767 ? -10.889 -30.212 -4.685 1.00 37.69 767 ARG A N 1
ATOM 6120 C CA . ARG A 1 767 ? -9.765 -29.300 -4.424 1.00 37.69 767 ARG A CA 1
ATOM 6121 C C . ARG A 1 767 ? -8.648 -30.062 -3.728 1.00 37.69 767 ARG A C 1
ATOM 6123 O O . ARG A 1 767 ? -8.564 -30.056 -2.505 1.00 37.69 767 ARG A O 1
ATOM 6130 N N . SER A 1 768 ? -7.807 -30.736 -4.513 1.00 35.28 768 SER A N 1
ATOM 6131 C CA . SER A 1 768 ? -6.500 -31.150 -4.002 1.00 35.28 768 SER A CA 1
ATOM 6132 C C . SER A 1 768 ? -5.790 -29.906 -3.458 1.00 35.28 768 SER A C 1
ATOM 6134 O O . SER A 1 768 ? -5.847 -28.841 -4.074 1.00 35.28 768 SER A O 1
ATOM 6136 N N . GLU A 1 769 ? -5.131 -30.025 -2.309 1.00 40.34 769 GLU A N 1
ATOM 6137 C CA . GLU A 1 769 ? -4.423 -28.936 -1.614 1.00 40.34 769 GLU A CA 1
ATOM 6138 C C . GLU A 1 769 ? -3.279 -28.296 -2.440 1.00 40.34 769 GLU A C 1
ATOM 6140 O O . GLU A 1 769 ? -2.606 -27.388 -1.962 1.00 40.34 769 GLU A O 1
ATOM 6145 N N . ASN A 1 770 ? -3.097 -28.718 -3.698 1.00 36.22 770 ASN A N 1
ATOM 6146 C CA . ASN A 1 770 ? -2.120 -28.207 -4.654 1.00 36.22 770 ASN A CA 1
ATOM 6147 C C . ASN A 1 770 ? -2.738 -27.501 -5.879 1.00 36.22 770 ASN A C 1
ATOM 6149 O O . ASN A 1 770 ? -1.986 -27.013 -6.717 1.00 36.22 770 ASN A O 1
ATOM 6153 N N . ASP A 1 771 ? -4.067 -27.400 -6.003 1.00 37.59 771 ASP A N 1
ATOM 6154 C CA . ASP A 1 771 ? -4.719 -26.768 -7.165 1.00 37.59 771 ASP A CA 1
ATOM 6155 C C . ASP A 1 771 ? -4.982 -25.265 -6.943 1.00 37.59 771 ASP A C 1
ATOM 6157 O O . ASP A 1 771 ? -6.103 -24.759 -7.010 1.00 37.59 771 ASP A O 1
ATOM 6161 N N . PHE A 1 772 ? -3.917 -24.531 -6.619 1.00 37.53 772 PHE A N 1
ATOM 6162 C CA . PHE A 1 772 ? -3.868 -23.092 -6.857 1.00 37.53 772 PHE A CA 1
ATOM 6163 C C . PHE A 1 772 ? -3.156 -22.897 -8.188 1.00 37.53 772 PHE A C 1
ATOM 6165 O O . PHE A 1 772 ? -1.941 -23.046 -8.247 1.00 37.53 772 PHE A O 1
ATOM 6172 N N . GLY A 1 773 ? -3.923 -22.584 -9.235 1.00 40.06 773 GLY A N 1
ATOM 6173 C CA . GLY A 1 773 ? -3.480 -22.419 -10.621 1.00 40.06 773 GLY A CA 1
ATOM 6174 C C . GLY A 1 773 ? -2.216 -21.576 -10.817 1.00 40.06 773 GLY A C 1
ATOM 6175 O O . GLY A 1 773 ? -2.278 -20.402 -11.179 1.00 40.06 773 GLY A O 1
ATOM 6176 N N . ILE A 1 774 ? -1.067 -22.221 -10.656 1.00 34.59 774 ILE A N 1
ATOM 6177 C CA . ILE A 1 774 ? 0.207 -21.863 -11.256 1.00 34.59 774 ILE A CA 1
ATOM 6178 C C . ILE A 1 774 ? 0.399 -22.897 -12.357 1.00 34.59 774 ILE A C 1
ATOM 6180 O O . ILE A 1 774 ? 0.961 -23.964 -12.135 1.00 34.59 774 ILE A O 1
ATOM 6184 N N . VAL A 1 775 ? -0.106 -22.591 -13.551 1.00 29.69 775 VAL A N 1
ATOM 6185 C CA . VAL A 1 775 ? 0.409 -23.239 -14.756 1.00 29.69 775 VAL A CA 1
ATOM 6186 C C . VAL A 1 775 ? 1.804 -22.655 -14.945 1.00 29.69 775 VAL A C 1
ATOM 6188 O O . VAL A 1 775 ? 1.969 -21.549 -15.456 1.00 29.69 775 VAL A O 1
ATOM 6191 N N . SER A 1 776 ? 2.813 -23.337 -14.410 1.00 32.44 776 SER A N 1
ATOM 6192 C CA . SER A 1 776 ? 4.172 -23.179 -14.904 1.00 32.44 776 SER A CA 1
ATOM 6193 C C . SER A 1 776 ? 4.190 -23.811 -16.290 1.00 32.44 776 SER A C 1
ATOM 6195 O O . SER A 1 776 ? 4.098 -25.030 -16.401 1.00 32.44 776 SER A O 1
ATOM 6197 N N . ASP A 1 777 ? 4.245 -22.983 -17.333 1.00 36.75 777 ASP A N 1
ATOM 6198 C CA . ASP A 1 777 ? 4.469 -23.407 -18.719 1.00 36.75 777 ASP A CA 1
ATOM 6199 C C . ASP A 1 777 ? 5.897 -23.964 -18.885 1.00 36.75 777 ASP A C 1
ATOM 6201 O O . ASP A 1 777 ? 6.687 -23.392 -19.628 1.00 36.75 777 ASP A O 1
ATOM 6205 N N . GLU A 1 778 ? 6.269 -25.036 -18.187 1.00 40.16 778 GLU A N 1
ATOM 6206 C CA . GLU A 1 778 ? 7.488 -25.795 -18.478 1.00 40.16 778 GLU A CA 1
ATOM 6207 C C . GLU A 1 778 ? 7.226 -27.296 -18.260 1.00 40.16 778 GLU A C 1
ATOM 6209 O O . GLU A 1 778 ? 6.850 -27.723 -17.170 1.00 40.16 778 GLU A O 1
ATOM 6214 N N . ASP A 1 779 ? 7.456 -28.039 -19.346 1.00 38.16 779 ASP A N 1
ATOM 6215 C CA . ASP A 1 779 ? 7.664 -29.487 -19.464 1.00 38.16 779 ASP A CA 1
ATOM 6216 C C . ASP A 1 779 ? 6.437 -30.419 -19.510 1.00 38.16 779 ASP A C 1
ATOM 6218 O O . ASP A 1 779 ? 6.000 -30.962 -18.504 1.00 38.16 779 ASP A O 1
ATOM 6222 N N . ASP A 1 780 ? 5.985 -30.708 -20.737 1.00 34.28 780 ASP A N 1
ATOM 6223 C CA . ASP A 1 780 ? 5.558 -32.061 -21.130 1.00 34.28 780 ASP A CA 1
ATOM 6224 C C . ASP A 1 780 ? 5.934 -32.300 -22.609 1.00 34.28 780 ASP A C 1
ATOM 6226 O O . ASP A 1 780 ? 5.129 -32.196 -23.535 1.00 34.28 780 ASP A O 1
ATOM 6230 N N . ASP A 1 781 ? 7.225 -32.572 -22.824 1.00 40.88 781 ASP A N 1
ATOM 6231 C CA . ASP A 1 781 ? 7.744 -33.265 -24.007 1.00 40.88 781 ASP A CA 1
ATOM 6232 C C . ASP A 1 781 ? 7.778 -34.771 -23.694 1.00 40.88 781 ASP A C 1
ATOM 6234 O O . ASP A 1 781 ? 8.800 -35.311 -23.271 1.00 40.88 781 ASP A O 1
ATOM 6238 N N . SER A 1 782 ? 6.668 -35.466 -23.925 1.00 42.97 782 SER A N 1
ATOM 6239 C CA . SER A 1 782 ? 6.683 -36.873 -24.340 1.00 42.97 782 SER A CA 1
ATOM 6240 C C . SER A 1 782 ? 5.285 -37.286 -24.767 1.00 42.97 782 SER A C 1
ATOM 6242 O O . SER A 1 782 ? 4.398 -37.350 -23.924 1.00 42.97 782 SER A O 1
ATOM 6244 N N . ASP A 1 783 ? 5.101 -37.521 -26.068 1.00 36.34 783 ASP A N 1
ATOM 6245 C CA . ASP A 1 783 ? 4.384 -38.685 -26.620 1.00 36.34 783 ASP A CA 1
ATOM 6246 C C . ASP A 1 783 ? 3.823 -38.373 -28.012 1.00 36.34 783 ASP A C 1
ATOM 6248 O O . ASP A 1 783 ? 2.691 -37.922 -28.118 1.00 36.34 783 ASP A O 1
ATOM 6252 N N . VAL A 1 784 ? 4.597 -38.643 -29.071 1.00 36.34 784 VAL A N 1
ATOM 6253 C CA . VAL A 1 784 ? 4.169 -39.365 -30.296 1.00 36.34 784 VAL A CA 1
ATOM 6254 C C . VAL A 1 784 ? 5.473 -39.782 -31.000 1.00 36.34 784 VAL A C 1
ATOM 6256 O O . VAL A 1 784 ? 6.384 -38.971 -31.132 1.00 36.34 784 VAL A O 1
ATOM 6259 N N . ASP A 1 785 ? 5.753 -41.057 -31.240 1.00 34.72 785 ASP A N 1
ATOM 6260 C CA . ASP A 1 785 ? 5.300 -41.859 -32.382 1.00 34.72 785 ASP A CA 1
ATOM 6261 C C . ASP A 1 785 ? 5.725 -43.318 -32.059 1.00 34.72 785 ASP A C 1
ATOM 6263 O O . ASP A 1 785 ? 6.788 -43.542 -31.483 1.00 34.72 785 ASP A O 1
ATOM 6267 N N . ASP A 1 786 ? 4.970 -44.385 -32.333 1.00 37.31 786 ASP A N 1
ATOM 6268 C CA . ASP A 1 786 ? 4.508 -44.737 -33.671 1.00 37.31 786 ASP A CA 1
ATOM 6269 C C . ASP A 1 786 ? 3.638 -46.029 -33.671 1.00 37.31 786 ASP A C 1
ATOM 6271 O O . ASP A 1 786 ? 3.721 -46.864 -32.766 1.00 37.31 786 ASP A O 1
ATOM 6275 N N . ILE A 1 787 ? 2.951 -46.231 -34.809 1.00 35.38 787 ILE A N 1
ATOM 6276 C CA . ILE A 1 787 ? 2.368 -47.466 -35.402 1.00 35.38 787 ILE A CA 1
ATOM 6277 C C . ILE A 1 787 ? 0.909 -47.857 -35.058 1.00 35.38 787 ILE A C 1
ATOM 6279 O O . ILE A 1 787 ? 0.653 -48.595 -34.109 1.00 35.38 787 ILE A O 1
ATOM 6283 N N . ALA A 1 788 ? -0.034 -47.530 -35.963 1.00 39.59 788 ALA A N 1
ATOM 6284 C CA . ALA A 1 788 ? -0.573 -48.476 -36.972 1.00 39.59 788 ALA A CA 1
ATOM 6285 C C . ALA A 1 788 ? -1.750 -47.878 -37.789 1.00 39.59 788 ALA A C 1
ATOM 6287 O O . ALA A 1 788 ? -2.812 -47.623 -37.231 1.00 39.59 788 ALA A O 1
ATOM 6288 N N . ASP A 1 789 ? -1.579 -47.679 -39.105 1.00 39.41 789 ASP A N 1
ATOM 6289 C CA . ASP A 1 789 ? -2.302 -48.411 -40.173 1.00 39.41 789 ASP A CA 1
ATOM 6290 C C . ASP A 1 789 ? -2.357 -47.650 -41.521 1.00 39.41 789 ASP A C 1
ATOM 6292 O O . ASP A 1 789 ? -3.003 -46.610 -41.640 1.00 39.41 789 ASP A O 1
ATOM 6296 N N . LYS A 1 790 ? -1.804 -48.326 -42.547 1.00 33.50 790 LYS A N 1
ATOM 6297 C CA . LYS A 1 790 ? -1.899 -48.133 -44.015 1.00 33.50 790 LYS A CA 1
ATOM 6298 C C . LYS A 1 790 ? -0.988 -47.134 -44.722 1.00 33.50 790 LYS A C 1
ATOM 6300 O O . LYS A 1 790 ? -1.102 -45.914 -44.496 1.00 33.50 790 LYS A O 1
#

InterPro domains:
  IPR005078 Peptidase C54 [PTHR22624] (367-780)
  IPR007832 RNA polymerase Rpc34 [PF05158] (34-297)
  IPR036388 Winged helix-like DNA-binding domain superfamily [G3DSA:1.10.10.10] (81-146)
  IPR036390 Winged helix DNA-binding domain superfamily [SSF46785] (73-147)
  IPR038765 Papain-like cysteine peptidase superfamily [SSF54001] (372-750)
  IPR046792 Peptidase C54, catalytic domain [PF03416] (435-741)

pLDDT: mean 70.18, std 23.59, range [22.0, 98.69]

Radius of gyration: 40.07 Å; chains: 1; bounding box: 94×129×102 Å

Foldseek 3Di:
DDDPDQPPPADNLLSQFLVVQAVPQQFAAPCDGPPPDDPVSNVVSVVVCVLLVQWDWDQDPNGTGIHGDPNVVSNVLNPDDPLLSQLLVVQVVCAQQFAWPVVSCVSSVDDPVSNVVSVVVCVVVQQKDWAAALVGRVTIGIHGNPGHHDCRRQVHPQHDPSHGPVVLLVLLVVLLCVVQVPQQADDDPPDPGGGDDPPDDDGDDLVNSLVVCVVVVSDPDRDDSVNSVVSVVVLPPDDDDDDDDDDDDDDDDPDPDDDDDPPLPLQCLSPPPPVVQADVVGPHHCQFDPSNVVSVVVVPPPDDDDDDDDDDDDDDDDDDDDDDDDDDDDDDDDDDDDDDDDDDDDDDDDDDVPPVVPVVPPDDDDPVVCVVVVVVVLVVLLQWKFFLQDIDGHDPVLVVQLVVLVVCVVVVVPDPDPDDPPVVLVSLCSNDPVLVLQLQQQQFFAAKAAQECALPPDRDRICAQACFLLRLLLSLVLRLLCCQPVNSSDGPVDDDPVNLLSNLQSVQLAFQYPALSNLSYPSQLQLLLVVVVAHRRHHDFLVSSLVSVQQSVVLDVVSLEHEAEDDPQEAAAVQLLCRQQPHAHDVRPPVSVVPPDPVSSVVSCVVPVPDDDDDDPDRDNFGTKYKYKYKFQCDDFWRDPLCQLVVQLLSNQNQWSFKWFADRSFTWTFGMDRSQKTWTRGRNDYDYGQDDDDSVPDDPVSCSVRGDSDTDIDGRRRTGSTMMTIGIDRHPVSVVVVQVSLVVSVVVGPRRHHYHHDDDDDDPDDDDVPPPDPPPPDDDPDDDDDDDDD

Secondary structure (DSSP, 8-state):
----SPGGG--HHHHHHHHHHHT-TT-EETT---TTS-HHHHHHHHHHHHHTTSEEEEEETTEEEEEE--HHHHHHHHTS-HHHHHHHHHHHHTTTT-EEHHHHHHHH---HHHHHHHHHHHHHTTSEEEEEETTEEEEEEEEETTPPPPHHHH-STTEETTEE-HHHHHHHHHHHHHHHHHHHS---TT-TT----TT---PPPHHHHHHHHHHTT--SS---HHHHHHHHHTT--S-----------------S------TTSSSGGGG-TTGGGB-TTSSB-TTT-HHHHHHHHHSS-SS--------------------------------S----------------TTTTTTSSSSS-SSSHHHHHHHHHHHHHHTTEEEETTEEEEPPHHHHHHHHHHHHHHHHHTT---S--HHHHHHHHHTSS-HHHHHHHHHSB----EESPPP-TTS---B-TTT-HHHHHHHHHHHHHHHHHHH-TT--SSS--HHHHHHHHHHHHTTSSS-STT-TT-HHHHHHHHHHTTPPTTPPPPHHHHHHHHHHHHHH-GGG--EEEEEBTTEEEHHHHHHHHTTPPPTT-THHHHTTS-HHHHHHHHHHH-SS----------S---EEEEEEEE--SSS--GGGHHHHHHHHTSTTEEEEEEEETTEEEEEEEEETTEEEEE-----EEPPP---TTT--TTGGGGGB--S-EEEEGGGS-SEEEEEEEESSHHHHHHHHHHHHHHHHHS--SSEEESS-----SSS--TT-S------------------

Organism: Rhizopus oryzae (NCBI:txid64495)

Sequence (790 aa):
MEDNVPPFGLSVNEWSFYQYVLASPKGTKFTDRPESMDVQDAYIAMNSLLKKNALEIIIVNNENVLKAIDLTDAEKASRLNDDARLVYNAIRSAGNTGIWTKDLKKATNLHTIVLNRTLKQLEQKREIKSIKHVKYPTRKIYMLFNLTPSSEVTGGAWYTDQELDIDFIDSLKAACLKYITSRSFPRAEGIPDAVFGAEHEHYPTASEVKRFITESRISSIELSVKDIETDMEDFSDEEEDNGLVQWSYKAIKKAVNRLSTETFTETPCGKCPVFSFCVEDGPISPMNCEYYKVWLNCSDQKMSESCTDLADLEVNDKELPQPQNSNHLSTAPLKDKLLTNSSYLAAEIPLKFGHFMSNLWTSGSELSSSLFLQQQQQQQDNCIIWLLGCSYIIKPTDHIQQALLEAQRDLMFNKSSSENEEENNQNMYMLWPPDFYDDFTSRLWMTYRHNYPPIRPSSHKTDIGWGCTLRSGQSLLANTLIIHFLGRDWRRQTQNQAAWKQYSRIVHWFLDELSPRAPFSIHRIALLGKQLGKNIGEWFGPSTISQVIQALVSDFAPANLSVYVAADGVIYRDDVNDVATGKKPRGDFSYLSSLADSKGREEAKHLYDASTPQSSTVKTDTFKPVLILVALRLGIDSLHPTYYGGLKACFELPSFVGIVGGRPNSSLYFIGLKGDELIYLDPHYSRPALETKSLAQYTRKDFNTYHCTIPRKVHISNIDPSMLVGFYCQNISDFDSLCQQITKTSKNHSAIISVEQSAPVYEEDVRSENDFGIVSDEDDDSDVDDIADK